Protein 8IJG (pdb70)

Secondary structure (DSSP, 8-state):
-TTTT-EEEETTTTSHHHHHHHHHHHHTT-EEEEEES-HHHHHHHHHHH-TT-EEEE--TT-HHHHHHHHHHHHHHTS--SEEEE---------TTS--HHHHHHHHIIIIIHHHHHHHHHGGGPPTT-EEEEE--GGGTS--TT-HHHHHHHHHHHHHHHHHHHHTTTTT-EEEEEEE-SB--HHHHHHH-SSHHHHHHHHHHHHHHSTTSSPBPHHHHHHHHHHHHSGGGTT--S-EEEESTTTTT-/-TTTT-EEEETTTTSHHHHHHHHHHHHTT-EEEEEES-HHHHHHHHHHH-TT-EEEE--TT-HHHHHHHHHHHHHTT---SEEEE---------TTS--HHHHHHHHIIIIIHHHHHHHHHGGGPPTT-EEEEE--GGGTS--TT-HHHHHHHHHHHHHHHHHHHHTTTTT-EEEEEEE-SB-SHHHHHHT-SSHHHHHHHHHHHHHHSTTSSPBPHHHHHHHHHHHHSGGGTT--S-EEEESTTTTT-/--SSTT-EEEETTTTSHHHHHHHHHHHHTT-EEEEEES-HHHHHHHHHHH-TT-EEEE--TT-HHHHHHHHHHHHHHTS--SEEEE---------TTS--HHHHHHHHIIIIIHHHHHHHHHTTTPPTT-EEEEE--GGGSS--TT-HHHHHHHHHHHHHHHHHHHHTTTTT-EEEEEEE-SB--HHHHHHT-SSHHHHHHHHHHHHHHSSS-SPBPHHHHHHHHHHHHSGGGTT--S-EEEESTTTTT-/-TTTT-EEEETTTTSHHHHHHHHHHHHTT-EEEEEES-HHHHHHHHHHH-TT-EEEE--TT-HHHHHHHHHHHHHTT---SEEEE---------TT---HHHHHHHHIIIIIHHHHHHHHHGGGPPTT-EEEEE--GGGSS--TT-HHHHHHHHHHHHHHHHHHHHTTTTT-EEEEEEE-SB-SHHHHHHH-SSHHHHHHHHHHHHHHSTTSSPBPHHHHHHHHHHHHSGGGTT--S-EEEESTTTTT-

Structure (mmCIF, N/CA/C/O backbone):
data_8IJG
#
_entry.id   8IJG
#
_cell.length_a   107.127
_cell.length_b   111.050
_cell.length_c   229.917
_cell.angle_alpha   90.00
_cell.angle_beta   90.00
_cell.angle_gamma   90.00
#
_symmetry.space_group_name_H-M   'C 2 2 21'
#
loop_
_entity.id
_entity.type
_entity.pdbx_description
1 polymer 'Putative short-chain dehydrogenases/reductase family protein'
2 non-polymer 'NADP NICOTINAMIDE-ADENINE-DINUCLEOTIDE PHOSPHATE'
3 water water
#
loop_
_atom_site.group_PDB
_atom_site.id
_atom_site.type_symbol
_atom_site.label_atom_id
_atom_site.label_alt_id
_atom_site.label_comp_id
_atom_site.label_asym_id
_atom_site.label_entity_id
_atom_site.label_seq_id
_atom_site.pdbx_PDB_ins_code
_atom_site.Cartn_x
_atom_site.Cartn_y
_atom_site.Cartn_z
_atom_site.occupancy
_atom_site.B_iso_or_equiv
_atom_site.auth_seq_id
_atom_site.auth_comp_id
_atom_site.auth_asym_id
_atom_site.auth_atom_id
_atom_site.pdbx_PDB_model_num
ATOM 1 N N . LYS A 1 3 ? 12.045 -43.934 -5.702 1.00 68.65 3 LYS A N 1
ATOM 2 C CA . LYS A 1 3 ? 11.682 -43.203 -4.458 1.00 65.54 3 LYS A CA 1
ATOM 3 C C . LYS A 1 3 ? 11.404 -41.736 -4.790 1.00 62.79 3 LYS A C 1
ATOM 4 O O . LYS A 1 3 ? 11.919 -40.862 -4.073 1.00 72.96 3 LYS A O 1
ATOM 10 N N . ARG A 1 4 ? 10.613 -41.492 -5.836 1.00 66.59 4 ARG A N 1
ATOM 11 C CA . ARG A 1 4 ? 10.295 -40.102 -6.248 1.00 60.63 4 ARG A CA 1
ATOM 12 C C . ARG A 1 4 ? 9.505 -39.406 -5.139 1.00 56.17 4 ARG A C 1
ATOM 13 O O . ARG A 1 4 ? 9.543 -38.167 -5.094 1.00 57.78 4 ARG A O 1
ATOM 21 N N . LE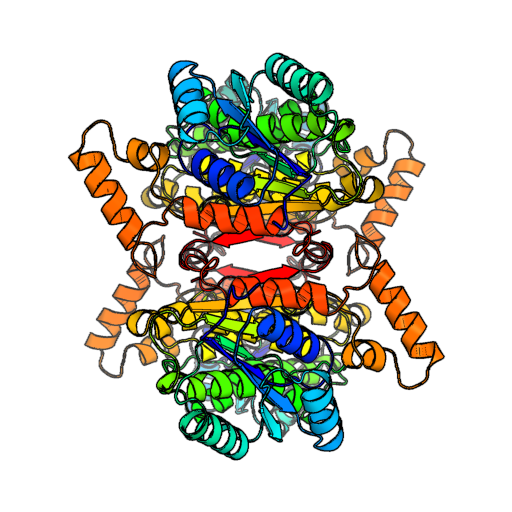U A 1 5 ? 8.807 -40.164 -4.291 1.00 52.54 5 LEU A N 1
ATOM 22 C CA . LEU A 1 5 ? 7.945 -39.493 -3.281 1.00 55.81 5 LEU A CA 1
ATOM 23 C C . LEU A 1 5 ? 8.572 -39.574 -1.885 1.00 53.89 5 LEU A C 1
ATOM 24 O O . LEU A 1 5 ? 7.880 -39.234 -0.916 1.00 54.92 5 LEU A O 1
ATOM 29 N N . GLU A 1 6 ? 9.801 -40.076 -1.783 1.00 53.29 6 GLU A N 1
ATOM 30 C CA . GLU A 1 6 ? 10.453 -40.261 -0.458 1.00 55.23 6 GLU A CA 1
ATOM 31 C C . GLU A 1 6 ? 10.176 -39.083 0.478 1.00 51.14 6 GLU A C 1
ATOM 32 O O . GLU A 1 6 ? 10.502 -37.944 0.105 1.00 53.82 6 GLU A O 1
ATOM 38 N N . GLY A 1 7 ? 9.611 -39.358 1.653 1.00 49.39 7 GLY A N 1
ATOM 39 C CA . GLY A 1 7 ? 9.358 -38.352 2.658 1.00 50.05 7 GLY A CA 1
ATOM 40 C C . GLY A 1 7 ? 8.118 -37.510 2.444 1.00 48.86 7 GLY A C 1
ATOM 41 O O . GLY A 1 7 ? 7.753 -36.747 3.346 1.00 46.21 7 GLY A O 1
ATOM 42 N N . LYS A 1 8 ? 7.392 -37.692 1.345 1.00 41.90 8 LYS A N 1
ATOM 43 C CA . LYS A 1 8 ? 6.222 -36.865 1.104 1.00 48.66 8 LYS A CA 1
ATOM 44 C C . LYS A 1 8 ? 5.005 -37.518 1.750 1.00 44.34 8 LYS A C 1
ATOM 45 O O . LYS A 1 8 ? 4.913 -38.745 1.865 1.00 38.64 8 LYS A O 1
ATOM 51 N N . VAL A 1 9 ? 4.105 -36.671 2.229 1.00 39.89 9 VAL A N 1
ATOM 52 C CA . VAL A 1 9 ? 2.886 -37.088 2.901 1.00 41.92 9 VAL A CA 1
ATOM 53 C C . VAL A 1 9 ? 1.740 -36.916 1.908 1.00 42.72 9 VAL A C 1
ATOM 54 O O . VAL A 1 9 ? 1.560 -35.834 1.329 1.00 39.93 9 VAL A O 1
ATOM 58 N N . ALA A 1 10 ? 1.020 -38.006 1.659 1.00 38.37 10 ALA A N 1
ATOM 59 C CA . ALA A 1 10 ? -0.091 -38.065 0.712 1.00 41.04 10 ALA A CA 1
ATOM 60 C C . ALA A 1 10 ? -1.372 -38.502 1.421 1.00 33.50 10 ALA A C 1
ATOM 61 O O . ALA A 1 10 ? -1.353 -39.406 2.263 1.00 34.20 10 ALA A O 1
ATOM 63 N N . LEU A 1 11 ? -2.485 -37.865 1.083 1.00 38.66 11 LEU A N 1
ATOM 64 C CA . LEU A 1 11 ? -3.800 -38.283 1.563 1.00 32.02 11 LEU A CA 1
ATOM 65 C C . LEU A 1 11 ? -4.606 -38.743 0.357 1.00 35.73 11 LEU A C 1
ATOM 66 O O . LEU A 1 11 ? -4.727 -38.007 -0.633 1.00 36.65 11 LEU A O 1
ATOM 71 N N . VAL A 1 12 ? -5.124 -39.969 0.428 1.00 33.41 12 VAL A N 1
ATOM 72 C CA . VAL A 1 12 ? -6.054 -40.501 -0.563 1.00 35.60 12 VAL A CA 1
ATOM 73 C C . VAL A 1 12 ? -7.399 -40.683 0.135 1.00 33.93 12 VAL A C 1
ATOM 74 O O . VAL A 1 12 ? -7.558 -41.629 0.920 1.00 32.01 12 VAL A O 1
ATOM 78 N N . THR A 1 13 ? -8.383 -39.820 -0.159 1.00 31.48 13 THR A N 1
ATOM 79 C CA . THR A 1 13 ? -9.728 -40.071 0.360 1.00 34.43 13 THR A CA 1
ATOM 80 C C . THR A 1 13 ? -10.375 -41.232 -0.386 1.00 31.32 13 THR A C 1
ATOM 81 O O . THR A 1 13 ? -10.263 -41.358 -1.610 1.00 29.21 13 THR A O 1
ATOM 85 N N . GLY A 1 14 ? -11.061 -42.085 0.355 1.00 32.48 14 GLY A N 1
ATOM 86 C CA . GLY A 1 14 ? -11.613 -43.240 -0.317 1.00 31.54 14 GLY A CA 1
ATOM 87 C C . GLY A 1 14 ? -10.569 -44.182 -0.857 1.00 32.63 14 GLY A C 1
ATOM 88 O O . GLY A 1 14 ? -10.680 -44.647 -2.001 1.00 31.45 14 GLY A O 1
ATOM 89 N N . GLY A 1 15 ? -9.522 -44.426 -0.071 1.00 32.78 15 GLY A N 1
ATOM 90 C CA . GLY A 1 15 ? -8.368 -45.265 -0.327 1.00 35.50 15 GLY A CA 1
ATOM 91 C C . GLY A 1 15 ? -8.557 -46.740 -0.068 1.00 34.29 15 GLY A C 1
ATOM 92 O O . GLY A 1 15 ? -7.560 -47.461 -0.054 1.00 29.42 15 GLY A O 1
ATOM 93 N N . THR A 1 16 ? -9.764 -47.178 0.311 1.00 32.61 16 THR A N 1
ATOM 94 C CA . THR A 1 16 ? -9.983 -48.551 0.757 1.00 32.79 16 THR A CA 1
ATOM 95 C C . THR A 1 16 ? -10.330 -49.516 -0.363 1.00 32.15 16 THR A C 1
ATOM 96 O O . THR A 1 16 ? -10.297 -50.730 -0.140 1.00 35.95 16 THR A O 1
ATOM 100 N N . SER A 1 17 ? -10.605 -49.022 -1.563 1.00 31.51 17 SER A N 1
ATOM 101 C CA . SER A 1 17 ? -10.987 -49.882 -2.667 1.00 35.72 17 SER A CA 1
ATOM 102 C C . SER A 1 17 ? -10.557 -49.247 -3.984 1.00 31.37 17 SER A C 1
ATOM 103 O O . SER A 1 17 ? -10.330 -48.041 -4.050 1.00 35.15 17 SER A O 1
ATOM 106 N N . GLY A 1 18 ? -10.450 -50.073 -5.035 1.00 29.79 18 GLY A N 1
ATOM 107 C CA . GLY A 1 18 ? -10.361 -49.565 -6.406 1.00 27.02 18 GLY A CA 1
ATOM 108 C C . GLY A 1 18 ? -9.180 -48.637 -6.681 1.00 37.48 18 GLY A C 1
ATOM 109 O O . GLY A 1 18 ? -8.032 -48.908 -6.296 1.00 34.19 18 GLY A O 1
ATOM 110 N N . ILE A 1 19 ? -9.460 -47.533 -7.386 1.00 35.11 19 ILE A N 1
ATOM 111 C CA . ILE A 1 19 ? -8.394 -46.628 -7.821 1.00 33.45 19 ILE A CA 1
ATOM 112 C C . ILE A 1 19 ? -7.677 -46.036 -6.620 1.00 31.60 19 ILE A C 1
ATOM 113 O O . ILE A 1 19 ? -6.440 -46.021 -6.566 1.00 36.12 19 ILE A O 1
ATOM 118 N N . GLY A 1 20 ? -8.438 -45.615 -5.609 1.00 28.79 20 GLY A N 1
ATOM 119 C CA . GLY A 1 20 ? -7.844 -45.044 -4.412 1.00 27.18 20 GLY A CA 1
ATOM 120 C C . GLY A 1 20 ? -6.942 -46.014 -3.679 1.00 34.88 20 GLY A C 1
ATOM 121 O O . GLY A 1 20 ? -5.903 -45.627 -3.142 1.00 28.01 20 GLY A O 1
ATOM 122 N N . LEU A 1 21 ? -7.319 -47.285 -3.652 1.00 36.81 21 LEU A N 1
ATOM 123 C CA . LEU A 1 21 ? -6.484 -48.292 -3.009 1.00 33.96 21 LEU A CA 1
ATOM 124 C C . LEU A 1 21 ? -5.162 -48.488 -3.753 1.00 34.55 21 LEU A C 1
ATOM 125 O O . LEU A 1 21 ? -4.096 -48.553 -3.132 1.00 35.63 21 LEU A O 1
ATOM 130 N N . ALA A 1 22 ? -5.225 -48.692 -5.074 1.00 36.07 22 ALA A N 1
ATOM 131 C CA . ALA A 1 22 ? -4.016 -48.896 -5.872 1.00 33.68 22 ALA A CA 1
ATOM 132 C C . ALA A 1 22 ? -3.131 -47.659 -5.868 1.00 34.77 22 ALA A C 1
ATOM 133 O O . ALA A 1 22 ? -1.901 -47.763 -5.964 1.00 35.69 22 ALA A O 1
ATOM 135 N N . THR A 1 23 ? -3.746 -46.480 -5.824 1.00 35.07 23 THR A N 1
ATOM 136 C CA . THR A 1 23 ? -2.979 -45.252 -5.758 1.00 32.95 23 THR A CA 1
ATOM 137 C C . THR A 1 23 ? -2.236 -45.170 -4.435 1.00 36.27 23 THR A C 1
ATOM 138 O O . THR A 1 23 ? -1.064 -44.784 -4.400 1.00 32.66 23 THR A O 1
ATOM 142 N N . ALA A 1 24 ? -2.900 -45.525 -3.331 1.00 28.86 24 ALA A N 1
ATOM 143 C CA . ALA A 1 24 ? -2.197 -45.571 -2.056 1.00 32.57 24 ALA A CA 1
ATOM 144 C C . ALA A 1 24 ? -1.074 -46.598 -2.088 1.00 36.43 24 ALA A C 1
ATOM 145 O O . ALA A 1 24 ? 0.020 -46.346 -1.575 1.00 37.19 24 ALA A O 1
ATOM 147 N N . LYS A 1 25 ? -1.314 -47.756 -2.697 1.00 31.40 25 LYS A N 1
ATOM 148 C CA . LYS A 1 25 ? -0.249 -48.743 -2.800 1.00 36.39 25 LYS A CA 1
ATOM 149 C C . LYS A 1 25 ? 0.923 -48.175 -3.595 1.00 40.11 25 LYS A C 1
ATOM 150 O O . LYS A 1 25 ? 2.077 -48.263 -3.167 1.00 40.64 25 LYS A O 1
ATOM 156 N N . ASP A 1 26 ? 0.630 -47.547 -4.739 1.00 37.71 26 ASP A N 1
ATOM 157 C CA . ASP A 1 26 ? 1.680 -47.024 -5.600 1.00 36.06 26 ASP A CA 1
ATOM 158 C C . ASP A 1 26 ? 2.422 -45.862 -4.948 1.00 42.89 26 ASP A C 1
ATOM 159 O O . ASP A 1 26 ? 3.656 -45.814 -5.006 1.00 40.77 26 ASP A O 1
ATOM 164 N N . LEU A 1 27 ? 1.701 -44.925 -4.317 1.00 34.36 27 LEU A N 1
ATOM 165 C CA . LEU A 1 27 ? 2.366 -43.794 -3.666 1.00 41.67 27 LEU A CA 1
ATOM 166 C C . LEU A 1 27 ? 3.323 -44.257 -2.570 1.00 49.66 27 LEU A C 1
ATOM 167 O O . LEU A 1 27 ? 4.454 -43.754 -2.459 1.00 41.44 27 LEU A O 1
ATOM 172 N N . ALA A 1 28 ? 2.890 -45.223 -1.757 1.00 44.02 28 ALA A N 1
ATOM 173 C CA . ALA A 1 28 ? 3.756 -45.730 -0.699 1.00 46.35 28 ALA A CA 1
ATOM 174 C C . ALA A 1 28 ? 4.959 -46.463 -1.286 1.00 47.54 28 ALA A C 1
ATOM 175 O O . ALA A 1 28 ? 6.081 -46.321 -0.789 1.00 48.47 28 ALA A O 1
ATOM 177 N N . ALA A 1 29 ? 4.752 -47.223 -2.369 1.00 48.83 29 ALA A N 1
ATOM 178 C CA . ALA A 1 29 ? 5.864 -47.911 -3.025 1.00 48.52 29 ALA A CA 1
ATOM 179 C C . ALA A 1 29 ? 6.911 -46.946 -3.562 1.00 44.08 29 ALA A C 1
ATOM 180 O O . ALA A 1 29 ? 8.053 -47.359 -3.779 1.00 49.54 29 ALA A O 1
ATOM 182 N N . GLN A 1 30 ? 6.546 -45.692 -3.818 1.00 44.11 30 GLN A N 1
ATOM 183 C CA . GLN A 1 30 ? 7.501 -44.644 -4.168 1.00 50.99 30 GLN A CA 1
ATOM 184 C C . GLN A 1 30 ? 8.071 -43.926 -2.941 1.00 50.65 30 GLN A C 1
ATOM 185 O O . GLN A 1 30 ? 8.768 -42.918 -3.104 1.00 46.91 30 GLN A O 1
ATOM 191 N N . GLY A 1 31 ? 7.754 -44.379 -1.724 1.00 45.26 31 GLY A N 1
ATOM 192 C CA . GLY A 1 31 ? 8.302 -43.784 -0.523 1.00 48.12 31 GLY A CA 1
ATOM 193 C C . GLY A 1 31 ? 7.417 -42.795 0.207 1.00 49.20 31 GLY A C 1
ATOM 194 O O . GLY A 1 31 ? 7.856 -42.240 1.227 1.00 43.75 31 GLY A O 1
ATOM 195 N N . ALA A 1 32 ? 6.199 -42.545 -0.275 1.00 48.24 32 ALA A N 1
ATOM 196 C CA . ALA A 1 32 ? 5.315 -41.598 0.396 1.00 46.35 32 ALA A CA 1
ATOM 197 C C . ALA A 1 32 ? 4.775 -42.176 1.704 1.00 38.50 32 ALA A C 1
ATOM 198 O O . ALA A 1 32 ? 4.660 -43.391 1.878 1.00 33.20 32 ALA A O 1
ATOM 200 N N . ARG A 1 33 ? 4.529 -41.290 2.660 1.00 40.82 33 ARG A N 1
ATOM 201 C CA . ARG A 1 33 ? 3.699 -41.623 3.808 1.00 42.73 33 ARG A CA 1
ATOM 202 C C . ARG A 1 33 ? 2.248 -41.397 3.418 1.00 39.49 33 ARG A C 1
ATOM 203 O O . ARG A 1 33 ? 1.858 -40.261 3.123 1.00 41.41 33 ARG A O 1
ATOM 211 N N . VAL A 1 34 ? 1.442 -42.454 3.433 1.00 41.33 34 VAL A N 1
ATOM 212 C CA . VAL A 1 34 ? 0.080 -42.394 2.907 1.00 41.29 34 VAL A CA 1
ATOM 213 C C . VAL A 1 34 ? -0.940 -42.527 4.027 1.00 40.63 34 VAL A C 1
ATOM 214 O O . VAL A 1 34 ? -0.854 -43.436 4.863 1.00 42.19 34 VAL A O 1
ATOM 218 N N . ILE A 1 35 ? -1.942 -41.654 3.991 1.00 38.10 35 ILE A N 1
ATOM 219 C CA . ILE A 1 35 ? -3.151 -41.775 4.791 1.00 37.08 35 ILE A CA 1
ATOM 220 C C . ILE A 1 35 ? -4.290 -42.079 3.830 1.00 36.28 35 ILE A C 1
ATOM 221 O O . ILE A 1 35 ? -4.404 -41.444 2.771 1.00 35.78 35 ILE A O 1
ATOM 226 N N . ILE A 1 36 ? -5.088 -43.089 4.165 1.00 36.88 36 ILE A N 1
ATOM 227 C CA . ILE A 1 36 ? -6.276 -43.453 3.399 1.00 35.57 36 ILE A CA 1
ATOM 228 C C . ILE A 1 36 ? -7.484 -43.334 4.307 1.00 31.65 36 ILE A C 1
ATOM 229 O O . ILE A 1 36 ? -7.388 -43.476 5.531 1.00 33.27 36 ILE A O 1
ATOM 234 N N . THR A 1 37 ? -8.615 -43.001 3.703 1.00 37.39 37 THR A N 1
ATOM 235 C CA . THR A 1 37 ? -9.882 -42.884 4.409 1.00 33.05 37 THR A CA 1
ATOM 236 C C . THR A 1 37 ? -10.948 -43.722 3.728 1.00 35.32 37 THR A C 1
ATOM 237 O O . THR A 1 37 ? -10.884 -43.992 2.529 1.00 34.11 37 THR A O 1
ATOM 241 N N . GLY A 1 38 ? -11.896 -44.176 4.536 1.00 37.54 38 GLY A N 1
ATOM 242 C CA . GLY A 1 38 ? -13.063 -44.891 4.059 1.00 34.18 38 GLY A CA 1
ATOM 243 C C . GLY A 1 38 ? -14.167 -44.747 5.080 1.00 37.09 38 GLY A C 1
ATOM 244 O O . GLY A 1 38 ? -13.919 -44.422 6.246 1.00 35.07 38 GLY A O 1
ATOM 245 N N . ARG A 1 39 ? -15.403 -44.969 4.624 1.00 36.54 39 ARG A N 1
ATOM 246 C CA . ARG A 1 39 ? -16.519 -44.927 5.557 1.00 34.77 39 ARG A CA 1
ATOM 247 C C . ARG A 1 39 ? -16.613 -46.202 6.383 1.00 32.93 39 ARG A C 1
ATOM 248 O O . ARG A 1 39 ? -17.034 -46.147 7.543 1.00 31.96 39 ARG A O 1
ATOM 256 N N . ARG A 1 40 ? -16.246 -47.350 5.813 1.00 32.83 40 ARG A N 1
ATOM 257 C CA . ARG A 1 40 ? -16.427 -48.626 6.496 1.00 36.18 40 ARG A CA 1
ATOM 258 C C . ARG A 1 40 ? -15.171 -49.047 7.238 1.00 34.10 40 ARG A C 1
ATOM 259 O O . ARG A 1 40 ? -14.138 -49.339 6.614 1.00 30.79 40 ARG A O 1
ATOM 267 N N . GLN A 1 41 ? -15.323 -49.220 8.552 1.00 33.52 41 GLN A N 1
ATOM 268 C CA . GLN A 1 41 ? -14.210 -49.563 9.419 1.00 35.57 41 GLN A CA 1
ATOM 269 C C . GLN A 1 41 ? -13.573 -50.898 9.038 1.00 42.47 41 GLN A C 1
ATOM 270 O O . GLN A 1 41 ? -12.336 -51.035 9.075 1.00 33.52 41 GLN A O 1
ATOM 276 N N . ALA A 1 42 ? -14.385 -51.889 8.646 1.00 34.91 42 ALA A N 1
ATOM 277 C CA . ALA A 1 42 ? -13.825 -53.214 8.379 1.00 34.72 42 ALA A CA 1
ATOM 278 C C . ALA A 1 42 ? -12.956 -53.194 7.130 1.00 39.08 42 ALA A C 1
ATOM 279 O O . ALA A 1 42 ? -11.800 -53.642 7.153 1.00 38.74 42 ALA A O 1
ATOM 281 N N . GLU A 1 43 ? -13.500 -52.664 6.029 1.00 35.61 43 GLU A N 1
ATOM 282 C CA . GLU A 1 43 ? -12.732 -52.561 4.793 1.00 37.15 43 GLU A CA 1
ATOM 283 C C . GLU A 1 43 ? -11.475 -51.702 4.961 1.00 33.75 43 GLU A C 1
ATOM 284 O O . GLU A 1 43 ? -10.461 -51.968 4.314 1.00 34.36 43 GLU A O 1
ATOM 290 N N . LEU A 1 44 ? -11.559 -50.626 5.749 1.00 27.58 44 LEU A N 1
ATOM 291 C CA . LEU A 1 44 ? -10.424 -49.753 5.990 1.00 33.13 44 LEU A CA 1
ATOM 292 C C . LEU A 1 44 ? -9.294 -50.481 6.711 1.00 38.74 44 LEU A C 1
ATOM 293 O O . LEU A 1 44 ? -8.129 -50.394 6.298 1.00 35.40 44 LEU A O 1
ATOM 298 N N . ASP A 1 45 ? -9.637 -51.255 7.751 1.00 38.46 45 ASP A N 1
ATOM 299 C CA . ASP A 1 45 ? -8.639 -52.030 8.479 1.00 36.84 45 ASP A CA 1
ATOM 300 C C . ASP A 1 45 ? -8.015 -53.070 7.570 1.00 36.47 45 ASP A C 1
ATOM 301 O O . ASP A 1 45 ? -6.804 -53.284 7.603 1.00 39.53 45 ASP A O 1
ATOM 306 N N . GLN A 1 46 ? -8.829 -53.754 6.768 1.00 37.09 46 GLN A N 1
ATOM 307 C CA . GLN A 1 46 ? -8.258 -54.701 5.824 1.00 35.52 46 GLN A CA 1
ATOM 308 C C . GLN A 1 46 ? -7.311 -54.004 4.838 1.00 37.88 46 GLN A C 1
ATOM 309 O O . GLN A 1 46 ? -6.242 -54.529 4.516 1.00 30.92 46 GLN A O 1
ATOM 315 N N . ALA A 1 47 ? -7.682 -52.811 4.364 1.00 36.17 47 ALA A N 1
ATOM 316 C CA . ALA A 1 47 ? -6.849 -52.103 3.399 1.00 38.11 47 ALA A CA 1
ATOM 317 C C . ALA A 1 47 ? -5.500 -51.728 4.010 1.00 36.53 47 ALA A C 1
ATOM 318 O O . ALA A 1 47 ? -4.448 -51.945 3.404 1.00 34.97 47 ALA A O 1
ATOM 320 N N . VAL A 1 48 ? -5.522 -51.190 5.231 1.00 38.06 48 VAL A N 1
ATOM 321 C CA . VAL A 1 48 ? -4.293 -50.803 5.912 1.00 38.57 48 VAL A CA 1
ATOM 322 C C . VAL A 1 48 ? -3.399 -52.014 6.115 1.00 43.38 48 VAL A C 1
ATOM 323 O O . VAL A 1 48 ? -2.176 -51.947 5.909 1.00 42.33 48 VAL A O 1
ATOM 327 N N . ALA A 1 49 ? -3.988 -53.151 6.487 1.00 36.63 49 ALA A N 1
ATOM 328 C CA . ALA A 1 49 ? -3.154 -54.319 6.724 1.00 37.14 49 ALA A CA 1
ATOM 329 C C . ALA A 1 49 ? -2.528 -54.813 5.427 1.00 44.09 49 ALA A C 1
ATOM 330 O O . ALA A 1 49 ? -1.336 -55.157 5.399 1.00 43.83 49 ALA A O 1
ATOM 332 N N . ALA A 1 50 ? -3.293 -54.799 4.329 1.00 38.42 50 ALA A N 1
ATOM 333 C CA . ALA A 1 50 ? -2.759 -55.277 3.054 1.00 40.21 50 ALA A CA 1
ATOM 334 C C . ALA A 1 50 ? -1.704 -54.333 2.492 1.00 40.69 50 ALA A C 1
ATOM 335 O O . ALA A 1 50 ? -0.698 -54.781 1.933 1.00 49.71 50 ALA A O 1
ATOM 337 N N . LEU A 1 51 ? -1.883 -53.026 2.680 1.00 40.08 51 LEU A N 1
ATOM 338 C CA . LEU A 1 51 ? -0.946 -52.065 2.112 1.00 43.74 51 LEU A CA 1
ATOM 339 C C . LEU A 1 51 ? 0.385 -52.080 2.863 1.00 48.57 51 LEU A C 1
ATOM 340 O O . LEU A 1 51 ? 1.454 -52.040 2.244 1.00 48.22 51 LEU A O 1
ATOM 342 N N . GLY A 1 52 ? 0.340 -52.175 4.187 1.00 45.95 52 GLY A N 1
ATOM 343 C CA . GLY A 1 52 ? 1.555 -52.099 4.978 1.00 47.36 52 GLY A CA 1
ATOM 344 C C . GLY A 1 52 ? 2.262 -50.783 4.730 1.00 54.58 52 GLY A C 1
ATOM 345 O O . GLY A 1 52 ? 1.627 -49.724 4.644 1.00 54.36 52 GLY A O 1
ATOM 346 N N . GLN A 1 53 ? 3.584 -50.863 4.542 1.00 54.36 53 GLN A N 1
ATOM 347 C CA . GLN A 1 53 ? 4.427 -49.742 4.122 1.00 51.15 53 GLN A CA 1
ATOM 348 C C . GLN A 1 53 ? 4.071 -48.430 4.808 1.00 46.33 53 GLN A C 1
ATOM 349 O O . GLN A 1 53 ? 4.069 -47.381 4.166 1.00 52.64 53 GLN A O 1
ATOM 355 N N . GLY A 1 54 ? 3.774 -48.469 6.101 1.00 46.79 54 GLY A N 1
ATOM 356 C CA . GLY A 1 54 ? 3.446 -47.243 6.822 1.00 58.08 54 GLY A CA 1
ATOM 357 C C . GLY A 1 54 ? 2.235 -46.489 6.309 1.00 50.57 54 GLY A C 1
ATOM 358 O O . GLY A 1 54 ? 2.213 -45.251 6.334 1.00 47.66 54 GLY A O 1
ATOM 359 N N . VAL A 1 55 ? 1.222 -47.202 5.852 1.00 52.07 55 VAL A N 1
ATOM 360 C CA . VAL A 1 55 ? -0.028 -46.578 5.450 1.00 47.19 55 VAL A CA 1
ATOM 361 C C . VAL A 1 55 ? -0.944 -46.524 6.662 1.00 45.92 55 VAL A C 1
ATOM 362 O O . VAL A 1 55 ? -1.146 -47.529 7.351 1.00 49.00 55 VAL A O 1
ATOM 366 N N . ARG A 1 56 ? -1.466 -45.342 6.941 1.00 46.01 56 ARG A N 1
ATOM 367 C CA . ARG A 1 56 ? -2.367 -45.091 8.053 1.00 42.82 56 ARG A CA 1
ATOM 368 C C . ARG A 1 56 ? -3.787 -44.930 7.510 1.00 40.76 56 ARG A C 1
ATOM 369 O O . ARG A 1 56 ? -3.985 -44.338 6.447 1.00 37.67 56 ARG A O 1
ATOM 377 N N . GLY A 1 57 ? -4.764 -45.508 8.200 1.00 41.32 57 GLY A N 1
ATOM 378 C CA . GLY A 1 57 ? -6.174 -45.403 7.815 1.00 42.78 57 GLY A CA 1
ATOM 379 C C . GLY A 1 57 ? -6.965 -44.580 8.813 1.00 34.80 57 GLY A C 1
ATOM 380 O O . GLY A 1 57 ? -6.800 -44.736 10.020 1.00 39.61 57 GLY A O 1
ATOM 381 N N . VAL A 1 58 ? -7.854 -43.731 8.312 1.00 35.11 58 VAL A N 1
ATOM 382 C CA . VAL A 1 58 ? -8.777 -42.989 9.164 1.00 39.84 58 VAL A CA 1
ATOM 383 C C . VAL A 1 58 ? -10.194 -43.233 8.663 1.00 34.95 58 VAL A C 1
ATOM 384 O O . VAL A 1 58 ? -10.475 -43.033 7.475 1.00 28.14 58 VAL A O 1
ATOM 388 N N . ARG A 1 59 ? -11.090 -43.650 9.564 1.00 38.28 59 ARG A N 1
ATOM 389 C CA . ARG A 1 59 ? -12.498 -43.799 9.203 1.00 39.52 59 ARG A CA 1
ATOM 390 C C . ARG A 1 59 ? -13.147 -42.428 9.212 1.00 38.91 59 ARG A C 1
ATOM 391 O O . ARG A 1 59 ? -13.283 -41.814 10.273 1.00 39.00 59 ARG A O 1
ATOM 399 N N . SER A 1 60 ? -13.480 -41.919 8.028 1.00 33.81 60 SER A N 1
ATOM 400 C CA . SER A 1 60 ? -14.116 -40.616 7.906 1.00 39.50 60 SER A CA 1
ATOM 401 C C . SER A 1 60 ? -14.878 -40.556 6.596 1.00 36.20 60 SER A C 1
ATOM 402 O O . SER A 1 60 ? -14.495 -41.178 5.600 1.00 38.57 60 SER A O 1
ATOM 405 N N . ASP A 1 61 ? -15.934 -39.763 6.612 1.00 35.82 61 ASP A N 1
ATOM 406 C CA . ASP A 1 61 ? -16.801 -39.521 5.471 1.00 39.32 61 ASP A CA 1
ATOM 407 C C . ASP A 1 61 ? -16.476 -38.145 4.910 1.00 33.35 61 ASP A C 1
ATOM 408 O O . ASP A 1 61 ? -16.529 -37.154 5.640 1.00 35.25 61 ASP A O 1
ATOM 413 N N . VAL A 1 62 ? -16.144 -38.090 3.617 1.00 30.96 62 VAL A N 1
ATOM 414 C CA . VAL A 1 62 ? -15.784 -36.813 3.003 1.00 34.26 62 VAL A CA 1
ATOM 415 C C . VAL A 1 62 ? -16.930 -35.824 3.050 1.00 37.96 62 VAL A C 1
ATOM 416 O O . VAL A 1 62 ? -16.693 -34.606 3.063 1.00 34.94 62 VAL A O 1
ATOM 420 N N . THR A 1 63 ? -18.188 -36.320 3.072 1.00 32.32 63 THR A N 1
ATOM 421 C CA . THR A 1 63 ? -19.372 -35.472 3.103 1.00 31.45 63 THR A CA 1
ATOM 422 C C . THR A 1 63 ? -19.689 -34.901 4.480 1.00 35.60 63 THR A C 1
ATOM 423 O O . THR A 1 63 ? -20.580 -34.054 4.579 1.00 41.46 63 THR A O 1
ATOM 427 N N . ARG A 1 64 ? -19.091 -35.407 5.550 1.00 34.77 64 ARG A N 1
ATOM 428 C CA . ARG A 1 64 ? -19.317 -34.859 6.885 1.00 35.64 64 ARG A CA 1
ATOM 429 C C . ARG A 1 64 ? -18.182 -33.900 7.259 1.00 40.73 64 ARG A C 1
ATOM 430 O O . ARG A 1 64 ? -17.016 -34.315 7.379 1.00 41.17 64 ARG A O 1
ATOM 438 N N . SER A 1 65 ? -18.525 -32.625 7.455 1.00 38.91 65 SER A N 1
ATOM 439 C CA . SER A 1 65 ? -17.511 -31.607 7.721 1.00 41.61 65 SER A CA 1
ATOM 440 C C . SER A 1 65 ? -16.711 -31.911 8.986 1.00 46.68 65 SER A C 1
ATOM 441 O O . SER A 1 65 ? -15.494 -31.669 9.033 1.00 44.88 65 SER A O 1
ATOM 444 N N . ALA A 1 66 ? -17.376 -32.433 10.027 1.00 44.01 66 ALA A N 1
ATOM 445 C CA . ALA A 1 66 ? -16.686 -32.765 11.273 1.00 43.10 66 ALA A CA 1
ATOM 446 C C . ALA A 1 66 ? -15.698 -33.908 11.069 1.00 42.27 66 ALA A C 1
ATOM 447 O O . ALA A 1 66 ? -14.653 -33.955 11.735 1.00 41.11 66 ALA A O 1
ATOM 449 N N . ASP A 1 67 ? -16.041 -34.876 10.209 1.00 37.70 67 ASP A N 1
ATOM 450 C CA . ASP A 1 67 ? -15.077 -35.915 9.860 1.00 37.28 67 ASP A CA 1
ATOM 451 C C . ASP A 1 67 ? -13.894 -35.291 9.134 1.00 40.59 67 ASP A C 1
ATOM 452 O O . ASP A 1 67 ? -12.741 -35.687 9.342 1.00 39.63 67 ASP A O 1
ATOM 457 N N . LEU A 1 68 ? -14.173 -34.336 8.242 1.00 40.13 68 LEU A N 1
ATOM 458 C CA . LEU A 1 68 ? -13.093 -33.655 7.541 1.00 42.14 68 LEU A CA 1
ATOM 459 C C . LEU A 1 68 ? -12.193 -32.909 8.523 1.00 43.18 68 LEU A C 1
ATOM 460 O O . LEU A 1 68 ? -10.987 -32.888 8.349 1.00 42.72 68 LEU A O 1
ATOM 465 N N . ASP A 1 69 ? -12.748 -32.237 9.521 1.00 43.32 69 ASP A N 1
ATOM 466 C CA . ASP A 1 69 ? -11.897 -31.608 10.527 1.00 40.23 69 ASP A CA 1
ATOM 467 C C . ASP A 1 69 ? -11.071 -32.632 11.315 1.00 43.26 69 ASP A C 1
ATOM 468 O O . ASP A 1 69 ? -9.868 -32.446 11.533 1.00 42.36 69 ASP A O 1
ATOM 473 N N . ALA A 1 70 ? -11.696 -33.725 11.758 1.00 44.65 70 ALA A N 1
ATOM 474 C CA . ALA A 1 70 ? -10.960 -34.680 12.585 1.00 46.98 70 ALA A CA 1
ATOM 475 C C . ALA A 1 70 ? -9.816 -35.321 11.812 1.00 40.93 70 ALA A C 1
ATOM 476 O O . ALA A 1 70 ? -8.738 -35.535 12.362 1.00 44.03 70 ALA A O 1
ATOM 478 N N . LEU A 1 71 ? -10.035 -35.647 10.541 1.00 40.51 71 LEU A N 1
ATOM 479 C CA . LEU A 1 71 ? -9.006 -36.338 9.758 1.00 42.82 71 LEU A CA 1
ATOM 480 C C . LEU A 1 71 ? -7.724 -35.488 9.619 1.00 43.66 71 LEU A C 1
ATOM 481 O O . LEU A 1 71 ? -6.597 -35.968 9.833 1.00 38.63 71 LEU A O 1
ATOM 486 N N . PHE A 1 72 ? -7.893 -34.207 9.278 1.00 41.33 72 PHE A N 1
ATOM 487 C CA . PHE A 1 72 ? -6.788 -33.273 9.073 1.00 43.30 72 PHE A CA 1
ATOM 488 C C . PHE A 1 72 ? -6.119 -32.911 10.383 1.00 46.19 72 PHE A C 1
ATOM 489 O O . PHE A 1 72 ? -4.918 -32.608 10.405 1.00 44.39 72 PHE A O 1
ATOM 497 N N . GLU A 1 73 ? -6.872 -32.930 11.483 1.00 42.42 73 GLU A N 1
ATOM 498 C CA . GLU A 1 73 ? -6.232 -32.765 12.777 1.00 42.51 73 GLU A CA 1
ATOM 499 C C . GLU A 1 73 ? -5.265 -33.915 13.051 1.00 45.34 73 GLU A C 1
ATOM 500 O O . GLU A 1 73 ? -4.184 -33.700 13.611 1.00 44.37 73 GLU A O 1
ATOM 506 N N . THR A 1 74 ? -5.621 -35.145 12.654 1.00 41.03 74 THR A N 1
ATOM 507 C CA . THR A 1 74 ? -4.688 -36.259 12.854 1.00 39.77 74 THR A CA 1
ATOM 508 C C . THR A 1 74 ? -3.420 -36.083 12.019 1.00 42.66 74 THR A C 1
ATOM 509 O O . THR A 1 74 ? -2.342 -36.524 12.430 1.00 39.39 74 THR A O 1
ATOM 513 N N . ILE A 1 75 ? -3.545 -35.538 10.803 1.00 41.50 75 ILE A N 1
ATOM 514 C CA . ILE A 1 75 ? -2.362 -35.319 9.971 1.00 44.92 75 ILE A CA 1
ATOM 515 C C . ILE A 1 75 ? -1.467 -34.242 10.579 1.00 38.98 75 ILE A C 1
ATOM 516 O O . ILE A 1 75 ? -0.248 -34.385 10.601 1.00 46.41 75 ILE A O 1
ATOM 521 N N . ARG A 1 76 ? -2.054 -33.153 11.082 1.00 44.01 76 ARG A N 1
ATOM 522 C CA . ARG A 1 76 ? -1.266 -32.121 11.753 1.00 42.76 76 ARG A CA 1
ATOM 523 C C . ARG A 1 76 ? -0.563 -32.677 12.983 1.00 46.13 76 ARG A C 1
ATOM 524 O O . ARG A 1 76 ? 0.594 -32.328 13.256 1.00 45.55 76 ARG A O 1
ATOM 532 N N . ALA A 1 77 ? -1.258 -33.517 13.752 1.00 39.29 77 ALA A N 1
ATOM 533 C CA . ALA A 1 77 ? -0.678 -34.093 14.964 1.00 42.28 77 ALA A CA 1
ATOM 534 C C . ALA A 1 77 ? 0.374 -35.159 14.649 1.00 40.40 77 ALA A C 1
ATOM 535 O O . ALA A 1 77 ? 1.347 -35.313 15.396 1.00 41.24 77 ALA A O 1
ATOM 537 N N . THR A 1 78 ? 0.175 -35.932 13.578 1.00 42.32 78 THR A N 1
ATOM 538 C CA . THR A 1 78 ? 1.030 -37.090 13.259 1.00 42.42 78 THR A CA 1
ATOM 539 C C . THR A 1 78 ? 2.185 -36.699 12.325 1.00 40.08 78 THR A C 1
ATOM 540 O O . THR A 1 78 ? 3.343 -36.731 12.722 1.00 50.16 78 THR A O 1
ATOM 544 N N . GLU A 1 79 ? 1.863 -36.438 11.054 1.00 41.48 79 GLU A N 1
ATOM 545 C CA . GLU A 1 79 ? 2.860 -36.130 10.028 1.00 45.23 79 GLU A CA 1
ATOM 546 C C . GLU A 1 79 ? 3.322 -34.675 10.075 1.00 47.39 79 GLU A C 1
ATOM 547 O O . GLU A 1 79 ? 4.496 -34.389 9.815 1.00 46.85 79 GLU A O 1
ATOM 553 N N . GLY A 1 80 ? 2.407 -33.750 10.362 1.00 41.18 80 GLY A N 1
ATOM 554 C CA . GLY A 1 80 ? 2.691 -32.332 10.474 1.00 45.63 80 GLY A CA 1
ATOM 555 C C . GLY A 1 80 ? 2.584 -31.514 9.198 1.00 52.13 80 GLY A C 1
ATOM 556 O O . GLY A 1 80 ? 2.694 -30.279 9.268 1.00 47.08 80 GLY A O 1
ATOM 557 N N . ARG A 1 81 ? 2.308 -32.142 8.054 1.00 48.48 81 ARG A N 1
ATOM 558 C CA . ARG A 1 81 ? 2.127 -31.445 6.785 1.00 47.67 81 ARG A CA 1
ATOM 559 C C . ARG A 1 81 ? 1.495 -32.409 5.787 1.00 43.66 81 ARG A C 1
ATOM 560 O O . ARG A 1 81 ? 1.442 -33.619 6.021 1.00 42.36 81 ARG A O 1
ATOM 568 N N . LEU A 1 82 ? 1.011 -31.854 4.674 1.00 41.10 82 LEU A N 1
ATOM 569 C CA . LEU A 1 82 ? 0.410 -32.629 3.587 1.00 40.64 82 LEU A CA 1
ATOM 570 C C . LEU A 1 82 ? 0.967 -32.154 2.251 1.00 36.81 82 LEU A C 1
ATOM 571 O O . LEU A 1 82 ? 0.708 -31.022 1.835 1.00 42.64 82 LEU A O 1
ATOM 576 N N . ASP A 1 83 ? 1.734 -33.011 1.589 1.00 36.10 83 ASP A N 1
ATOM 577 C CA . ASP A 1 83 ? 2.358 -32.684 0.307 1.00 41.33 83 ASP A CA 1
ATOM 578 C C . ASP A 1 83 ? 1.513 -33.058 -0.901 1.00 43.39 83 ASP A C 1
ATOM 579 O O . ASP A 1 83 ? 1.613 -32.397 -1.942 1.00 42.80 83 ASP A O 1
ATOM 584 N N . ILE A 1 84 ? 0.756 -34.151 -0.808 1.00 36.89 84 ILE A N 1
ATOM 585 C CA . ILE A 1 84 ? -0.040 -34.682 -1.902 1.00 35.91 84 ILE A CA 1
ATOM 586 C C . ILE A 1 84 ? -1.464 -34.901 -1.399 1.00 42.09 84 ILE A C 1
ATOM 587 O O . ILE A 1 84 ? -1.659 -35.480 -0.322 1.00 36.57 84 ILE A O 1
ATOM 592 N N . LEU A 1 85 ? -2.456 -34.434 -2.168 1.00 40.58 85 LEU A N 1
ATOM 593 C CA . LEU A 1 85 ? -3.864 -34.689 -1.873 1.00 36.60 85 LEU A CA 1
ATOM 594 C C . LEU A 1 85 ? -4.522 -35.270 -3.113 1.00 35.68 85 LEU A C 1
ATOM 595 O O . LEU A 1 85 ? -4.475 -34.663 -4.193 1.00 33.71 85 LEU A O 1
ATOM 600 N N . PHE A 1 86 ? -5.139 -36.440 -2.950 1.00 36.64 86 PHE A N 1
ATOM 601 C CA . PHE A 1 86 ? -5.907 -37.110 -4.001 1.00 35.99 86 PHE A CA 1
ATOM 602 C C . PHE A 1 86 ? -7.349 -37.233 -3.509 1.00 35.93 86 PHE A C 1
ATOM 603 O O . PHE A 1 86 ? -7.638 -38.024 -2.601 1.00 38.03 86 PHE A O 1
ATOM 611 N N . THR A 1 87 ? -8.244 -36.418 -4.075 1.00 35.32 87 THR A N 1
ATOM 612 C CA . THR A 1 87 ? -9.656 -36.397 -3.684 1.00 34.62 87 THR A CA 1
ATOM 613 C C . THR A 1 87 ? -10.388 -37.490 -4.462 1.00 33.02 87 THR A C 1
ATOM 614 O O . THR A 1 87 ? -11.159 -37.251 -5.389 1.00 37.25 87 THR A O 1
ATOM 618 N N . ASN A 1 88 ? -10.071 -38.716 -4.106 1.00 27.29 88 ASN A N 1
ATOM 619 C CA . ASN A 1 88 ? -10.547 -39.840 -4.885 1.00 30.60 88 ASN A CA 1
ATOM 620 C C . ASN A 1 88 ? -11.989 -40.237 -4.553 1.00 31.49 88 ASN A C 1
ATOM 621 O O . ASN A 1 88 ? -12.716 -40.653 -5.453 1.00 29.71 88 ASN A O 1
ATOM 626 N N . ALA A 1 89 ? -12.424 -40.092 -3.299 1.00 29.06 89 ALA A N 1
ATOM 627 C CA . ALA A 1 89 ? -13.703 -40.637 -2.862 1.00 34.31 89 ALA A CA 1
ATOM 628 C C . ALA A 1 89 ? -14.835 -40.115 -3.746 1.00 36.93 89 ALA A C 1
ATOM 629 O O . ALA A 1 89 ? -15.054 -38.905 -3.854 1.00 32.74 89 ALA A O 1
ATOM 631 N N . GLY A 1 90 ? -15.520 -41.038 -4.407 1.00 27.12 90 GLY A N 1
ATOM 632 C CA . GLY A 1 90 ? -16.495 -40.685 -5.412 1.00 35.44 90 GLY A CA 1
ATOM 633 C C . GLY A 1 90 ? -17.212 -41.932 -5.881 1.00 35.77 90 GLY A C 1
ATOM 634 O O . GLY A 1 90 ? -16.863 -43.056 -5.508 1.00 31.94 90 GLY A O 1
ATOM 635 N N . GLY A 1 91 ? -18.255 -41.707 -6.676 1.00 32.63 91 GLY A N 1
ATOM 636 C CA . GLY A 1 91 ? -19.030 -42.809 -7.217 1.00 38.70 91 GLY A CA 1
ATOM 637 C C . GLY A 1 91 ? -19.917 -42.368 -8.360 1.00 38.54 91 GLY A C 1
ATOM 638 O O . GLY A 1 91 ? -20.131 -41.179 -8.602 1.00 37.97 91 GLY A O 1
ATOM 639 N N . ALA A 1 92 ? -20.457 -43.365 -9.045 1.00 40.84 92 ALA A N 1
ATOM 640 C CA . ALA A 1 92 ? -21.387 -43.175 -10.147 1.00 41.91 92 ALA A CA 1
ATOM 641 C C . ALA A 1 92 ? -22.696 -43.872 -9.820 1.00 41.31 92 ALA A C 1
ATOM 642 O O . ALA A 1 92 ? -22.707 -44.916 -9.164 1.00 40.16 92 ALA A O 1
ATOM 644 N N . SER A 1 93 ? -23.794 -43.258 -10.232 1.00 44.36 93 SER A N 1
ATOM 645 C CA . SER A 1 93 ? -25.112 -43.867 -10.156 1.00 43.52 93 SER A CA 1
ATOM 646 C C . SER A 1 93 ? -25.863 -43.548 -11.437 1.00 39.89 93 SER A C 1
ATOM 647 O O . SER A 1 93 ? -25.578 -42.540 -12.084 1.00 36.20 93 SER A O 1
ATOM 650 N N . MET A 1 94 ? -26.826 -44.405 -11.793 1.00 42.05 94 MET A N 1
ATOM 651 C CA . MET A 1 94 ? -27.565 -44.307 -13.052 1.00 41.93 94 MET A CA 1
ATOM 652 C C . MET A 1 94 ? -28.998 -43.816 -12.847 1.00 42.83 94 MET A C 1
ATOM 653 O O . MET A 1 94 ? -29.733 -44.358 -12.015 1.00 40.40 94 MET A O 1
ATOM 658 N N . ALA A 1 95 ? -29.393 -42.799 -13.611 1.00 39.81 95 ALA A N 1
ATOM 659 C CA . ALA A 1 95 ? -30.795 -42.379 -13.687 1.00 38.18 95 ALA A CA 1
ATOM 660 C C . ALA A 1 95 ? -30.995 -41.604 -14.981 1.00 37.13 95 ALA A C 1
ATOM 661 O O . ALA A 1 95 ? -30.333 -40.585 -15.187 1.00 36.89 95 ALA A O 1
ATOM 663 N N . ALA A 1 96 ? -31.910 -42.056 -15.837 1.00 38.93 96 ALA A N 1
ATOM 664 C CA . ALA A 1 96 ? -32.209 -41.307 -17.056 1.00 40.81 96 ALA A CA 1
ATOM 665 C C . ALA A 1 96 ? -33.035 -40.071 -16.734 1.00 38.39 96 ALA A C 1
ATOM 666 O O . ALA A 1 96 ? -33.646 -39.964 -15.673 1.00 38.93 96 ALA A O 1
ATOM 668 N N . LEU A 1 97 ? -32.985 -39.100 -17.640 1.00 40.11 97 LEU A N 1
ATOM 669 C CA . LEU A 1 97 ? -33.875 -37.950 -17.544 1.00 37.73 97 LEU A CA 1
ATOM 670 C C . LEU A 1 97 ? -35.329 -38.417 -17.586 1.00 39.99 97 LEU A C 1
ATOM 671 O O . LEU A 1 97 ? -35.709 -39.250 -18.417 1.00 39.83 97 LEU A O 1
ATOM 676 N N . GLY A 1 98 ? -36.149 -37.870 -16.686 1.00 37.60 98 GLY A N 1
ATOM 677 C CA . GLY A 1 98 ? -37.476 -38.384 -16.432 1.00 36.93 98 GLY A CA 1
ATOM 678 C C . GLY A 1 98 ? -37.568 -39.312 -15.241 1.00 40.37 98 GLY A C 1
ATOM 679 O O . GLY A 1 98 ? -38.677 -39.568 -14.763 1.00 42.64 98 GLY A O 1
ATOM 680 N N . GLU A 1 99 ? -36.438 -39.810 -14.731 1.00 39.49 99 GLU A N 1
ATOM 681 C CA . GLU A 1 99 ? -36.456 -40.620 -13.520 1.00 41.30 99 GLU A CA 1
ATOM 682 C C . GLU A 1 99 ? -35.417 -40.154 -12.509 1.00 39.51 99 GLU A C 1
ATOM 683 O O . GLU A 1 99 ? -35.048 -40.919 -11.615 1.00 40.70 99 GLU A O 1
ATOM 689 N N . ILE A 1 100 ? -34.928 -38.926 -12.635 1.00 38.38 100 ILE A N 1
ATOM 690 C CA . ILE A 1 100 ? -33.923 -38.411 -11.719 1.00 34.38 100 ILE A CA 1
ATOM 691 C C . ILE A 1 100 ? -34.618 -37.891 -10.470 1.00 37.30 100 ILE A C 1
ATOM 692 O O . ILE A 1 100 ? -35.404 -36.944 -10.532 1.00 36.25 100 ILE A O 1
ATOM 697 N N . SER A 1 101 ? -34.321 -38.498 -9.334 1.00 40.03 101 SER A N 1
ATOM 698 C CA . SER A 1 101 ? -34.812 -38.040 -8.046 1.00 36.22 101 SER A CA 1
ATOM 699 C C . SER A 1 101 ? -33.883 -36.991 -7.440 1.00 41.35 101 SER A C 1
ATOM 700 O O . SER A 1 101 ? -32.701 -36.876 -7.789 1.00 38.91 101 SER A O 1
ATOM 703 N N . GLU A 1 102 ? -34.447 -36.209 -6.522 1.00 38.60 102 GLU A N 1
ATOM 704 C CA . GLU A 1 102 ? -33.655 -35.231 -5.795 1.00 42.17 102 GLU A CA 1
ATOM 705 C C . GLU A 1 102 ? -32.542 -35.905 -4.994 1.00 43.00 102 GLU A C 1
ATOM 706 O O . GLU A 1 102 ? -31.414 -35.393 -4.929 1.00 40.00 102 GLU A O 1
ATOM 712 N N . GLN A 1 103 ? -32.816 -37.082 -4.425 1.00 40.77 103 GLN A N 1
ATOM 713 C CA . GLN A 1 103 ? -31.766 -37.823 -3.717 1.00 40.73 103 GLN A CA 1
ATOM 714 C C . GLN A 1 103 ? -30.628 -38.233 -4.652 1.00 42.08 103 GLN A C 1
ATOM 715 O O . GLN A 1 103 ? -29.444 -38.175 -4.274 1.00 41.49 103 GLN A O 1
ATOM 721 N N . HIS A 1 104 ? -30.963 -38.695 -5.860 1.00 36.22 104 HIS A N 1
ATOM 722 C CA . HIS A 1 104 ? -29.918 -39.110 -6.789 1.00 37.82 104 HIS A CA 1
ATOM 723 C C . HIS A 1 104 ? -28.993 -37.941 -7.116 1.00 38.33 104 HIS A C 1
ATOM 724 O O . HIS A 1 104 ? -27.766 -38.070 -7.050 1.00 32.19 104 HIS A O 1
ATOM 731 N N . PHE A 1 105 ? -29.567 -36.762 -7.360 1.00 38.85 105 PHE A N 1
ATOM 732 C CA . PHE A 1 105 ? -28.754 -35.580 -7.608 1.00 33.15 105 PHE A CA 1
ATOM 733 C C . PHE A 1 105 ? -27.937 -35.196 -6.384 1.00 37.25 105 PHE A C 1
ATOM 734 O O . PHE A 1 105 ? -26.721 -34.954 -6.486 1.00 35.31 105 PHE A O 1
ATOM 742 N N . ASP A 1 106 ? -28.596 -35.074 -5.229 1.00 34.56 106 ASP A N 1
ATOM 743 C CA . ASP A 1 106 ? -27.916 -34.565 -4.041 1.00 35.68 106 ASP A CA 1
ATOM 744 C C . ASP A 1 106 ? -26.765 -35.480 -3.627 1.00 41.77 106 ASP A C 1
ATOM 745 O O . ASP A 1 106 ? -25.646 -35.019 -3.339 1.00 36.57 106 ASP A O 1
ATOM 750 N N . ASP A 1 107 ? -27.016 -36.792 -3.606 1.00 38.97 107 ASP A N 1
ATOM 751 C CA . ASP A 1 107 ? -25.966 -37.726 -3.202 1.00 38.12 107 ASP A CA 1
ATOM 752 C C . ASP A 1 107 ? -24.766 -37.647 -4.139 1.00 37.46 107 ASP A C 1
ATOM 753 O O . ASP A 1 107 ? -23.618 -37.716 -3.689 1.00 36.68 107 ASP A O 1
ATOM 758 N N . THR A 1 108 ? -25.019 -37.560 -5.448 1.00 32.93 108 THR A N 1
ATOM 759 C CA . THR A 1 108 ? -23.942 -37.529 -6.427 1.00 30.85 108 THR A CA 1
ATOM 760 C C . THR A 1 108 ? -23.111 -36.267 -6.260 1.00 34.35 108 THR A C 1
ATOM 761 O O . THR A 1 108 ? -21.880 -36.324 -6.190 1.00 30.05 108 THR A O 1
ATOM 765 N N . PHE A 1 109 ? -23.773 -35.117 -6.165 1.00 32.97 109 PHE A N 1
ATOM 766 C CA . PHE A 1 109 ? -23.050 -33.861 -6.097 1.00 32.90 109 PHE A CA 1
ATOM 767 C C . PHE A 1 109 ? -22.436 -33.621 -4.728 1.00 33.80 109 PHE A C 1
ATOM 768 O O . PHE A 1 109 ? -21.375 -32.991 -4.641 1.00 34.95 109 PHE A O 1
ATOM 776 N N . GLU A 1 110 ? -23.044 -34.139 -3.664 1.00 33.80 110 GLU A N 1
ATOM 777 C CA . GLU A 1 110 ? -22.461 -33.987 -2.333 1.00 36.07 110 GLU A CA 1
ATOM 778 C C . GLU A 1 110 ? -21.112 -34.687 -2.247 1.00 35.12 110 GLU A C 1
ATOM 779 O O . GLU A 1 110 ? -20.137 -34.135 -1.731 1.00 39.09 110 GLU A O 1
ATOM 785 N N . ARG A 1 111 ? -21.058 -35.931 -2.698 1.00 33.07 111 ARG A N 1
ATOM 786 C CA . ARG A 1 111 ? -19.819 -36.685 -2.648 1.00 30.41 111 ARG A CA 1
ATOM 787 C C . ARG A 1 111 ? -18.845 -36.240 -3.738 1.00 33.44 111 ARG A C 1
ATOM 788 O O . ARG A 1 111 ? -17.676 -35.965 -3.457 1.00 35.91 111 ARG A O 1
ATOM 796 N N . ASN A 1 112 ? -19.310 -36.185 -4.988 1.00 28.37 112 ASN A N 1
ATOM 797 C CA . ASN A 1 112 ? -18.430 -35.981 -6.126 1.00 30.92 112 ASN A CA 1
ATOM 798 C C . ASN A 1 112 ? -17.952 -34.544 -6.288 1.00 31.46 112 ASN A C 1
ATOM 799 O O . ASN A 1 112 ? -16.934 -34.329 -6.942 1.00 30.71 112 ASN A O 1
ATOM 804 N N . VAL A 1 113 ? -18.696 -33.546 -5.805 1.00 32.48 113 VAL A N 1
ATOM 805 C CA . VAL A 1 113 ? -18.316 -32.154 -6.049 1.00 32.99 113 VAL A CA 1
ATOM 806 C C . VAL A 1 113 ? -18.100 -31.406 -4.743 1.00 35.39 113 VAL A C 1
ATOM 807 O O . VAL A 1 113 ? -17.010 -30.867 -4.495 1.00 32.17 113 VAL A O 1
ATOM 811 N N . LYS A 1 114 ? -19.140 -31.374 -3.905 1.00 33.51 114 LYS A N 1
ATOM 812 C CA . LYS A 1 114 ? -19.080 -30.619 -2.659 1.00 34.25 114 LYS A CA 1
ATOM 813 C C . LYS A 1 114 ? -17.977 -31.149 -1.758 1.00 36.70 114 LYS A C 1
ATOM 814 O O . LYS A 1 114 ? -17.157 -30.382 -1.238 1.00 33.37 114 LYS A O 1
ATOM 820 N N . ALA A 1 115 ? -17.938 -32.471 -1.570 1.00 35.38 115 ALA A N 1
ATOM 821 C CA . ALA A 1 115 ? -16.900 -33.068 -0.731 1.00 36.69 115 ALA A CA 1
ATOM 822 C C . ALA A 1 115 ? -15.504 -32.828 -1.291 1.00 36.35 115 ALA A C 1
ATOM 823 O O . ALA A 1 115 ? -14.537 -32.758 -0.522 1.00 36.50 115 ALA A O 1
ATOM 825 N N . VAL A 1 116 ? -15.369 -32.753 -2.621 1.00 34.61 116 VAL A N 1
ATOM 826 C CA . VAL A 1 116 ? -14.070 -32.444 -3.212 1.00 32.39 116 VAL A CA 1
ATOM 827 C C . VAL A 1 116 ? -13.661 -31.032 -2.832 1.00 32.77 116 VAL A C 1
ATOM 828 O O . VAL A 1 116 ? -12.521 -30.776 -2.423 1.00 34.67 116 VAL A O 1
ATOM 832 N N . VAL A 1 117 ? -14.610 -30.105 -2.917 1.00 32.90 117 VAL A N 1
ATOM 833 C CA . VAL A 1 117 ? -14.336 -28.712 -2.603 1.00 35.57 117 VAL A CA 1
ATOM 834 C C . VAL A 1 117 ? -13.829 -28.575 -1.169 1.00 39.96 117 VAL A C 1
ATOM 835 O O . VAL A 1 117 ? -12.740 -28.028 -0.928 1.00 36.24 117 VAL A O 1
ATOM 839 N N . PHE A 1 118 ? -14.561 -29.149 -0.203 1.00 35.28 118 PHE A N 1
ATOM 840 C CA . PHE A 1 118 ? -14.212 -28.935 1.198 1.00 37.72 118 PHE A CA 1
ATOM 841 C C . PHE A 1 118 ? -13.071 -29.827 1.679 1.00 38.32 118 PHE A C 1
ATOM 842 O O . PHE A 1 118 ? -12.373 -29.437 2.622 1.00 38.79 118 PHE A O 1
ATOM 850 N N . THR A 1 119 ? -12.829 -30.980 1.039 1.00 36.28 119 THR A N 1
ATOM 851 C CA . THR A 1 119 ? -11.568 -31.683 1.293 1.00 37.12 119 THR A CA 1
ATOM 852 C C . THR A 1 119 ? -10.381 -30.789 0.961 1.00 38.25 119 THR A C 1
ATOM 853 O O . THR A 1 119 ? -9.439 -30.669 1.755 1.00 40.31 119 THR A O 1
ATOM 857 N N . VAL A 1 120 ? -10.431 -30.124 -0.198 1.00 38.29 120 VAL A N 1
ATOM 858 C CA . VAL A 1 120 ? -9.310 -29.298 -0.639 1.00 39.85 120 VAL A CA 1
ATOM 859 C C . VAL A 1 120 ? -9.138 -28.090 0.272 1.00 37.14 120 VAL A C 1
ATOM 860 O O . VAL A 1 120 ? -8.039 -27.836 0.779 1.00 41.54 120 VAL A O 1
ATOM 864 N N . GLN A 1 121 ? -10.228 -27.358 0.529 1.00 37.16 121 GLN A N 1
ATOM 865 C CA . GLN A 1 121 ? -10.142 -26.143 1.332 1.00 38.75 121 GLN A CA 1
ATOM 866 C C . GLN A 1 121 ? -9.661 -26.441 2.742 1.00 39.84 121 GLN A C 1
ATOM 867 O O . GLN A 1 121 ? -8.819 -25.717 3.287 1.00 44.22 121 GLN A O 1
ATOM 873 N N . LYS A 1 122 ? -10.159 -27.517 3.340 1.00 40.86 122 LYS A N 1
ATOM 874 C CA . LYS A 1 122 ? -9.694 -27.880 4.676 1.00 43.53 122 LYS A CA 1
ATOM 875 C C . LYS A 1 122 ? -8.245 -28.382 4.663 1.00 38.89 122 LYS A C 1
ATOM 876 O O . LYS A 1 122 ? -7.558 -28.298 5.684 1.00 39.66 122 LYS A O 1
ATOM 882 N N . ALA A 1 123 ? -7.793 -28.985 3.560 1.00 36.23 123 ALA A N 1
ATOM 883 C CA . ALA A 1 123 ? -6.416 -29.481 3.497 1.00 38.39 123 ALA A CA 1
ATOM 884 C C . ALA A 1 123 ? -5.382 -28.356 3.423 1.00 37.98 123 ALA A C 1
ATOM 885 O O . ALA A 1 123 ? -4.240 -28.546 3.851 1.00 41.73 123 ALA A O 1
ATOM 887 N N . LEU A 1 124 ? -5.750 -27.211 2.851 1.00 38.10 124 LEU A N 1
ATOM 888 C CA . LEU A 1 124 ? -4.775 -26.187 2.487 1.00 41.74 124 LEU A CA 1
ATOM 889 C C . LEU A 1 124 ? -3.844 -25.768 3.625 1.00 45.37 124 LEU A C 1
ATOM 890 O O . LEU A 1 124 ? -2.637 -25.673 3.374 1.00 40.02 124 LEU A O 1
ATOM 895 N N . PRO A 1 125 ? -4.301 -25.553 4.868 1.00 43.41 125 PRO A N 1
ATOM 896 C CA . PRO A 1 125 ? -3.370 -25.118 5.927 1.00 43.05 125 PRO A CA 1
ATOM 897 C C . PRO A 1 125 ? -2.191 -26.050 6.173 1.00 46.49 125 PRO A C 1
ATOM 898 O O . PRO A 1 125 ? -1.189 -25.614 6.752 1.00 45.31 125 PRO A O 1
ATOM 902 N N . LEU A 1 126 ? -2.305 -27.333 5.840 1.00 46.11 126 LEU A N 1
ATOM 903 C CA . LEU A 1 126 ? -1.181 -28.261 5.959 1.00 37.34 126 LEU A CA 1
ATOM 904 C C . LEU A 1 126 ? -0.270 -28.273 4.733 1.00 37.16 126 LEU A C 1
ATOM 905 O O . LEU A 1 126 ? 0.797 -28.885 4.789 1.00 44.62 126 LEU A O 1
ATOM 910 N N . MET A 1 127 ? -0.718 -27.753 3.592 1.00 40.30 127 MET A N 1
ATOM 911 C CA . MET A 1 127 ? 0.010 -27.936 2.344 1.00 39.50 127 MET A CA 1
ATOM 912 C C . MET A 1 127 ? 1.043 -26.829 2.144 1.00 44.11 127 MET A C 1
ATOM 913 O O . MET A 1 127 ? 0.658 -25.646 2.059 1.00 33.21 127 MET A O 1
ATOM 918 N N . PRO A 1 128 ? 2.325 -27.175 2.025 1.00 40.40 128 PRO A N 1
ATOM 919 C CA . PRO A 1 128 ? 3.362 -26.166 1.776 1.00 36.33 128 PRO A CA 1
ATOM 920 C C . PRO A 1 128 ? 3.426 -25.789 0.304 1.00 38.97 128 PRO A C 1
ATOM 921 O O . PRO A 1 128 ? 2.920 -26.491 -0.570 1.00 37.68 128 PRO A O 1
ATOM 925 N N . GLN A 1 129 ? 4.169 -24.717 0.040 1.00 40.88 129 GLN A N 1
ATOM 926 C CA . GLN A 1 129 ? 4.485 -24.333 -1.328 1.00 45.26 129 GLN A CA 1
ATOM 927 C C . GLN A 1 129 ? 5.107 -25.514 -2.065 1.00 40.84 129 GLN A C 1
ATOM 928 O O . GLN A 1 129 ? 5.888 -26.283 -1.496 1.00 40.89 129 GLN A O 1
ATOM 934 N N . GLY A 1 130 ? 4.700 -25.698 -3.318 1.00 39.44 130 GLY A N 1
ATOM 935 C CA . GLY A 1 130 ? 5.130 -26.840 -4.094 1.00 41.05 130 GLY A CA 1
ATOM 936 C C . GLY A 1 130 ? 4.323 -28.107 -3.875 1.00 45.58 130 GLY A C 1
ATOM 937 O O . GLY A 1 130 ? 4.635 -29.135 -4.490 1.00 48.82 130 GLY A O 1
ATOM 938 N N . ALA A 1 131 ? 3.269 -28.062 -3.067 1.00 44.03 131 ALA A N 1
ATOM 939 C CA . ALA A 1 131 ? 2.424 -29.235 -2.882 1.00 46.90 131 ALA A CA 1
ATOM 940 C C . ALA A 1 131 ? 1.620 -29.522 -4.148 1.00 42.60 131 ALA A C 1
ATOM 941 O O . ALA A 1 131 ? 1.447 -28.662 -5.017 1.00 38.73 131 ALA A O 1
ATOM 943 N N . SER A 1 132 ? 1.134 -30.758 -4.249 1.00 43.92 132 SER A N 1
ATOM 944 C CA . SER A 1 132 ? 0.413 -31.224 -5.427 1.00 42.71 132 SER A CA 1
ATOM 945 C C . SER A 1 132 ? -0.994 -31.686 -5.042 1.00 41.04 132 SER A C 1
ATOM 946 O O . SER A 1 132 ? -1.162 -32.507 -4.133 1.00 41.18 132 SER A O 1
ATOM 949 N N . ILE A 1 133 ? -2.003 -31.178 -5.739 1.00 40.75 133 ILE A N 1
ATOM 950 C CA . ILE A 1 133 ? -3.388 -31.588 -5.526 1.00 35.08 133 ILE A CA 1
ATOM 951 C C . ILE A 1 133 ? -3.859 -32.288 -6.785 1.00 38.08 133 ILE A C 1
ATOM 952 O O . ILE A 1 133 ? -3.730 -31.735 -7.884 1.00 38.58 133 ILE A O 1
ATOM 957 N N . ILE A 1 134 ? -4.403 -33.497 -6.628 1.00 35.14 134 ILE A N 1
ATOM 958 C CA . ILE A 1 134 ? -4.923 -34.278 -7.745 1.00 33.66 134 ILE A CA 1
ATOM 959 C C . ILE A 1 134 ? -6.412 -34.508 -7.523 1.00 34.27 134 ILE A C 1
ATOM 960 O O . ILE A 1 134 ? -6.813 -35.116 -6.525 1.00 32.90 134 ILE A O 1
ATOM 965 N N . LEU A 1 135 ? -7.220 -34.069 -8.475 1.00 32.43 135 LEU A N 1
ATOM 966 C CA . LEU A 1 135 ? -8.647 -34.305 -8.457 1.00 35.45 135 LEU A CA 1
ATOM 967 C C . LEU A 1 135 ? -8.941 -35.484 -9.365 1.00 34.40 135 LEU A C 1
ATOM 968 O O . LEU A 1 135 ? -8.263 -35.696 -10.376 1.00 35.83 135 LEU A O 1
ATOM 973 N N . ASN A 1 136 ? -9.946 -36.251 -8.986 1.00 26.23 136 ASN A N 1
ATOM 974 C CA . ASN A 1 136 ? -10.382 -37.416 -9.738 1.00 32.75 136 ASN A CA 1
ATOM 975 C C . ASN A 1 136 ? -11.551 -36.981 -10.611 1.00 35.47 136 ASN A C 1
ATOM 976 O O . ASN A 1 136 ? -12.639 -36.700 -10.101 1.00 34.97 136 ASN A O 1
ATOM 981 N N . GLY A 1 137 ? -11.322 -36.914 -11.912 1.00 33.32 137 GLY A N 1
ATOM 982 C CA . GLY A 1 137 ? -12.334 -36.601 -12.909 1.00 31.63 137 GLY A CA 1
ATOM 983 C C . GLY A 1 137 ? -12.961 -37.845 -13.506 1.00 32.73 137 GLY A C 1
ATOM 984 O O . GLY A 1 137 ? -13.131 -38.864 -12.830 1.00 37.58 137 GLY A O 1
ATOM 985 N N . ALA A 1 138 ? -13.388 -37.737 -14.761 1.00 27.83 138 ALA A N 1
ATOM 986 C CA . ALA A 1 138 ? -13.815 -38.872 -15.564 1.00 33.00 138 ALA A CA 1
ATOM 987 C C . ALA A 1 138 ? -13.920 -38.399 -17.006 1.00 32.78 138 ALA A C 1
ATOM 988 O O . ALA A 1 138 ? -14.128 -37.215 -17.262 1.00 33.23 138 ALA A O 1
ATOM 990 N N . ILE A 1 139 ? -13.778 -39.332 -17.952 1.00 33.20 139 ILE A N 1
ATOM 991 C CA . ILE A 1 139 ? -14.130 -39.005 -19.332 1.00 35.42 139 ILE A CA 1
ATOM 992 C C . ILE A 1 139 ? -15.637 -38.750 -19.446 1.00 41.70 139 ILE A C 1
ATOM 993 O O . ILE A 1 139 ? -16.099 -38.043 -20.357 1.00 40.92 139 ILE A O 1
ATOM 998 N N . LYS A 1 140 ? -16.433 -39.326 -18.543 1.00 34.57 140 LYS A N 1
ATOM 999 C CA . LYS A 1 140 ? -17.855 -39.039 -18.568 1.00 38.31 140 LYS A CA 1
ATOM 1000 C C . LYS A 1 140 ? -18.141 -37.564 -18.314 1.00 39.03 140 LYS A C 1
ATOM 1001 O O . LYS A 1 140 ? -19.235 -37.095 -18.634 1.00 39.18 140 LYS A O 1
ATOM 1007 N N . GLY A 1 141 ? -17.189 -36.822 -17.745 1.00 34.49 141 GLY A N 1
ATOM 1008 C CA . GLY A 1 141 ? -17.369 -35.388 -17.608 1.00 34.97 141 GLY A CA 1
ATOM 1009 C C . GLY A 1 141 ? -17.418 -34.644 -18.933 1.00 40.44 141 GLY A C 1
ATOM 1010 O O . GLY A 1 141 ? -17.906 -33.509 -18.994 1.00 36.91 141 GLY A O 1
ATOM 1011 N N . SER A 1 142 ? -16.842 -35.224 -19.989 1.00 37.34 142 SER A N 1
ATOM 1012 C CA . SER A 1 142 ? -16.810 -34.584 -21.303 1.00 40.95 142 SER A CA 1
ATOM 1013 C C . SER A 1 142 ? -17.546 -35.371 -22.388 1.00 37.62 142 SER A C 1
ATOM 1014 O O . SER A 1 142 ? -17.497 -34.989 -23.559 1.00 37.09 142 SER A O 1
ATOM 1017 N N . THR A 1 143 ? -18.237 -36.444 -22.040 1.00 37.15 143 THR A N 1
ATOM 1018 C CA . THR A 1 143 ? -18.893 -37.279 -23.031 1.00 40.44 143 THR A CA 1
ATOM 1019 C C . THR A 1 143 ? -20.353 -37.477 -22.644 1.00 41.89 143 THR A C 1
ATOM 1020 O O . THR A 1 143 ? -20.802 -37.066 -21.574 1.00 39.68 143 THR A O 1
ATOM 1024 N N . GLY A 1 144 ? -21.100 -38.118 -23.529 1.00 38.82 144 GLY A N 1
ATOM 1025 C CA . GLY A 1 144 ? -22.476 -38.388 -23.202 1.00 32.99 144 GLY A CA 1
ATOM 1026 C C . GLY A 1 144 ? -22.736 -39.871 -23.119 1.00 38.22 144 GLY A C 1
ATOM 1027 O O . GLY A 1 144 ? -22.380 -40.630 -24.023 1.00 41.67 144 GLY A O 1
ATOM 1028 N N . THR A 1 145 ? -23.332 -40.297 -22.014 1.00 39.53 145 THR A N 1
ATOM 1029 C CA . THR A 1 145 ? -23.788 -41.667 -21.858 1.00 41.74 145 THR A CA 1
ATOM 1030 C C . THR A 1 145 ? -25.196 -41.627 -21.306 1.00 42.32 145 THR A C 1
ATOM 1031 O O . THR A 1 145 ? -25.486 -40.871 -20.371 1.00 40.47 145 THR A O 1
ATOM 1035 N N . GLN A 1 146 ? -26.059 -42.464 -21.866 1.00 44.05 146 GLN A N 1
ATOM 1036 C CA . GLN A 1 146 ? -27.435 -42.518 -21.404 1.00 37.59 146 GLN A CA 1
ATOM 1037 C C . GLN A 1 146 ? -27.489 -42.919 -19.934 1.00 35.35 146 GLN A C 1
ATOM 1038 O O . GLN A 1 146 ? -26.761 -43.814 -19.488 1.00 36.87 146 GLN A O 1
ATOM 1044 N N . ALA A 1 147 ? -28.342 -42.222 -19.191 1.00 35.87 147 ALA A N 1
ATOM 1045 C CA . ALA A 1 147 ? -28.691 -42.439 -17.790 1.00 38.14 147 ALA A CA 1
ATOM 1046 C C . ALA A 1 147 ? -27.584 -42.012 -16.854 1.00 33.90 147 ALA A C 1
ATOM 1047 O O . ALA A 1 147 ? -27.660 -42.294 -15.662 1.00 33.04 147 ALA A O 1
ATOM 1049 N N . PHE A 1 148 ? -26.594 -41.274 -17.363 1.00 38.65 148 PHE A N 1
ATOM 1050 C CA . PHE A 1 148 ? -25.400 -40.875 -16.627 1.00 33.51 148 PHE A CA 1
ATOM 1051 C C . PHE A 1 148 ? -25.236 -39.362 -16.565 1.00 35.20 148 PHE A C 1
ATOM 1052 O O . PHE A 1 148 ? -24.124 -38.878 -16.337 1.00 32.32 148 PHE A O 1
ATOM 1060 N N . SER A 1 149 ? -26.304 -38.600 -16.832 1.00 32.33 149 SER A N 1
ATOM 1061 C CA . SER A 1 149 ? -26.164 -37.151 -16.912 1.00 30.44 149 SER A CA 1
ATOM 1062 C C . SER A 1 149 ? -25.713 -36.564 -15.583 1.00 30.73 149 SER A C 1
ATOM 1063 O O . SER A 1 149 ? -24.878 -35.650 -15.550 1.00 27.95 149 SER A O 1
ATOM 1066 N N . ILE A 1 150 ? -26.249 -37.067 -14.470 1.00 28.94 150 ILE A N 1
ATOM 1067 C CA . ILE A 1 150 ? -25.916 -36.464 -13.182 1.00 32.32 150 ILE A CA 1
ATOM 1068 C C . ILE A 1 150 ? -24.456 -36.726 -12.812 1.00 31.53 150 ILE A C 1
ATOM 1069 O O . ILE A 1 150 ? -23.747 -35.823 -12.355 1.00 30.93 150 ILE A O 1
ATOM 1074 N N . TYR A 1 151 ? -23.990 -37.961 -12.986 1.00 34.35 151 TYR A N 1
ATOM 1075 C CA . TYR A 1 151 ? -22.581 -38.270 -12.760 1.00 33.02 151 TYR A CA 1
ATOM 1076 C C . TYR A 1 151 ? -21.702 -37.471 -13.719 1.00 34.88 151 TYR A C 1
ATOM 1077 O O . TYR A 1 151 ? -20.706 -36.863 -13.315 1.00 33.12 151 TYR A O 1
ATOM 1086 N N . GLY A 1 152 ? -22.087 -37.428 -14.995 1.00 33.86 152 GLY A N 1
ATOM 1087 C CA . GLY A 1 152 ? -21.288 -36.693 -15.962 1.00 34.31 152 GLY A CA 1
ATOM 1088 C C . GLY A 1 152 ? -21.115 -35.230 -15.593 1.00 35.64 152 GLY A C 1
ATOM 1089 O O . GLY A 1 152 ? -20.007 -34.687 -15.681 1.00 34.11 152 GLY A O 1
ATOM 1090 N N . ALA A 1 153 ? -22.194 -34.584 -15.126 1.00 31.41 153 ALA A N 1
ATOM 1091 C CA . ALA A 1 153 ? -22.121 -33.179 -14.740 1.00 28.73 153 ALA A CA 1
ATOM 1092 C C . ALA A 1 153 ? -21.236 -32.977 -13.527 1.00 32.33 153 ALA A C 1
ATOM 1093 O O . ALA A 1 153 ? -20.471 -32.003 -13.469 1.00 33.79 153 ALA A O 1
ATOM 1095 N N . SER A 1 154 ? -21.326 -33.875 -12.542 1.00 31.01 154 SER A N 1
ATOM 1096 C CA . SER A 1 154 ? -20.467 -33.738 -11.370 1.00 29.22 154 SER A CA 1
ATOM 1097 C C . SER A 1 154 ? -18.990 -33.827 -11.755 1.00 32.88 154 SER A C 1
ATOM 1098 O O . SER A 1 154 ? -18.169 -33.051 -11.256 1.00 33.87 154 SER A O 1
ATOM 1101 N N . LYS A 1 155 ? -18.632 -34.755 -12.648 1.00 30.88 155 LYS A N 1
ATOM 1102 C CA . LYS A 1 155 ? -17.228 -34.901 -13.032 1.00 33.87 155 LYS A CA 1
ATOM 1103 C C . LYS A 1 155 ? -16.744 -33.705 -13.854 1.00 34.75 155 LYS A C 1
ATOM 1104 O O . LYS A 1 155 ? -15.614 -33.243 -13.667 1.00 32.88 155 LYS A O 1
ATOM 1110 N N . ALA A 1 156 ? -17.600 -33.157 -14.731 1.00 34.79 156 ALA A N 1
ATOM 1111 C CA . ALA A 1 156 ? -17.260 -31.913 -15.419 1.00 32.41 156 ALA A CA 1
ATOM 1112 C C . ALA A 1 156 ? -17.057 -30.780 -14.428 1.00 34.26 156 ALA A C 1
ATOM 1113 O O . ALA A 1 156 ? -16.175 -29.931 -14.618 1.00 35.37 156 ALA A O 1
ATOM 1115 N N . ALA A 1 157 ? -17.891 -30.726 -13.381 1.00 30.22 157 ALA A N 1
ATOM 1116 C CA . ALA A 1 157 ? -17.718 -29.701 -12.356 1.00 32.84 157 ALA A CA 1
ATOM 1117 C C . ALA A 1 157 ? -16.368 -29.848 -11.679 1.00 35.12 157 ALA A C 1
ATOM 1118 O O . ALA A 1 157 ? -15.679 -28.851 -11.409 1.00 35.48 157 ALA A O 1
ATOM 1120 N N . VAL A 1 158 ? -15.945 -31.087 -11.443 1.00 36.31 158 VAL A N 1
ATOM 1121 C CA . VAL A 1 158 ? -14.661 -31.289 -10.786 1.00 35.25 158 VAL A CA 1
ATOM 1122 C C . VAL A 1 158 ? -13.555 -30.673 -11.620 1.00 34.47 158 VAL A C 1
ATOM 1123 O O . VAL A 1 158 ? -12.764 -29.864 -11.125 1.00 38.64 158 VAL A O 1
ATOM 1127 N N . ARG A 1 159 ? -13.527 -31.004 -12.916 1.00 33.71 159 ARG A N 1
ATOM 1128 C CA . ARG A 1 159 ? -12.471 -30.514 -13.789 1.00 36.88 159 ARG A CA 1
ATOM 1129 C C . ARG A 1 159 ? -12.466 -28.996 -13.850 1.00 36.71 159 ARG A C 1
ATOM 1130 O O . ARG A 1 159 ? -11.399 -28.382 -13.909 1.00 39.93 159 ARG A O 1
ATOM 1138 N N . ALA A 1 160 ? -13.646 -28.372 -13.864 1.00 36.83 160 ALA A N 1
ATOM 1139 C CA . ALA A 1 160 ? -13.686 -26.916 -13.931 1.00 38.28 160 ALA A CA 1
ATOM 1140 C C . ALA A 1 160 ? -13.116 -26.287 -12.667 1.00 38.90 160 ALA A C 1
ATOM 1141 O O . ALA A 1 160 ? -12.465 -25.235 -12.731 1.00 34.87 160 ALA A O 1
ATOM 1143 N N . LEU A 1 161 ? -13.347 -26.920 -11.511 1.00 36.30 161 LEU A N 1
ATOM 1144 C CA . LEU A 1 161 ? -12.818 -26.370 -10.268 1.00 39.15 161 LEU A CA 1
ATOM 1145 C C . LEU A 1 161 ? -11.315 -26.153 -10.387 1.00 39.66 161 LEU A C 1
ATOM 1146 O O . LEU A 1 161 ? -10.793 -25.120 -9.953 1.00 38.54 161 LEU A O 1
ATOM 1151 N N . ALA A 1 162 ? -10.624 -27.089 -11.047 1.00 36.10 162 ALA A N 1
ATOM 1152 C CA . ALA A 1 162 ? -9.176 -27.022 -11.157 1.00 40.80 162 ALA A CA 1
ATOM 1153 C C . ALA A 1 162 ? -8.727 -25.771 -11.902 1.00 40.49 162 ALA A C 1
ATOM 1154 O O . ALA A 1 162 ? -7.693 -25.182 -11.559 1.00 37.98 162 ALA A O 1
ATOM 1156 N N . ARG A 1 163 ? -9.481 -25.344 -12.922 1.00 38.29 163 ARG A N 1
ATOM 1157 C CA . ARG A 1 163 ? -9.018 -24.208 -13.715 1.00 44.58 163 ARG A CA 1
ATOM 1158 C C . ARG A 1 163 ? -8.921 -22.949 -12.861 1.00 45.62 163 ARG A C 1
ATOM 1159 O O . ARG A 1 163 ? -7.890 -22.257 -12.865 1.00 42.44 163 ARG A O 1
ATOM 1167 N N . SER A 1 164 ? -9.966 -22.673 -12.073 1.00 37.85 164 SER A N 1
ATOM 1168 C CA . SER A 1 164 ? -9.959 -21.496 -11.208 1.00 41.58 164 SER A CA 1
ATOM 1169 C C . SER A 1 164 ? -9.011 -21.671 -10.024 1.00 41.10 164 SER A C 1
ATOM 1170 O O . SER A 1 164 ? -8.377 -20.706 -9.582 1.00 42.89 164 SER A O 1
ATOM 1173 N N . TRP A 1 165 ? -8.922 -22.885 -9.475 1.00 42.66 165 TRP A N 1
ATOM 1174 C CA . TRP A 1 165 ? -8.037 -23.120 -8.337 1.00 41.83 165 TRP A CA 1
ATOM 1175 C C . TRP A 1 165 ? -6.567 -22.872 -8.689 1.00 42.06 165 TRP A C 1
ATOM 1176 O O . TRP A 1 165 ? -5.750 -22.647 -7.788 1.00 39.69 165 TRP A O 1
ATOM 1187 N N . VAL A 1 166 ? -6.208 -22.910 -9.975 1.00 42.48 166 VAL A N 1
ATOM 1188 C CA . VAL A 1 166 ? -4.869 -22.489 -10.377 1.00 34.61 166 VAL A CA 1
ATOM 1189 C C . VAL A 1 166 ? -4.601 -21.077 -9.890 1.00 37.89 166 VAL A C 1
ATOM 1190 O O . VAL A 1 166 ? -3.569 -20.794 -9.269 1.00 42.02 166 VAL A O 1
ATOM 1194 N N . LEU A 1 167 ? -5.563 -20.183 -10.117 1.00 39.67 167 LEU A N 1
ATOM 1195 C CA . LEU A 1 167 ? -5.367 -18.755 -9.754 1.00 36.44 167 LEU A CA 1
ATOM 1196 C C . LEU A 1 167 ? -5.551 -18.545 -8.246 1.00 41.08 167 LEU A C 1
ATOM 1197 O O . LEU A 1 167 ? -4.831 -17.713 -7.678 1.00 45.86 167 LEU A O 1
ATOM 1202 N N . ASP A 1 168 ? -6.483 -19.267 -7.628 1.00 42.66 168 ASP A N 1
ATOM 1203 C CA . ASP A 1 168 ? -6.710 -19.146 -6.164 1.00 43.64 168 ASP A CA 1
ATOM 1204 C C . ASP A 1 168 ? -5.455 -19.589 -5.406 1.00 45.15 168 ASP A C 1
ATOM 1205 O O . ASP A 1 168 ? -5.135 -18.950 -4.392 1.00 46.72 168 ASP A O 1
ATOM 1210 N N . LEU A 1 169 ? -4.790 -20.652 -5.863 1.00 47.63 169 LEU A N 1
ATOM 1211 C CA . LEU A 1 169 ? -3.629 -21.229 -5.129 1.00 40.36 169 LEU A CA 1
ATOM 1212 C C . LEU A 1 169 ? -2.285 -20.674 -5.614 1.00 49.23 169 LEU A C 1
ATOM 1213 O O . LEU A 1 169 ? -1.256 -21.157 -5.114 1.00 47.93 169 LEU A O 1
ATOM 1218 N N . LYS A 1 170 ? -2.272 -19.734 -6.558 1.00 48.97 170 LYS A N 1
ATOM 1219 C CA . LYS A 1 170 ? -0.961 -19.306 -7.122 1.00 48.46 170 LYS A CA 1
ATOM 1220 C C . LYS A 1 170 ? -0.082 -18.695 -6.022 1.00 51.08 170 LYS A C 1
ATOM 1221 O O . LYS A 1 170 ? 1.119 -19.016 -6.004 1.00 48.35 170 LYS A O 1
ATOM 1227 N N . GLU A 1 171 ? -0.647 -17.877 -5.132 1.00 50.49 171 GLU A N 1
ATOM 1228 C CA . GLU A 1 171 ? 0.135 -17.335 -3.988 1.00 50.90 171 GLU A CA 1
ATOM 1229 C C . GLU A 1 171 ? 0.674 -18.422 -3.053 1.00 54.29 171 GLU A C 1
ATOM 1230 O O . GLU A 1 171 ? 1.850 -18.332 -2.660 1.00 53.52 171 GLU A O 1
ATOM 1236 N N . ARG A 1 172 ? -0.157 -19.408 -2.762 1.00 54.23 172 ARG A N 1
ATOM 1237 C CA . ARG A 1 172 ? 0.249 -20.522 -1.859 1.00 52.35 172 ARG A CA 1
ATOM 1238 C C . ARG A 1 172 ? 1.304 -21.439 -2.516 1.00 47.61 172 ARG A C 1
ATOM 1239 O O . ARG A 1 172 ? 2.002 -22.157 -1.795 1.00 48.06 172 ARG A O 1
ATOM 1247 N N . GLY A 1 173 ? 1.299 -21.510 -3.821 1.00 45.79 173 GLY A N 1
ATOM 1248 C CA . GLY A 1 173 ? 2.308 -22.294 -4.558 1.00 45.11 173 GLY A CA 1
ATOM 1249 C C . GLY A 1 173 ? 1.900 -23.726 -4.815 1.00 41.20 173 GLY A C 1
ATOM 1250 O O . GLY A 1 173 ? 2.772 -24.552 -5.128 1.00 38.38 173 GLY A O 1
ATOM 1251 N N . ILE A 1 174 ? 0.606 -23.997 -4.676 1.00 47.87 174 ILE A N 1
ATOM 1252 C CA . ILE A 1 174 ? 0.098 -25.348 -4.884 1.00 40.93 174 ILE A CA 1
ATOM 1253 C C . ILE A 1 174 ? -0.459 -25.456 -6.292 1.00 40.51 174 ILE A C 1
ATOM 1254 O O . ILE A 1 174 ? -1.148 -24.554 -6.765 1.00 44.13 174 ILE A O 1
ATOM 1259 N N . ARG A 1 175 ? -0.139 -26.546 -6.980 1.00 41.46 175 ARG A N 1
ATOM 1260 C CA . ARG A 1 175 ? -0.659 -26.813 -8.314 1.00 40.66 175 ARG A CA 1
ATOM 1261 C C . ARG A 1 175 ? -1.772 -27.857 -8.218 1.00 40.39 175 ARG A C 1
ATOM 1262 O O . ARG A 1 175 ? -1.695 -28.782 -7.404 1.00 42.41 175 ARG A O 1
ATOM 1270 N N . VAL A 1 176 ? -2.834 -27.668 -8.999 1.00 37.20 176 VAL A N 1
ATOM 1271 C CA . VAL A 1 176 ? -3.996 -28.556 -8.991 1.00 42.66 176 VAL A CA 1
ATOM 1272 C C . VAL A 1 176 ? -4.138 -29.185 -10.361 1.00 44.97 176 VAL A C 1
ATOM 1273 O O . VAL A 1 176 ? -4.339 -28.470 -11.346 1.00 42.72 176 VAL A O 1
ATOM 1277 N N . ASN A 1 177 ? -4.161 -30.509 -10.413 1.00 39.53 177 ASN A N 1
ATOM 1278 C CA . ASN A 1 177 ? -4.390 -31.182 -11.675 1.00 39.45 177 ASN A CA 1
ATOM 1279 C C . ASN A 1 177 ? -5.462 -32.259 -11.505 1.00 38.77 177 ASN A C 1
ATOM 1280 O O . ASN A 1 177 ? -5.876 -32.598 -10.391 1.00 35.75 177 ASN A O 1
ATOM 1285 N N . VAL A 1 178 ? -5.926 -32.773 -12.636 1.00 33.45 178 VAL A N 1
ATOM 1286 C CA . VAL A 1 178 ? -7.026 -33.727 -12.688 1.00 38.68 178 VAL A CA 1
ATOM 1287 C C . VAL A 1 178 ? -6.551 -34.957 -13.444 1.00 37.23 178 VAL A C 1
ATOM 1288 O O . VAL A 1 178 ? -5.930 -34.830 -14.504 1.00 37.62 178 VAL A O 1
ATOM 1292 N N . VAL A 1 179 ? -6.797 -36.140 -12.888 1.00 33.41 179 VAL A N 1
ATOM 1293 C CA . VAL A 1 179 ? -6.724 -37.370 -13.665 1.00 32.07 179 VAL A CA 1
ATOM 1294 C C . VAL A 1 179 ? -8.165 -37.793 -13.964 1.00 38.21 179 VAL A C 1
ATOM 1295 O O . VAL A 1 179 ? -8.983 -37.965 -13.050 1.00 35.57 179 VAL A O 1
ATOM 1299 N N . SER A 1 180 ? -8.485 -37.929 -15.246 1.00 36.14 180 SER A N 1
ATOM 1300 C CA . SER A 1 180 ? -9.795 -38.388 -15.680 1.00 36.05 180 SER A CA 1
ATOM 1301 C C . SER A 1 180 ? -9.661 -39.816 -16.167 1.00 35.79 180 SER A C 1
ATOM 1302 O O . SER A 1 180 ? -9.142 -40.046 -17.273 1.00 37.23 180 SER A O 1
ATOM 1305 N N . PRO A 1 181 ? -10.057 -40.808 -15.375 1.00 33.53 181 PRO A N 1
ATOM 1306 C CA . PRO A 1 181 ? -9.990 -42.186 -15.858 1.00 32.82 181 PRO A CA 1
ATOM 1307 C C . PRO A 1 181 ? -11.086 -42.456 -16.871 1.00 35.83 181 PRO A C 1
ATOM 1308 O O . PRO A 1 181 ? -12.157 -41.828 -16.850 1.00 36.78 181 PRO A O 1
ATOM 1312 N N . GLY A 1 182 ? -10.761 -43.347 -17.814 1.00 33.35 182 GLY A N 1
ATOM 1313 C CA . GLY A 1 182 ? -11.751 -44.108 -18.552 1.00 31.53 182 GLY A CA 1
ATOM 1314 C C . GLY A 1 182 ? -12.123 -45.320 -17.724 1.00 29.81 182 GLY A C 1
ATOM 1315 O O . GLY A 1 182 ? -11.821 -45.397 -16.531 1.00 33.03 182 GLY A O 1
ATOM 1316 N N . SER A 1 183 ? -12.735 -46.303 -18.371 1.00 34.17 183 SER A N 1
ATOM 1317 C CA . SER A 1 183 ? -13.281 -47.437 -17.629 1.00 34.78 183 SER A CA 1
ATOM 1318 C C . SER A 1 183 ? -12.171 -48.262 -16.981 1.00 38.20 183 SER A C 1
ATOM 1319 O O . SER A 1 183 ? -11.305 -48.815 -17.668 1.00 31.74 183 SER A O 1
ATOM 1322 N N . THR A 1 184 ? -12.229 -48.353 -15.653 1.00 41.27 184 THR A N 1
ATOM 1323 C CA . THR A 1 184 ? -11.210 -48.981 -14.831 1.00 33.41 184 THR A CA 1
ATOM 1324 C C . THR A 1 184 ? -11.853 -50.072 -13.986 1.00 36.88 184 THR A C 1
ATOM 1325 O O . THR A 1 184 ? -12.821 -49.812 -13.254 1.00 36.20 184 THR A O 1
ATOM 1329 N N . ARG A 1 185 ? -11.261 -51.268 -14.026 1.00 36.89 185 ARG A N 1
ATOM 1330 C CA . ARG A 1 185 ? -11.800 -52.430 -13.331 1.00 37.87 185 ARG A CA 1
ATOM 1331 C C . ARG A 1 185 ? -11.692 -52.224 -11.826 1.00 39.42 185 ARG A C 1
ATOM 1332 O O . ARG A 1 185 ? -10.614 -52.350 -11.245 1.00 35.93 185 ARG A O 1
ATOM 1340 N N . THR A 1 186 ? -12.820 -51.966 -11.178 1.00 40.88 186 THR A N 1
ATOM 1341 C CA . THR A 1 186 ? -12.842 -51.712 -9.748 1.00 39.42 186 THR A CA 1
ATOM 1342 C C . THR A 1 186 ? -14.087 -52.360 -9.173 1.00 38.64 186 THR A C 1
ATOM 1343 O O . THR A 1 186 ? -15.002 -52.763 -9.895 1.00 37.22 186 THR A O 1
ATOM 1347 N N . ILE A 1 187 ? -14.119 -52.438 -7.849 1.00 39.07 187 ILE A N 1
ATOM 1348 C CA . ILE A 1 187 ? -15.317 -52.927 -7.197 1.00 37.51 187 ILE A CA 1
ATOM 1349 C C . ILE A 1 187 ? -16.493 -52.028 -7.539 1.00 42.43 187 ILE A C 1
ATOM 1350 O O . ILE A 1 187 ? -17.536 -52.509 -7.986 1.00 42.76 187 ILE A O 1
ATOM 1355 N N . GLY A 1 188 ? -16.294 -50.708 -7.473 1.00 41.02 188 GLY A N 1
ATOM 1356 C CA . GLY A 1 188 ? -17.373 -49.792 -7.792 1.00 36.45 188 GLY A CA 1
ATOM 1357 C C . GLY A 1 188 ? -17.921 -49.974 -9.198 1.00 43.62 188 GLY A C 1
ATOM 1358 O O . GLY A 1 188 ? -19.145 -50.007 -9.395 1.00 41.13 188 GLY A O 1
ATOM 1359 N N . LEU A 1 189 ? -17.030 -50.128 -10.194 1.00 36.80 189 LEU A N 1
ATOM 1360 C CA . LEU A 1 189 ? -17.506 -50.300 -11.566 1.00 41.35 189 LEU A CA 1
ATOM 1361 C C . LEU A 1 189 ? -18.230 -51.630 -11.745 1.00 45.93 189 LEU A C 1
ATOM 1362 O O . LEU A 1 189 ? -19.307 -51.675 -12.349 1.00 45.77 189 LEU A O 1
ATOM 1367 N N . ALA A 1 190 ? -17.679 -52.716 -11.202 1.00 45.77 190 ALA A N 1
ATOM 1368 C CA . ALA A 1 190 ? -18.371 -53.995 -11.300 1.00 45.49 190 ALA A CA 1
ATOM 1369 C C . ALA A 1 190 ? -19.763 -53.895 -10.688 1.00 49.74 190 ALA A C 1
ATOM 1370 O O . ALA A 1 190 ? -20.720 -54.477 -11.209 1.00 51.26 190 ALA A O 1
ATOM 1372 N N . GLU A 1 191 ? -19.896 -53.158 -9.580 1.00 44.68 191 GLU A N 1
ATOM 1373 C CA . GLU A 1 191 ? -21.194 -53.041 -8.928 1.00 53.33 191 GLU A CA 1
ATOM 1374 C C . GLU A 1 191 ? -22.249 -52.395 -9.839 1.00 51.29 191 GLU A C 1
ATOM 1375 O O . GLU A 1 191 ? -23.442 -52.691 -9.702 1.00 59.99 191 GLU A O 1
ATOM 1381 N N . LEU A 1 192 ? -21.836 -51.530 -10.776 1.00 50.17 192 LEU A N 1
ATOM 1382 C CA . LEU A 1 192 ? -22.754 -51.017 -11.793 1.00 50.23 192 LEU A CA 1
ATOM 1383 C C . LEU A 1 192 ? -23.240 -52.130 -12.710 1.00 54.55 192 LEU A C 1
ATOM 1384 O O . LEU A 1 192 ? -24.310 -52.019 -13.312 1.00 61.27 192 LEU A O 1
ATOM 1389 N N . GLY A 1 193 ? -22.444 -53.187 -12.865 1.00 55.24 193 GLY A N 1
ATOM 1390 C CA . GLY A 1 193 ? -22.813 -54.327 -13.689 1.00 59.74 193 GLY A CA 1
ATOM 1391 C C . GLY A 1 193 ? -23.869 -55.223 -13.083 1.00 60.38 193 GLY A C 1
ATOM 1392 O O . GLY A 1 193 ? -24.434 -56.063 -13.792 1.00 67.47 193 GLY A O 1
ATOM 1393 N N . GLY A 1 194 ? -24.068 -55.142 -11.777 1.00 62.24 194 GLY A N 1
ATOM 1394 C CA . GLY A 1 194 ? -25.085 -55.909 -11.099 1.00 64.93 194 GLY A CA 1
ATOM 1395 C C . GLY A 1 194 ? -24.491 -56.606 -9.898 1.00 68.24 194 GLY A C 1
ATOM 1396 O O . GLY A 1 194 ? -23.313 -56.478 -9.590 1.00 66.29 194 GLY A O 1
ATOM 1397 N N . ASP A 1 195 ? -25.358 -57.347 -9.198 1.00 72.16 195 ASP A N 1
ATOM 1398 C CA . ASP A 1 195 ? -24.865 -58.154 -8.090 1.00 71.37 195 ASP A CA 1
ATOM 1399 C C . ASP A 1 195 ? -24.409 -59.537 -8.520 1.00 70.62 195 ASP A C 1
ATOM 1400 O O . ASP A 1 195 ? -23.546 -60.130 -7.855 1.00 66.35 195 ASP A O 1
ATOM 1405 N N . THR A 1 196 ? -24.991 -60.065 -9.595 1.00 64.58 196 THR A N 1
ATOM 1406 C CA . THR A 1 196 ? -24.597 -61.362 -10.128 1.00 61.69 196 THR A CA 1
ATOM 1407 C C . THR A 1 196 ? -23.265 -61.293 -10.864 1.00 58.42 196 THR A C 1
ATOM 1408 O O . THR A 1 196 ? -22.905 -60.271 -11.454 1.00 60.56 196 THR A O 1
ATOM 1412 N N . GLN A 1 197 ? -22.549 -62.419 -10.869 1.00 57.51 197 GLN A N 1
ATOM 1413 C CA . GLN A 1 197 ? -21.236 -62.464 -11.509 1.00 54.08 197 GLN A CA 1
ATOM 1414 C C . GLN A 1 197 ? -21.358 -62.492 -13.034 1.00 56.29 197 GLN A C 1
ATOM 1415 O O . GLN A 1 197 ? -20.563 -61.852 -13.734 1.00 52.38 197 GLN A O 1
ATOM 1421 N N . GLU A 1 198 ? -22.327 -63.249 -13.563 1.00 56.27 198 GLU A N 1
ATOM 1422 C CA . GLU A 1 198 ? -22.553 -63.282 -15.006 1.00 55.76 198 GLU A CA 1
ATOM 1423 C C . GLU A 1 198 ? -22.906 -61.908 -15.551 1.00 50.51 198 GLU A C 1
ATOM 1424 O O . GLU A 1 198 ? -22.461 -61.543 -16.644 1.00 52.18 198 GLU A O 1
ATOM 1430 N N . GLY A 1 199 ? -23.723 -61.142 -14.819 1.00 49.16 199 GLY A N 1
ATOM 1431 C CA . GLY A 1 199 ? -24.025 -59.785 -15.240 1.00 43.56 199 GLY A CA 1
ATOM 1432 C C . GLY A 1 199 ? -22.809 -58.874 -15.185 1.00 55.04 199 GLY A C 1
ATOM 1433 O O . GLY A 1 199 ? -22.639 -58.001 -16.044 1.00 50.57 199 GLY A O 1
ATOM 1434 N N . GLN A 1 200 ? -21.918 -59.095 -14.210 1.00 51.37 200 GLN A N 1
ATOM 1435 C CA . GLN A 1 200 ? -20.693 -58.307 -14.168 1.00 51.73 200 GLN A CA 1
ATOM 1436 C C . GLN A 1 200 ? -19.774 -58.699 -15.310 1.00 49.56 200 GLN A C 1
ATOM 1437 O O . GLN A 1 200 ? -19.145 -57.831 -15.924 1.00 48.30 200 GLN A O 1
ATOM 1443 N N . ASP A 1 201 ? -19.785 -59.977 -15.690 1.00 48.20 201 ASP A N 1
ATOM 1444 C CA . ASP A 1 201 ? -18.920 -60.414 -16.776 1.00 49.22 201 ASP A CA 1
ATOM 1445 C C . ASP A 1 201 ? -19.370 -59.803 -18.097 1.00 47.14 201 ASP A C 1
ATOM 1446 O O . ASP A 1 201 ? -18.542 -59.311 -18.869 1.00 46.28 201 ASP A O 1
ATOM 1451 N N . GLY A 1 202 ? -20.682 -59.771 -18.355 1.00 49.55 202 GLY A N 1
ATOM 1452 C CA . GLY A 1 202 ? -21.150 -59.205 -19.611 1.00 45.93 202 GLY A CA 1
ATOM 1453 C C . GLY A 1 202 ? -21.001 -57.696 -19.694 1.00 47.40 202 GLY A C 1
ATOM 1454 O O . GLY A 1 202 ? -20.565 -57.167 -20.721 1.00 50.67 202 GLY A O 1
ATOM 1455 N N . THR A 1 203 ? -21.234 -56.999 -18.579 1.00 48.17 203 THR A N 1
ATOM 1456 C CA . THR A 1 203 ? -21.123 -55.542 -18.571 1.00 46.68 203 THR A CA 1
ATOM 1457 C C . THR A 1 203 ? -19.679 -55.077 -18.710 1.00 46.75 203 THR A C 1
ATOM 1458 O O . THR A 1 203 ? -19.399 -54.132 -19.460 1.00 46.59 203 THR A O 1
ATOM 1462 N N . LEU A 1 204 ? -18.748 -55.722 -17.998 1.00 48.78 204 LEU A N 1
ATOM 1463 C CA . LEU A 1 204 ? -17.334 -55.353 -18.107 1.00 39.81 204 LEU A CA 1
ATOM 1464 C C . LEU A 1 204 ? -16.770 -55.691 -19.482 1.00 39.69 204 LEU A C 1
ATOM 1465 O O . LEU A 1 204 ? -15.969 -54.934 -20.042 1.00 41.88 204 LEU A O 1
ATOM 1470 N N . ALA A 1 205 ? -17.173 -56.821 -20.046 1.00 39.68 205 ALA A N 1
ATOM 1471 C CA . ALA A 1 205 ? -16.725 -57.139 -21.388 1.00 39.81 205 ALA A CA 1
ATOM 1472 C C . ALA A 1 205 ? -17.283 -56.132 -22.381 1.00 40.98 205 ALA A C 1
ATOM 1473 O O . ALA A 1 205 ? -16.581 -55.697 -23.296 1.00 44.61 205 ALA A O 1
ATOM 1475 N N . TYR A 1 206 ? -18.544 -55.742 -22.214 1.00 45.75 206 TYR A N 1
ATOM 1476 C CA . TYR A 1 206 ? -19.099 -54.725 -23.093 1.00 47.24 206 TYR A CA 1
ATOM 1477 C C . TYR A 1 206 ? -18.327 -53.422 -22.947 1.00 41.90 206 TYR A C 1
ATOM 1478 O O . TYR A 1 206 ? -17.921 -52.805 -23.940 1.00 40.90 206 TYR A O 1
ATOM 1487 N N . LEU A 1 207 ? -18.077 -53.007 -21.708 1.00 37.33 207 LEU A N 1
ATOM 1488 C CA . LEU A 1 207 ? -17.336 -51.775 -21.513 1.00 36.09 207 LEU A CA 1
ATOM 1489 C C . LEU A 1 207 ? -15.932 -51.885 -22.101 1.00 43.02 207 LEU A C 1
ATOM 1490 O O . LEU A 1 207 ? -15.411 -50.915 -22.666 1.00 39.73 207 LEU A O 1
ATOM 1495 N N . ALA A 1 208 ? -15.313 -53.069 -22.002 1.00 40.93 208 ALA A N 1
ATOM 1496 C CA . ALA A 1 208 ? -14.004 -53.263 -22.614 1.00 40.57 208 ALA A CA 1
ATOM 1497 C C . ALA A 1 208 ? -14.060 -53.071 -24.125 1.00 42.97 208 ALA A C 1
ATOM 1498 O O . ALA A 1 208 ? -13.128 -52.520 -24.723 1.00 42.94 208 ALA A O 1
ATOM 1500 N N . SER A 1 209 ? -15.150 -53.515 -24.759 1.00 39.19 209 SER A N 1
ATOM 1501 C CA . SER A 1 209 ? -15.296 -53.382 -26.207 1.00 40.56 209 SER A CA 1
ATOM 1502 C C . SER A 1 209 ? -15.314 -51.923 -26.657 1.00 42.53 209 SER A C 1
ATOM 1503 O O . SER A 1 209 ? -15.056 -51.637 -27.833 1.00 43.28 209 SER A O 1
ATOM 1506 N N . LEU A 1 210 ? -15.698 -51.002 -25.766 1.00 43.50 210 LEU A N 1
ATOM 1507 C CA . LEU A 1 210 ? -15.699 -49.570 -26.071 1.00 40.05 210 LEU A CA 1
ATOM 1508 C C . LEU A 1 210 ? -14.299 -48.960 -26.014 1.00 38.19 210 LEU A C 1
ATOM 1509 O O . LEU A 1 210 ? -14.074 -47.876 -26.560 1.00 38.39 210 LEU A O 1
ATOM 1514 N N . VAL A 1 211 ? -13.377 -49.559 -25.282 1.00 39.99 211 VAL A N 1
ATOM 1515 C CA . VAL A 1 211 ? -12.035 -48.964 -25.251 1.00 41.36 211 VAL A CA 1
ATOM 1516 C C . VAL A 1 211 ? -11.327 -49.266 -26.569 1.00 38.61 211 VAL A C 1
ATOM 1517 O O . VAL A 1 211 ? -11.253 -50.436 -26.972 1.00 43.07 211 VAL A O 1
ATOM 1521 N N . PRO A 1 212 ? -10.741 -48.282 -27.239 1.00 40.50 212 PRO A N 1
ATOM 1522 C CA . PRO A 1 212 ? -10.068 -48.591 -28.512 1.00 40.65 212 PRO A CA 1
ATOM 1523 C C . PRO A 1 212 ? -8.964 -49.631 -28.361 1.00 42.22 212 PRO A C 1
ATOM 1524 O O . PRO A 1 212 ? -8.773 -50.455 -29.264 1.00 43.11 212 PRO A O 1
ATOM 1528 N N . ILE A 1 213 ? -8.190 -49.594 -27.273 1.00 41.70 213 ILE A N 1
ATOM 1529 C CA . ILE A 1 213 ? -7.247 -50.680 -27.022 1.00 42.07 213 ILE A CA 1
ATOM 1530 C C . ILE A 1 213 ? -7.954 -51.956 -26.573 1.00 43.95 213 ILE A C 1
ATOM 1531 O O . ILE A 1 213 ? -7.301 -52.992 -26.428 1.00 43.75 213 ILE A O 1
ATOM 1536 N N . GLY A 1 214 ? -9.251 -51.891 -26.258 1.00 45.87 214 GLY A N 1
ATOM 1537 C CA . GLY A 1 214 ? -10.060 -53.088 -26.087 1.00 42.20 214 GLY A CA 1
ATOM 1538 C C . GLY A 1 214 ? -10.037 -53.740 -24.722 1.00 43.71 214 GLY A C 1
ATOM 1539 O O . GLY A 1 214 ? -10.463 -54.893 -24.599 1.00 49.20 214 GLY A O 1
ATOM 1540 N N . ARG A 1 215 ? -9.517 -53.075 -23.705 1.00 39.23 215 ARG A N 1
ATOM 1541 C CA . ARG A 1 215 ? -9.532 -53.621 -22.363 1.00 39.46 215 ARG A CA 1
ATOM 1542 C C . ARG A 1 215 ? -9.810 -52.505 -21.376 1.00 38.75 215 ARG A C 1
ATOM 1543 O O . ARG A 1 215 ? -9.541 -51.332 -21.651 1.00 38.62 215 ARG A O 1
ATOM 1551 N N . LEU A 1 216 ? -10.349 -52.889 -20.226 1.00 38.36 216 LEU A N 1
ATOM 1552 C CA . LEU A 1 216 ? -10.441 -51.987 -19.089 1.00 37.32 216 LEU A CA 1
ATOM 1553 C C . LEU A 1 216 ? -9.056 -51.747 -18.484 1.00 42.24 216 LEU A C 1
ATOM 1554 O O . LEU A 1 216 ? -8.150 -52.581 -18.585 1.00 36.26 216 LEU A O 1
ATOM 1559 N N . ALA A 1 217 ? -8.906 -50.595 -17.836 1.00 37.81 217 ALA A N 1
ATOM 1560 C CA . ALA A 1 217 ? -7.693 -50.301 -17.099 1.00 40.53 217 ALA A CA 1
ATOM 1561 C C . ALA A 1 217 ? -7.677 -51.080 -15.795 1.00 43.57 217 ALA A C 1
ATOM 1562 O O . ALA A 1 217 ? -8.715 -51.251 -15.143 1.00 37.58 217 ALA A O 1
ATOM 1564 N N . ASP A 1 218 ? -6.498 -51.569 -15.429 1.00 38.99 218 ASP A N 1
ATOM 1565 C CA . ASP A 1 218 ? -6.275 -51.943 -14.043 1.00 44.52 218 ASP A CA 1
ATOM 1566 C C . ASP A 1 218 ? -6.097 -50.670 -13.228 1.00 41.16 218 ASP A C 1
ATOM 1567 O O . ASP A 1 218 ? -5.555 -49.689 -13.739 1.00 44.55 218 ASP A O 1
ATOM 1572 N N . PRO A 1 219 ? -6.579 -50.635 -11.986 1.00 41.27 219 PRO A N 1
ATOM 1573 C CA . PRO A 1 219 ? -6.381 -49.425 -11.171 1.00 36.05 219 PRO A CA 1
ATOM 1574 C C . PRO A 1 219 ? -4.918 -49.007 -11.055 1.00 38.04 219 PRO A C 1
ATOM 1575 O O . PRO A 1 219 ? -4.635 -47.810 -10.897 1.00 35.56 219 PRO A O 1
ATOM 1579 N N . SER A 1 220 ? -3.970 -49.947 -11.149 1.00 36.70 220 SER A N 1
ATOM 1580 C CA . SER A 1 220 ? -2.571 -49.541 -11.083 1.00 38.09 220 SER A CA 1
ATOM 1581 C C . SER A 1 220 ? -2.226 -48.601 -12.228 1.00 35.91 220 SER A C 1
ATOM 1582 O O . SER A 1 220 ? -1.423 -47.678 -12.047 1.00 36.28 220 SER A O 1
ATOM 1585 N N . GLU A 1 221 ? -2.855 -48.784 -13.392 1.00 35.57 221 GLU A N 1
ATOM 1586 C CA . GLU A 1 221 ? -2.574 -47.909 -14.526 1.00 36.52 221 GLU A CA 1
ATOM 1587 C C . GLU A 1 221 ? -3.073 -46.487 -14.283 1.00 34.98 221 GLU A C 1
ATOM 1588 O O . GLU A 1 221 ? -2.503 -45.537 -14.824 1.00 33.53 221 GLU A O 1
ATOM 1594 N N . ILE A 1 222 ? -4.175 -46.326 -13.543 1.00 37.53 222 ILE A N 1
ATOM 1595 C CA . ILE A 1 222 ? -4.599 -44.992 -13.114 1.00 34.92 222 ILE A CA 1
ATOM 1596 C C . ILE A 1 222 ? -3.681 -44.454 -12.026 1.00 38.35 222 ILE A C 1
ATOM 1597 O O . ILE A 1 222 ? -3.426 -43.245 -11.947 1.00 39.98 222 ILE A O 1
ATOM 1602 N N . ALA A 1 223 ? -3.237 -45.328 -11.127 1.00 34.75 223 ALA A N 1
ATOM 1603 C CA . ALA A 1 223 ? -2.410 -44.890 -10.014 1.00 34.01 223 ALA A CA 1
ATOM 1604 C C . ALA A 1 223 ? -1.111 -44.260 -10.508 1.00 38.22 223 ALA A C 1
ATOM 1605 O O . ALA A 1 223 ? -0.630 -43.287 -9.919 1.00 36.71 223 ALA A O 1
ATOM 1607 N N . LYS A 1 224 ? -0.530 -44.801 -11.591 1.00 39.58 224 LYS A N 1
ATOM 1608 C CA . LYS A 1 224 ? 0.701 -44.220 -12.138 1.00 38.95 224 LYS A CA 1
ATOM 1609 C C . LYS A 1 224 ? 0.489 -42.763 -12.538 1.00 35.88 224 LYS A C 1
ATOM 1610 O O . LYS A 1 224 ? 1.327 -41.908 -12.258 1.00 38.93 224 LYS A O 1
ATOM 1616 N N . VAL A 1 225 ? -0.671 -42.444 -13.114 1.00 41.89 225 VAL A N 1
ATOM 1617 C CA . VAL A 1 225 ? -0.949 -41.058 -13.472 1.00 37.49 225 VAL A CA 1
ATOM 1618 C C . VAL A 1 225 ? -0.962 -40.181 -12.223 1.00 38.69 225 VAL A C 1
ATOM 1619 O O . VAL A 1 225 ? -0.393 -39.079 -12.211 1.00 35.47 225 VAL A O 1
ATOM 1623 N N . VAL A 1 226 ? -1.568 -40.672 -11.135 1.00 34.97 226 VAL A N 1
ATOM 1624 C CA . VAL A 1 226 ? -1.566 -39.894 -9.898 1.00 34.52 226 VAL A CA 1
ATOM 1625 C C . VAL A 1 226 ? -0.154 -39.745 -9.361 1.00 35.69 226 VAL A C 1
ATOM 1626 O O . VAL A 1 226 ? 0.229 -38.669 -8.884 1.00 36.66 226 VAL A O 1
ATOM 1630 N N . SER A 1 227 ? 0.637 -40.828 -9.396 1.00 36.34 227 SER A N 1
ATOM 1631 C CA . SER A 1 227 ? 1.993 -40.734 -8.873 1.00 39.24 227 SER A CA 1
ATOM 1632 C C . SER A 1 227 ? 2.792 -39.692 -9.648 1.00 41.51 227 SER A C 1
ATOM 1633 O O . SER A 1 227 ? 3.436 -38.825 -9.049 1.00 45.77 227 SER A O 1
ATOM 1636 N N . PHE A 1 228 ? 2.667 -39.699 -10.975 1.00 38.12 228 PHE A N 1
ATOM 1637 C CA . PHE A 1 228 ? 3.334 -38.698 -11.794 1.00 41.38 228 PHE A CA 1
ATOM 1638 C C . PHE A 1 228 ? 2.915 -37.286 -11.406 1.00 41.19 228 PHE A C 1
ATOM 1639 O O . PHE A 1 228 ? 3.762 -36.393 -11.294 1.00 45.94 228 PHE A O 1
ATOM 1647 N N . LEU A 1 229 ? 1.615 -37.056 -11.202 1.00 41.03 229 LEU A N 1
ATOM 1648 C CA . LEU A 1 229 ? 1.164 -35.718 -10.836 1.00 41.46 229 LEU A CA 1
ATOM 1649 C C . LEU A 1 229 ? 1.660 -35.309 -9.451 1.00 39.34 229 LEU A C 1
ATOM 1650 O O . LEU A 1 229 ? 1.901 -34.122 -9.212 1.00 42.18 229 LEU A O 1
ATOM 1655 N N . ALA A 1 230 ? 1.765 -36.261 -8.518 1.00 37.47 230 ALA A N 1
ATOM 1656 C CA . ALA A 1 230 ? 2.254 -35.974 -7.171 1.00 39.89 230 ALA A CA 1
ATOM 1657 C C . ALA A 1 230 ? 3.754 -35.644 -7.133 1.00 45.08 230 ALA A C 1
ATOM 1658 O O . ALA A 1 230 ? 4.205 -34.911 -6.244 1.00 40.52 230 ALA A O 1
ATOM 1660 N N . SER A 1 231 ? 4.546 -36.231 -8.027 1.00 45.40 231 SER A N 1
ATOM 1661 C CA . SER A 1 231 ? 5.993 -36.040 -8.034 1.00 48.55 231 SER A CA 1
ATOM 1662 C C . SER A 1 231 ? 6.369 -34.651 -8.558 1.00 45.89 231 SER A C 1
ATOM 1663 O O . SER A 1 231 ? 5.559 -33.916 -9.125 1.00 46.48 231 SER A O 1
ATOM 1666 N N . ASP A 1 232 ? 7.629 -34.288 -8.344 1.00 54.29 232 ASP A N 1
ATOM 1667 C CA . ASP A 1 232 ? 8.135 -33.013 -8.838 1.00 53.94 232 ASP A CA 1
ATOM 1668 C C . ASP A 1 232 ? 8.242 -32.954 -10.361 1.00 49.68 232 ASP A C 1
ATOM 1669 O O . ASP A 1 232 ? 8.405 -31.859 -10.906 1.00 48.90 232 ASP A O 1
ATOM 1674 N N . ASP A 1 233 ? 8.121 -34.087 -11.057 1.00 49.72 233 ASP A N 1
ATOM 1675 C CA . ASP A 1 233 ? 8.119 -34.092 -12.517 1.00 48.58 233 ASP A CA 1
ATOM 1676 C C . ASP A 1 233 ? 6.958 -33.309 -13.114 1.00 46.22 233 ASP A C 1
ATOM 1677 O O . ASP A 1 233 ? 7.007 -32.962 -14.300 1.00 47.66 233 ASP A O 1
ATOM 1682 N N . SER A 1 234 ? 5.890 -33.084 -12.349 1.00 46.62 234 SER A N 1
ATOM 1683 C CA . SER A 1 234 ? 4.726 -32.331 -12.804 1.00 43.82 234 SER A CA 1
ATOM 1684 C C . SER A 1 234 ? 4.824 -30.836 -12.498 1.00 42.11 234 SER A C 1
ATOM 1685 O O . SER A 1 234 ? 3.792 -30.151 -12.467 1.00 43.06 234 SER A O 1
ATOM 1688 N N . SER A 1 235 ? 6.039 -30.317 -12.278 1.00 44.87 235 SER A N 1
ATOM 1689 C CA . SER A 1 235 ? 6.196 -28.956 -11.766 1.00 43.78 235 SER A CA 1
ATOM 1690 C C . SER A 1 235 ? 5.600 -27.899 -12.699 1.00 41.07 235 SER A C 1
ATOM 1691 O O . SER A 1 235 ? 5.147 -26.851 -12.228 1.00 42.34 235 SER A O 1
ATOM 1694 N N . PHE A 1 236 ? 5.596 -28.133 -14.011 1.00 41.32 236 PHE A N 1
ATOM 1695 C CA . PHE A 1 236 ? 4.990 -27.185 -14.944 1.00 38.57 236 PHE A CA 1
ATOM 1696 C C . PHE A 1 236 ? 3.542 -27.525 -15.329 1.00 45.66 236 PHE A C 1
ATOM 1697 O O . PHE A 1 236 ? 2.963 -26.833 -16.184 1.00 42.84 236 PHE A O 1
ATOM 1705 N N . ILE A 1 237 ? 2.959 -28.590 -14.771 1.00 41.16 237 ILE A N 1
ATOM 1706 C CA . ILE A 1 237 ? 1.564 -28.938 -15.027 1.00 42.13 237 ILE A CA 1
ATOM 1707 C C . ILE A 1 237 ? 0.690 -28.291 -13.958 1.00 40.76 237 ILE A C 1
ATOM 1708 O O . ILE A 1 237 ? 0.895 -28.508 -12.762 1.00 45.12 237 ILE A O 1
ATOM 1713 N N . ASN A 1 238 ? -0.273 -27.479 -14.383 1.00 37.19 238 ASN A N 1
ATOM 1714 C CA . ASN A 1 238 ? -1.191 -26.853 -13.440 1.00 43.14 238 ASN A CA 1
ATOM 1715 C C . ASN A 1 238 ? -2.562 -26.675 -14.086 1.00 35.81 238 ASN A C 1
ATOM 1716 O O . ASN A 1 238 ? -2.657 -26.213 -15.225 1.00 34.91 238 ASN A O 1
ATOM 1721 N N . GLY A 1 239 ? -3.618 -27.066 -13.373 1.00 42.26 239 GLY A N 1
ATOM 1722 C CA . GLY A 1 239 ? -4.985 -26.901 -13.879 1.00 38.20 239 GLY A CA 1
ATOM 1723 C C . GLY A 1 239 ? -5.340 -27.797 -15.037 1.00 40.05 239 GLY A C 1
ATOM 1724 O O . GLY A 1 239 ? -6.394 -27.610 -15.660 1.00 33.74 239 GLY A O 1
ATOM 1725 N N . ALA A 1 240 ? -4.446 -28.708 -15.389 1.00 37.91 240 ALA A N 1
ATOM 1726 C CA . ALA A 1 240 ? -4.558 -29.547 -16.563 1.00 37.21 240 ALA A CA 1
ATOM 1727 C C . ALA A 1 240 ? -5.344 -30.808 -16.251 1.00 39.51 240 ALA A C 1
ATOM 1728 O O . ALA A 1 240 ? -5.456 -31.242 -15.100 1.00 42.57 240 ALA A O 1
ATOM 1730 N N . GLU A 1 241 ? -5.864 -31.414 -17.304 1.00 36.48 241 GLU A N 1
ATOM 1731 C CA . GLU A 1 241 ? -6.529 -32.700 -17.210 1.00 40.47 241 GLU A CA 1
ATOM 1732 C C . GLU A 1 241 ? -5.682 -33.738 -17.934 1.00 34.56 241 GLU A C 1
ATOM 1733 O O . GLU A 1 241 ? -5.362 -33.569 -19.118 1.00 37.96 241 GLU A O 1
ATOM 1739 N N . ILE A 1 242 ? -5.310 -34.796 -17.223 1.00 28.70 242 ILE A N 1
ATOM 1740 C CA . ILE A 1 242 ? -4.595 -35.929 -17.799 1.00 32.99 242 ILE A CA 1
ATOM 1741 C C . ILE A 1 242 ? -5.560 -37.098 -17.906 1.00 38.40 242 ILE A C 1
ATOM 1742 O O . ILE A 1 242 ? -6.001 -37.647 -16.886 1.00 36.86 242 ILE A O 1
ATOM 1747 N N . THR A 1 243 ? -5.839 -37.522 -19.130 1.00 38.39 243 THR A N 1
ATOM 1748 C CA . THR A 1 243 ? -6.853 -38.532 -19.376 1.00 35.05 243 THR A CA 1
ATOM 1749 C C . THR A 1 243 ? -6.171 -39.860 -19.694 1.00 37.47 243 THR A C 1
ATOM 1750 O O . THR A 1 243 ? -5.402 -39.968 -20.655 1.00 41.32 243 THR A O 1
ATOM 1754 N N . ALA A 1 244 ? -6.466 -40.863 -18.888 1.00 37.96 244 ALA A N 1
ATOM 1755 C CA . ALA A 1 244 ? -6.038 -42.235 -19.104 1.00 33.90 244 ALA A CA 1
ATOM 1756 C C . ALA A 1 244 ? -7.292 -43.041 -19.432 1.00 37.99 244 ALA A C 1
ATOM 1757 O O . ALA A 1 244 ? -7.973 -43.549 -18.540 1.00 39.08 244 ALA A O 1
ATOM 1759 N N . ASP A 1 245 ? -7.603 -43.167 -20.724 1.00 38.55 245 ASP A N 1
ATOM 1760 C CA . ASP A 1 245 ? -8.840 -43.840 -21.091 1.00 39.74 245 ASP A CA 1
ATOM 1761 C C . ASP A 1 245 ? -8.635 -44.901 -22.158 1.00 39.69 245 ASP A C 1
ATOM 1762 O O . ASP A 1 245 ? -9.619 -45.332 -22.770 1.00 31.29 245 ASP A O 1
ATOM 1767 N N . GLY A 1 246 ? -7.393 -45.307 -22.420 1.00 35.07 246 GLY A N 1
ATOM 1768 C CA . GLY A 1 246 ? -7.143 -46.214 -23.528 1.00 38.11 246 GLY A CA 1
ATOM 1769 C C . GLY A 1 246 ? -7.514 -45.643 -24.876 1.00 39.41 246 GLY A C 1
ATOM 1770 O O . GLY A 1 246 ? -7.638 -46.392 -25.850 1.00 39.39 246 GLY A O 1
ATOM 1771 N N . GLY A 1 247 ? -7.690 -44.326 -24.956 1.00 35.90 247 GLY A N 1
ATOM 1772 C CA . GLY A 1 247 ? -8.129 -43.645 -26.156 1.00 39.09 247 GLY A CA 1
ATOM 1773 C C . GLY A 1 247 ? -9.626 -43.468 -26.346 1.00 39.50 247 GLY A C 1
ATOM 1774 O O . GLY A 1 247 ? -10.023 -42.940 -27.388 1.00 39.62 247 GLY A O 1
ATOM 1775 N N . GLN A 1 248 ? -10.467 -43.809 -25.357 1.00 38.42 248 GLN A N 1
ATOM 1776 C CA . GLN A 1 248 ? -11.913 -43.867 -25.615 1.00 39.61 248 GLN A CA 1
ATOM 1777 C C . GLN A 1 248 ? -12.514 -42.496 -25.909 1.00 36.45 248 GLN A C 1
ATOM 1778 O O . GLN A 1 248 ? -13.273 -42.342 -26.873 1.00 40.76 248 GLN A O 1
ATOM 1784 N N . ALA A 1 249 ? -12.254 -41.509 -25.054 1.00 37.05 249 ALA A N 1
ATOM 1785 C CA . ALA A 1 249 ? -12.747 -40.162 -25.323 1.00 45.13 249 ALA A CA 1
ATOM 1786 C C . ALA A 1 249 ? -11.835 -39.379 -26.261 1.00 40.87 249 ALA A C 1
ATOM 1787 O O . ALA A 1 249 ? -12.211 -38.283 -26.693 1.00 35.82 249 ALA A O 1
ATOM 1789 N N . GLN A 1 250 ? -10.616 -39.869 -26.514 1.00 39.50 250 GLN A N 1
ATOM 1790 C CA . GLN A 1 250 ? -9.696 -39.157 -27.408 1.00 40.32 250 GLN A CA 1
ATOM 1791 C C . GLN A 1 250 ? -10.082 -39.326 -28.872 1.00 43.95 250 GLN A C 1
ATOM 1792 O O . GLN A 1 250 ? -9.788 -38.448 -29.692 1.00 41.42 250 GLN A O 1
ATOM 1798 N N . VAL A 1 251 ? -10.678 -40.460 -29.231 1.00 41.73 251 VAL A N 1
ATOM 1799 C CA . VAL A 1 251 ? -11.180 -40.647 -30.587 1.00 45.73 251 VAL A CA 1
ATOM 1800 C C . VAL A 1 251 ? -12.581 -40.030 -30.727 1.00 48.27 251 VAL A C 1
ATOM 1801 O O . VAL A 1 251 ? -13.104 -39.918 -31.835 1.00 45.67 251 VAL A O 1
ATOM 1805 N N . LYS B 1 3 ? 16.072 -46.555 -13.740 1.00 84.83 3 LYS B N 1
ATOM 1806 C CA . LYS B 1 3 ? 16.365 -47.160 -15.067 1.00 84.16 3 LYS B CA 1
ATOM 1807 C C . LYS B 1 3 ? 15.069 -47.727 -15.656 1.00 84.30 3 LYS B C 1
ATOM 1808 O O . LYS B 1 3 ? 15.097 -48.861 -16.167 1.00 85.76 3 LYS B O 1
ATOM 1814 N N . ARG B 1 4 ? 13.986 -46.951 -15.606 1.00 83.38 4 ARG B N 1
ATOM 1815 C CA . ARG B 1 4 ? 12.670 -47.407 -16.125 1.00 79.38 4 ARG B CA 1
ATOM 1816 C C . ARG B 1 4 ? 12.765 -47.662 -17.630 1.00 78.79 4 ARG B C 1
ATOM 1817 O O . ARG B 1 4 ? 12.159 -48.642 -18.099 1.00 78.13 4 ARG B O 1
ATOM 1819 N N . LEU B 1 5 ? 13.490 -46.812 -18.353 1.00 74.67 5 LEU B N 1
ATOM 1820 C CA . LEU B 1 5 ? 13.545 -46.909 -19.836 1.00 72.92 5 LEU B CA 1
ATOM 1821 C C . LEU B 1 5 ? 14.731 -47.772 -20.287 1.00 75.40 5 LEU B C 1
ATOM 1822 O O . LEU B 1 5 ? 14.991 -47.828 -21.497 1.00 72.46 5 LEU B O 1
ATOM 1827 N N . GLU B 1 6 ? 15.453 -48.376 -19.343 1.00 76.48 6 GLU B N 1
ATOM 1828 C CA . GLU B 1 6 ? 16.646 -49.171 -19.723 1.00 76.79 6 GLU B CA 1
ATOM 1829 C C . GLU B 1 6 ? 16.194 -50.332 -20.609 1.00 73.07 6 GLU B C 1
ATOM 1830 O O . GLU B 1 6 ? 15.146 -50.929 -20.310 1.00 74.01 6 GLU B O 1
ATOM 1836 N N . GLY B 1 7 ? 16.966 -50.632 -21.655 1.00 75.97 7 GLY B N 1
ATOM 1837 C CA . GLY B 1 7 ? 16.581 -51.690 -22.608 1.00 70.90 7 GLY B CA 1
ATOM 1838 C C . GLY B 1 7 ? 15.718 -51.141 -23.730 1.00 68.04 7 GLY B C 1
ATOM 1839 O O . GLY B 1 7 ? 15.332 -51.927 -24.615 1.00 66.29 7 GLY B O 1
ATOM 1840 N N . LYS B 1 8 ? 15.431 -49.837 -23.707 1.00 64.59 8 LYS B N 1
ATOM 1841 C CA . LYS B 1 8 ? 14.517 -49.248 -24.721 1.00 67.23 8 LYS B CA 1
ATOM 1842 C C . LYS B 1 8 ? 15.305 -48.324 -25.654 1.00 60.95 8 LYS B C 1
ATOM 1843 O O . LYS B 1 8 ? 16.284 -47.717 -25.192 1.00 60.27 8 LYS B O 1
ATOM 1849 N N . VAL B 1 9 ? 14.885 -48.230 -26.916 1.00 59.63 9 VAL B N 1
ATOM 1850 C CA . VAL B 1 9 ? 15.569 -47.402 -27.891 1.00 59.68 9 VAL B CA 1
ATOM 1851 C C . VAL B 1 9 ? 14.675 -46.215 -28.203 1.00 55.45 9 VAL B C 1
ATOM 1852 O O . VAL B 1 9 ? 13.542 -46.397 -28.661 1.00 55.48 9 VAL B O 1
ATOM 1856 N N . ALA B 1 10 ? 15.198 -45.009 -28.011 1.00 53.89 10 ALA B N 1
ATOM 1857 C CA . ALA B 1 10 ? 14.443 -43.777 -28.178 1.00 54.10 10 ALA B CA 1
ATOM 1858 C C . ALA B 1 10 ? 15.066 -42.942 -29.286 1.00 57.46 10 ALA B C 1
ATOM 1859 O O . ALA B 1 10 ? 16.288 -42.776 -29.323 1.00 60.97 10 ALA B O 1
ATOM 1861 N N . LEU B 1 11 ? 14.230 -42.407 -30.174 1.00 53.73 11 LEU B N 1
ATOM 1862 C CA . LEU B 1 11 ? 14.663 -41.463 -31.196 1.00 52.27 11 LEU B CA 1
ATOM 1863 C C . LEU B 1 11 ? 13.976 -40.124 -30.962 1.00 50.86 11 LEU B C 1
ATOM 1864 O O . LEU B 1 11 ? 12.740 -40.044 -30.951 1.00 53.57 11 LEU B O 1
ATOM 1869 N N . VAL B 1 12 ? 14.774 -39.078 -30.802 1.00 49.59 12 VAL B N 1
ATOM 1870 C CA . VAL B 1 12 ? 14.297 -37.711 -30.651 1.00 47.47 12 VAL B CA 1
ATOM 1871 C C . VAL B 1 12 ? 14.768 -36.917 -31.861 1.00 54.30 12 VAL B C 1
ATOM 1872 O O . VAL B 1 12 ? 15.971 -36.640 -31.995 1.00 58.38 12 VAL B O 1
ATOM 1876 N N . THR B 1 13 ? 13.842 -36.550 -32.744 1.00 45.03 13 THR B N 1
ATOM 1877 C CA . THR B 1 13 ? 14.189 -35.599 -33.789 1.00 48.59 13 THR B CA 1
ATOM 1878 C C . THR B 1 13 ? 14.351 -34.223 -33.159 1.00 51.11 13 THR B C 1
ATOM 1879 O O . THR B 1 13 ? 13.672 -33.882 -32.184 1.00 47.19 13 THR B O 1
ATOM 1883 N N . GLY B 1 14 ? 15.303 -33.455 -33.675 1.00 49.41 14 GLY B N 1
ATOM 1884 C CA . GLY B 1 14 ? 15.607 -32.181 -33.058 1.00 47.83 14 GLY B CA 1
ATOM 1885 C C . GLY B 1 14 ? 16.176 -32.312 -31.663 1.00 53.53 14 GLY B C 1
ATOM 1886 O O . GLY B 1 14 ? 15.822 -31.525 -30.778 1.00 52.42 14 GLY B O 1
ATOM 1887 N N . GLY B 1 15 ? 17.052 -33.292 -31.446 1.00 54.81 15 GLY B N 1
ATOM 1888 C CA . GLY B 1 15 ? 17.664 -33.554 -30.159 1.00 54.96 15 GLY B CA 1
ATOM 1889 C C . GLY B 1 15 ? 18.861 -32.700 -29.787 1.00 55.52 15 GLY B C 1
ATOM 1890 O O . GLY B 1 15 ? 19.396 -32.865 -28.689 1.00 57.66 15 GLY B O 1
ATOM 1891 N N . THR B 1 16 ? 19.315 -31.799 -30.660 1.00 57.38 16 THR B N 1
ATOM 1892 C CA . THR B 1 16 ? 20.570 -31.095 -30.414 1.00 57.22 16 THR B CA 1
ATOM 1893 C C . THR B 1 16 ? 20.403 -29.839 -29.562 1.00 60.22 16 THR B C 1
ATOM 1894 O O . THR B 1 16 ? 21.410 -29.308 -29.081 1.00 59.00 16 THR B O 1
ATOM 1898 N N . SER B 1 17 ? 19.179 -29.338 -29.378 1.00 56.45 17 SER B N 1
ATOM 1899 C CA . SER B 1 17 ? 18.981 -28.147 -28.558 1.00 56.21 17 SER B CA 1
ATOM 1900 C C . SER B 1 17 ? 17.576 -28.145 -27.950 1.00 54.67 17 SER B C 1
ATOM 1901 O O . SER B 1 17 ? 16.704 -28.926 -28.346 1.00 53.76 17 SER B O 1
ATOM 1904 N N . GLY B 1 18 ? 17.391 -27.284 -26.944 1.00 46.57 18 GLY B N 1
ATOM 1905 C CA . GLY B 1 18 ? 16.082 -26.970 -26.384 1.00 48.73 18 GLY B CA 1
ATOM 1906 C C . GLY B 1 18 ? 15.373 -28.179 -25.794 1.00 54.63 18 GLY B C 1
ATOM 1907 O O . GLY B 1 18 ? 15.972 -29.001 -25.088 1.00 59.60 18 GLY B O 1
ATOM 1908 N N . ILE B 1 19 ? 14.073 -28.290 -26.087 1.00 48.65 19 ILE B N 1
ATOM 1909 C CA . ILE B 1 19 ? 13.242 -29.340 -25.498 1.00 52.55 19 ILE B CA 1
ATOM 1910 C C . ILE B 1 19 ? 13.728 -30.718 -25.924 1.00 51.21 19 ILE B C 1
ATOM 1911 O O . ILE B 1 19 ? 13.806 -31.645 -25.108 1.00 50.08 19 ILE B O 1
ATOM 1916 N N . GLY B 1 20 ? 14.042 -30.880 -27.211 1.00 46.58 20 GLY B N 1
ATOM 1917 C CA . GLY B 1 20 ? 14.557 -32.156 -27.675 1.00 50.41 20 GLY B CA 1
ATOM 1918 C C . GLY B 1 20 ? 15.864 -32.536 -27.003 1.00 52.67 20 GLY B C 1
ATOM 1919 O O . GLY B 1 20 ? 16.099 -33.709 -26.694 1.00 49.55 20 GLY B O 1
ATOM 1920 N N . LEU B 1 21 ? 16.728 -31.551 -26.745 1.00 53.33 21 LEU B N 1
ATOM 1921 C CA . LEU B 1 21 ? 17.970 -31.854 -26.035 1.00 55.33 21 LEU B CA 1
ATOM 1922 C C . LEU B 1 21 ? 17.681 -32.305 -24.608 1.00 51.43 21 LEU B C 1
ATOM 1923 O O . LEU B 1 21 ? 18.206 -33.329 -24.153 1.00 50.24 21 LEU B O 1
ATOM 1928 N N . ALA B 1 22 ? 16.849 -31.550 -23.884 1.00 55.18 22 ALA B N 1
ATOM 1929 C CA . ALA B 1 22 ? 16.530 -31.921 -22.506 1.00 52.10 22 ALA B CA 1
ATOM 1930 C C . ALA B 1 22 ? 15.849 -33.279 -22.443 1.00 40.23 22 ALA B C 1
ATOM 1931 O O . ALA B 1 22 ? 16.069 -34.050 -21.504 1.00 44.42 22 ALA B O 1
ATOM 1933 N N . THR B 1 23 ? 15.026 -33.593 -23.437 1.00 44.34 23 THR B N 1
ATOM 1934 C CA . THR B 1 23 ? 14.370 -34.895 -23.457 1.00 48.11 23 THR B CA 1
ATOM 1935 C C . THR B 1 23 ? 15.381 -36.005 -23.704 1.00 49.80 23 THR B C 1
ATOM 1936 O O . THR B 1 23 ? 15.330 -37.061 -23.052 1.00 47.57 23 THR B O 1
ATOM 1940 N N . ALA B 1 24 ? 16.304 -35.781 -24.648 1.00 49.13 24 ALA B N 1
ATOM 1941 C CA . ALA B 1 24 ? 17.369 -36.748 -24.873 1.00 45.58 24 ALA B CA 1
ATOM 1942 C C . ALA B 1 24 ? 18.156 -36.962 -23.595 1.00 43.16 24 ALA B C 1
ATOM 1943 O O . ALA B 1 24 ? 18.454 -38.100 -23.224 1.00 48.10 24 ALA B O 1
ATOM 1945 N N . LYS B 1 25 ? 18.419 -35.887 -22.858 1.00 43.40 25 LYS B N 1
ATOM 1946 C CA . LYS B 1 25 ? 19.096 -36.029 -21.579 1.00 42.64 25 LYS B CA 1
ATOM 1947 C C . LYS B 1 25 ? 18.264 -36.864 -20.611 1.00 48.68 25 LYS B C 1
ATOM 1948 O O . LYS B 1 25 ? 18.759 -37.839 -20.035 1.00 51.15 25 LYS B O 1
ATOM 1954 N N . ASP B 1 26 ? 16.974 -36.528 -20.453 1.00 52.15 26 ASP B N 1
ATOM 1955 C CA . ASP B 1 26 ? 16.152 -37.250 -19.480 1.00 48.75 26 ASP B CA 1
ATOM 1956 C C . ASP B 1 26 ? 15.925 -38.700 -19.901 1.00 48.10 26 ASP B C 1
ATOM 1957 O O . ASP B 1 26 ? 16.017 -39.607 -19.069 1.00 49.73 26 ASP B O 1
ATOM 1962 N N . LEU B 1 27 ? 15.648 -38.940 -21.186 1.00 43.09 27 LEU B N 1
ATOM 1963 C CA . LEU B 1 27 ? 15.452 -40.306 -21.660 1.00 45.38 27 LEU B CA 1
ATOM 1964 C C . LEU B 1 27 ? 16.690 -41.165 -21.427 1.00 56.90 27 LEU B C 1
ATOM 1965 O O . LEU B 1 27 ? 16.582 -42.324 -21.003 1.00 57.11 27 LEU B O 1
ATOM 1970 N N . ALA B 1 28 ? 17.878 -40.614 -21.711 1.00 57.23 28 ALA B N 1
ATOM 1971 C CA . ALA B 1 28 ? 19.117 -41.350 -21.496 1.00 56.15 28 ALA B CA 1
ATOM 1972 C C . ALA B 1 28 ? 19.370 -41.582 -20.014 1.00 59.06 28 ALA B C 1
ATOM 1973 O O . ALA B 1 28 ? 19.858 -42.648 -19.626 1.00 65.04 28 ALA B O 1
ATOM 1975 N N . ALA B 1 29 ? 19.046 -40.598 -19.170 1.00 54.85 29 ALA B N 1
ATOM 1976 C CA . ALA B 1 29 ? 19.215 -40.766 -17.730 1.00 54.97 29 ALA B CA 1
ATOM 1977 C C . ALA B 1 29 ? 18.369 -41.906 -17.169 1.00 64.64 29 ALA B C 1
ATOM 1978 O O . ALA B 1 29 ? 18.689 -42.425 -16.095 1.00 69.58 29 ALA B O 1
ATOM 1980 N N . GLN B 1 30 ? 17.289 -42.292 -17.848 1.00 66.99 30 GLN B N 1
ATOM 1981 C CA . GLN B 1 30 ? 16.489 -43.451 -17.461 1.00 69.37 30 GLN B CA 1
ATOM 1982 C C . GLN B 1 30 ? 16.977 -44.752 -18.089 1.00 70.82 30 GLN B C 1
ATOM 1983 O O . GLN B 1 30 ? 16.301 -45.776 -17.962 1.00 70.74 30 GLN B O 1
ATOM 1989 N N . GLY B 1 31 ? 18.099 -44.738 -18.797 1.00 69.02 31 GLY B N 1
ATOM 1990 C CA . GLY B 1 31 ? 18.651 -45.960 -19.338 1.00 69.72 31 GLY B CA 1
ATOM 1991 C C . GLY B 1 31 ? 18.340 -46.238 -20.789 1.00 65.15 31 GLY B C 1
ATOM 1992 O O . GLY B 1 31 ? 18.786 -47.267 -21.314 1.00 65.84 31 GLY B O 1
ATOM 1993 N N . ALA B 1 32 ? 17.587 -45.375 -21.456 1.00 64.21 32 ALA B N 1
ATOM 1994 C CA . ALA B 1 32 ? 17.302 -45.612 -22.860 1.00 63.69 32 ALA B CA 1
ATOM 1995 C C . ALA B 1 32 ? 18.532 -45.327 -23.714 1.00 57.35 32 ALA B C 1
ATOM 1996 O O . ALA B 1 32 ? 19.337 -44.447 -23.406 1.00 54.37 32 ALA B O 1
ATOM 1998 N N . ARG B 1 33 ? 18.654 -46.072 -24.810 1.00 58.85 33 ARG B N 1
ATOM 1999 C CA . ARG B 1 33 ? 19.563 -45.712 -25.891 1.00 60.22 33 ARG B CA 1
ATOM 2000 C C . ARG B 1 33 ? 18.890 -44.647 -26.743 1.00 59.76 33 ARG B C 1
ATOM 2001 O O . ARG B 1 33 ? 17.827 -44.894 -27.322 1.00 63.34 33 ARG B O 1
ATOM 2009 N N . VAL B 1 34 ? 19.501 -43.473 -26.836 1.00 62.57 34 VAL B N 1
ATOM 2010 C CA . VAL B 1 34 ? 18.874 -42.330 -27.481 1.00 65.44 34 VAL B CA 1
ATOM 2011 C C . VAL B 1 34 ? 19.597 -42.016 -28.782 1.00 68.44 34 VAL B C 1
ATOM 2012 O O . VAL B 1 34 ? 20.835 -41.985 -28.834 1.00 63.72 34 VAL B O 1
ATOM 2016 N N . ILE B 1 35 ? 18.812 -41.764 -29.828 1.00 60.52 35 ILE B N 1
ATOM 2017 C CA . ILE B 1 35 ? 19.301 -41.232 -31.089 1.00 59.67 35 ILE B CA 1
ATOM 2018 C C . ILE B 1 35 ? 18.755 -39.821 -31.238 1.00 61.83 35 ILE B C 1
ATOM 2019 O O . ILE B 1 35 ? 17.544 -39.598 -31.104 1.00 64.13 35 ILE B O 1
ATOM 2024 N N . ILE B 1 36 ? 19.638 -38.873 -31.528 1.00 60.39 36 ILE B N 1
ATOM 2025 C CA . ILE B 1 36 ? 19.237 -37.488 -31.711 1.00 59.39 36 ILE B CA 1
ATOM 2026 C C . ILE B 1 36 ? 19.622 -37.067 -33.119 1.00 60.68 36 ILE B C 1
ATOM 2027 O O . ILE B 1 36 ? 20.575 -37.591 -33.708 1.00 61.93 36 ILE B O 1
ATOM 2032 N N . THR B 1 37 ? 18.825 -36.165 -33.686 1.00 59.17 37 THR B N 1
ATOM 2033 C CA . THR B 1 37 ? 19.070 -35.642 -35.018 1.00 57.58 37 THR B CA 1
ATOM 2034 C C . THR B 1 37 ? 19.082 -34.119 -35.003 1.00 60.14 37 THR B C 1
ATOM 2035 O O . THR B 1 37 ? 18.425 -33.478 -34.178 1.00 53.87 37 THR B O 1
ATOM 2039 N N . GLY B 1 38 ? 19.879 -33.556 -35.910 1.00 62.28 38 GLY B N 1
ATOM 2040 C CA . GLY B 1 38 ? 19.938 -32.126 -36.127 1.00 57.03 38 GLY B CA 1
ATOM 2041 C C . GLY B 1 38 ? 20.411 -31.855 -37.540 1.00 61.75 38 GLY B C 1
ATOM 2042 O O . GLY B 1 38 ? 20.984 -32.726 -38.207 1.00 56.75 38 GLY B O 1
ATOM 2043 N N . ARG B 1 39 ? 20.106 -30.650 -38.018 1.00 57.24 39 ARG B N 1
ATOM 2044 C CA . ARG B 1 39 ? 20.599 -30.258 -39.332 1.00 58.36 39 ARG B CA 1
ATOM 2045 C C . ARG B 1 39 ? 22.049 -29.787 -39.271 1.00 61.22 39 ARG B C 1
ATOM 2046 O O . ARG B 1 39 ? 22.819 -30.036 -40.204 1.00 64.10 39 ARG B O 1
ATOM 2054 N N . ARG B 1 40 ? 22.440 -29.120 -38.185 1.00 61.59 40 ARG B N 1
ATOM 2055 C CA . ARG B 1 40 ? 23.779 -28.557 -38.050 1.00 62.41 40 ARG B CA 1
ATOM 2056 C C . ARG B 1 40 ? 24.700 -29.550 -37.346 1.00 63.71 40 ARG B C 1
ATOM 2057 O O . ARG B 1 40 ? 24.465 -29.901 -36.184 1.00 59.97 40 ARG B O 1
ATOM 2065 N N . GLN B 1 41 ? 25.779 -29.954 -38.038 1.00 62.79 41 GLN B N 1
ATOM 2066 C CA . GLN B 1 41 ? 26.730 -30.916 -37.483 1.00 62.32 41 GLN B CA 1
ATOM 2067 C C . GLN B 1 41 ? 27.367 -30.407 -36.198 1.00 62.32 41 GLN B C 1
ATOM 2068 O O . GLN B 1 41 ? 27.677 -31.204 -35.304 1.00 61.45 41 GLN B O 1
ATOM 2074 N N . ALA B 1 42 ? 27.578 -29.093 -36.087 1.00 61.57 42 ALA B N 1
ATOM 2075 C CA . ALA B 1 42 ? 28.314 -28.570 -34.945 1.00 63.53 42 ALA B CA 1
ATOM 2076 C C . ALA B 1 42 ? 27.551 -28.792 -33.647 1.00 63.50 42 ALA B C 1
ATOM 2077 O O . ALA B 1 42 ? 28.039 -29.478 -32.746 1.00 63.18 42 ALA B O 1
ATOM 2079 N N . GLU B 1 43 ? 26.316 -28.290 -33.565 1.00 68.59 43 GLU B N 1
ATOM 2080 C CA . GLU B 1 43 ? 25.502 -28.523 -32.373 1.00 68.21 43 GLU B CA 1
ATOM 2081 C C . GLU B 1 43 ? 25.230 -30.005 -32.165 1.00 62.96 43 GLU B C 1
ATOM 2082 O O . GLU B 1 43 ? 25.227 -30.485 -31.025 1.00 61.05 43 GLU B O 1
ATOM 2088 N N . LEU B 1 44 ? 24.997 -30.747 -33.252 1.00 60.15 44 LEU B N 1
ATOM 2089 C CA . LEU B 1 44 ? 24.782 -32.182 -33.114 1.00 60.48 44 LEU B CA 1
ATOM 2090 C C . LEU B 1 44 ? 25.990 -32.844 -32.471 1.00 62.82 44 LEU B C 1
ATOM 2091 O O . LEU B 1 44 ? 25.835 -33.750 -31.643 1.00 61.95 44 LEU B O 1
ATOM 2096 N N . ASP B 1 45 ? 27.206 -32.412 -32.847 1.00 64.53 45 ASP B N 1
ATOM 2097 C CA . ASP B 1 45 ? 28.413 -32.935 -32.206 1.00 65.12 45 ASP B CA 1
ATOM 2098 C C . ASP B 1 45 ? 28.486 -32.488 -30.752 1.00 57.52 45 ASP B C 1
ATOM 2099 O O . ASP B 1 45 ? 28.722 -33.304 -29.856 1.00 58.21 45 ASP B O 1
ATOM 2104 N N . GLN B 1 46 ? 28.245 -31.198 -30.499 1.00 54.04 46 GLN B N 1
ATOM 2105 C CA . GLN B 1 46 ? 28.215 -30.700 -29.127 1.00 60.80 46 GLN B CA 1
ATOM 2106 C C . GLN B 1 46 ? 27.134 -31.401 -28.311 1.00 64.03 46 GLN B C 1
ATOM 2107 O O . GLN B 1 46 ? 27.318 -31.664 -27.115 1.00 56.12 46 GLN B O 1
ATOM 2113 N N . ALA B 1 47 ? 25.979 -31.671 -28.928 1.00 61.56 47 ALA B N 1
ATOM 2114 C CA . ALA B 1 47 ? 24.905 -32.347 -28.206 1.00 63.02 47 ALA B CA 1
ATOM 2115 C C . ALA B 1 47 ? 25.300 -33.774 -27.841 1.00 60.43 47 ALA B C 1
ATOM 2116 O O . ALA B 1 47 ? 25.130 -34.203 -26.695 1.00 55.62 47 ALA B O 1
ATOM 2118 N N . VAL B 1 48 ? 25.858 -34.515 -28.801 1.00 58.74 48 VAL B N 1
ATOM 2119 C CA . VAL B 1 48 ? 26.245 -35.900 -28.545 1.00 60.66 48 VAL B CA 1
ATOM 2120 C C . VAL B 1 48 ? 27.324 -35.979 -27.469 1.00 66.55 48 VAL B C 1
ATOM 2121 O O . VAL B 1 48 ? 27.264 -36.834 -26.576 1.00 71.14 48 VAL B O 1
ATOM 2125 N N . ALA B 1 49 ? 28.312 -35.079 -27.520 1.00 63.26 49 ALA B N 1
ATOM 2126 C CA . ALA B 1 49 ? 29.395 -35.109 -26.539 1.00 65.77 49 ALA B CA 1
ATOM 2127 C C . ALA B 1 49 ? 28.912 -34.684 -25.159 1.00 64.43 49 ALA B C 1
ATOM 2128 O O . ALA B 1 49 ? 29.318 -35.269 -24.147 1.00 63.40 49 ALA B O 1
ATOM 2130 N N . ALA B 1 50 ? 28.047 -33.668 -25.099 1.00 63.83 50 ALA B N 1
ATOM 2131 C CA . ALA B 1 50 ? 27.555 -33.185 -23.812 1.00 62.52 50 ALA B CA 1
ATOM 2132 C C . ALA B 1 50 ? 26.663 -34.218 -23.146 1.00 67.46 50 ALA B C 1
ATOM 2133 O O . ALA B 1 50 ? 26.677 -34.360 -21.919 1.00 68.64 50 ALA B O 1
ATOM 2135 N N . LEU B 1 51 ? 25.889 -34.956 -23.941 1.00 69.66 51 LEU B N 1
ATOM 2136 C CA . LEU B 1 51 ? 25.024 -35.983 -23.374 1.00 69.25 51 LEU B CA 1
ATOM 2137 C C . LEU B 1 51 ? 25.838 -37.190 -22.932 1.00 71.62 51 LEU B C 1
ATOM 2138 O O . LEU B 1 51 ? 25.565 -37.775 -21.880 1.00 74.69 51 LEU B O 1
ATOM 2143 N N . GLY B 1 52 ? 26.849 -37.566 -23.711 1.00 69.41 52 GLY B N 1
ATOM 2144 C CA . GLY B 1 52 ? 27.592 -38.771 -23.386 1.00 71.53 52 GLY B CA 1
ATOM 2145 C C . GLY B 1 52 ? 26.664 -39.966 -23.385 1.00 75.33 52 GLY B C 1
ATOM 2146 O O . GLY B 1 52 ? 25.878 -40.159 -24.318 1.00 77.82 52 GLY B O 1
ATOM 2147 N N . GLN B 1 53 ? 26.756 -40.774 -22.324 1.00 78.80 53 GLN B N 1
ATOM 2148 C CA . GLN B 1 53 ? 25.832 -41.874 -22.040 1.00 83.32 53 GLN B CA 1
ATOM 2149 C C . GLN B 1 53 ? 25.409 -42.648 -23.285 1.00 83.56 53 GLN B C 1
ATOM 2150 O O . GLN B 1 53 ? 24.243 -43.037 -23.409 1.00 78.36 53 GLN B O 1
ATOM 2156 N N . GLY B 1 54 ? 26.340 -42.876 -24.207 1.00 84.84 54 GLY B N 1
ATOM 2157 C CA . GLY B 1 54 ? 26.014 -43.636 -25.403 1.00 81.37 54 GLY B CA 1
ATOM 2158 C C . GLY B 1 54 ? 24.884 -43.044 -26.219 1.00 79.61 54 GLY B C 1
ATOM 2159 O O . GLY B 1 54 ? 24.098 -43.791 -26.820 1.00 76.48 54 GLY B O 1
ATOM 2160 N N . VAL B 1 55 ? 24.785 -41.718 -26.271 1.00 76.84 55 VAL B N 1
ATOM 2161 C CA . VAL B 1 55 ? 23.782 -41.076 -27.106 1.00 73.75 55 VAL B CA 1
ATOM 2162 C C . VAL B 1 55 ? 24.386 -40.875 -28.484 1.00 66.80 55 VAL B C 1
ATOM 2163 O O . VAL B 1 55 ? 25.404 -40.199 -28.637 1.00 66.77 55 VAL B O 1
ATOM 2167 N N . ARG B 1 56 ? 23.699 -41.387 -29.492 1.00 71.17 56 ARG B N 1
ATOM 2168 C CA . ARG B 1 56 ? 24.166 -41.400 -30.866 1.00 66.84 56 ARG B CA 1
ATOM 2169 C C . ARG B 1 56 ? 23.489 -40.277 -31.638 1.00 72.32 56 ARG B C 1
ATOM 2170 O O . ARG B 1 56 ? 22.275 -40.066 -31.502 1.00 65.71 56 ARG B O 1
ATOM 2178 N N . GLY B 1 57 ? 24.279 -39.558 -32.434 1.00 64.14 57 GLY B N 1
ATOM 2179 C CA . GLY B 1 57 ? 23.802 -38.433 -33.212 1.00 59.33 57 GLY B CA 1
ATOM 2180 C C . GLY B 1 57 ? 23.797 -38.781 -34.737 1.00 64.92 57 GLY B C 1
ATOM 2181 O O . GLY B 1 57 ? 24.670 -39.509 -35.187 1.00 65.52 57 GLY B O 1
ATOM 2182 N N . VAL B 1 58 ? 22.769 -38.295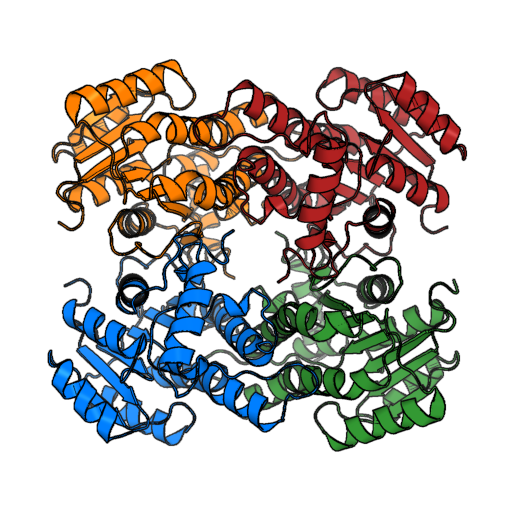 -35.411 1.00 62.71 58 VAL B N 1
ATOM 2183 C CA . VAL B 1 58 ? 22.683 -38.396 -36.871 1.00 62.77 58 VAL B CA 1
ATOM 2184 C C . VAL B 1 58 ? 22.327 -37.025 -37.434 1.00 63.47 58 VAL B C 1
ATOM 2185 O O . VAL B 1 58 ? 21.357 -36.400 -36.991 1.00 60.07 58 VAL B O 1
ATOM 2189 N N . ARG B 1 59 ? 23.109 -36.555 -38.405 1.00 60.70 59 ARG B N 1
ATOM 2190 C CA . ARG B 1 59 ? 22.791 -35.297 -39.071 1.00 60.56 59 ARG B CA 1
ATOM 2191 C C . ARG B 1 59 ? 21.710 -35.569 -40.111 1.00 59.86 59 ARG B C 1
ATOM 2192 O O . ARG B 1 59 ? 21.982 -36.149 -41.167 1.00 59.59 59 ARG B O 1
ATOM 2200 N N . SER B 1 60 ? 20.486 -35.124 -39.827 1.00 61.63 60 SER B N 1
ATOM 2201 C CA . SER B 1 60 ? 19.343 -35.402 -40.687 1.00 57.48 60 SER B CA 1
ATOM 2202 C C . SER B 1 60 ? 18.333 -34.273 -40.601 1.00 52.74 60 SER B C 1
ATOM 2203 O O . SER B 1 60 ? 18.189 -33.617 -39.564 1.00 53.95 60 SER B O 1
ATOM 2206 N N . ASP B 1 61 ? 17.643 -34.059 -41.714 1.00 54.38 61 ASP B N 1
ATOM 2207 C CA . ASP B 1 61 ? 16.563 -33.089 -41.824 1.00 56.61 61 ASP B CA 1
ATOM 2208 C C . ASP B 1 61 ? 15.244 -33.851 -41.920 1.00 54.57 61 ASP B C 1
ATOM 2209 O O . ASP B 1 61 ? 15.065 -34.677 -42.825 1.00 52.71 61 ASP B O 1
ATOM 2214 N N . VAL B 1 62 ? 14.328 -33.569 -40.986 1.00 47.93 62 VAL B N 1
ATOM 2215 C CA . VAL B 1 62 ? 13.038 -34.261 -40.959 1.00 53.79 62 VAL B CA 1
ATOM 2216 C C . VAL B 1 62 ? 12.240 -33.987 -42.227 1.00 49.69 62 VAL B C 1
ATOM 2217 O O . VAL B 1 62 ? 11.408 -34.802 -42.636 1.00 48.81 62 VAL B O 1
ATOM 2221 N N . THR B 1 63 ? 12.465 -32.839 -42.855 1.00 50.40 63 THR B N 1
ATOM 2222 C CA . THR B 1 63 ? 11.772 -32.489 -44.085 1.00 50.96 63 THR B CA 1
ATOM 2223 C C . THR B 1 63 ? 12.332 -33.193 -45.319 1.00 53.68 63 THR B C 1
ATOM 2224 O O . THR B 1 63 ? 11.665 -33.207 -46.358 1.00 54.56 63 THR B O 1
ATOM 2228 N N . ARG B 1 64 ? 13.525 -33.785 -45.233 1.00 58.70 64 ARG B N 1
ATOM 2229 C CA . ARG B 1 64 ? 14.124 -34.490 -46.363 1.00 58.63 64 ARG B CA 1
ATOM 2230 C C . ARG B 1 64 ? 13.775 -35.970 -46.281 1.00 56.65 64 ARG B C 1
ATOM 2231 O O . ARG B 1 64 ? 14.203 -36.656 -45.349 1.00 60.21 64 ARG B O 1
ATOM 2239 N N . SER B 1 65 ? 12.996 -36.460 -47.253 1.00 59.41 65 SER B N 1
ATOM 2240 C CA . SER B 1 65 ? 12.567 -37.856 -47.223 1.00 55.88 65 SER B CA 1
ATOM 2241 C C . SER B 1 65 ? 13.760 -38.798 -47.265 1.00 64.56 65 SER B C 1
ATOM 2242 O O . SER B 1 65 ? 13.758 -39.846 -46.604 1.00 62.74 65 SER B O 1
ATOM 2245 N N . ALA B 1 66 ? 14.784 -38.450 -48.053 1.00 63.51 66 ALA B N 1
ATOM 2246 C CA . ALA B 1 66 ? 15.966 -39.299 -48.138 1.00 60.74 66 ALA B CA 1
ATOM 2247 C C . ALA B 1 66 ? 16.736 -39.305 -46.827 1.00 62.88 66 ALA B C 1
ATOM 2248 O O . ALA B 1 66 ? 17.241 -40.353 -46.406 1.00 61.02 66 ALA B O 1
ATOM 2250 N N . ASP B 1 67 ? 16.815 -38.148 -46.155 1.00 65.58 67 ASP B N 1
ATOM 2251 C CA . ASP B 1 67 ? 17.485 -38.085 -44.859 1.00 63.88 67 ASP B CA 1
ATOM 2252 C C . ASP B 1 67 ? 16.770 -38.966 -43.841 1.00 62.73 67 ASP B C 1
ATOM 2253 O O . ASP B 1 67 ? 17.416 -39.674 -43.057 1.00 62.21 67 ASP B O 1
ATOM 2258 N N . LEU B 1 68 ? 15.431 -38.946 -43.853 1.00 60.71 68 LEU B N 1
ATOM 2259 C CA . LEU B 1 68 ? 14.655 -39.800 -42.955 1.00 62.21 68 LEU B CA 1
ATOM 2260 C C . LEU B 1 68 ? 14.947 -41.272 -43.220 1.00 60.68 68 LEU B C 1
ATOM 2261 O O . LEU B 1 68 ? 15.214 -42.039 -42.286 1.00 60.83 68 LEU B O 1
ATOM 2266 N N . ASP B 1 69 ? 14.955 -41.669 -44.499 1.00 57.61 69 ASP B N 1
ATOM 2267 C CA . ASP B 1 69 ? 15.230 -43.061 -44.850 1.00 63.16 69 ASP B CA 1
ATOM 2268 C C . ASP B 1 69 ? 16.571 -43.512 -44.310 1.00 62.59 69 ASP B C 1
ATOM 2269 O O . ASP B 1 69 ? 16.687 -44.601 -43.732 1.00 60.22 69 ASP B O 1
ATOM 2274 N N . ALA B 1 70 ? 17.598 -42.680 -44.485 1.00 62.19 70 ALA B N 1
ATOM 2275 C CA . ALA B 1 70 ? 18.919 -43.048 -44.006 1.00 63.27 70 ALA B CA 1
ATOM 2276 C C . ALA B 1 70 ? 18.926 -43.158 -42.492 1.00 65.21 70 ALA B C 1
ATOM 2277 O O . ALA B 1 70 ? 19.474 -44.119 -41.939 1.00 62.18 70 ALA B O 1
ATOM 2279 N N . LEU B 1 71 ? 18.251 -42.226 -41.811 1.00 65.53 71 LEU B N 1
ATOM 2280 C CA . LEU B 1 71 ? 18.264 -42.210 -40.350 1.00 66.00 71 LEU B CA 1
ATOM 2281 C C . LEU B 1 71 ? 17.698 -43.502 -39.786 1.00 61.15 71 LEU B C 1
ATOM 2282 O O . LEU B 1 71 ? 18.294 -44.125 -38.898 1.00 63.49 71 LEU B O 1
ATOM 2287 N N . PHE B 1 72 ? 16.560 -43.938 -40.311 1.00 62.46 72 PHE B N 1
ATOM 2288 C CA . PHE B 1 72 ? 15.971 -45.164 -39.796 1.00 64.14 72 PHE B CA 1
ATOM 2289 C C . PHE B 1 72 ? 16.783 -46.376 -40.220 1.00 61.77 72 PHE B C 1
ATOM 2290 O O . PHE B 1 72 ? 16.841 -47.370 -39.485 1.00 58.26 72 PHE B O 1
ATOM 2298 N N . GLU B 1 73 ? 17.468 -46.292 -41.360 1.00 66.69 73 GLU B N 1
ATOM 2299 C CA . GLU B 1 73 ? 18.353 -47.384 -41.740 1.00 67.98 73 GLU B CA 1
ATOM 2300 C C . GLU B 1 73 ? 19.478 -47.565 -40.729 1.00 62.54 73 GLU B C 1
ATOM 2301 O O . GLU B 1 73 ? 19.807 -48.699 -40.365 1.00 68.20 73 GLU B O 1
ATOM 2307 N N . THR B 1 74 ? 20.058 -46.466 -40.231 1.00 63.30 74 THR B N 1
ATOM 2308 C CA . THR B 1 74 ? 21.088 -46.602 -39.200 1.00 61.90 74 THR B CA 1
ATOM 2309 C C . THR B 1 74 ? 20.507 -47.185 -37.919 1.00 62.24 74 THR B C 1
ATOM 2310 O O . THR B 1 74 ? 21.180 -47.950 -37.219 1.00 60.13 74 THR B O 1
ATOM 2314 N N . ILE B 1 75 ? 19.272 -46.809 -37.570 1.00 60.72 75 ILE B N 1
ATOM 2315 C CA . ILE B 1 75 ? 18.670 -47.391 -36.376 1.00 59.93 75 ILE B CA 1
ATOM 2316 C C . ILE B 1 75 ? 18.430 -48.879 -36.582 1.00 56.63 75 ILE B C 1
ATOM 2317 O O . ILE B 1 75 ? 18.759 -49.700 -35.719 1.00 58.39 75 ILE B O 1
ATOM 2322 N N . ARG B 1 76 ? 17.903 -49.253 -37.746 1.00 56.54 76 ARG B N 1
ATOM 2323 C CA . ARG B 1 76 ? 17.708 -50.666 -38.043 1.00 62.45 76 ARG B CA 1
ATOM 2324 C C . ARG B 1 76 ? 19.035 -51.415 -38.060 1.00 68.30 76 ARG B C 1
ATOM 2325 O O . ARG B 1 76 ? 19.128 -52.538 -37.548 1.00 67.90 76 ARG B O 1
ATOM 2333 N N . ALA B 1 77 ? 20.072 -50.813 -38.653 1.00 67.30 77 ALA B N 1
ATOM 2334 C CA . ALA B 1 77 ? 21.385 -51.459 -38.711 1.00 67.96 77 ALA B CA 1
ATOM 2335 C C . ALA B 1 77 ? 22.053 -51.510 -37.339 1.00 65.07 77 ALA B C 1
ATOM 2336 O O . ALA B 1 77 ? 22.661 -52.525 -36.982 1.00 63.98 77 ALA B O 1
ATOM 2338 N N . THR B 1 78 ? 21.923 -50.449 -36.539 1.00 60.74 78 THR B N 1
ATOM 2339 C CA . THR B 1 78 ? 22.607 -50.392 -35.250 1.00 61.18 78 THR B CA 1
ATOM 2340 C C . THR B 1 78 ? 21.749 -50.980 -34.136 1.00 66.03 78 THR B C 1
ATOM 2341 O O . THR B 1 78 ? 22.015 -52.088 -33.655 1.00 61.54 78 THR B O 1
ATOM 2345 N N . GLU B 1 79 ? 20.731 -50.227 -33.704 1.00 63.12 79 GLU B N 1
ATOM 2346 C CA . GLU B 1 79 ? 19.926 -50.644 -32.562 1.00 60.60 79 GLU B CA 1
ATOM 2347 C C . GLU B 1 79 ? 18.965 -51.767 -32.932 1.00 57.76 79 GLU B C 1
ATOM 2348 O O . GLU B 1 79 ? 18.771 -52.706 -32.154 1.00 60.46 79 GLU B O 1
ATOM 2354 N N . GLY B 1 80 ? 18.368 -51.697 -34.111 1.00 59.20 80 GLY B N 1
ATOM 2355 C CA . GLY B 1 80 ? 17.478 -52.732 -34.596 1.00 59.71 80 GLY B CA 1
ATOM 2356 C C . GLY B 1 80 ? 16.015 -52.613 -34.209 1.00 66.31 80 GLY B C 1
ATOM 2357 O O . GLY B 1 80 ? 15.200 -53.407 -34.701 1.00 64.36 80 GLY B O 1
ATOM 2358 N N . ARG B 1 81 ? 15.635 -51.625 -33.404 1.00 63.00 81 ARG B N 1
ATOM 2359 C CA . ARG B 1 81 ? 14.227 -51.470 -33.057 1.00 61.10 81 ARG B CA 1
ATOM 2360 C C . ARG B 1 81 ? 14.055 -50.099 -32.421 1.00 60.51 81 ARG B C 1
ATOM 2361 O O . ARG B 1 81 ? 15.024 -49.482 -31.979 1.00 60.67 81 ARG B O 1
ATOM 2369 N N . LEU B 1 82 ? 12.815 -49.619 -32.387 1.00 59.24 82 LEU B N 1
ATOM 2370 C CA . LEU B 1 82 ? 12.517 -48.296 -31.841 1.00 59.40 82 LEU B CA 1
ATOM 2371 C C . LEU B 1 82 ? 11.333 -48.421 -30.899 1.00 58.24 82 LEU B C 1
ATOM 2372 O O . LEU B 1 82 ? 10.215 -48.703 -31.339 1.00 58.87 82 LEU B O 1
ATOM 2377 N N . ASP B 1 83 ? 11.592 -48.240 -29.602 1.00 56.65 83 ASP B N 1
ATOM 2378 C CA . ASP B 1 83 ? 10.554 -48.316 -28.585 1.00 56.43 83 ASP B CA 1
ATOM 2379 C C . ASP B 1 83 ? 9.878 -46.975 -28.348 1.00 55.11 83 ASP B C 1
ATOM 2380 O O . ASP B 1 83 ? 8.677 -46.942 -28.063 1.00 53.29 83 ASP B O 1
ATOM 2385 N N . ILE B 1 84 ? 10.620 -45.875 -28.464 1.00 53.52 84 ILE B N 1
ATOM 2386 C CA . ILE B 1 84 ? 10.114 -44.540 -28.174 1.00 48.29 84 ILE B CA 1
ATOM 2387 C C . ILE B 1 84 ? 10.382 -43.633 -29.371 1.00 51.26 84 ILE B C 1
ATOM 2388 O O . ILE B 1 84 ? 11.493 -43.628 -29.911 1.00 52.47 84 ILE B O 1
ATOM 2393 N N . LEU B 1 85 ? 9.362 -42.878 -29.791 1.00 50.23 85 LEU B N 1
ATOM 2394 C CA . LEU B 1 85 ? 9.499 -41.876 -30.845 1.00 48.03 85 LEU B CA 1
ATOM 2395 C C . LEU B 1 85 ? 8.988 -40.549 -30.310 1.00 42.20 85 LEU B C 1
ATOM 2396 O O . LEU B 1 85 ? 7.849 -40.471 -29.844 1.00 49.32 85 LEU B O 1
ATOM 2401 N N . PHE B 1 86 ? 9.841 -39.524 -30.346 1.00 43.44 86 PHE B N 1
ATOM 2402 C CA . PHE B 1 86 ? 9.492 -38.155 -29.972 1.00 42.97 86 PHE B CA 1
ATOM 2403 C C . PHE B 1 86 ? 9.737 -37.260 -31.188 1.00 46.37 86 PHE B C 1
ATOM 2404 O O . PHE B 1 86 ? 10.889 -36.990 -31.547 1.00 43.28 86 PHE B O 1
ATOM 2412 N N . THR B 1 87 ? 8.654 -36.828 -31.845 1.00 46.08 87 THR B N 1
ATOM 2413 C CA . THR B 1 87 ? 8.753 -36.028 -33.067 1.00 40.87 87 THR B CA 1
ATOM 2414 C C . THR B 1 87 ? 8.894 -34.543 -32.709 1.00 44.37 87 THR B C 1
ATOM 2415 O O . THR B 1 87 ? 8.076 -33.701 -33.054 1.00 48.66 87 THR B O 1
ATOM 2419 N N . ASN B 1 88 ? 10.013 -34.215 -32.062 1.00 46.55 88 ASN B N 1
ATOM 2420 C CA . ASN B 1 88 ? 10.159 -32.883 -31.481 1.00 46.91 88 ASN B CA 1
ATOM 2421 C C . ASN B 1 88 ? 10.549 -31.792 -32.485 1.00 48.49 88 ASN B C 1
ATOM 2422 O O . ASN B 1 88 ? 10.157 -30.638 -32.287 1.00 51.03 88 ASN B O 1
ATOM 2427 N N . ALA B 1 89 ? 11.330 -32.102 -33.531 1.00 46.18 89 ALA B N 1
ATOM 2428 C CA . ALA B 1 89 ? 11.861 -31.060 -34.419 1.00 52.05 89 ALA B CA 1
ATOM 2429 C C . ALA B 1 89 ? 10.739 -30.226 -35.044 1.00 50.14 89 ALA B C 1
ATOM 2430 O O . ALA B 1 89 ? 9.891 -30.751 -35.767 1.00 45.50 89 ALA B O 1
ATOM 2432 N N . GLY B 1 90 ? 10.742 -28.927 -34.767 1.00 52.40 90 GLY B N 1
ATOM 2433 C CA . GLY B 1 90 ? 9.661 -28.055 -35.209 1.00 46.19 90 GLY B CA 1
ATOM 2434 C C . GLY B 1 90 ? 9.964 -26.620 -34.827 1.00 50.00 90 GLY B C 1
ATOM 2435 O O . GLY B 1 90 ? 10.944 -26.325 -34.131 1.00 50.45 90 GLY B O 1
ATOM 2436 N N . GLY B 1 91 ? 9.114 -25.713 -35.306 1.00 50.04 91 GLY B N 1
ATOM 2437 C CA . GLY B 1 91 ? 9.361 -24.324 -34.970 1.00 51.36 91 GLY B CA 1
ATOM 2438 C C . GLY B 1 91 ? 8.164 -23.440 -35.213 1.00 50.13 91 GLY B C 1
ATOM 2439 O O . GLY B 1 91 ? 7.169 -23.855 -35.808 1.00 52.96 91 GLY B O 1
ATOM 2440 N N . ALA B 1 92 ? 8.290 -22.195 -34.739 1.00 50.58 92 ALA B N 1
ATOM 2441 C CA . ALA B 1 92 ? 7.304 -21.140 -34.946 1.00 56.53 92 ALA B CA 1
ATOM 2442 C C . ALA B 1 92 ? 7.939 -19.939 -35.638 1.00 58.69 92 ALA B C 1
ATOM 2443 O O . ALA B 1 92 ? 9.127 -19.656 -35.452 1.00 56.42 92 ALA B O 1
ATOM 2445 N N . SER B 1 93 ? 7.155 -19.290 -36.495 1.00 54.85 93 SER B N 1
ATOM 2446 C CA . SER B 1 93 ? 7.475 -17.979 -37.040 1.00 56.30 93 SER B CA 1
ATOM 2447 C C . SER B 1 93 ? 6.187 -17.174 -37.032 1.00 55.56 93 SER B C 1
ATOM 2448 O O . SER B 1 93 ? 5.092 -17.741 -37.083 1.00 55.40 93 SER B O 1
ATOM 2451 N N . MET B 1 94 ? 6.311 -15.856 -36.977 1.00 55.95 94 MET B N 1
ATOM 2452 C CA . MET B 1 94 ? 5.139 -15.001 -36.864 1.00 56.00 94 MET B CA 1
ATOM 2453 C C . MET B 1 94 ? 4.843 -14.328 -38.191 1.00 54.26 94 MET B C 1
ATOM 2454 O O . MET B 1 94 ? 5.748 -13.821 -38.862 1.00 56.38 94 MET B O 1
ATOM 2459 N N . ALA B 1 95 ? 3.573 -14.356 -38.570 1.00 53.29 95 ALA B N 1
ATOM 2460 C CA . ALA B 1 95 ? 3.077 -13.569 -39.687 1.00 52.72 95 ALA B CA 1
ATOM 2461 C C . ALA B 1 95 ? 1.608 -13.275 -39.414 1.00 52.03 95 ALA B C 1
ATOM 2462 O O . ALA B 1 95 ? 0.812 -14.199 -39.225 1.00 52.58 95 ALA B O 1
ATOM 2464 N N . ALA B 1 96 ? 1.262 -11.995 -39.350 1.00 51.91 96 ALA B N 1
ATOM 2465 C CA . ALA B 1 96 ? -0.123 -11.598 -39.187 1.00 50.61 96 ALA B CA 1
ATOM 2466 C C . ALA B 1 96 ? -0.864 -11.774 -40.504 1.00 54.86 96 ALA B C 1
ATOM 2467 O O . ALA B 1 96 ? -0.265 -11.746 -41.585 1.00 52.47 96 ALA B O 1
ATOM 2469 N N . LEU B 1 97 ? -2.182 -11.952 -40.406 1.00 51.96 97 LEU B N 1
ATOM 2470 C CA . LEU B 1 97 ? -3.019 -12.016 -41.595 1.00 51.90 97 LEU B CA 1
ATOM 2471 C C . LEU B 1 97 ? -2.887 -10.727 -42.400 1.00 53.88 97 LEU B C 1
ATOM 2472 O O . LEU B 1 97 ? -3.001 -9.626 -41.857 1.00 51.08 97 LEU B O 1
ATOM 2477 N N . GLY B 1 98 ? -2.681 -10.871 -43.711 1.00 55.31 98 GLY B N 1
ATOM 2478 C CA . GLY B 1 98 ? -2.259 -9.778 -44.559 1.00 53.41 98 GLY B CA 1
ATOM 2479 C C . GLY B 1 98 ? -0.764 -9.734 -44.816 1.00 60.88 98 GLY B C 1
ATOM 2480 O O . GLY B 1 98 ? -0.326 -8.984 -45.691 1.00 63.02 98 GLY B O 1
ATOM 2481 N N . GLU B 1 99 ? 0.027 -10.517 -44.078 1.00 55.70 99 GLU B N 1
ATOM 2482 C CA . GLU B 1 99 ? 1.465 -10.632 -44.293 1.00 59.22 99 GLU B CA 1
ATOM 2483 C C . GLU B 1 99 ? 1.898 -12.089 -44.368 1.00 52.72 99 GLU B C 1
ATOM 2484 O O . GLU B 1 99 ? 3.078 -12.394 -44.171 1.00 55.93 99 GLU B O 1
ATOM 2490 N N . ILE B 1 100 ? 0.968 -13.006 -44.599 1.00 50.41 100 ILE B N 1
ATOM 2491 C CA . ILE B 1 100 ? 1.325 -14.416 -44.653 1.00 50.64 100 ILE B CA 1
ATOM 2492 C C . ILE B 1 100 ? 1.819 -14.731 -46.055 1.00 52.78 100 ILE B C 1
ATOM 2493 O O . ILE B 1 100 ? 1.106 -14.519 -47.040 1.00 48.05 100 ILE B O 1
ATOM 2498 N N . SER B 1 101 ? 3.063 -15.176 -46.152 1.00 50.67 101 SER B N 1
ATOM 2499 C CA . SER B 1 101 ? 3.598 -15.600 -47.431 1.00 52.61 101 SER B CA 1
ATOM 2500 C C . SER B 1 101 ? 3.276 -17.069 -47.639 1.00 52.95 101 SER B C 1
ATOM 2501 O O . SER B 1 101 ? 3.141 -17.828 -46.675 1.00 54.07 101 SER B O 1
ATOM 2504 N N . GLU B 1 102 ? 3.167 -17.471 -48.909 1.00 52.48 102 GLU B N 1
ATOM 2505 C CA . GLU B 1 102 ? 2.949 -18.883 -49.208 1.00 50.27 102 GLU B CA 1
ATOM 2506 C C . GLU B 1 102 ? 4.118 -19.732 -48.733 1.00 55.03 102 GLU B C 1
ATOM 2507 O O . GLU B 1 102 ? 3.921 -20.860 -48.263 1.00 52.62 102 GLU B O 1
ATOM 2513 N N . GLN B 1 103 ? 5.343 -19.204 -48.836 1.00 50.91 103 GLN B N 1
ATOM 2514 C CA . GLN B 1 103 ? 6.486 -19.933 -48.308 1.00 53.47 103 GLN B CA 1
ATOM 2515 C C . GLN B 1 103 ? 6.370 -20.103 -46.797 1.00 52.99 103 GLN B C 1
ATOM 2516 O O . GLN B 1 103 ? 6.668 -21.181 -46.265 1.00 50.35 103 GLN B O 1
ATOM 2522 N N . HIS B 1 104 ? 5.933 -19.048 -46.092 1.00 51.63 104 HIS B N 1
ATOM 2523 C CA . HIS B 1 104 ? 5.819 -19.119 -44.634 1.00 52.74 104 HIS B CA 1
ATOM 2524 C C . HIS B 1 104 ? 4.853 -20.215 -44.226 1.00 49.82 104 HIS B C 1
ATOM 2525 O O . HIS B 1 104 ? 5.119 -20.966 -43.280 1.00 50.62 104 HIS B O 1
ATOM 2532 N N . PHE B 1 105 ? 3.746 -20.351 -44.951 1.00 47.39 105 PHE B N 1
ATOM 2533 C CA . PHE B 1 105 ? 2.841 -21.459 -44.685 1.00 48.03 105 PHE B CA 1
ATOM 2534 C C . PHE B 1 105 ? 3.529 -22.786 -44.963 1.00 52.94 105 PHE B C 1
ATOM 2535 O O . PHE B 1 105 ? 3.563 -23.672 -44.100 1.00 52.48 105 PHE B O 1
ATOM 2543 N N . ASP B 1 106 ? 4.108 -22.932 -46.157 1.00 52.80 106 ASP B N 1
ATOM 2544 C CA . ASP B 1 106 ? 4.717 -24.204 -46.529 1.00 53.50 106 ASP B CA 1
ATOM 2545 C C . ASP B 1 106 ? 5.835 -24.583 -45.565 1.00 50.22 106 ASP B C 1
ATOM 2546 O O . ASP B 1 106 ? 5.915 -25.734 -45.127 1.00 54.29 106 ASP B O 1
ATOM 2551 N N . ASP B 1 107 ? 6.683 -23.622 -45.190 1.00 47.88 107 ASP B N 1
ATOM 2552 C CA . ASP B 1 107 ? 7.771 -23.922 -44.261 1.00 50.16 107 ASP B CA 1
ATOM 2553 C C . ASP B 1 107 ? 7.234 -24.419 -42.929 1.00 51.51 107 ASP B C 1
ATOM 2554 O O . ASP B 1 107 ? 7.736 -25.398 -42.360 1.00 50.18 107 ASP B O 1
ATOM 2559 N N . THR B 1 108 ? 6.208 -23.752 -42.419 1.00 52.02 108 THR B N 1
ATOM 2560 C CA . THR B 1 108 ? 5.648 -24.113 -41.128 1.00 49.07 108 THR B CA 1
ATOM 2561 C C . THR B 1 108 ? 5.032 -25.507 -41.175 1.00 45.04 108 THR B C 1
ATOM 2562 O O . THR B 1 108 ? 5.261 -26.324 -40.282 1.00 48.72 108 THR B O 1
ATOM 2566 N N . PHE B 1 109 ? 4.253 -25.800 -42.215 1.00 49.12 109 PHE B N 1
ATOM 2567 C CA . PHE B 1 109 ? 3.544 -27.075 -42.283 1.00 47.02 109 PHE B CA 1
ATOM 2568 C C . PHE B 1 109 ? 4.448 -28.244 -42.689 1.00 48.89 109 PHE B C 1
ATOM 2569 O O . PHE B 1 109 ? 4.188 -29.377 -42.273 1.00 51.12 109 PHE B O 1
ATOM 2577 N N . GLU B 1 110 ? 5.512 -27.985 -43.472 1.00 55.04 110 GLU B N 1
ATOM 2578 C CA . GLU B 1 110 ? 6.544 -28.992 -43.772 1.00 54.48 110 GLU B CA 1
ATOM 2579 C C . GLU B 1 110 ? 7.099 -29.642 -42.519 1.00 50.72 110 GLU B C 1
ATOM 2580 O O . GLU B 1 110 ? 7.025 -30.866 -42.331 1.00 47.52 110 GLU B O 1
ATOM 2586 N N . ARG B 1 111 ? 7.682 -28.812 -41.663 1.00 44.74 111 ARG B N 1
ATOM 2587 C CA . ARG B 1 111 ? 8.387 -29.253 -40.479 1.00 46.95 111 ARG B CA 1
ATOM 2588 C C . ARG B 1 111 ? 7.419 -29.687 -39.392 1.00 50.05 111 ARG B C 1
ATOM 2589 O O . ARG B 1 111 ? 7.526 -30.802 -38.871 1.00 46.38 111 ARG B O 1
ATOM 2597 N N . ASN B 1 112 ? 6.445 -28.827 -39.068 1.00 49.27 112 ASN B N 1
ATOM 2598 C CA . ASN B 1 112 ? 5.597 -29.076 -37.906 1.00 46.12 112 ASN B CA 1
ATOM 2599 C C . ASN B 1 112 ? 4.566 -30.169 -38.167 1.00 42.60 112 ASN B C 1
ATOM 2600 O O . ASN B 1 112 ? 4.149 -30.847 -37.225 1.00 42.04 112 ASN B O 1
ATOM 2605 N N . VAL B 1 113 ? 4.155 -30.378 -39.418 1.00 38.41 113 VAL B N 1
ATOM 2606 C CA . VAL B 1 113 ? 3.105 -31.355 -39.670 1.00 43.45 113 VAL B CA 1
ATOM 2607 C C . VAL B 1 113 ? 3.599 -32.457 -40.600 1.00 44.89 113 VAL B C 1
ATOM 2608 O O . VAL B 1 113 ? 3.623 -33.635 -40.220 1.00 42.51 113 VAL B O 1
ATOM 2612 N N . LYS B 1 114 ? 4.024 -32.081 -41.811 1.00 40.51 114 LYS B N 1
ATOM 2613 C CA . LYS B 1 114 ? 4.368 -33.074 -42.828 1.00 43.14 114 LYS B CA 1
ATOM 2614 C C . LYS B 1 114 ? 5.524 -33.972 -42.371 1.00 44.66 114 LYS B C 1
ATOM 2615 O O . LYS B 1 114 ? 5.439 -35.206 -42.450 1.00 41.34 114 LYS B O 1
ATOM 2621 N N . ALA B 1 115 ? 6.608 -33.370 -41.868 1.00 42.14 115 ALA B N 1
ATOM 2622 C CA . ALA B 1 115 ? 7.727 -34.171 -41.380 1.00 43.82 115 ALA B CA 1
ATOM 2623 C C . ALA B 1 115 ? 7.315 -35.066 -40.215 1.00 47.94 115 ALA B C 1
ATOM 2624 O O . ALA B 1 115 ? 7.842 -36.178 -40.077 1.00 45.60 115 ALA B O 1
ATOM 2626 N N . VAL B 1 116 ? 6.362 -34.616 -39.385 1.00 44.71 116 VAL B N 1
ATOM 2627 C CA . VAL B 1 116 ? 5.856 -35.455 -38.297 1.00 41.81 116 VAL B CA 1
ATOM 2628 C C . VAL B 1 116 ? 5.154 -36.677 -38.862 1.00 42.64 116 VAL B C 1
ATOM 2629 O O . VAL B 1 116 ? 5.371 -37.807 -38.404 1.00 40.24 116 VAL B O 1
ATOM 2633 N N . VAL B 1 117 ? 4.317 -36.473 -39.880 1.00 43.99 117 VAL B N 1
ATOM 2634 C CA . VAL B 1 117 ? 3.588 -37.586 -40.473 1.00 47.87 117 VAL B CA 1
ATOM 2635 C C . VAL B 1 117 ? 4.570 -38.642 -40.968 1.00 49.12 117 VAL B C 1
ATOM 2636 O O . VAL B 1 117 ? 4.453 -39.830 -40.643 1.00 50.00 117 VAL B O 1
ATOM 2640 N N . PHE B 1 118 ? 5.573 -38.215 -41.735 1.00 45.60 118 PHE B N 1
ATOM 2641 C CA . PHE B 1 118 ? 6.492 -39.170 -42.354 1.00 51.01 118 PHE B CA 1
ATOM 2642 C C . PHE B 1 118 ? 7.596 -39.637 -41.409 1.00 48.44 118 PHE B C 1
ATOM 2643 O O . PHE B 1 118 ? 8.119 -40.744 -41.588 1.00 49.64 118 PHE B O 1
ATOM 2651 N N . THR B 1 119 ? 7.940 -38.850 -40.387 1.00 43.06 119 THR B N 1
ATOM 2652 C CA . THR B 1 119 ? 8.787 -39.388 -39.329 1.00 43.10 119 THR B CA 1
ATOM 2653 C C . THR B 1 119 ? 8.125 -40.599 -38.687 1.00 49.66 119 THR B C 1
ATOM 2654 O O . THR B 1 119 ? 8.753 -41.650 -38.510 1.00 45.24 119 THR B O 1
ATOM 2658 N N . VAL B 1 120 ? 6.832 -40.475 -38.367 1.00 48.25 120 VAL B N 1
ATOM 2659 C CA . VAL B 1 120 ? 6.106 -41.559 -37.714 1.00 43.40 120 VAL B CA 1
ATOM 2660 C C . VAL B 1 120 ? 5.955 -42.740 -38.661 1.00 48.82 120 VAL B C 1
ATOM 2661 O O . VAL B 1 120 ? 6.254 -43.883 -38.295 1.00 50.86 120 VAL B O 1
ATOM 2665 N N . GLN B 1 121 ? 5.516 -42.477 -39.901 1.00 47.22 121 GLN B N 1
ATOM 2666 C CA . GLN B 1 121 ? 5.276 -43.562 -40.856 1.00 49.48 121 GLN B CA 1
ATOM 2667 C C . GLN B 1 121 ? 6.553 -44.349 -41.155 1.00 51.52 121 GLN B C 1
ATOM 2668 O O . GLN B 1 121 ? 6.517 -45.578 -41.279 1.00 52.70 121 GLN B O 1
ATOM 2674 N N . LYS B 1 122 ? 7.690 -43.669 -41.296 1.00 48.62 122 LYS B N 1
ATOM 2675 C CA . LYS B 1 122 ? 8.912 -44.415 -41.582 1.00 54.03 122 LYS B CA 1
ATOM 2676 C C . LYS B 1 122 ? 9.367 -45.215 -40.364 1.00 54.26 122 LYS B C 1
ATOM 2677 O O . LYS B 1 122 ? 9.828 -46.352 -40.502 1.00 53.40 122 LYS B O 1
ATOM 2683 N N . ALA B 1 123 ? 9.159 -44.676 -39.161 1.00 52.51 123 ALA B N 1
ATOM 2684 C CA . ALA B 1 123 ? 9.586 -45.370 -37.952 1.00 48.86 123 ALA B CA 1
ATOM 2685 C C . ALA B 1 123 ? 8.807 -46.660 -37.711 1.00 52.51 123 ALA B C 1
ATOM 2686 O O . ALA B 1 123 ? 9.353 -47.594 -37.115 1.00 51.07 123 ALA B O 1
ATOM 2688 N N . LEU B 1 124 ? 7.551 -46.741 -38.162 1.00 53.12 124 LEU B N 1
ATOM 2689 C CA . LEU B 1 124 ? 6.670 -47.819 -37.712 1.00 51.24 124 LEU B CA 1
ATOM 2690 C C . LEU B 1 124 ? 7.244 -49.224 -37.868 1.00 51.74 124 LEU B C 1
ATOM 2691 O O . LEU B 1 124 ? 7.108 -50.014 -36.921 1.00 56.21 124 LEU B O 1
ATOM 2696 N N . PRO B 1 125 ? 7.872 -49.607 -38.990 1.00 54.98 125 PRO B N 1
ATOM 2697 C CA . PRO B 1 125 ? 8.378 -50.994 -39.099 1.00 56.30 125 PRO B CA 1
ATOM 2698 C C . PRO B 1 125 ? 9.378 -51.387 -38.027 1.00 50.95 125 PRO B C 1
ATOM 2699 O O . PRO B 1 125 ? 9.531 -52.584 -37.754 1.00 50.69 125 PRO B O 1
ATOM 2703 N N . LEU B 1 126 ? 10.077 -50.420 -37.431 1.00 51.61 126 LEU B N 1
ATOM 2704 C CA . LEU B 1 126 ? 11.031 -50.660 -36.352 1.00 50.90 126 LEU B CA 1
ATOM 2705 C C . LEU B 1 126 ? 10.379 -50.793 -34.981 1.00 59.36 126 LEU B C 1
ATOM 2706 O O . LEU B 1 126 ? 11.052 -51.222 -34.028 1.00 53.20 126 LEU B O 1
ATOM 2711 N N . MET B 1 127 ? 9.128 -50.337 -34.834 1.00 57.24 127 MET B N 1
ATOM 2712 C CA . MET B 1 127 ? 8.512 -50.200 -33.521 1.00 53.89 127 MET B CA 1
ATOM 2713 C C . MET B 1 127 ? 7.807 -51.495 -33.120 1.00 54.95 127 MET B C 1
ATOM 2714 O O . MET B 1 127 ? 6.891 -51.932 -33.834 1.00 55.66 127 MET B O 1
ATOM 2719 N N . PRO B 1 128 ? 8.165 -52.102 -31.998 1.00 53.41 128 PRO B N 1
ATOM 2720 C CA . PRO B 1 128 ? 7.480 -53.331 -31.580 1.00 58.22 128 PRO B CA 1
ATOM 2721 C C . PRO B 1 128 ? 6.147 -53.014 -30.911 1.00 55.40 128 PRO B C 1
ATOM 2722 O O . PRO B 1 128 ? 5.838 -51.866 -30.574 1.00 49.45 128 PRO B O 1
ATOM 2726 N N . GLN B 1 129 ? 5.358 -54.072 -30.719 1.00 50.63 129 GLN B N 1
ATOM 2727 C CA . GLN B 1 129 ? 4.128 -53.959 -29.951 1.00 50.37 129 GLN B CA 1
ATOM 2728 C C . GLN B 1 129 ? 4.431 -53.434 -28.551 1.00 51.80 129 GLN B C 1
ATOM 2729 O O . GLN B 1 129 ? 5.398 -53.853 -27.908 1.00 58.17 129 GLN B O 1
ATOM 2735 N N . GLY B 1 130 ? 3.604 -52.497 -28.084 1.00 45.74 130 GLY B N 1
ATOM 2736 C CA . GLY B 1 130 ? 3.826 -51.816 -26.824 1.00 41.60 130 GLY B CA 1
ATOM 2737 C C . GLY B 1 130 ? 4.721 -50.592 -26.893 1.00 40.86 130 GLY B C 1
ATOM 2738 O O . GLY B 1 130 ? 4.981 -49.974 -25.853 1.00 38.06 130 GLY B O 1
ATOM 2739 N N . ALA B 1 131 ? 5.148 -50.186 -28.084 1.00 43.63 131 ALA B N 1
ATOM 2740 C CA . ALA B 1 131 ? 5.928 -48.965 -28.239 1.00 49.51 131 ALA B CA 1
ATOM 2741 C C . ALA B 1 131 ? 5.065 -47.728 -27.991 1.00 48.73 131 ALA B C 1
ATOM 2742 O O . ALA B 1 131 ? 3.837 -47.763 -28.084 1.00 48.64 131 ALA B O 1
ATOM 2744 N N . SER B 1 132 ? 5.730 -46.621 -27.672 1.00 48.02 132 SER B N 1
ATOM 2745 C CA . SER B 1 132 ? 5.070 -45.359 -27.363 1.00 48.21 132 SER B CA 1
ATOM 2746 C C . SER B 1 132 ? 5.570 -44.282 -28.310 1.00 48.00 132 SER B C 1
ATOM 2747 O O . SER B 1 132 ? 6.785 -44.104 -28.465 1.00 48.13 132 SER B O 1
ATOM 2750 N N . ILE B 1 133 ? 4.640 -43.550 -28.916 1.00 41.60 133 ILE B N 1
ATOM 2751 C CA . ILE B 1 133 ? 4.960 -42.429 -29.790 1.00 41.25 133 ILE B CA 1
ATOM 2752 C C . ILE B 1 133 ? 4.469 -41.154 -29.129 1.00 42.58 133 ILE B C 1
ATOM 2753 O O . ILE B 1 133 ? 3.301 -41.065 -28.727 1.00 44.37 133 ILE B O 1
ATOM 2758 N N . ILE B 1 134 ? 5.348 -40.164 -29.034 1.00 37.05 134 ILE B N 1
ATOM 2759 C CA . ILE B 1 134 ? 5.014 -38.867 -28.471 1.00 37.97 134 ILE B CA 1
ATOM 2760 C C . ILE B 1 134 ? 5.206 -37.809 -29.549 1.00 42.42 134 ILE B C 1
ATOM 2761 O O . ILE B 1 134 ? 6.316 -37.646 -30.067 1.00 43.48 134 ILE B O 1
ATOM 2766 N N . LEU B 1 135 ? 4.151 -37.058 -29.847 1.00 38.98 135 LEU B N 1
ATOM 2767 C CA . LEU B 1 135 ? 4.226 -35.934 -30.774 1.00 40.68 135 LEU B CA 1
ATOM 2768 C C . LEU B 1 135 ? 4.324 -34.639 -29.975 1.00 41.11 135 LEU B C 1
ATOM 2769 O O . LEU B 1 135 ? 3.903 -34.583 -28.820 1.00 45.14 135 LEU B O 1
ATOM 2774 N N . ASN B 1 136 ? 4.969 -33.624 -30.554 1.00 44.70 136 ASN B N 1
ATOM 2775 C CA . ASN B 1 136 ? 5.143 -32.334 -29.886 1.00 43.48 136 ASN B CA 1
ATOM 2776 C C . ASN B 1 136 ? 4.094 -31.340 -30.379 1.00 44.24 136 ASN B C 1
ATOM 2777 O O . ASN B 1 136 ? 4.177 -30.843 -31.507 1.00 41.34 136 ASN B O 1
ATOM 2782 N N . GLY B 1 137 ? 3.149 -31.013 -29.517 1.00 43.78 137 GLY B N 1
ATOM 2783 C CA . GLY B 1 137 ? 2.131 -30.020 -29.802 1.00 41.20 137 GLY B CA 1
ATOM 2784 C C . GLY B 1 137 ? 2.541 -28.643 -29.327 1.00 44.35 137 GLY B C 1
ATOM 2785 O O . GLY B 1 137 ? 3.715 -28.254 -29.403 1.00 47.13 137 GLY B O 1
ATOM 2786 N N . ALA B 1 138 ? 1.539 -27.854 -28.944 1.00 48.38 138 ALA B N 1
ATOM 2787 C CA . ALA B 1 138 ? 1.726 -26.571 -28.279 1.00 45.13 138 ALA B CA 1
ATOM 2788 C C . ALA B 1 138 ? 0.377 -26.133 -27.738 1.00 41.62 138 ALA B C 1
ATOM 2789 O O . ALA B 1 138 ? -0.666 -26.487 -28.294 1.00 44.60 138 ALA B O 1
ATOM 2791 N N . ILE B 1 139 ? 0.403 -25.295 -26.697 1.00 39.09 139 ILE B N 1
ATOM 2792 C CA . ILE B 1 139 ? -0.851 -24.685 -26.255 1.00 41.94 139 ILE B CA 1
ATOM 2793 C C . ILE B 1 139 ? -1.419 -23.786 -27.344 1.00 43.61 139 ILE B C 1
ATOM 2794 O O . ILE B 1 139 ? -2.643 -23.642 -27.469 1.00 45.80 139 ILE B O 1
ATOM 2799 N N . LYS B 1 140 ? -0.553 -23.211 -28.181 1.00 45.90 140 LYS B N 1
ATOM 2800 C CA . LYS B 1 140 ? -1.016 -22.354 -29.270 1.00 46.29 140 LYS B CA 1
ATOM 2801 C C . LYS B 1 140 ? -1.876 -23.100 -30.279 1.00 40.93 140 LYS B C 1
ATOM 2802 O O . LYS B 1 140 ? -2.614 -22.462 -31.029 1.00 45.22 140 LYS B O 1
ATOM 2808 N N . GLY B 1 141 ? -1.792 -24.429 -30.321 1.00 38.83 141 GLY B N 1
ATOM 2809 C CA . GLY B 1 141 ? -2.694 -25.196 -31.156 1.00 41.76 141 GLY B CA 1
ATOM 2810 C C . GLY B 1 141 ? -4.137 -25.098 -30.708 1.00 39.85 141 GLY B C 1
ATOM 2811 O O . GLY B 1 141 ? -5.052 -25.331 -31.501 1.00 42.98 141 GLY B O 1
ATOM 2812 N N . SER B 1 142 ? -4.362 -24.775 -29.436 1.00 41.80 142 SER B N 1
ATOM 2813 C CA . SER B 1 142 ? -5.706 -24.617 -28.904 1.00 42.47 142 SER B CA 1
ATOM 2814 C C . SER B 1 142 ? -6.036 -23.180 -28.510 1.00 41.43 142 SER B C 1
ATOM 2815 O O . SER B 1 142 ? -7.125 -22.932 -27.988 1.00 45.52 142 SER B O 1
ATOM 2818 N N . THR B 1 143 ? -5.141 -22.222 -28.762 1.00 47.27 143 THR B N 1
ATOM 2819 C CA . THR B 1 143 ? -5.344 -20.829 -28.366 1.00 50.50 143 THR B CA 1
ATOM 2820 C C . THR B 1 143 ? -5.072 -19.900 -29.548 1.00 48.51 143 THR B C 1
ATOM 2821 O O . THR B 1 143 ? -4.651 -20.321 -30.624 1.00 49.61 143 THR B O 1
ATOM 2825 N N . GLY B 1 144 ? -5.355 -18.620 -29.345 1.00 50.40 144 GLY B N 1
ATOM 2826 C CA . GLY B 1 144 ? -5.137 -17.611 -30.362 1.00 47.82 144 GLY B CA 1
ATOM 2827 C C . GLY B 1 144 ? -4.204 -16.512 -29.913 1.00 50.73 144 GLY B C 1
ATOM 2828 O O . GLY B 1 144 ? -4.386 -15.928 -28.839 1.00 49.52 144 GLY B O 1
ATOM 2829 N N . THR B 1 145 ? -3.202 -16.223 -30.733 1.00 51.37 145 THR B N 1
ATOM 2830 C CA . THR B 1 145 ? -2.269 -15.134 -30.498 1.00 48.60 145 THR B CA 1
ATOM 2831 C C . THR B 1 145 ? -2.118 -14.361 -31.796 1.00 51.12 145 THR B C 1
ATOM 2832 O O . THR B 1 145 ? -2.152 -14.947 -32.882 1.00 53.17 145 THR B O 1
ATOM 2836 N N . GLN B 1 146 ? -2.019 -13.044 -31.689 1.00 47.68 146 GLN B N 1
ATOM 2837 C CA . GLN B 1 146 ? -1.866 -12.229 -32.883 1.00 54.69 146 GLN B CA 1
ATOM 2838 C C . GLN B 1 146 ? -0.604 -12.651 -33.627 1.00 56.54 146 GLN B C 1
ATOM 2839 O O . GLN B 1 146 ? 0.455 -12.837 -33.015 1.00 58.69 146 GLN B O 1
ATOM 2845 N N . ALA B 1 147 ? -0.730 -12.841 -34.943 1.00 54.22 147 ALA B N 1
ATOM 2846 C CA . ALA B 1 147 ? 0.382 -13.173 -35.839 1.00 54.22 147 ALA B CA 1
ATOM 2847 C C . ALA B 1 147 ? 0.893 -14.606 -35.685 1.00 56.23 147 ALA B C 1
ATOM 2848 O O . ALA B 1 147 ? 2.014 -14.904 -36.107 1.00 50.94 147 ALA B O 1
ATOM 2850 N N . PHE B 1 148 ? 0.131 -15.504 -35.050 1.00 56.72 148 PHE B N 1
ATOM 2851 C CA . PHE B 1 148 ? 0.590 -16.872 -34.816 1.00 53.17 148 PHE B CA 1
ATOM 2852 C C . PHE B 1 148 ? -0.329 -17.923 -35.437 1.00 48.87 148 PHE B C 1
ATOM 2853 O O . PHE B 1 148 ? -0.197 -19.108 -35.116 1.00 45.39 148 PHE B O 1
ATOM 2861 N N . SER B 1 149 ? -1.226 -17.522 -36.342 1.00 47.41 149 SER B N 1
ATOM 2862 C CA . SER B 1 149 ? -2.276 -18.422 -36.824 1.00 45.23 149 SER B CA 1
ATOM 2863 C C . SER B 1 149 ? -1.719 -19.658 -37.525 1.00 48.85 149 SER B C 1
ATOM 2864 O O . SER B 1 149 ? -2.251 -20.763 -37.355 1.00 44.44 149 SER B O 1
ATOM 2867 N N . ILE B 1 150 ? -0.692 -19.490 -38.360 1.00 43.11 150 ILE B N 1
ATOM 2868 C CA . ILE B 1 150 ? -0.172 -20.636 -39.097 1.00 47.48 150 ILE B CA 1
ATOM 2869 C C . ILE B 1 150 ? 0.523 -21.609 -38.147 1.00 39.88 150 ILE B C 1
ATOM 2870 O O . ILE B 1 150 ? 0.380 -22.830 -38.273 1.00 37.43 150 ILE B O 1
ATOM 2875 N N . TYR B 1 151 ? 1.307 -21.085 -37.205 1.00 41.66 151 TYR B N 1
ATOM 2876 C CA . TYR B 1 151 ? 1.965 -21.946 -36.226 1.00 45.88 151 TYR B CA 1
ATOM 2877 C C . TYR B 1 151 ? 0.932 -22.681 -35.373 1.00 46.70 151 TYR B C 1
ATOM 2878 O O . TYR B 1 151 ? 1.006 -23.903 -35.196 1.00 41.65 151 TYR B O 1
ATOM 2887 N N . GLY B 1 152 ? -0.058 -21.951 -34.857 1.00 44.47 152 GLY B N 1
ATOM 2888 C CA . GLY B 1 152 ? -1.098 -22.596 -34.075 1.00 45.72 152 GLY B CA 1
ATOM 2889 C C . GLY B 1 152 ? -1.850 -23.644 -34.871 1.00 45.11 152 GLY B C 1
ATOM 2890 O O . GLY B 1 152 ? -2.067 -24.760 -34.391 1.00 40.90 152 GLY B O 1
ATOM 2891 N N . ALA B 1 153 ? -2.177 -23.328 -36.131 1.00 45.24 153 ALA B N 1
ATOM 2892 C CA . ALA B 1 153 ? -2.890 -24.276 -36.986 1.00 41.55 153 ALA B CA 1
ATOM 2893 C C . ALA B 1 153 ? -2.066 -25.532 -37.222 1.00 40.86 153 ALA B C 1
ATOM 2894 O O . ALA B 1 153 ? -2.615 -26.631 -37.350 1.00 44.22 153 ALA B O 1
ATOM 2896 N N . SER B 1 154 ? -0.754 -25.380 -37.371 1.00 45.94 154 SER B N 1
ATOM 2897 C CA . SER B 1 154 ? 0.096 -26.554 -37.529 1.00 47.76 154 SER B CA 1
ATOM 2898 C C . SER B 1 154 ? 0.057 -27.416 -36.275 1.00 43.40 154 SER B C 1
ATOM 2899 O O . SER B 1 154 ? -0.033 -28.648 -36.356 1.00 44.19 154 SER B O 1
ATOM 2902 N N . LYS B 1 155 ? 0.112 -26.780 -35.105 1.00 38.63 155 LYS B N 1
ATOM 2903 C CA . LYS B 1 155 ? 0.128 -27.530 -33.858 1.00 37.91 155 LYS B CA 1
ATOM 2904 C C . LYS B 1 155 ? -1.218 -28.211 -33.604 1.00 42.19 155 LYS B C 1
ATOM 2905 O O . LYS B 1 155 ? -1.256 -29.364 -33.159 1.00 38.88 155 LYS B O 1
ATOM 2911 N N . ALA B 1 156 ? -2.329 -27.541 -33.935 1.00 39.16 156 ALA B N 1
ATOM 2912 C CA . ALA B 1 156 ? -3.635 -28.181 -33.802 1.00 42.81 156 ALA B CA 1
ATOM 2913 C C . ALA B 1 156 ? -3.723 -29.424 -34.674 1.00 44.10 156 ALA B C 1
ATOM 2914 O O . ALA B 1 156 ? -4.354 -30.413 -34.282 1.00 42.17 156 ALA B O 1
ATOM 2916 N N . ALA B 1 157 ? -3.127 -29.376 -35.881 1.00 43.25 157 ALA B N 1
ATOM 2917 C CA . ALA B 1 157 ? -3.100 -30.546 -36.760 1.00 38.37 157 ALA B CA 1
ATOM 2918 C C . ALA B 1 157 ? -2.338 -31.705 -36.132 1.00 38.25 157 ALA B C 1
ATOM 2919 O O . ALA B 1 157 ? -2.737 -32.867 -36.277 1.00 39.08 157 ALA B O 1
ATOM 2921 N N . VAL B 1 158 ? -1.238 -31.413 -35.425 1.00 42.33 158 VAL B N 1
ATOM 2922 C CA . VAL B 1 158 ? -0.481 -32.479 -34.767 1.00 38.42 158 VAL B CA 1
ATOM 2923 C C . VAL B 1 158 ? -1.376 -33.213 -33.776 1.00 44.52 158 VAL B C 1
ATOM 2924 O O . VAL B 1 158 ? -1.452 -34.449 -33.775 1.00 44.43 158 VAL B O 1
ATOM 2928 N N . ARG B 1 159 ? -2.089 -32.456 -32.932 1.00 45.52 159 ARG B N 1
ATOM 2929 C CA . ARG B 1 159 ? -2.960 -33.075 -31.941 1.00 44.81 159 ARG B CA 1
ATOM 2930 C C . ARG B 1 159 ? -4.022 -33.939 -32.605 1.00 38.00 159 ARG B C 1
ATOM 2931 O O . ARG B 1 159 ? -4.285 -35.056 -32.154 1.00 41.17 159 ARG B O 1
ATOM 2939 N N . ALA B 1 160 ? -4.600 -33.469 -33.715 1.00 40.30 160 ALA B N 1
ATOM 2940 C CA . ALA B 1 160 ? -5.616 -34.267 -34.396 1.00 39.48 160 ALA B CA 1
ATOM 2941 C C . ALA B 1 160 ? -5.044 -35.570 -34.947 1.00 43.01 160 ALA B C 1
ATOM 2942 O O . ALA B 1 160 ? -5.758 -36.585 -34.987 1.00 39.10 160 ALA B O 1
ATOM 2944 N N . LEU B 1 161 ? -3.772 -35.556 -35.395 1.00 41.48 161 LEU B N 1
ATOM 2945 C CA . LEU B 1 161 ? -3.161 -36.767 -35.948 1.00 40.15 161 LEU B CA 1
ATOM 2946 C C . LEU B 1 161 ? -3.174 -37.904 -34.940 1.00 41.56 161 LEU B C 1
ATOM 2947 O O . LEU B 1 161 ? -3.465 -39.054 -35.295 1.00 40.30 161 LEU B O 1
ATOM 2952 N N . ALA B 1 162 ? -2.891 -37.596 -33.672 1.00 37.63 162 ALA B N 1
ATOM 2953 C CA . ALA B 1 162 ? -2.855 -38.641 -32.654 1.00 44.42 162 ALA B CA 1
ATOM 2954 C C . ALA B 1 162 ? -4.226 -39.300 -32.468 1.00 41.14 162 ALA B C 1
ATOM 2955 O O . ALA B 1 162 ? -4.297 -40.513 -32.240 1.00 39.75 162 ALA B O 1
ATOM 2957 N N . ARG B 1 163 ? -5.328 -38.533 -32.584 1.00 43.92 163 ARG B N 1
ATOM 2958 C CA . ARG B 1 163 ? -6.655 -39.125 -32.355 1.00 44.94 163 ARG B CA 1
ATOM 2959 C C . ARG B 1 163 ? -6.951 -40.234 -33.361 1.00 43.88 163 ARG B C 1
ATOM 2960 O O . ARG B 1 163 ? -7.389 -41.328 -32.987 1.00 44.84 163 ARG B O 1
ATOM 2968 N N . SER B 1 164 ? -6.716 -39.971 -34.648 1.00 44.24 164 SER B N 1
ATOM 2969 C CA . SER B 1 164 ? -6.923 -41.004 -35.661 1.00 43.08 164 SER B CA 1
ATOM 2970 C C . SER B 1 164 ? -5.851 -42.093 -35.579 1.00 44.91 164 SER B C 1
ATOM 2971 O O . SER B 1 164 ? -6.133 -43.277 -35.816 1.00 43.40 164 SER B O 1
ATOM 2974 N N . TRP B 1 165 ? -4.610 -41.713 -35.266 1.00 42.08 165 TRP B N 1
ATOM 2975 C CA . TRP B 1 165 ? -3.529 -42.695 -35.223 1.00 45.39 165 TRP B CA 1
ATOM 2976 C C . TRP B 1 165 ? -3.734 -43.736 -34.127 1.00 47.32 165 TRP B C 1
ATOM 2977 O O . TRP B 1 165 ? -3.214 -44.855 -34.254 1.00 40.92 165 TRP B O 1
ATOM 2988 N N . VAL B 1 166 ? -4.506 -43.404 -33.081 1.00 44.34 166 VAL B N 1
ATOM 2989 C CA . VAL B 1 166 ? -4.900 -44.400 -32.082 1.00 42.67 166 VAL B CA 1
ATOM 2990 C C . VAL B 1 166 ? -5.550 -45.586 -32.773 1.00 45.11 166 VAL B C 1
ATOM 2991 O O . VAL B 1 166 ? -5.235 -46.750 -32.500 1.00 46.92 166 VAL B O 1
ATOM 2995 N N . LEU B 1 167 ? -6.438 -45.303 -33.718 1.00 42.20 167 LEU B N 1
ATOM 2996 C CA . LEU B 1 167 ? -7.178 -46.411 -34.369 1.00 46.99 167 LEU B CA 1
ATOM 2997 C C . LEU B 1 167 ? -6.284 -47.081 -35.418 1.00 47.13 167 LEU B C 1
ATOM 2998 O O . LEU B 1 167 ? -6.350 -48.316 -35.539 1.00 46.79 167 LEU B O 1
ATOM 3003 N N . ASP B 1 168 ? -5.458 -46.301 -36.114 1.00 47.12 168 ASP B N 1
ATOM 3004 C CA . ASP B 1 168 ? -4.568 -46.856 -37.167 1.00 50.85 168 ASP B CA 1
ATOM 3005 C C . ASP B 1 168 ? -3.524 -47.784 -36.538 1.00 49.58 168 ASP B C 1
ATOM 3006 O O . ASP B 1 168 ? -3.214 -48.815 -37.155 1.00 49.43 168 ASP B O 1
ATOM 3011 N N . LEU B 1 169 ? -3.002 -47.430 -35.363 1.00 49.32 169 LEU B N 1
ATOM 3012 C CA . LEU B 1 169 ? -1.903 -48.205 -34.724 1.00 48.09 169 LEU B CA 1
ATOM 3013 C C . LEU B 1 169 ? -2.417 -49.260 -33.736 1.00 53.94 169 LEU B C 1
ATOM 3014 O O . LEU B 1 169 ? -1.569 -49.894 -33.091 1.00 50.26 169 LEU B O 1
ATOM 3019 N N . LYS B 1 170 ? -3.732 -49.417 -33.575 1.00 47.56 170 LYS B N 1
ATOM 3020 C CA . LYS B 1 170 ? -4.241 -50.333 -32.516 1.00 50.53 170 LYS B CA 1
ATOM 3021 C C . LYS B 1 170 ? -3.797 -51.782 -32.762 1.00 56.41 170 LYS B C 1
ATOM 3022 O O . LYS B 1 170 ? -3.379 -52.432 -31.789 1.00 57.63 170 LYS B O 1
ATOM 3028 N N . GLU B 1 171 ? -3.843 -52.257 -34.007 1.00 57.23 171 GLU B N 1
ATOM 3029 C CA . GLU B 1 171 ? -3.366 -53.631 -34.329 1.00 63.16 171 GLU B CA 1
ATOM 3030 C C . GLU B 1 171 ? -1.881 -53.807 -34.007 1.00 62.04 171 GLU B C 1
ATOM 3031 O O . GLU B 1 171 ? -1.518 -54.860 -33.460 1.00 62.73 171 GLU B O 1
ATOM 3037 N N . ARG B 1 172 ? -1.071 -52.801 -34.330 1.00 59.78 172 ARG B N 1
ATOM 3038 C CA . ARG B 1 172 ? 0.383 -52.815 -34.012 1.00 55.25 172 ARG B CA 1
ATOM 3039 C C . ARG B 1 172 ? 0.591 -52.730 -32.490 1.00 56.85 172 ARG B C 1
ATOM 3040 O O . ARG B 1 172 ? 1.641 -53.173 -32.015 1.00 53.31 172 ARG B O 1
ATOM 3048 N N . GLY B 1 173 ? -0.359 -52.111 -31.781 1.00 55.87 173 GLY B N 1
ATOM 3049 C CA . GLY B 1 173 ? -0.225 -51.924 -30.324 1.00 50.67 173 GLY B CA 1
ATOM 3050 C C . GLY B 1 173 ? 0.634 -50.747 -29.919 1.00 46.31 173 GLY B C 1
ATOM 3051 O O . GLY B 1 173 ? 1.011 -50.669 -28.737 1.00 46.61 173 GLY B O 1
ATOM 3052 N N . ILE B 1 174 ? 0.962 -49.883 -30.878 1.00 46.15 174 ILE B N 1
ATOM 3053 C CA . ILE B 1 174 ? 1.739 -48.652 -30.562 1.00 47.91 174 ILE B CA 1
ATOM 3054 C C . ILE B 1 174 ? 0.771 -47.548 -30.127 1.00 45.92 174 ILE B C 1
ATOM 3055 O O . ILE B 1 174 ? -0.170 -47.263 -30.881 1.00 47.23 174 ILE B O 1
ATOM 3060 N N . ARG B 1 175 ? 0.991 -46.966 -28.950 1.00 43.24 175 ARG B N 1
ATOM 3061 C CA . ARG B 1 175 ? 0.159 -45.887 -28.436 1.00 46.75 175 ARG B CA 1
ATOM 3062 C C . ARG B 1 175 ? 0.780 -44.539 -28.799 1.00 48.00 175 ARG B C 1
ATOM 3063 O O . ARG B 1 175 ? 2.006 -44.411 -28.859 1.00 45.71 175 ARG B O 1
ATOM 3071 N N . VAL B 1 176 ? -0.077 -43.575 -29.152 1.00 41.19 176 VAL B N 1
ATOM 3072 C CA . VAL B 1 176 ? 0.323 -42.237 -29.581 1.00 40.39 176 VAL B CA 1
ATOM 3073 C C . VAL B 1 176 ? -0.274 -41.217 -28.634 1.00 39.99 176 VAL B C 1
ATOM 3074 O O . VAL B 1 176 ? -1.501 -41.159 -28.482 1.00 43.21 176 VAL B O 1
ATOM 3078 N N . ASN B 1 177 ? 0.569 -40.356 -28.081 1.00 36.39 177 ASN B N 1
ATOM 3079 C CA . ASN B 1 177 ? 0.135 -39.283 -27.205 1.00 35.10 177 ASN B CA 1
ATOM 3080 C C . ASN B 1 177 ? 0.841 -38.005 -27.610 1.00 39.66 177 ASN B C 1
ATOM 3081 O O . ASN B 1 177 ? 1.739 -38.014 -28.451 1.00 45.88 177 ASN B O 1
ATOM 3086 N N . VAL B 1 178 ? 0.399 -36.888 -27.049 1.00 38.27 178 VAL B N 1
ATOM 3087 C CA . VAL B 1 178 ? 0.909 -35.573 -27.424 1.00 39.25 178 VAL B CA 1
ATOM 3088 C C . VAL B 1 178 ? 1.325 -34.833 -26.161 1.00 36.79 178 VAL B C 1
ATOM 3089 O O . VAL B 1 178 ? 0.527 -34.714 -25.228 1.00 42.01 178 VAL B O 1
ATOM 3093 N N . VAL B 1 179 ? 2.526 -34.263 -26.156 1.00 38.36 179 VAL B N 1
ATOM 3094 C CA . VAL B 1 179 ? 2.918 -33.316 -25.113 1.00 36.90 179 VAL B CA 1
ATOM 3095 C C . VAL B 1 179 ? 2.739 -31.930 -25.706 1.00 38.85 179 VAL B C 1
ATOM 3096 O O . VAL B 1 179 ? 3.211 -31.652 -26.812 1.00 41.49 179 VAL B O 1
ATOM 3100 N N . SER B 1 180 ? 1.937 -31.106 -25.049 1.00 45.54 180 SER B N 1
ATOM 3101 C CA . SER B 1 180 ? 1.751 -29.732 -25.496 1.00 46.75 180 SER B CA 1
ATOM 3102 C C . SER B 1 180 ? 2.386 -28.769 -24.514 1.00 43.23 180 SER B C 1
ATOM 3103 O O . SER B 1 180 ? 1.785 -28.452 -23.472 1.00 43.00 180 SER B O 1
ATOM 3106 N N . PRO B 1 181 ? 3.581 -28.268 -24.800 1.00 46.06 181 PRO B N 1
ATOM 3107 C CA . PRO B 1 181 ? 4.215 -27.311 -23.896 1.00 43.02 181 PRO B CA 1
ATOM 3108 C C . PRO B 1 181 ? 3.592 -25.931 -24.013 1.00 40.54 181 PRO B C 1
ATOM 3109 O O . PRO B 1 181 ? 3.094 -25.532 -25.068 1.00 39.97 181 PRO B O 1
ATOM 3113 N N . GLY B 1 182 ? 3.599 -25.224 -22.886 1.00 43.23 182 GLY B N 1
ATOM 3114 C CA . GLY B 1 182 ? 3.497 -23.781 -22.862 1.00 39.88 182 GLY B CA 1
ATOM 3115 C C . GLY B 1 182 ? 4.878 -23.183 -23.086 1.00 51.61 182 GLY B C 1
ATOM 3116 O O . GLY B 1 182 ? 5.809 -23.848 -23.551 1.00 41.59 182 GLY B O 1
ATOM 3117 N N . SER B 1 183 ? 5.011 -21.912 -22.721 1.00 47.82 183 SER B N 1
ATOM 3118 C CA . SER B 1 183 ? 6.230 -21.164 -22.989 1.00 51.16 183 SER B CA 1
ATOM 3119 C C . SER B 1 183 ? 7.419 -21.724 -22.212 1.00 51.82 183 SER B C 1
ATOM 3120 O O . SER B 1 183 ? 7.444 -21.687 -20.977 1.00 49.92 183 SER B O 1
ATOM 3123 N N . THR B 1 184 ? 8.422 -22.200 -22.955 1.00 47.59 184 THR B N 1
ATOM 3124 C CA . THR B 1 184 ? 9.574 -22.916 -22.416 1.00 50.65 184 THR B CA 1
ATOM 3125 C C . THR B 1 184 ? 10.851 -22.191 -22.821 1.00 55.61 184 THR B C 1
ATOM 3126 O O . THR B 1 184 ? 11.039 -21.884 -24.003 1.00 51.79 184 THR B O 1
ATOM 3130 N N . ARG B 1 185 ? 11.745 -21.969 -21.856 1.00 52.05 185 ARG B N 1
ATOM 3131 C CA . ARG B 1 185 ? 12.979 -21.233 -22.124 1.00 57.94 185 ARG B CA 1
ATOM 3132 C C . ARG B 1 185 ? 13.891 -22.046 -23.036 1.00 56.70 185 ARG B C 1
ATOM 3133 O O . ARG B 1 185 ? 14.549 -22.991 -22.587 1.00 52.25 185 ARG B O 1
ATOM 3141 N N . THR B 1 186 ? 13.974 -21.639 -24.304 1.00 59.61 186 THR B N 1
ATOM 3142 C CA . THR B 1 186 ? 14.761 -22.335 -25.315 1.00 59.26 186 THR B CA 1
ATOM 3143 C C . THR B 1 186 ? 15.393 -21.304 -26.240 1.00 56.74 186 THR B C 1
ATOM 3144 O O . THR B 1 186 ? 15.080 -20.110 -26.191 1.00 53.25 186 THR B O 1
ATOM 3148 N N . ILE B 1 187 ? 16.301 -21.779 -27.088 1.00 53.50 187 ILE B N 1
ATOM 3149 C CA . ILE B 1 187 ? 16.831 -20.899 -28.123 1.00 59.83 187 ILE B CA 1
ATOM 3150 C C . ILE B 1 187 ? 15.716 -20.479 -29.074 1.00 58.79 187 ILE B C 1
ATOM 3151 O O . ILE B 1 187 ? 15.583 -19.300 -29.412 1.00 60.99 187 ILE B O 1
ATOM 3156 N N . GLY B 1 188 ? 14.866 -21.426 -29.476 1.00 59.45 188 GLY B N 1
ATOM 3157 C CA . GLY B 1 188 ? 13.784 -21.093 -30.389 1.00 54.86 188 GLY B CA 1
ATOM 3158 C C . GLY B 1 188 ? 12.865 -20.014 -29.842 1.00 62.51 188 GLY B C 1
ATOM 3159 O O . GLY B 1 188 ? 12.513 -19.068 -30.554 1.00 62.65 188 GLY B O 1
ATOM 3160 N N . LEU B 1 189 ? 12.502 -20.112 -28.557 1.00 59.79 189 LEU B N 1
ATOM 3161 C CA . LEU B 1 189 ? 11.646 -19.088 -27.966 1.00 62.14 189 LEU B CA 1
ATOM 3162 C C . LEU B 1 189 ? 12.353 -17.742 -27.911 1.00 56.14 189 LEU B C 1
ATOM 3163 O O . LEU B 1 189 ? 11.765 -16.713 -28.264 1.00 56.55 189 LEU B O 1
ATOM 3168 N N . ALA B 1 190 ? 13.619 -17.729 -27.498 1.00 60.05 190 ALA B N 1
ATOM 3169 C CA . ALA B 1 190 ? 14.369 -16.475 -27.474 1.00 62.26 190 ALA B CA 1
ATOM 3170 C C . ALA B 1 190 ? 14.434 -15.853 -28.863 1.00 64.33 190 ALA B C 1
ATOM 3171 O O . ALA B 1 190 ? 14.256 -14.638 -29.015 1.00 63.58 190 ALA B O 1
ATOM 3173 N N . GLU B 1 191 ? 14.642 -16.684 -29.893 1.00 68.16 191 GLU B N 1
ATOM 3174 C CA . GLU B 1 191 ? 14.801 -16.187 -31.259 1.00 69.67 191 GLU B CA 1
ATOM 3175 C C . GLU B 1 191 ? 13.559 -15.455 -31.753 1.00 68.63 191 GLU B C 1
ATOM 3176 O O . GLU B 1 191 ? 13.666 -14.578 -32.617 1.00 71.59 191 GLU B O 1
ATOM 3182 N N . LEU B 1 192 ? 12.381 -15.788 -31.216 1.00 65.11 192 LEU B N 1
ATOM 3183 C CA . LEU B 1 192 ? 11.174 -15.058 -31.587 1.00 63.73 192 LEU B CA 1
ATOM 3184 C C . LEU B 1 192 ? 11.256 -13.596 -31.178 1.00 65.12 192 LEU B C 1
ATOM 3185 O O . LEU B 1 192 ? 10.622 -12.741 -31.801 1.00 63.98 192 LEU B O 1
ATOM 3190 N N . GLY B 1 193 ? 12.075 -13.309 -30.163 1.00 68.11 193 GLY B N 1
ATOM 3191 C CA . GLY B 1 193 ? 12.287 -11.911 -29.739 1.00 70.99 193 GLY B CA 1
ATOM 3192 C C . GLY B 1 193 ? 13.269 -11.210 -30.660 1.00 77.54 193 GLY B C 1
ATOM 3193 O O . GLY B 1 193 ? 13.641 -10.063 -30.356 1.00 80.64 193 GLY B O 1
ATOM 3194 N N . GLY B 1 194 ? 13.679 -11.878 -31.740 1.00 76.98 194 GLY B N 1
ATOM 3195 C CA . GLY B 1 194 ? 14.571 -11.262 -32.742 1.00 80.84 194 GLY B CA 1
ATOM 3196 C C . GLY B 1 194 ? 16.050 -11.349 -32.417 1.00 80.36 194 GLY B C 1
ATOM 3197 O O . GLY B 1 194 ? 16.391 -11.935 -31.381 1.00 80.38 194 GLY B O 1
ATOM 3198 N N . ASP B 1 195 ? 16.897 -10.805 -33.294 1.00 86.93 195 ASP B N 1
ATOM 3199 C CA . ASP B 1 195 ? 18.376 -10.828 -33.119 1.00 87.53 195 ASP B CA 1
ATOM 3200 C C . ASP B 1 195 ? 18.816 -10.043 -31.882 1.00 85.21 195 ASP B C 1
ATOM 3201 O O . ASP B 1 195 ? 19.759 -10.500 -31.212 1.00 84.57 195 ASP B O 1
ATOM 3206 N N . THR B 1 196 ? 18.178 -8.905 -31.595 1.00 83.64 196 THR B N 1
ATOM 3207 C CA . THR B 1 196 ? 18.679 -8.038 -30.497 1.00 85.24 196 THR B CA 1
ATOM 3208 C C . THR B 1 196 ? 18.635 -8.785 -29.169 1.00 83.71 196 THR B C 1
ATOM 3209 O O . THR B 1 196 ? 17.649 -9.493 -28.906 1.00 80.75 196 THR B O 1
ATOM 3213 N N . GLN B 1 197 ? 19.677 -8.602 -28.361 1.00 85.25 197 GLN B N 1
ATOM 3214 C CA . GLN B 1 197 ? 19.749 -9.330 -27.073 1.00 84.62 197 GLN B CA 1
ATOM 3215 C C . GLN B 1 197 ? 18.645 -8.822 -26.153 1.00 84.17 197 GLN B C 1
ATOM 3216 O O . GLN B 1 197 ? 17.859 -9.651 -25.671 1.00 85.33 197 GLN B O 1
ATOM 3222 N N . GLU B 1 198 ? 18.560 -7.506 -25.944 1.00 82.74 198 GLU B N 1
ATOM 3223 C CA . GLU B 1 198 ? 17.545 -7.119 -24.963 1.00 85.69 198 GLU B CA 1
ATOM 3224 C C . GLU B 1 198 ? 16.148 -7.299 -25.532 1.00 82.65 198 GLU B C 1
ATOM 3225 O O . GLU B 1 198 ? 15.160 -7.383 -24.785 1.00 81.87 198 GLU B O 1
ATOM 3231 N N . GLY B 1 199 ? 16.062 -7.395 -26.852 1.00 81.07 199 GLY B N 1
ATOM 3232 C CA . GLY B 1 199 ? 14.808 -7.737 -27.479 1.00 75.34 199 GLY B CA 1
ATOM 3233 C C . GLY B 1 199 ? 14.375 -9.156 -27.172 1.00 77.39 199 GLY B C 1
ATOM 3234 O O . GLY B 1 199 ? 13.176 -9.429 -27.070 1.00 77.79 199 GLY B O 1
ATOM 3235 N N . GLN B 1 200 ? 15.339 -10.076 -27.039 1.00 78.28 200 GLN B N 1
ATOM 3236 C CA . GLN B 1 200 ? 15.031 -11.436 -26.617 1.00 73.88 200 GLN B CA 1
ATOM 3237 C C . GLN B 1 200 ? 14.723 -11.504 -25.132 1.00 74.83 200 GLN B C 1
ATOM 3238 O O . GLN B 1 200 ? 13.876 -12.301 -24.719 1.00 73.52 200 GLN B O 1
ATOM 3244 N N . ASP B 1 201 ? 15.398 -10.690 -24.316 1.00 76.76 201 ASP B N 1
ATOM 3245 C CA . ASP B 1 201 ? 15.127 -10.709 -22.883 1.00 73.56 201 ASP B CA 1
ATOM 3246 C C . ASP B 1 201 ? 13.765 -10.102 -22.602 1.00 73.67 201 ASP B C 1
ATOM 3247 O O . ASP B 1 201 ? 13.003 -10.616 -21.776 1.00 69.52 201 ASP B O 1
ATOM 3252 N N . GLY B 1 202 ? 13.435 -9.018 -23.305 1.00 76.06 202 GLY B N 1
ATOM 3253 C CA . GLY B 1 202 ? 12.167 -8.355 -23.075 1.00 71.93 202 GLY B CA 1
ATOM 3254 C C . GLY B 1 202 ? 10.975 -9.187 -23.491 1.00 69.26 202 GLY B C 1
ATOM 3255 O O . GLY B 1 202 ? 9.925 -9.135 -22.845 1.00 71.15 202 GLY B O 1
ATOM 3256 N N . THR B 1 203 ? 11.118 -9.984 -24.547 1.00 68.59 203 THR B N 1
ATOM 3257 C CA . THR B 1 203 ? 10.029 -10.872 -24.932 1.00 69.58 203 THR B CA 1
ATOM 3258 C C . THR B 1 203 ? 9.902 -12.044 -23.962 1.00 64.40 203 THR B C 1
ATOM 3259 O O . THR B 1 203 ? 8.788 -12.423 -23.594 1.00 61.85 203 THR B O 1
ATOM 3263 N N . LEU B 1 204 ? 11.028 -12.617 -23.517 1.00 65.01 204 LEU B N 1
ATOM 3264 C CA . LEU B 1 204 ? 10.959 -13.776 -22.625 1.00 63.46 204 LEU B CA 1
ATOM 3265 C C . LEU B 1 204 ? 10.349 -13.443 -21.267 1.00 60.71 204 LEU B C 1
ATOM 3266 O O . LEU B 1 204 ? 9.589 -14.247 -20.720 1.00 57.42 204 LEU B O 1
ATOM 3271 N N . ALA B 1 205 ? 10.676 -12.285 -20.692 1.00 60.53 205 ALA B N 1
ATOM 3272 C CA . ALA B 1 205 ? 10.038 -11.921 -19.426 1.00 61.76 205 ALA B CA 1
ATOM 3273 C C . ALA B 1 205 ? 8.562 -11.625 -19.631 1.00 59.44 205 ALA B C 1
ATOM 3274 O O . ALA B 1 205 ? 7.743 -11.889 -18.742 1.00 61.79 205 ALA B O 1
ATOM 3276 N N . TYR B 1 206 ? 8.213 -11.009 -20.765 1.00 57.59 206 TYR B N 1
ATOM 3277 C CA . TYR B 1 206 ? 6.801 -10.803 -21.071 1.00 57.72 206 TYR B CA 1
ATOM 3278 C C . TYR B 1 206 ? 6.081 -12.136 -21.173 1.00 55.17 206 TYR B C 1
ATOM 3279 O O . TYR B 1 206 ? 4.959 -12.278 -20.678 1.00 59.15 206 TYR B O 1
ATOM 3288 N N . LEU B 1 207 ? 6.688 -13.109 -21.851 1.00 53.38 207 LEU B N 1
ATOM 3289 C CA . LEU B 1 207 ? 6.083 -14.432 -21.931 1.00 56.56 207 LEU B CA 1
ATOM 3290 C C . LEU B 1 207 ? 5.956 -15.072 -20.553 1.00 55.23 207 LEU B C 1
ATOM 3291 O O . LEU B 1 207 ? 4.964 -15.751 -20.266 1.00 54.76 207 LEU B O 1
ATOM 3296 N N . ALA B 1 208 ? 6.950 -14.875 -19.687 1.00 54.99 208 ALA B N 1
ATOM 3297 C CA . ALA B 1 208 ? 6.849 -15.405 -18.332 1.00 55.52 208 ALA B CA 1
ATOM 3298 C C . ALA B 1 208 ? 5.690 -14.763 -17.585 1.00 52.94 208 ALA B C 1
ATOM 3299 O O . ALA B 1 208 ? 5.020 -15.421 -16.779 1.00 50.63 208 ALA B O 1
ATOM 3301 N N . SER B 1 209 ? 5.447 -13.473 -17.830 1.00 50.10 209 SER B N 1
ATOM 3302 C CA . SER B 1 209 ? 4.330 -12.789 -17.188 1.00 53.89 209 SER B CA 1
ATOM 3303 C C . SER B 1 209 ? 2.975 -13.369 -17.600 1.00 51.19 209 SER B C 1
ATOM 3304 O O . SER B 1 209 ? 2.010 -13.264 -16.840 1.00 50.58 209 SER B O 1
ATOM 3307 N N . LEU B 1 210 ? 2.881 -13.979 -18.788 1.00 52.43 210 LEU B N 1
ATOM 3308 C CA . LEU B 1 210 ? 1.618 -14.567 -19.244 1.00 50.77 210 LEU B CA 1
ATOM 3309 C C . LEU B 1 210 ? 1.301 -15.896 -18.561 1.00 47.30 210 LEU B C 1
ATOM 3310 O O . LEU B 1 210 ? 0.140 -16.322 -18.564 1.00 53.21 210 LEU B O 1
ATOM 3315 N N . VAL B 1 211 ? 2.306 -16.600 -18.057 1.00 47.79 211 VAL B N 1
ATOM 3316 C CA . VAL B 1 211 ? 2.085 -17.879 -17.366 1.00 45.90 211 VAL B CA 1
ATOM 3317 C C . VAL B 1 211 ? 1.479 -17.617 -15.987 1.00 49.62 211 VAL B C 1
ATOM 3318 O O . VAL B 1 211 ? 1.934 -16.701 -15.280 1.00 47.31 211 VAL B O 1
ATOM 3322 N N . PRO B 1 212 ? 0.457 -18.374 -15.573 1.00 53.77 212 PRO B N 1
ATOM 3323 C CA . PRO B 1 212 ? -0.098 -18.161 -14.226 1.00 46.66 212 PRO B CA 1
ATOM 3324 C C . PRO B 1 212 ? 0.905 -18.368 -13.106 1.00 49.16 212 PRO B C 1
ATOM 3325 O O . PRO B 1 212 ? 0.864 -17.610 -12.133 1.00 47.25 212 PRO B O 1
ATOM 3329 N N . ILE B 1 213 ? 1.781 -19.377 -13.171 1.00 45.73 213 ILE B N 1
ATOM 3330 C CA . ILE B 1 213 ? 2.799 -19.481 -12.128 1.00 49.87 213 ILE B CA 1
ATOM 3331 C C . ILE B 1 213 ? 3.879 -18.401 -12.258 1.00 51.67 213 ILE B C 1
ATOM 3332 O O . ILE B 1 213 ? 4.615 -18.165 -11.299 1.00 54.93 213 ILE B O 1
ATOM 3337 N N . GLY B 1 214 ? 3.964 -17.706 -13.394 1.00 51.43 214 GLY B N 1
ATOM 3338 C CA . GLY B 1 214 ? 4.786 -16.512 -13.533 1.00 50.22 214 GLY B CA 1
ATOM 3339 C C . GLY B 1 214 ? 6.217 -16.737 -13.952 1.00 55.68 214 GLY B C 1
ATOM 3340 O O . GLY B 1 214 ? 7.033 -15.811 -13.863 1.00 55.43 214 GLY B O 1
ATOM 3341 N N . ARG B 1 215 ? 6.546 -17.932 -14.407 1.00 55.17 215 ARG B N 1
ATOM 3342 C CA . ARG B 1 215 ? 7.868 -18.243 -14.888 1.00 47.98 215 ARG B CA 1
ATOM 3343 C C . ARG B 1 215 ? 7.724 -19.099 -16.134 1.00 53.47 215 ARG B C 1
ATOM 3344 O O . ARG B 1 215 ? 6.684 -19.729 -16.358 1.00 54.22 215 ARG B O 1
ATOM 3352 N N . LEU B 1 216 ? 8.748 -19.045 -16.977 1.00 51.04 216 LEU B N 1
ATOM 3353 C CA . LEU B 1 216 ? 8.883 -19.960 -18.093 1.00 50.08 216 LEU B CA 1
ATOM 3354 C C . LEU B 1 216 ? 9.263 -21.339 -17.576 1.00 51.38 216 LEU B C 1
ATOM 3355 O O . LEU B 1 216 ? 9.762 -21.489 -16.459 1.00 50.68 216 LEU B O 1
ATOM 3360 N N . ALA B 1 217 ? 8.975 -22.361 -18.376 1.00 49.83 217 ALA B N 1
ATOM 3361 C CA . ALA B 1 217 ? 9.466 -23.696 -18.070 1.00 45.33 217 ALA B CA 1
ATOM 3362 C C . ALA B 1 217 ? 10.932 -23.826 -18.448 1.00 54.01 217 ALA B C 1
ATOM 3363 O O . ALA B 1 217 ? 11.386 -23.262 -19.451 1.00 50.29 217 ALA B O 1
ATOM 3365 N N . ASP B 1 218 ? 11.673 -24.559 -17.625 1.00 52.80 218 ASP B N 1
ATOM 3366 C CA . ASP B 1 218 ? 12.920 -25.129 -18.079 1.00 52.98 218 ASP B CA 1
ATOM 3367 C C . ASP B 1 218 ? 12.609 -26.296 -19.017 1.00 57.14 218 ASP B C 1
ATOM 3368 O O . ASP B 1 218 ? 11.617 -27.009 -18.823 1.00 54.54 218 ASP B O 1
ATOM 3373 N N . PRO B 1 219 ? 13.423 -26.500 -20.059 1.00 57.52 219 PRO B N 1
ATOM 3374 C CA . PRO B 1 219 ? 13.165 -27.627 -20.978 1.00 55.80 219 PRO B CA 1
ATOM 3375 C C . PRO B 1 219 ? 13.067 -28.977 -20.288 1.00 49.23 219 PRO B C 1
ATOM 3376 O O . PRO B 1 219 ? 12.484 -29.902 -20.858 1.00 48.34 219 PRO B O 1
ATOM 3380 N N . SER B 1 220 ? 13.699 -29.145 -19.122 1.00 52.58 220 SER B N 1
ATOM 3381 C CA . SER B 1 220 ? 13.596 -30.406 -18.393 1.00 51.42 220 SER B CA 1
ATOM 3382 C C . SER B 1 220 ? 12.172 -30.673 -17.916 1.00 51.78 220 SER B C 1
ATOM 3383 O O . SER B 1 220 ? 11.772 -31.835 -17.805 1.00 52.97 220 SER B O 1
ATOM 3386 N N . GLU B 1 221 ? 11.401 -29.629 -17.604 1.00 50.46 221 GLU B N 1
ATOM 3387 C CA . GLU B 1 221 ? 10.035 -29.863 -17.124 1.00 51.75 221 GLU B CA 1
ATOM 3388 C C . GLU B 1 221 ? 9.136 -30.425 -18.220 1.00 48.82 221 GLU B C 1
ATOM 3389 O O . GLU B 1 221 ? 8.255 -31.241 -17.942 1.00 52.53 221 GLU B O 1
ATOM 3395 N N . ILE B 1 222 ? 9.334 -30.005 -19.467 1.00 48.07 222 ILE B N 1
ATOM 3396 C CA . ILE B 1 222 ? 8.649 -30.662 -20.577 1.00 45.41 222 ILE B CA 1
ATOM 3397 C C . ILE B 1 222 ? 9.203 -32.072 -20.770 1.00 46.10 222 ILE B C 1
ATOM 3398 O O . ILE B 1 222 ? 8.468 -33.003 -21.122 1.00 44.58 222 ILE B O 1
ATOM 3403 N N . ALA B 1 223 ? 10.517 -32.242 -20.573 1.00 46.25 223 ALA B N 1
ATOM 3404 C CA . ALA B 1 223 ? 11.158 -33.540 -20.802 1.00 44.55 223 ALA B CA 1
ATOM 3405 C C . ALA B 1 223 ? 10.624 -34.606 -19.851 1.00 46.82 223 ALA B C 1
ATOM 3406 O O . ALA B 1 223 ? 10.523 -35.780 -20.222 1.00 49.03 223 ALA B O 1
ATOM 3408 N N . LYS B 1 224 ? 10.309 -34.229 -18.608 1.00 49.62 224 LYS B N 1
ATOM 3409 C CA . LYS B 1 224 ? 9.731 -35.197 -17.676 1.00 52.59 224 LYS B CA 1
ATOM 3410 C C . LYS B 1 224 ? 8.413 -35.754 -18.207 1.00 49.39 224 LYS B C 1
ATOM 3411 O O . LYS B 1 224 ? 8.154 -36.959 -18.097 1.00 48.33 224 LYS B O 1
ATOM 3417 N N . VAL B 1 225 ? 7.598 -34.899 -18.837 1.00 43.03 225 VAL B N 1
ATOM 3418 C CA . VAL B 1 225 ? 6.321 -35.340 -19.387 1.00 44.97 225 VAL B CA 1
ATOM 3419 C C . VAL B 1 225 ? 6.542 -36.379 -20.470 1.00 46.72 225 VAL B C 1
ATOM 3420 O O . VAL B 1 225 ? 5.845 -37.403 -20.519 1.00 42.79 225 VAL B O 1
ATOM 3424 N N . VAL B 1 226 ? 7.532 -36.146 -21.341 1.00 46.61 226 VAL B N 1
ATOM 3425 C CA . VAL B 1 226 ? 7.810 -37.099 -22.409 1.00 41.59 226 VAL B CA 1
ATOM 3426 C C . VAL B 1 226 ? 8.281 -38.427 -21.830 1.00 41.60 226 VAL B C 1
ATOM 3427 O O . VAL B 1 226 ? 7.856 -39.501 -22.274 1.00 41.67 226 VAL B O 1
ATOM 3431 N N . SER B 1 227 ? 9.173 -38.378 -20.840 1.00 46.38 227 SER B N 1
ATOM 3432 C CA . SER B 1 227 ? 9.690 -39.616 -20.266 1.00 49.15 227 SER B CA 1
ATOM 3433 C C . SER B 1 227 ? 8.561 -40.428 -19.658 1.00 50.29 227 SER B C 1
ATOM 3434 O O . SER B 1 227 ? 8.522 -41.658 -19.791 1.00 49.86 227 SER B O 1
ATOM 3437 N N . PHE B 1 228 ? 7.626 -39.749 -18.996 1.00 47.71 228 PHE B N 1
ATOM 3438 C CA . PHE B 1 228 ? 6.460 -40.431 -18.449 1.00 48.03 228 PHE B CA 1
ATOM 3439 C C . PHE B 1 228 ? 5.664 -41.140 -19.545 1.00 45.88 228 PHE B C 1
ATOM 3440 O O . PHE B 1 228 ? 5.304 -42.314 -19.404 1.00 42.56 228 PHE B O 1
ATOM 3448 N N . LEU B 1 229 ? 5.392 -40.445 -20.657 1.00 43.58 229 LEU B N 1
ATOM 3449 C CA . LEU B 1 229 ? 4.642 -41.062 -21.751 1.00 42.41 229 LEU B CA 1
ATOM 3450 C C . LEU B 1 229 ? 5.432 -42.183 -22.407 1.00 45.77 229 LEU B C 1
ATOM 3451 O O . LEU B 1 229 ? 4.842 -43.162 -22.871 1.00 43.53 229 LEU B O 1
ATOM 3456 N N . ALA B 1 230 ? 6.764 -42.046 -22.473 1.00 47.38 230 ALA B N 1
ATOM 3457 C CA . ALA B 1 230 ? 7.598 -43.098 -23.037 1.00 50.38 230 ALA B CA 1
ATOM 3458 C C . ALA B 1 230 ? 7.612 -44.337 -22.155 1.00 54.51 230 ALA B C 1
ATOM 3459 O O . ALA B 1 230 ? 7.714 -45.457 -22.666 1.00 58.62 230 ALA B O 1
ATOM 3461 N N . SER B 1 231 ? 7.505 -44.164 -20.839 1.00 52.69 231 SER B N 1
ATOM 3462 C CA . SER B 1 231 ? 7.569 -45.286 -19.908 1.00 55.82 231 SER B CA 1
ATOM 3463 C C . SER B 1 231 ? 6.287 -46.122 -19.955 1.00 48.61 231 SER B C 1
ATOM 3464 O O . SER B 1 231 ? 5.294 -45.754 -20.571 1.00 52.22 231 SER B O 1
ATOM 3467 N N . ASP B 1 232 ? 6.354 -47.311 -19.361 1.00 49.50 232 ASP B N 1
ATOM 3468 C CA . ASP B 1 232 ? 5.197 -48.191 -19.257 1.00 49.14 232 ASP B CA 1
ATOM 3469 C C . ASP B 1 232 ? 4.131 -47.651 -18.311 1.00 46.61 232 ASP B C 1
ATOM 3470 O O . ASP B 1 232 ? 3.046 -48.232 -18.231 1.00 45.69 232 ASP B O 1
ATOM 3475 N N . ASP B 1 233 ? 4.441 -46.610 -17.541 1.00 49.47 233 ASP B N 1
ATOM 3476 C CA . ASP B 1 233 ? 3.456 -46.008 -16.654 1.00 46.83 233 ASP B CA 1
ATOM 3477 C C . ASP B 1 233 ? 2.280 -45.410 -17.415 1.00 47.21 233 ASP B C 1
ATOM 3478 O O . ASP B 1 233 ? 1.191 -45.303 -16.851 1.00 47.74 233 ASP B O 1
ATOM 3483 N N . SER B 1 234 ? 2.471 -45.041 -18.681 1.00 45.40 234 SER B N 1
ATOM 3484 C CA . SER B 1 234 ? 1.435 -44.462 -19.524 1.00 38.75 234 SER B CA 1
ATOM 3485 C C . SER B 1 234 ? 0.665 -45.509 -20.329 1.00 36.98 234 SER B C 1
ATOM 3486 O O . SER B 1 234 ? 0.114 -45.183 -21.390 1.00 41.11 234 SER B O 1
ATOM 3489 N N . SER B 1 235 ? 0.659 -46.765 -19.883 1.00 37.37 235 SER B N 1
ATOM 3490 C CA . SER B 1 235 ? 0.102 -47.848 -20.694 1.00 37.36 235 SER B CA 1
ATOM 3491 C C . SER B 1 235 ? -1.389 -47.661 -21.019 1.00 40.04 235 SER B C 1
ATOM 3492 O O . SER B 1 235 ? -1.867 -48.216 -22.014 1.00 41.20 235 SER B O 1
ATOM 3495 N N . PHE B 1 236 ? -2.166 -46.992 -20.158 1.00 36.30 236 PHE B N 1
ATOM 3496 C CA . PHE B 1 236 ? -3.579 -46.768 -20.471 1.00 42.34 236 PHE B CA 1
ATOM 3497 C C . PHE B 1 236 ? -3.860 -45.406 -21.098 1.00 43.27 236 PHE B C 1
ATOM 3498 O O . PHE B 1 236 ? -5.035 -45.039 -21.219 1.00 39.21 236 PHE B O 1
ATOM 3506 N N . ILE B 1 237 ? -2.827 -44.611 -21.376 1.00 40.11 237 ILE B N 1
ATOM 3507 C CA . ILE B 1 237 ? -2.964 -43.323 -22.051 1.00 37.74 237 ILE B CA 1
ATOM 3508 C C . ILE B 1 237 ? -2.803 -43.539 -23.556 1.00 41.06 237 ILE B C 1
ATOM 3509 O O . ILE B 1 237 ? -1.809 -44.125 -24.006 1.00 42.84 237 ILE B O 1
ATOM 3514 N N . ASN B 1 238 ? -3.795 -43.115 -24.336 1.00 31.54 238 ASN B N 1
ATOM 3515 C CA . ASN B 1 238 ? -3.708 -43.201 -25.792 1.00 34.10 238 ASN B CA 1
ATOM 3516 C C . ASN B 1 238 ? -4.524 -42.082 -26.429 1.00 39.43 238 ASN B C 1
ATOM 3517 O O . ASN B 1 238 ? -5.662 -41.831 -26.022 1.00 42.17 238 ASN B O 1
ATOM 3522 N N . GLY B 1 239 ? -3.938 -41.409 -27.419 1.00 41.21 239 GLY B N 1
ATOM 3523 C CA . GLY B 1 239 ? -4.606 -40.321 -28.108 1.00 36.82 239 GLY B CA 1
ATOM 3524 C C . GLY B 1 239 ? -4.767 -39.064 -27.302 1.00 36.13 239 GLY B C 1
ATOM 3525 O O . GLY B 1 239 ? -5.435 -38.132 -27.767 1.00 39.76 239 GLY B O 1
ATOM 3526 N N . ALA B 1 240 ? -4.199 -39.030 -26.104 1.00 32.12 240 ALA B N 1
ATOM 3527 C CA . ALA B 1 240 ? -4.373 -37.963 -25.138 1.00 37.74 240 ALA B CA 1
ATOM 3528 C C . ALA B 1 240 ? -3.383 -36.832 -25.371 1.00 38.93 240 ALA B C 1
ATOM 3529 O O . ALA B 1 240 ? -2.290 -37.025 -25.914 1.00 41.30 240 ALA B O 1
ATOM 3531 N N . GLU B 1 241 ? -3.758 -35.646 -24.905 1.00 33.40 241 GLU B N 1
ATOM 3532 C CA . GLU B 1 241 ? -2.872 -34.491 -24.914 1.00 37.10 241 GLU B CA 1
ATOM 3533 C C . GLU B 1 241 ? -2.546 -34.129 -23.470 1.00 38.19 241 GLU B C 1
ATOM 3534 O O . GLU B 1 241 ? -3.452 -33.909 -22.658 1.00 38.26 241 GLU B O 1
ATOM 3540 N N . ILE B 1 242 ? -1.260 -34.101 -23.135 1.00 43.24 242 ILE B N 1
ATOM 3541 C CA . ILE B 1 242 ? -0.827 -33.684 -21.809 1.00 41.21 242 ILE B CA 1
ATOM 3542 C C . ILE B 1 242 ? -0.211 -32.304 -21.935 1.00 41.88 242 ILE B C 1
ATOM 3543 O O . ILE B 1 242 ? 0.838 -32.135 -22.566 1.00 43.21 242 ILE B O 1
ATOM 3548 N N . THR B 1 243 ? -0.849 -31.325 -21.312 1.00 42.94 243 THR B N 1
ATOM 3549 C CA . THR B 1 243 ? -0.461 -29.933 -21.437 1.00 37.21 243 THR B CA 1
ATOM 3550 C C . THR B 1 243 ? 0.301 -29.546 -20.178 1.00 43.22 243 THR B C 1
ATOM 3551 O O . THR B 1 243 ? -0.236 -29.645 -19.068 1.00 41.98 243 THR B O 1
ATOM 3555 N N . ALA B 1 244 ? 1.557 -29.130 -20.361 1.00 41.16 244 ALA B N 1
ATOM 3556 C CA . ALA B 1 244 ? 2.412 -28.579 -19.323 1.00 39.79 244 ALA B CA 1
ATOM 3557 C C . ALA B 1 244 ? 2.674 -27.127 -19.699 1.00 42.39 244 ALA B C 1
ATOM 3558 O O . ALA B 1 244 ? 3.639 -26.819 -20.412 1.00 40.90 244 ALA B O 1
ATOM 3560 N N . ASP B 1 245 ? 1.834 -26.229 -19.180 1.00 36.09 245 ASP B N 1
ATOM 3561 C CA . ASP B 1 245 ? 1.889 -24.821 -19.548 1.00 35.64 245 ASP B CA 1
ATOM 3562 C C . ASP B 1 245 ? 1.850 -23.895 -18.345 1.00 35.35 245 ASP B C 1
ATOM 3563 O O . ASP B 1 245 ? 1.474 -22.730 -18.497 1.00 38.58 245 ASP B O 1
ATOM 3568 N N . GLY B 1 246 ? 2.112 -24.399 -17.145 1.00 37.33 246 GLY B N 1
ATOM 3569 C CA . GLY B 1 246 ? 1.925 -23.558 -15.974 1.00 36.18 246 GLY B CA 1
ATOM 3570 C C . GLY B 1 246 ? 0.499 -23.094 -15.759 1.00 43.42 246 GLY B C 1
ATOM 3571 O O . GLY B 1 246 ? 0.270 -22.139 -15.008 1.00 42.23 246 GLY B O 1
ATOM 3572 N N . GLY B 1 247 ? -0.477 -23.729 -16.414 1.00 40.65 247 GLY B N 1
ATOM 3573 C CA . GLY B 1 247 ? -1.853 -23.299 -16.293 1.00 39.39 247 GLY B CA 1
ATOM 3574 C C . GLY B 1 247 ? -2.293 -22.222 -17.261 1.00 44.15 247 GLY B C 1
ATOM 3575 O O . GLY B 1 247 ? -3.407 -21.703 -17.114 1.00 44.48 247 GLY B O 1
ATOM 3576 N N . GLN B 1 248 ? -1.467 -21.870 -18.249 1.00 41.49 248 GLN B N 1
ATOM 3577 C CA . GLN B 1 248 ? -1.777 -20.721 -19.097 1.00 42.56 248 GLN B CA 1
ATOM 3578 C C . GLN B 1 248 ? -2.991 -20.983 -19.974 1.00 43.80 248 GLN B C 1
ATOM 3579 O O . GLN B 1 248 ? -3.913 -20.166 -20.034 1.00 40.35 248 GLN B O 1
ATOM 3585 N N . ALA B 1 249 ? -2.994 -22.104 -20.692 1.00 46.61 249 ALA B N 1
ATOM 3586 C CA . ALA B 1 249 ? -4.153 -22.475 -21.491 1.00 37.47 249 ALA B CA 1
ATOM 3587 C C . ALA B 1 249 ? -5.231 -23.136 -20.650 1.00 44.24 249 ALA B C 1
ATOM 3588 O O . ALA B 1 249 ? -6.349 -23.329 -21.141 1.00 37.77 249 ALA B O 1
ATOM 3590 N N . GLN B 1 250 ? -4.899 -23.559 -19.427 1.00 43.55 250 GLN B N 1
ATOM 3591 C CA . GLN B 1 250 ? -5.901 -24.171 -18.564 1.00 40.91 250 GLN B CA 1
ATOM 3592 C C . GLN B 1 250 ? -6.811 -23.115 -17.956 1.00 43.42 250 GLN B C 1
ATOM 3593 O O . GLN B 1 250 ? -8.027 -23.333 -17.813 1.00 44.02 250 GLN B O 1
ATOM 3599 N N . VAL B 1 251 ? -6.242 -21.952 -17.652 1.00 44.51 251 VAL B N 1
ATOM 3600 C CA . VAL B 1 251 ? -6.971 -20.808 -17.133 1.00 44.86 251 VAL B CA 1
ATOM 3601 C C . VAL B 1 251 ? -7.663 -20.062 -18.270 1.00 49.77 251 VAL B C 1
ATOM 3602 O O . VAL B 1 251 ? -8.865 -19.848 -18.232 1.00 50.25 251 VAL B O 1
ATOM 3606 N N . SER C 1 2 ? -39.583 -12.397 -37.713 1.00 72.08 2 SER C N 1
ATOM 3607 C CA . SER C 1 2 ? -40.852 -12.173 -38.398 1.00 82.46 2 SER C CA 1
ATOM 3608 C C . SER C 1 2 ? -41.631 -13.483 -38.517 1.00 84.39 2 SER C C 1
ATOM 3609 O O . SER C 1 2 ? -41.528 -14.165 -39.535 1.00 88.37 2 SER C O 1
ATOM 3612 N N . LYS C 1 3 ? -42.342 -13.851 -37.439 1.00 77.36 3 LYS C N 1
ATOM 3613 C CA . LYS C 1 3 ? -43.187 -15.058 -37.350 1.00 78.88 3 LYS C CA 1
ATOM 3614 C C . LYS C 1 3 ? -42.392 -16.336 -37.641 1.00 76.11 3 LYS C C 1
ATOM 3615 O O . LYS C 1 3 ? -42.956 -17.351 -38.064 1.00 78.32 3 LYS C O 1
ATOM 3621 N N . ARG C 1 4 ? -41.073 -16.296 -37.417 1.00 77.25 4 ARG C N 1
ATOM 3622 C CA . ARG C 1 4 ? -40.253 -17.503 -37.541 1.00 77.04 4 ARG C CA 1
ATOM 3623 C C . ARG C 1 4 ? -40.644 -18.571 -36.515 1.00 73.14 4 ARG C C 1
ATOM 3624 O O . ARG C 1 4 ? -40.696 -19.763 -36.843 1.00 67.61 4 ARG C O 1
ATOM 3626 N N . LEU C 1 5 ? -40.906 -18.172 -35.264 1.00 68.29 5 LEU C N 1
ATOM 3627 C CA . LEU C 1 5 ? -41.342 -19.098 -34.218 1.00 68.86 5 LEU C CA 1
ATOM 3628 C C . LEU C 1 5 ? -42.837 -18.999 -33.908 1.00 70.86 5 LEU C C 1
ATOM 3629 O O . LEU C 1 5 ? -43.279 -19.487 -32.862 1.00 68.62 5 LEU C O 1
ATOM 3634 N N . GLU C 1 6 ? -43.615 -18.342 -34.770 1.00 72.84 6 GLU C N 1
ATOM 3635 C CA . GLU C 1 6 ? -45.056 -18.211 -34.557 1.00 76.15 6 GLU C CA 1
ATOM 3636 C C . GLU C 1 6 ? -45.724 -19.570 -34.359 1.00 75.23 6 GLU C C 1
ATOM 3637 O O . GLU C 1 6 ? -45.409 -20.548 -35.042 1.00 72.06 6 GLU C O 1
ATOM 3643 N N . GLY C 1 7 ? -46.635 -19.625 -33.389 1.00 71.27 7 GLY C N 1
ATOM 3644 C CA . GLY C 1 7 ? -47.333 -20.842 -33.048 1.00 68.10 7 GLY C CA 1
ATOM 3645 C C . GLY C 1 7 ? -46.592 -21.767 -32.107 1.00 68.55 7 GLY C C 1
ATOM 3646 O O . GLY C 1 7 ? -47.121 -22.841 -31.784 1.00 61.63 7 GLY C O 1
ATOM 3647 N N . LYS C 1 8 ? -45.387 -21.399 -31.674 1.00 62.70 8 LYS C N 1
ATOM 3648 C CA . LYS C 1 8 ? -44.599 -22.175 -30.728 1.00 59.81 8 LYS C CA 1
ATOM 3649 C C . LYS C 1 8 ? -44.691 -21.544 -29.341 1.00 54.96 8 LYS C C 1
ATOM 3650 O O . LYS C 1 8 ? -44.835 -20.326 -29.213 1.00 57.36 8 LYS C O 1
ATOM 3656 N N . VAL C 1 9 ? -44.651 -22.384 -28.303 1.00 52.71 9 VAL C N 1
ATOM 3657 C CA . VAL C 1 9 ? -44.696 -21.943 -26.905 1.00 48.36 9 VAL C CA 1
ATOM 3658 C C . VAL C 1 9 ? -43.304 -22.071 -26.298 1.00 47.66 9 VAL C C 1
ATOM 3659 O O . VAL C 1 9 ? -42.685 -23.142 -26.361 1.00 47.30 9 VAL C O 1
ATOM 3663 N N . ALA C 1 10 ? -42.818 -20.969 -25.719 1.00 46.24 10 ALA C N 1
ATOM 3664 C CA . ALA C 1 10 ? -41.502 -20.857 -25.105 1.00 46.23 10 ALA C CA 1
ATOM 3665 C C . ALA C 1 10 ? -41.653 -20.498 -23.629 1.00 48.20 10 ALA C C 1
ATOM 3666 O O . ALA C 1 10 ? -42.563 -19.743 -23.258 1.00 47.69 10 ALA C O 1
ATOM 3668 N N . LEU C 1 11 ? -40.813 -21.110 -22.788 1.00 40.51 11 LEU C N 1
ATOM 3669 C CA . LEU C 1 11 ? -40.658 -20.770 -21.372 1.00 40.68 11 LEU C CA 1
ATOM 3670 C C . LEU C 1 11 ? -39.235 -20.288 -21.105 1.00 42.13 11 LEU C C 1
ATOM 3671 O O . LEU C 1 11 ? -38.266 -21.005 -21.392 1.00 41.03 11 LEU C O 1
ATOM 3676 N N . VAL C 1 12 ? -39.110 -19.092 -20.541 1.00 41.51 12 VAL C N 1
ATOM 3677 C CA . VAL C 1 12 ? -37.826 -18.542 -20.115 1.00 39.78 12 VAL C CA 1
ATOM 3678 C C . VAL C 1 12 ? -37.862 -18.397 -18.597 1.00 44.94 12 VAL C C 1
ATOM 3679 O O . VAL C 1 12 ? -38.530 -17.497 -18.071 1.00 46.11 12 VAL C O 1
ATOM 3683 N N . THR C 1 13 ? -37.144 -19.262 -17.888 1.00 37.18 13 THR C N 1
ATOM 3684 C CA . THR C 1 13 ? -36.964 -19.052 -16.459 1.00 39.81 13 THR C CA 1
ATOM 3685 C C . THR C 1 13 ? -35.999 -17.897 -16.226 1.00 48.21 13 THR C C 1
ATOM 3686 O O . THR C 1 13 ? -34.989 -17.754 -16.924 1.00 45.88 13 THR C O 1
ATOM 3690 N N . GLY C 1 14 ? -36.294 -17.084 -15.218 1.00 46.87 14 GLY C N 1
ATOM 3691 C CA . GLY C 1 14 ? -35.498 -15.885 -15.031 1.00 44.69 14 GLY C CA 1
ATOM 3692 C C . GLY C 1 14 ? -35.650 -14.883 -16.156 1.00 48.13 14 GLY C C 1
ATOM 3693 O O . GLY C 1 14 ? -34.650 -14.304 -16.602 1.00 42.98 14 GLY C O 1
ATOM 3694 N N . GLY C 1 15 ? -36.880 -14.672 -16.636 1.00 43.59 15 GLY C N 1
ATOM 3695 C CA . GLY C 1 15 ? -37.209 -13.789 -17.740 1.00 46.66 15 GLY C CA 1
ATOM 3696 C C . GLY C 1 15 ? -37.366 -12.309 -17.452 1.00 51.34 15 GLY C C 1
ATOM 3697 O O . GLY C 1 15 ? -37.675 -11.550 -18.374 1.00 52.27 15 GLY C O 1
ATOM 3698 N N . THR C 1 16 ? -37.234 -11.868 -16.204 1.00 53.55 16 THR C N 1
ATOM 3699 C CA . THR C 1 16 ? -37.569 -10.489 -15.854 1.00 53.41 16 THR C CA 1
ATOM 3700 C C . THR C 1 16 ? -36.413 -9.505 -16.030 1.00 51.23 16 THR C C 1
ATOM 3701 O O . THR C 1 16 ? -36.629 -8.297 -15.893 1.00 53.06 16 THR C O 1
ATOM 3705 N N . SER C 1 17 ? -35.188 -9.970 -16.250 1.00 50.47 17 SER C N 1
ATOM 3706 C CA . SER C 1 17 ? -34.076 -9.042 -16.404 1.00 50.41 17 SER C CA 1
ATOM 3707 C C . SER C 1 17 ? -33.012 -9.671 -17.290 1.00 49.73 17 SER C C 1
ATOM 3708 O O . SER C 1 17 ? -33.007 -10.880 -17.517 1.00 49.84 17 SER C O 1
ATOM 3711 N N . GLY C 1 18 ? -32.139 -8.820 -17.824 1.00 49.29 18 GLY C N 1
ATOM 3712 C CA . GLY C 1 18 ? -30.915 -9.258 -18.489 1.00 54.31 18 GLY C CA 1
ATOM 3713 C C . GLY C 1 18 ? -31.135 -10.174 -19.679 1.00 52.23 18 GLY C C 1
ATOM 3714 O O . GLY C 1 18 ? -32.012 -9.950 -20.531 1.00 46.81 18 GLY C O 1
ATOM 3715 N N . ILE C 1 19 ? -30.318 -11.233 -19.735 1.00 47.51 19 ILE C N 1
ATOM 3716 C CA . ILE C 1 19 ? -30.328 -12.129 -20.888 1.00 46.79 19 ILE C CA 1
ATOM 3717 C C . ILE C 1 19 ? -31.688 -12.806 -21.033 1.00 44.40 19 ILE C C 1
ATOM 3718 O O . ILE C 1 19 ? -32.207 -12.958 -22.148 1.00 44.44 19 ILE C O 1
ATOM 3723 N N . GLY C 1 20 ? -32.278 -13.243 -19.918 1.00 44.83 20 GLY C N 1
ATOM 3724 C CA . GLY C 1 20 ? -33.607 -13.849 -19.989 1.00 47.06 20 GLY C CA 1
ATOM 3725 C C . GLY C 1 20 ? -34.679 -12.894 -20.488 1.00 47.59 20 GLY C C 1
ATOM 3726 O O . GLY C 1 20 ? -35.574 -13.285 -21.250 1.00 41.15 20 GLY C O 1
ATOM 3727 N N . LEU C 1 21 ? -34.591 -11.621 -20.087 1.00 46.17 21 LEU C N 1
ATOM 3728 C CA . LEU C 1 21 ? -35.558 -10.632 -20.556 1.00 48.08 21 LEU C CA 1
ATOM 3729 C C . LEU C 1 21 ? -35.437 -10.424 -22.059 1.00 45.37 21 LEU C C 1
ATOM 3730 O O . LEU C 1 21 ? -36.429 -10.527 -22.793 1.00 45.77 21 LEU C O 1
ATOM 3735 N N . ALA C 1 22 ? -34.211 -10.169 -22.539 1.00 48.86 22 ALA C N 1
ATOM 3736 C CA . ALA C 1 22 ? -33.995 -9.947 -23.968 1.00 45.03 22 ALA C CA 1
ATOM 3737 C C . ALA C 1 22 ? -34.390 -11.172 -24.781 1.00 45.16 22 ALA C C 1
ATOM 3738 O O . ALA C 1 22 ? -34.941 -11.052 -25.882 1.00 46.96 22 ALA C O 1
ATOM 3740 N N . THR C 1 23 ? -34.143 -12.362 -24.245 1.00 48.39 23 THR C N 1
ATOM 3741 C CA . THR C 1 23 ? -34.509 -13.572 -24.971 1.00 47.77 23 THR C CA 1
ATOM 3742 C C . THR C 1 23 ? -36.020 -13.706 -25.080 1.00 45.14 23 THR C C 1
ATOM 3743 O O . THR C 1 23 ? -36.546 -14.054 -26.146 1.00 46.19 23 THR C O 1
ATOM 3747 N N . ALA C 1 24 ? -36.737 -13.429 -23.989 1.00 49.27 24 ALA C N 1
ATOM 3748 C CA . ALA C 1 24 ? -38.196 -13.429 -24.054 1.00 50.05 24 ALA C CA 1
ATOM 3749 C C . ALA C 1 24 ? -38.698 -12.427 -25.090 1.00 48.35 24 ALA C C 1
ATOM 3750 O O . ALA C 1 24 ? -39.655 -12.706 -25.832 1.00 41.94 24 ALA C O 1
ATOM 3752 N N . LYS C 1 25 ? -38.053 -11.258 -25.152 1.00 44.26 25 LYS C N 1
ATOM 3753 C CA . LYS C 1 25 ? -38.403 -10.257 -26.152 1.00 47.95 25 LYS C CA 1
ATOM 3754 C C . LYS C 1 25 ? -38.174 -10.778 -27.566 1.00 49.76 25 LYS C C 1
ATOM 3755 O O . LYS C 1 25 ? -39.076 -10.722 -28.412 1.00 51.10 25 LYS C O 1
ATOM 3761 N N . ASP C 1 26 ? -36.986 -11.334 -27.831 1.00 50.86 26 ASP C N 1
ATOM 3762 C CA . ASP C 1 26 ? -36.669 -11.784 -29.185 1.00 46.54 26 ASP C CA 1
ATOM 3763 C C . ASP C 1 26 ? -37.560 -12.941 -29.600 1.00 48.99 26 ASP C C 1
ATOM 3764 O O . ASP C 1 26 ? -37.961 -13.030 -30.766 1.00 53.38 26 ASP C O 1
ATOM 3769 N N . LEU C 1 27 ? -37.819 -13.875 -28.680 1.00 45.64 27 LEU C N 1
ATOM 3770 C CA . LEU C 1 27 ? -38.746 -14.965 -28.974 1.00 52.52 27 LEU C CA 1
ATOM 3771 C C . LEU C 1 27 ? -40.139 -14.440 -29.298 1.00 54.09 27 LEU C C 1
ATOM 3772 O O . LEU C 1 27 ? -40.791 -14.924 -30.231 1.00 55.75 27 LEU C O 1
ATOM 3777 N N . ALA C 1 28 ? -40.616 -13.457 -28.529 1.00 53.76 28 ALA C N 1
ATOM 3778 C CA . ALA C 1 28 ? -41.938 -12.899 -28.797 1.00 61.90 28 ALA C CA 1
ATOM 3779 C C . ALA C 1 28 ? -41.957 -12.158 -30.127 1.00 59.72 28 ALA C C 1
ATOM 3780 O O . ALA C 1 28 ? -42.921 -12.270 -30.892 1.00 58.01 28 ALA C O 1
ATOM 3782 N N . ALA C 1 29 ? -40.879 -11.428 -30.434 1.00 60.13 29 ALA C N 1
ATOM 3783 C CA . ALA C 1 29 ? -40.773 -10.738 -31.715 1.00 58.97 29 ALA C CA 1
ATOM 3784 C C . ALA C 1 29 ? -40.790 -11.698 -32.898 1.00 62.14 29 ALA C C 1
ATOM 3785 O O . ALA C 1 29 ? -41.147 -11.288 -34.006 1.00 64.69 29 ALA C O 1
ATOM 3787 N N . GLN C 1 30 ? -40.417 -12.960 -32.689 1.00 61.73 30 GLN C N 1
ATOM 3788 C CA . GLN C 1 30 ? -40.512 -13.998 -33.707 1.00 61.71 30 GLN C CA 1
ATOM 3789 C C . GLN C 1 30 ? -41.864 -14.700 -33.713 1.00 62.76 30 GLN C C 1
ATOM 3790 O O . GLN C 1 30 ? -42.024 -15.696 -34.423 1.00 65.64 30 GLN C O 1
ATOM 3796 N N . GLY C 1 31 ? -42.819 -14.249 -32.905 1.00 59.54 31 GLY C N 1
ATOM 3797 C CA . GLY C 1 31 ? -44.152 -14.817 -32.946 1.00 64.18 31 GLY C CA 1
ATOM 3798 C C . GLY C 1 31 ? -44.443 -15.881 -31.914 1.00 62.44 31 GLY C C 1
ATOM 3799 O O . GLY C 1 31 ? -45.545 -16.450 -31.929 1.00 53.49 31 GLY C O 1
ATOM 3800 N N . ALA C 1 32 ? -43.481 -16.206 -31.057 1.00 57.16 32 ALA C N 1
ATOM 3801 C CA . ALA C 1 32 ? -43.714 -17.213 -30.036 1.00 61.09 32 ALA C CA 1
ATOM 3802 C C . ALA C 1 32 ? -44.617 -16.670 -28.930 1.00 56.30 32 ALA C C 1
ATOM 3803 O O . ALA C 1 32 ? -44.609 -15.475 -28.626 1.00 57.34 32 ALA C O 1
ATOM 3805 N N . ARG C 1 33 ? -45.411 -17.566 -28.336 1.00 49.71 33 ARG C N 1
ATOM 3806 C CA . ARG C 1 33 ? -46.035 -17.311 -27.038 1.00 55.58 33 ARG C CA 1
ATOM 3807 C C . ARG C 1 33 ? -45.007 -17.596 -25.947 1.00 52.62 33 ARG C C 1
ATOM 3808 O O . ARG C 1 33 ? -44.484 -18.709 -25.863 1.00 54.77 33 ARG C O 1
ATOM 3816 N N . VAL C 1 34 ? -44.700 -16.600 -25.130 1.00 49.98 34 VAL C N 1
ATOM 3817 C CA . VAL C 1 34 ? -43.625 -16.689 -24.148 1.00 46.93 34 VAL C CA 1
ATOM 3818 C C . VAL C 1 34 ? -44.200 -16.692 -22.738 1.00 50.97 34 VAL C C 1
ATOM 3819 O O . VAL C 1 34 ? -45.123 -15.925 -22.425 1.00 53.13 34 VAL C O 1
ATOM 3823 N N . ILE C 1 35 ? -43.663 -17.569 -21.894 1.00 44.10 35 ILE C N 1
ATOM 3824 C CA . ILE C 1 35 ? -43.885 -17.549 -20.455 1.00 43.88 35 ILE C CA 1
ATOM 3825 C C . ILE C 1 35 ? -42.557 -17.230 -19.788 1.00 44.68 35 ILE C C 1
ATOM 3826 O O . ILE C 1 35 ? -41.525 -17.816 -20.138 1.00 50.70 35 ILE C O 1
ATOM 3831 N N . ILE C 1 36 ? -42.573 -16.278 -18.862 1.00 43.85 36 ILE C N 1
ATOM 3832 C CA . ILE C 1 36 ? -41.383 -15.869 -18.127 1.00 41.92 36 ILE C CA 1
ATOM 3833 C C . ILE C 1 36 ? -41.635 -16.050 -16.637 1.00 49.16 36 ILE C C 1
ATOM 3834 O O . ILE C 1 36 ? -42.777 -15.956 -16.167 1.00 47.62 36 ILE C O 1
ATOM 3839 N N . THR C 1 37 ? -40.561 -16.334 -15.894 1.00 44.66 37 THR C N 1
ATOM 3840 C CA . THR C 1 37 ? -40.619 -16.471 -14.446 1.00 43.09 37 THR C CA 1
ATOM 3841 C C . THR C 1 37 ? -39.573 -15.584 -13.789 1.00 44.57 37 THR C C 1
ATOM 3842 O O . THR C 1 37 ? -38.545 -15.254 -14.381 1.00 48.70 37 THR C O 1
ATOM 3846 N N . GLY C 1 38 ? -39.884 -15.154 -12.571 1.00 49.12 38 GLY C N 1
ATOM 3847 C CA . GLY C 1 38 ? -38.957 -14.395 -11.754 1.00 47.94 38 GLY C CA 1
ATOM 3848 C C . GLY C 1 38 ? -39.359 -14.554 -10.305 1.00 52.26 38 GLY C C 1
ATOM 3849 O O . GLY C 1 38 ? -40.487 -14.948 -10.000 1.00 49.63 38 GLY C O 1
ATOM 3850 N N . ARG C 1 39 ? -38.416 -14.270 -9.406 1.00 55.58 39 ARG C N 1
ATOM 3851 C CA . ARG C 1 39 ? -38.769 -14.358 -7.994 1.00 55.93 39 ARG C CA 1
ATOM 3852 C C . ARG C 1 39 ? -39.547 -13.125 -7.514 1.00 61.60 39 ARG C C 1
ATOM 3853 O O . ARG C 1 39 ? -40.499 -13.259 -6.736 1.00 62.54 39 ARG C O 1
ATOM 3861 N N . ARG C 1 40 ? -39.209 -11.930 -8.001 1.00 56.72 40 ARG C N 1
ATOM 3862 C CA . ARG C 1 40 ? -39.839 -10.709 -7.514 1.00 57.61 40 ARG C CA 1
ATOM 3863 C C . ARG C 1 40 ? -41.061 -10.353 -8.361 1.00 58.80 40 ARG C C 1
ATOM 3864 O O . ARG C 1 40 ? -40.946 -10.127 -9.571 1.00 56.65 40 ARG C O 1
ATOM 3872 N N . GLN C 1 41 ? -42.229 -10.272 -7.712 1.00 57.93 41 GLN C N 1
ATOM 3873 C CA . GLN C 1 41 ? -43.467 -9.975 -8.434 1.00 60.53 41 GLN C CA 1
ATOM 3874 C C . GLN C 1 41 ? -43.423 -8.616 -9.124 1.00 58.49 41 GLN C C 1
ATOM 3875 O O . GLN C 1 41 ? -44.001 -8.454 -10.207 1.00 58.22 41 GLN C O 1
ATOM 3881 N N . ALA C 1 42 ? -42.760 -7.629 -8.520 1.00 56.40 42 ALA C N 1
ATOM 3882 C CA . ALA C 1 42 ? -42.785 -6.287 -9.090 1.00 58.81 42 ALA C CA 1
ATOM 3883 C C . ALA C 1 42 ? -42.071 -6.247 -10.438 1.00 62.01 42 ALA C C 1
ATOM 3884 O O . ALA C 1 42 ? -42.655 -5.819 -11.442 1.00 61.66 42 ALA C O 1
ATOM 3886 N N . GLU C 1 43 ? -40.819 -6.728 -10.490 1.00 61.73 43 GLU C N 1
ATOM 3887 C CA . GLU C 1 43 ? -40.098 -6.783 -11.761 1.00 55.92 43 GLU C CA 1
ATOM 3888 C C . GLU C 1 43 ? -40.829 -7.653 -12.766 1.00 54.61 43 GLU C C 1
ATOM 3889 O O . GLU C 1 43 ? -40.866 -7.337 -13.960 1.00 56.57 43 GLU C O 1
ATOM 3895 N N . LEU C 1 44 ? -41.410 -8.760 -12.300 1.00 50.99 44 LEU C N 1
ATOM 3896 C CA . LEU C 1 44 ? -42.153 -9.640 -13.192 1.00 54.07 44 LEU C CA 1
ATOM 3897 C C . LEU C 1 44 ? -43.329 -8.915 -13.835 1.00 58.79 44 LEU C C 1
ATOM 3898 O O . LEU C 1 44 ? -43.622 -9.115 -15.020 1.00 59.05 44 LEU C O 1
ATOM 3903 N N . ASP C 1 45 ? -44.028 -8.085 -13.065 1.00 59.44 45 ASP C N 1
ATOM 3904 C CA . ASP C 1 45 ? -45.137 -7.332 -13.641 1.00 63.02 45 ASP C CA 1
ATOM 3905 C C . ASP C 1 45 ? -44.635 -6.304 -14.649 1.00 58.12 45 ASP C C 1
ATOM 3906 O O . ASP C 1 45 ? -45.202 -6.166 -15.738 1.00 61.95 45 ASP C O 1
ATOM 3911 N N . GLN C 1 46 ? -43.566 -5.586 -14.313 1.00 56.65 46 GLN C N 1
ATOM 3912 C CA . GLN C 1 46 ? -42.992 -4.646 -15.266 1.00 59.31 46 GLN C CA 1
ATOM 3913 C C . GLN C 1 46 ? -42.519 -5.361 -16.529 1.00 63.36 46 GLN C C 1
ATOM 3914 O O . GLN C 1 46 ? -42.729 -4.865 -17.645 1.00 63.44 46 GLN C O 1
ATOM 3920 N N . ALA C 1 47 ? -41.898 -6.540 -16.370 1.00 60.59 47 ALA C N 1
ATOM 3921 C CA . ALA C 1 47 ? -41.394 -7.290 -17.517 1.00 54.13 47 ALA C CA 1
ATOM 3922 C C . ALA C 1 47 ? -42.531 -7.748 -18.415 1.00 52.53 47 ALA C C 1
ATOM 3923 O O . ALA C 1 47 ? -42.456 -7.611 -19.641 1.00 52.83 47 ALA C O 1
ATOM 3925 N N . VAL C 1 48 ? -43.592 -8.304 -17.821 1.00 54.38 48 VAL C N 1
ATOM 3926 C CA . VAL C 1 48 ? -44.738 -8.756 -18.610 1.00 55.84 48 VAL C CA 1
ATOM 3927 C C . VAL C 1 48 ? -45.381 -7.574 -19.327 1.00 55.00 48 VAL C C 1
ATOM 3928 O O . VAL C 1 48 ? -45.774 -7.670 -20.500 1.00 50.10 48 VAL C O 1
ATOM 3932 N N . ALA C 1 49 ? -45.472 -6.432 -18.643 1.00 57.74 49 ALA C N 1
ATOM 3933 C CA . ALA C 1 49 ? -46.070 -5.252 -19.259 1.00 61.22 49 ALA C CA 1
ATOM 3934 C C . ALA C 1 49 ? -45.184 -4.694 -20.366 1.00 56.05 49 ALA C C 1
ATOM 3935 O O . ALA C 1 49 ? -45.684 -4.297 -21.422 1.00 57.85 49 ALA C O 1
ATOM 3937 N N . ALA C 1 50 ? -43.867 -4.673 -20.159 1.00 59.63 50 ALA C N 1
ATOM 3938 C CA . ALA C 1 50 ? -42.989 -4.124 -21.190 1.00 60.50 50 ALA C CA 1
ATOM 3939 C C . ALA C 1 50 ? -42.978 -5.008 -22.436 1.00 61.56 50 ALA C C 1
ATOM 3940 O O . ALA C 1 50 ? -42.894 -4.501 -23.560 1.00 65.19 50 ALA C O 1
ATOM 3942 N N . LEU C 1 51 ? -43.073 -6.329 -22.255 1.00 60.24 51 LEU C N 1
ATOM 3943 C CA . LEU C 1 51 ? -43.091 -7.263 -23.377 1.00 58.96 51 LEU C CA 1
ATOM 3944 C C . LEU C 1 51 ? -44.436 -7.270 -24.102 1.00 61.28 51 LEU C C 1
ATOM 3945 O O . LEU C 1 51 ? -44.468 -7.372 -25.334 1.00 67.62 51 LEU C O 1
ATOM 3950 N N . GLY C 1 52 ? -45.552 -7.202 -23.367 1.00 58.27 52 GLY C N 1
ATOM 3951 C CA . GLY C 1 52 ? -46.866 -7.271 -24.006 1.00 63.57 52 GLY C CA 1
ATOM 3952 C C . GLY C 1 52 ? -47.041 -8.565 -24.773 1.00 68.45 52 GLY C C 1
ATOM 3953 O O . GLY C 1 52 ? -46.830 -9.656 -24.240 1.00 69.11 52 GLY C O 1
ATOM 3954 N N . GLN C 1 53 ? -47.478 -8.445 -26.028 1.00 70.14 53 GLN C N 1
ATOM 3955 C CA . GLN C 1 53 ? -47.429 -9.532 -27.004 1.00 70.75 53 GLN C CA 1
ATOM 3956 C C . GLN C 1 53 ? -47.801 -10.915 -26.485 1.00 72.17 53 GLN C C 1
ATOM 3957 O O . GLN C 1 53 ? -47.151 -11.894 -26.863 1.00 75.59 53 GLN C O 1
ATOM 3963 N N . GLY C 1 54 ? -48.828 -11.024 -25.647 1.00 69.88 54 GLY C N 1
ATOM 3964 C CA . GLY C 1 54 ? -49.227 -12.333 -25.133 1.00 70.60 54 GLY C CA 1
ATOM 3965 C C . GLY C 1 54 ? -48.167 -13.062 -24.327 1.00 70.49 54 GLY C C 1
ATOM 3966 O O . GLY C 1 54 ? -48.085 -14.297 -24.378 1.00 70.68 5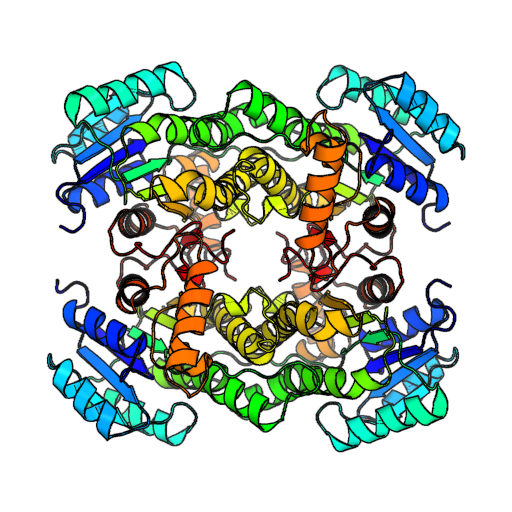4 GLY C O 1
ATOM 3967 N N . VAL C 1 55 ? -47.369 -12.325 -23.561 1.00 66.24 55 VAL C N 1
ATOM 3968 C CA . VAL C 1 55 ? -46.379 -12.905 -22.658 1.00 62.70 55 VAL C CA 1
ATOM 3969 C C . VAL C 1 55 ? -47.045 -13.134 -21.309 1.00 60.88 55 VAL C C 1
ATOM 3970 O O . VAL C 1 55 ? -47.646 -12.217 -20.739 1.00 61.04 55 VAL C O 1
ATOM 3974 N N . ARG C 1 56 ? -46.955 -14.357 -20.802 1.00 56.71 56 ARG C N 1
ATOM 3975 C CA . ARG C 1 56 ? -47.554 -14.723 -19.528 1.00 51.13 56 ARG C CA 1
ATOM 3976 C C . ARG C 1 56 ? -46.442 -14.814 -18.497 1.00 50.54 56 ARG C C 1
ATOM 3977 O O . ARG C 1 56 ? -45.361 -15.331 -18.795 1.00 50.90 56 ARG C O 1
ATOM 3985 N N . GLY C 1 57 ? -46.683 -14.257 -17.316 1.00 45.81 57 GLY C N 1
ATOM 3986 C CA . GLY C 1 57 ? -45.716 -14.259 -16.230 1.00 47.20 57 GLY C CA 1
ATOM 3987 C C . GLY C 1 57 ? -46.201 -15.130 -15.074 1.00 54.07 57 GLY C C 1
ATOM 3988 O O . GLY C 1 57 ? -47.403 -15.160 -14.778 1.00 49.22 57 GLY C O 1
ATOM 3989 N N . VAL C 1 58 ? -45.268 -15.868 -14.472 1.00 45.12 58 VAL C N 1
ATOM 3990 C CA . VAL C 1 58 ? -45.527 -16.615 -13.248 1.00 45.44 58 VAL C CA 1
ATOM 3991 C C . VAL C 1 58 ? -44.392 -16.323 -12.281 1.00 45.61 58 VAL C C 1
ATOM 3992 O O . VAL C 1 58 ? -43.224 -16.422 -12.658 1.00 50.08 58 VAL C O 1
ATOM 3996 N N . ARG C 1 59 ? -44.723 -15.942 -11.053 1.00 46.79 59 ARG C N 1
ATOM 3997 C CA . ARG C 1 59 ? -43.711 -15.768 -10.013 1.00 50.63 59 ARG C CA 1
ATOM 3998 C C . ARG C 1 59 ? -43.371 -17.139 -9.440 1.00 48.77 59 ARG C C 1
ATOM 3999 O O . ARG C 1 59 ? -44.249 -17.830 -8.911 1.00 43.13 59 ARG C O 1
ATOM 4007 N N . SER C 1 60 ? -42.140 -17.591 -9.668 1.00 45.46 60 SER C N 1
ATOM 4008 C CA . SER C 1 60 ? -41.690 -18.874 -9.145 1.00 43.18 60 SER C CA 1
ATOM 4009 C C . SER C 1 60 ? -40.175 -18.863 -8.991 1.00 47.26 60 SER C C 1
ATOM 4010 O O . SER C 1 60 ? -39.451 -18.163 -9.711 1.00 45.42 60 SER C O 1
ATOM 4013 N N . ASP C 1 61 ? -39.712 -19.652 -8.034 1.00 44.77 61 ASP C N 1
ATOM 4014 C CA . ASP C 1 61 ? -38.299 -19.852 -7.764 1.00 43.67 61 ASP C CA 1
ATOM 4015 C C . ASP C 1 61 ? -37.930 -21.227 -8.304 1.00 42.02 61 ASP C C 1
ATOM 4016 O O . ASP C 1 61 ? -38.477 -22.237 -7.848 1.00 36.39 61 ASP C O 1
ATOM 4021 N N . VAL C 1 62 ? -36.975 -21.266 -9.244 1.00 46.57 62 VAL C N 1
ATOM 4022 C CA . VAL C 1 62 ? -36.556 -22.542 -9.842 1.00 43.40 62 VAL C CA 1
ATOM 4023 C C . VAL C 1 62 ? -35.988 -23.488 -8.787 1.00 36.40 62 VAL C C 1
ATOM 4024 O O . VAL C 1 62 ? -35.974 -24.706 -8.984 1.00 34.63 62 VAL C O 1
ATOM 4028 N N . THR C 1 63 ? -35.478 -22.955 -7.677 1.00 34.44 63 THR C N 1
ATOM 4029 C CA . THR C 1 63 ? -34.964 -23.827 -6.630 1.00 38.69 63 THR C CA 1
ATOM 4030 C C . THR C 1 63 ? -36.052 -24.474 -5.788 1.00 38.59 63 THR C C 1
ATOM 4031 O O . THR C 1 63 ? -35.763 -25.420 -5.047 1.00 40.45 63 THR C O 1
ATOM 4035 N N . ARG C 1 64 ? -37.278 -23.985 -5.842 1.00 41.48 64 ARG C N 1
ATOM 4036 C CA . ARG C 1 64 ? -38.354 -24.583 -5.068 1.00 42.83 64 ARG C CA 1
ATOM 4037 C C . ARG C 1 64 ? -39.113 -25.551 -5.960 1.00 36.05 64 ARG C C 1
ATOM 4038 O O . ARG C 1 64 ? -39.670 -25.156 -6.989 1.00 39.12 64 ARG C O 1
ATOM 4046 N N . SER C 1 65 ? -39.093 -26.827 -5.577 1.00 34.06 65 SER C N 1
ATOM 4047 C CA . SER C 1 65 ? -39.726 -27.861 -6.378 1.00 39.08 65 SER C CA 1
ATOM 4048 C C . SER C 1 65 ? -41.219 -27.592 -6.549 1.00 41.66 65 SER C C 1
ATOM 4049 O O . SER C 1 65 ? -41.788 -27.879 -7.610 1.00 39.56 65 SER C O 1
ATOM 4052 N N . ALA C 1 66 ? -41.878 -27.076 -5.503 1.00 41.80 66 ALA C N 1
ATOM 4053 C CA . ALA C 1 66 ? -43.313 -26.814 -5.616 1.00 44.36 66 ALA C CA 1
ATOM 4054 C C . ALA C 1 66 ? -43.591 -25.700 -6.613 1.00 42.09 66 ALA C C 1
ATOM 4055 O O . ALA C 1 66 ? -44.574 -25.765 -7.356 1.00 44.13 66 ALA C O 1
ATOM 4057 N N . ASP C 1 67 ? -42.729 -24.680 -6.667 1.00 39.19 67 ASP C N 1
ATOM 4058 C CA . ASP C 1 67 ? -42.925 -23.626 -7.659 1.00 42.37 67 ASP C CA 1
ATOM 4059 C C . ASP C 1 67 ? -42.831 -24.180 -9.078 1.00 41.70 67 ASP C C 1
ATOM 4060 O O . ASP C 1 67 ? -43.598 -23.781 -9.965 1.00 41.84 67 ASP C O 1
ATOM 4065 N N . LEU C 1 68 ? -41.881 -25.085 -9.313 1.00 41.68 68 LEU C N 1
ATOM 4066 C CA . LEU C 1 68 ? -41.737 -25.707 -10.624 1.00 40.85 68 LEU C CA 1
ATOM 4067 C C . LEU C 1 68 ? -42.976 -26.490 -10.992 1.00 39.96 68 LEU C C 1
ATOM 4068 O O . LEU C 1 68 ? -43.389 -26.500 -12.155 1.00 40.13 68 LEU C O 1
ATOM 4073 N N . ASP C 1 69 ? -43.512 -27.244 -10.035 1.00 41.60 69 ASP C N 1
ATOM 4074 C CA . ASP C 1 69 ? -44.773 -27.937 -10.256 1.00 48.12 69 ASP C CA 1
ATOM 4075 C C . ASP C 1 69 ? -45.895 -26.946 -10.558 1.00 44.05 69 ASP C C 1
ATOM 4076 O O . ASP C 1 69 ? -46.732 -27.190 -11.436 1.00 43.22 69 ASP C O 1
ATOM 4081 N N . ALA C 1 70 ? -45.938 -25.832 -9.825 1.00 38.41 70 ALA C N 1
ATOM 4082 C CA . ALA C 1 70 ? -47.000 -24.854 -10.041 1.00 44.79 70 ALA C CA 1
ATOM 4083 C C . ALA C 1 70 ? -46.892 -24.225 -11.421 1.00 45.90 70 ALA C C 1
ATOM 4084 O O . ALA C 1 70 ? -47.892 -24.114 -12.142 1.00 47.09 70 ALA C O 1
ATOM 4086 N N . LEU C 1 71 ? -45.667 -23.870 -11.817 1.00 41.27 71 LEU C N 1
ATOM 4087 C CA . LEU C 1 71 ? -45.412 -23.191 -13.082 1.00 38.59 71 LEU C CA 1
ATOM 4088 C C . LEU C 1 71 ? -45.816 -24.056 -14.266 1.00 40.85 71 LEU C C 1
ATOM 4089 O O . LEU C 1 71 ? -46.456 -23.577 -15.206 1.00 41.37 71 LEU C O 1
ATOM 4094 N N . PHE C 1 72 ? -45.450 -25.337 -14.225 1.00 41.67 72 PHE C N 1
ATOM 4095 C CA . PHE C 1 72 ? -45.748 -26.231 -15.374 1.00 39.90 72 PHE C CA 1
ATOM 4096 C C . PHE C 1 72 ? -47.243 -26.565 -15.382 1.00 46.40 72 PHE C C 1
ATOM 4097 O O . PHE C 1 72 ? -47.798 -26.786 -16.472 1.00 46.66 72 PHE C O 1
ATOM 4105 N N . GLU C 1 73 ? -47.877 -26.578 -14.208 1.00 47.58 73 GLU C N 1
ATOM 4106 C CA . GLU C 1 73 ? -49.345 -26.795 -14.174 1.00 47.28 73 GLU C CA 1
ATOM 4107 C C . GLU C 1 73 ? -50.030 -25.638 -14.910 1.00 48.49 73 GLU C C 1
ATOM 4108 O O . GLU C 1 73 ? -50.964 -25.901 -15.690 1.00 48.80 73 GLU C O 1
ATOM 4114 N N . THR C 1 74 ? -49.547 -24.412 -14.697 1.00 40.24 74 THR C N 1
ATOM 4115 C CA . THR C 1 74 ? -50.142 -23.258 -15.409 1.00 44.55 74 THR C CA 1
ATOM 4116 C C . THR C 1 74 ? -49.933 -23.437 -16.910 1.00 48.23 74 THR C C 1
ATOM 4117 O O . THR C 1 74 ? -50.889 -23.205 -17.663 1.00 50.17 74 THR C O 1
ATOM 4121 N N . ILE C 1 75 ? -48.741 -23.875 -17.316 1.00 47.67 75 ILE C N 1
ATOM 4122 C CA . ILE C 1 75 ? -48.485 -23.969 -18.779 1.00 50.28 75 ILE C CA 1
ATOM 4123 C C . ILE C 1 75 ? -49.455 -25.035 -19.285 1.00 45.26 75 ILE C C 1
ATOM 4124 O O . ILE C 1 75 ? -50.064 -24.831 -20.351 1.00 49.41 75 ILE C O 1
ATOM 4129 N N . ARG C 1 76 ? -49.591 -26.131 -18.497 1.00 46.01 76 ARG C N 1
ATOM 4130 C CA . ARG C 1 76 ? -50.460 -27.209 -19.018 1.00 51.64 76 ARG C CA 1
ATOM 4131 C C . ARG C 1 76 ? -51.883 -26.679 -19.243 1.00 51.76 76 ARG C C 1
ATOM 4132 O O . ARG C 1 76 ? -52.420 -26.888 -20.344 1.00 48.40 76 ARG C O 1
ATOM 4140 N N . ALA C 1 77 ? -52.504 -25.995 -18.269 1.00 47.13 77 ALA C N 1
ATOM 4141 C CA . ALA C 1 77 ? -53.835 -25.413 -18.546 1.00 55.35 77 ALA C CA 1
ATOM 4142 C C . ALA C 1 77 ? -53.888 -24.265 -19.562 1.00 53.11 77 ALA C C 1
ATOM 4143 O O . ALA C 1 77 ? -54.790 -24.283 -20.413 1.00 54.11 77 ALA C O 1
ATOM 4145 N N . THR C 1 78 ? -52.969 -23.300 -19.459 1.00 46.96 78 THR C N 1
ATOM 4146 C CA . THR C 1 78 ? -53.008 -22.098 -20.344 1.00 46.45 78 THR C CA 1
ATOM 4147 C C . THR C 1 78 ? -52.694 -22.342 -21.823 1.00 47.13 78 THR C C 1
ATOM 4148 O O . THR C 1 78 ? -53.440 -21.823 -22.668 1.00 48.89 78 THR C O 1
ATOM 4152 N N . GLU C 1 79 ? -51.621 -23.089 -22.113 1.00 56.78 79 GLU C N 1
ATOM 4153 C CA . GLU C 1 79 ? -51.177 -23.319 -23.515 1.00 50.39 79 GLU C CA 1
ATOM 4154 C C . GLU C 1 79 ? -51.244 -24.813 -23.834 1.00 48.26 79 GLU C C 1
ATOM 4155 O O . GLU C 1 79 ? -51.569 -25.150 -24.984 1.00 47.85 79 GLU C O 1
ATOM 4161 N N . GLY C 1 80 ? -50.909 -25.667 -22.867 1.00 43.42 80 GLY C N 1
ATOM 4162 C CA . GLY C 1 80 ? -51.004 -27.130 -23.040 1.00 42.95 80 GLY C CA 1
ATOM 4163 C C . GLY C 1 80 ? -49.802 -27.769 -23.709 1.00 45.07 80 GLY C C 1
ATOM 4164 O O . GLY C 1 80 ? -49.832 -28.999 -23.884 1.00 47.42 80 GLY C O 1
ATOM 4165 N N . ARG C 1 81 ? -48.758 -26.997 -24.002 1.00 45.70 81 ARG C N 1
ATOM 4166 C CA . ARG C 1 81 ? -47.532 -27.620 -24.559 1.00 49.14 81 ARG C CA 1
ATOM 4167 C C . ARG C 1 81 ? -46.347 -26.664 -24.421 1.00 45.60 81 ARG C C 1
ATOM 4168 O O . ARG C 1 81 ? -46.580 -25.457 -24.257 1.00 44.49 81 ARG C O 1
ATOM 4176 N N . LEU C 1 82 ? -45.128 -27.204 -24.426 1.00 49.00 82 LEU C N 1
ATOM 4177 C CA . LEU C 1 82 ? -43.924 -26.333 -24.427 1.00 41.11 82 LEU C CA 1
ATOM 4178 C C . LEU C 1 82 ? -43.075 -26.745 -25.632 1.00 45.58 82 LEU C C 1
ATOM 4179 O O . LEU C 1 82 ? -42.762 -27.934 -25.730 1.00 43.89 82 LEU C O 1
ATOM 4184 N N . ASP C 1 83 ? -42.664 -25.799 -26.471 1.00 41.45 83 ASP C N 1
ATOM 4185 C CA . ASP C 1 83 ? -41.905 -26.158 -27.696 1.00 45.45 83 ASP C CA 1
ATOM 4186 C C . ASP C 1 83 ? -40.470 -25.676 -27.512 1.00 44.53 83 ASP C C 1
ATOM 4187 O O . ASP C 1 83 ? -39.563 -26.262 -28.121 1.00 42.58 83 ASP C O 1
ATOM 4192 N N . ILE C 1 84 ? -40.289 -24.647 -26.691 1.00 44.67 84 ILE C N 1
ATOM 4193 C CA . ILE C 1 84 ? -38.974 -24.071 -26.443 1.00 42.86 84 ILE C CA 1
ATOM 4194 C C . ILE C 1 84 ? -38.795 -23.899 -24.937 1.00 44.12 84 ILE C C 1
ATOM 4195 O O . ILE C 1 84 ? -39.693 -23.393 -24.257 1.00 45.85 84 ILE C O 1
ATOM 4200 N N . LEU C 1 85 ? -37.648 -24.337 -24.416 1.00 41.49 85 LEU C N 1
ATOM 4201 C CA . LEU C 1 85 ? -37.293 -24.127 -23.016 1.00 41.93 85 LEU C CA 1
ATOM 4202 C C . LEU C 1 85 ? -35.906 -23.502 -22.927 1.00 36.20 85 LEU C C 1
ATOM 4203 O O . LEU C 1 85 ? -34.955 -24.021 -23.515 1.00 39.00 85 LEU C O 1
ATOM 4208 N N . PHE C 1 86 ? -35.802 -22.381 -22.214 1.00 34.35 86 PHE C N 1
ATOM 4209 C CA . PHE C 1 86 ? -34.535 -21.700 -21.953 1.00 38.77 86 PHE C CA 1
ATOM 4210 C C . PHE C 1 86 ? -34.324 -21.590 -20.440 1.00 41.60 86 PHE C C 1
ATOM 4211 O O . PHE C 1 86 ? -34.897 -20.707 -19.784 1.00 40.47 86 PHE C O 1
ATOM 4219 N N . THR C 1 87 ? -33.441 -22.433 -19.896 1.00 42.37 87 THR C N 1
ATOM 4220 C CA . THR C 1 87 ? -33.196 -22.488 -18.450 1.00 39.55 87 THR C CA 1
ATOM 4221 C C . THR C 1 87 ? -32.215 -21.380 -18.064 1.00 39.41 87 THR C C 1
ATOM 4222 O O . THR C 1 87 ? -31.064 -21.612 -17.703 1.00 48.43 87 THR C O 1
ATOM 4226 N N . ASN C 1 88 ? -32.692 -20.139 -18.166 1.00 41.65 88 ASN C N 1
ATOM 4227 C CA . ASN C 1 88 ? -31.828 -18.978 -17.989 1.00 35.93 88 ASN C CA 1
ATOM 4228 C C . ASN C 1 88 ? -31.550 -18.655 -16.524 1.00 41.32 88 ASN C C 1
ATOM 4229 O O . ASN C 1 88 ? -30.483 -18.108 -16.213 1.00 42.20 88 ASN C O 1
ATOM 4234 N N . ALA C 1 89 ? -32.485 -18.946 -15.619 1.00 45.49 89 ALA C N 1
ATOM 4235 C CA . ALA C 1 89 ? -32.347 -18.527 -14.225 1.00 45.49 89 ALA C CA 1
ATOM 4236 C C . ALA C 1 89 ? -31.028 -19.016 -13.614 1.00 43.58 89 ALA C C 1
ATOM 4237 O O . ALA C 1 89 ? -30.744 -20.219 -13.576 1.00 44.50 89 ALA C O 1
ATOM 4239 N N . GLY C 1 90 ? -30.209 -18.074 -13.174 1.00 39.42 90 GLY C N 1
ATOM 4240 C CA . GLY C 1 90 ? -28.884 -18.397 -12.679 1.00 43.60 90 GLY C CA 1
ATOM 4241 C C . GLY C 1 90 ? -28.224 -17.128 -12.201 1.00 44.67 90 GLY C C 1
ATOM 4242 O O . GLY C 1 90 ? -28.773 -16.029 -12.332 1.00 47.59 90 GLY C O 1
ATOM 4243 N N . GLY C 1 91 ? -27.065 -17.298 -11.572 1.00 46.94 91 GLY C N 1
ATOM 4244 C CA . GLY C 1 91 ? -26.305 -16.152 -11.101 1.00 48.01 91 GLY C CA 1
ATOM 4245 C C . GLY C 1 91 ? -24.902 -16.563 -10.725 1.00 45.01 91 GLY C C 1
ATOM 4246 O O . GLY C 1 91 ? -24.601 -17.749 -10.577 1.00 46.80 91 GLY C O 1
ATOM 4247 N N . ALA C 1 92 ? -24.055 -15.565 -10.508 1.00 49.09 92 ALA C N 1
ATOM 4248 C CA . ALA C 1 92 ? -22.675 -15.794 -10.089 1.00 45.94 92 ALA C CA 1
ATOM 4249 C C . ALA C 1 92 ? -22.373 -15.085 -8.773 1.00 47.70 92 ALA C C 1
ATOM 4250 O O . ALA C 1 92 ? -22.826 -13.962 -8.541 1.00 54.43 92 ALA C O 1
ATOM 4252 N N . SER C 1 93 ? -21.583 -15.740 -7.927 1.00 49.88 93 SER C N 1
ATOM 4253 C CA . SER C 1 93 ? -21.048 -15.148 -6.710 1.00 47.65 93 SER C CA 1
ATOM 4254 C C . SER C 1 93 ? -19.568 -15.516 -6.610 1.00 44.57 93 SER C C 1
ATOM 4255 O O . SER C 1 93 ? -19.135 -16.511 -7.192 1.00 41.76 93 SER C O 1
ATOM 4258 N N . MET C 1 94 ? -18.790 -14.680 -5.916 1.00 45.45 94 MET C N 1
ATOM 4259 C CA . MET C 1 94 ? -17.335 -14.824 -5.816 1.00 45.25 94 MET C CA 1
ATOM 4260 C C . MET C 1 94 ? -16.905 -15.302 -4.439 1.00 48.38 94 MET C C 1
ATOM 4261 O O . MET C 1 94 ? -17.328 -14.746 -3.420 1.00 49.96 94 MET C O 1
ATOM 4266 N N . ALA C 1 95 ? -16.054 -16.323 -4.412 1.00 42.02 95 ALA C N 1
ATOM 4267 C CA . ALA C 1 95 ? -15.412 -16.746 -3.172 1.00 46.31 95 ALA C CA 1
ATOM 4268 C C . ALA C 1 95 ? -14.163 -17.510 -3.562 1.00 44.50 95 ALA C C 1
ATOM 4269 O O . ALA C 1 95 ? -14.261 -18.479 -4.325 1.00 41.84 95 ALA C O 1
ATOM 4271 N N . ALA C 1 96 ? -13.003 -17.069 -3.070 1.00 49.02 96 ALA C N 1
ATOM 4272 C CA . ALA C 1 96 ? -11.737 -17.741 -3.339 1.00 48.81 96 ALA C CA 1
ATOM 4273 C C . ALA C 1 96 ? -11.596 -19.017 -2.524 1.00 42.69 96 ALA C C 1
ATOM 4274 O O . ALA C 1 96 ? -12.067 -19.112 -1.390 1.00 41.67 96 ALA C O 1
ATOM 4276 N N . LEU C 1 97 ? -10.796 -19.951 -3.035 1.00 45.47 97 LEU C N 1
ATOM 4277 C CA . LEU C 1 97 ? -10.511 -21.168 -2.231 1.00 47.21 97 LEU C CA 1
ATOM 4278 C C . LEU C 1 97 ? -9.983 -20.734 -0.861 1.00 44.58 97 LEU C C 1
ATOM 4279 O O . LEU C 1 97 ? -9.092 -19.868 -0.824 1.00 47.09 97 LEU C O 1
ATOM 4284 N N . GLY C 1 98 ? -10.477 -21.347 0.212 1.00 46.82 98 GLY C N 1
ATOM 4285 C CA . GLY C 1 98 ? -10.121 -20.983 1.598 1.00 42.17 98 GLY C CA 1
ATOM 4286 C C . GLY C 1 98 ? -11.113 -19.985 2.164 1.00 45.04 98 GLY C C 1
ATOM 4287 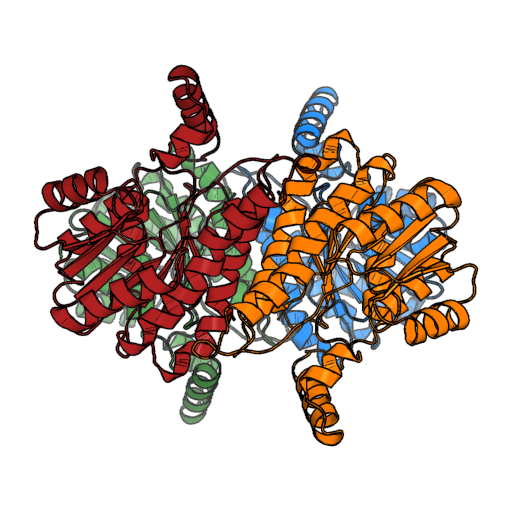O O . GLY C 1 98 ? -11.091 -19.783 3.387 1.00 45.59 98 GLY C O 1
ATOM 4288 N N . GLU C 1 99 ? -11.970 -19.397 1.325 1.00 47.07 99 GLU C N 1
ATOM 4289 C CA . GLU C 1 99 ? -13.074 -18.533 1.823 1.00 45.05 99 GLU C CA 1
ATOM 4290 C C . GLU C 1 99 ? -14.426 -19.150 1.449 1.00 45.15 99 GLU C C 1
ATOM 4291 O O . GLU C 1 99 ? -15.444 -18.461 1.632 1.00 46.87 99 GLU C O 1
ATOM 4297 N N . ILE C 1 100 ? -14.444 -20.372 0.917 1.00 38.56 100 ILE C N 1
ATOM 4298 C CA . ILE C 1 100 ? -15.728 -20.925 0.385 1.00 43.09 100 ILE C CA 1
ATOM 4299 C C . ILE C 1 100 ? -16.636 -21.436 1.507 1.00 43.01 100 ILE C C 1
ATOM 4300 O O . ILE C 1 100 ? -16.221 -22.348 2.240 1.00 43.14 100 ILE C O 1
ATOM 4305 N N . SER C 1 101 ? -17.826 -20.846 1.631 1.00 42.12 101 SER C N 1
ATOM 4306 C CA . SER C 1 101 ? -18.809 -21.279 2.599 1.00 44.51 101 SER C CA 1
ATOM 4307 C C . SER C 1 101 ? -19.741 -22.326 2.008 1.00 41.37 101 SER C C 1
ATOM 4308 O O . SER C 1 101 ? -19.980 -22.373 0.796 1.00 36.01 101 SER C O 1
ATOM 4311 N N . GLU C 1 102 ? -20.281 -23.160 2.894 1.00 44.00 102 GLU C N 1
ATOM 4312 C CA . GLU C 1 102 ? -21.270 -24.147 2.473 1.00 47.02 102 GLU C CA 1
ATOM 4313 C C . GLU C 1 102 ? -22.499 -23.466 1.860 1.00 41.66 102 GLU C C 1
ATOM 4314 O O . GLU C 1 102 ? -23.062 -23.964 0.881 1.00 44.01 102 GLU C O 1
ATOM 4320 N N . GLN C 1 103 ? -22.862 -22.286 2.380 1.00 44.77 103 GLN C N 1
ATOM 4321 C CA . GLN C 1 103 ? -23.930 -21.460 1.821 1.00 49.18 103 GLN C CA 1
ATOM 4322 C C . GLN C 1 103 ? -23.645 -21.151 0.363 1.00 48.10 103 GLN C C 1
ATOM 4323 O O . GLN C 1 103 ? -24.469 -21.397 -0.533 1.00 45.72 103 GLN C O 1
ATOM 4329 N N . HIS C 1 104 ? -22.439 -20.647 0.124 1.00 42.20 104 HIS C N 1
ATOM 4330 C CA . HIS C 1 104 ? -22.020 -20.205 -1.188 1.00 43.49 104 HIS C CA 1
ATOM 4331 C C . HIS C 1 104 ? -22.017 -21.365 -2.176 1.00 42.88 104 HIS C C 1
ATOM 4332 O O . HIS C 1 104 ? -22.437 -21.217 -3.328 1.00 40.50 104 HIS C O 1
ATOM 4339 N N . PHE C 1 105 ? -21.557 -22.538 -1.740 1.00 49.09 105 PHE C N 1
ATOM 4340 C CA . PHE C 1 105 ? -21.644 -23.704 -2.605 1.00 45.24 105 PHE C CA 1
ATOM 4341 C C . PHE C 1 105 ? -23.099 -24.087 -2.854 1.00 41.60 105 PHE C C 1
ATOM 4342 O O . PHE C 1 105 ? -23.524 -24.224 -4.005 1.00 42.21 105 PHE C O 1
ATOM 4350 N N . ASP C 1 106 ? -23.885 -24.249 -1.786 1.00 42.53 106 ASP C N 1
ATOM 4351 C CA . ASP C 1 106 ? -25.236 -24.775 -1.957 1.00 47.06 106 ASP C CA 1
ATOM 4352 C C . ASP C 1 106 ? -26.080 -23.871 -2.840 1.00 43.66 106 ASP C C 1
ATOM 4353 O O . ASP C 1 106 ? -26.757 -24.352 -3.755 1.00 45.15 106 ASP C O 1
ATOM 4358 N N . ASP C 1 107 ? -26.024 -22.558 -2.615 1.00 42.26 107 ASP C N 1
ATOM 4359 C CA . ASP C 1 107 ? -26.845 -21.654 -3.419 1.00 46.09 107 ASP C CA 1
ATOM 4360 C C . ASP C 1 107 ? -26.456 -21.709 -4.887 1.00 42.54 107 ASP C C 1
ATOM 4361 O O . ASP C 1 107 ? -27.325 -21.761 -5.764 1.00 45.19 107 ASP C O 1
ATOM 4366 N N . THR C 1 108 ? -25.157 -21.704 -5.179 1.00 40.61 108 THR C N 1
ATOM 4367 C CA . THR C 1 108 ? -24.733 -21.687 -6.570 1.00 37.93 108 THR C CA 1
ATOM 4368 C C . THR C 1 108 ? -25.167 -22.953 -7.281 1.00 34.94 108 THR C C 1
ATOM 4369 O O . THR C 1 108 ? -25.720 -22.902 -8.381 1.00 34.63 108 THR C O 1
ATOM 4373 N N . PHE C 1 109 ? -24.928 -24.105 -6.672 1.00 37.41 109 PHE C N 1
ATOM 4374 C CA . PHE C 1 109 ? -25.277 -25.328 -7.380 1.00 39.35 109 PHE C CA 1
ATOM 4375 C C . PHE C 1 109 ? -26.779 -25.599 -7.388 1.00 35.05 109 PHE C C 1
ATOM 4376 O O . PHE C 1 109 ? -27.286 -26.185 -8.354 1.00 35.00 109 PHE C O 1
ATOM 4384 N N . GLU C 1 110 ? -27.514 -25.162 -6.362 1.00 38.86 110 GLU C N 1
ATOM 4385 C CA . GLU C 1 110 ? -28.964 -25.386 -6.364 1.00 39.83 110 GLU C CA 1
ATOM 4386 C C . GLU C 1 110 ? -29.640 -24.639 -7.510 1.00 34.30 110 GLU C C 1
ATOM 4387 O O . GLU C 1 110 ? -30.428 -25.224 -8.259 1.00 36.37 110 GLU C O 1
ATOM 4393 N N . ARG C 1 111 ? -29.327 -23.354 -7.682 1.00 35.24 111 ARG C N 1
ATOM 4394 C CA . ARG C 1 111 ? -29.912 -22.597 -8.788 1.00 35.61 111 ARG C CA 1
ATOM 4395 C C . ARG C 1 111 ? -29.280 -22.966 -10.130 1.00 36.58 111 ARG C C 1
ATOM 4396 O O . ARG C 1 111 ? -29.995 -23.262 -11.091 1.00 34.17 111 ARG C O 1
ATOM 4404 N N . ASN C 1 112 ? -27.932 -22.954 -10.206 1.00 37.81 112 ASN C N 1
ATOM 4405 C CA . ASN C 1 112 ? -27.224 -23.077 -11.487 1.00 35.33 112 ASN C CA 1
ATOM 4406 C C . ASN C 1 112 ? -27.274 -24.485 -12.053 1.00 33.21 112 ASN C C 1
ATOM 4407 O O . ASN C 1 112 ? -27.151 -24.654 -13.269 1.00 30.01 112 ASN C O 1
ATOM 4412 N N . VAL C 1 113 ? -27.395 -25.507 -11.200 1.00 31.87 113 VAL C N 1
ATOM 4413 C CA . VAL C 1 113 ? -27.368 -26.880 -11.689 1.00 31.85 113 VAL C CA 1
ATOM 4414 C C . VAL C 1 113 ? -28.633 -27.650 -11.341 1.00 31.09 113 VAL C C 1
ATOM 4415 O O . VAL C 1 113 ? -29.311 -28.157 -12.235 1.00 33.25 113 VAL C O 1
ATOM 4419 N N . LYS C 1 114 ? -28.938 -27.768 -10.045 1.00 32.36 114 LYS C N 1
ATOM 4420 C CA . LYS C 1 114 ? -30.050 -28.608 -9.620 1.00 35.33 114 LYS C CA 1
ATOM 4421 C C . LYS C 1 114 ? -31.361 -28.115 -10.208 1.00 33.32 114 LYS C C 1
ATOM 4422 O O . LYS C 1 114 ? -32.145 -28.901 -10.741 1.00 34.04 114 LYS C O 1
ATOM 4428 N N . ALA C 1 115 ? -31.609 -26.807 -10.115 1.00 34.14 115 ALA C N 1
ATOM 4429 C CA . ALA C 1 115 ? -32.819 -26.232 -10.692 1.00 33.47 115 ALA C CA 1
ATOM 4430 C C . ALA C 1 115 ? -32.873 -26.456 -12.197 1.00 36.03 115 ALA C C 1
ATOM 4431 O O . ALA C 1 115 ? -33.958 -26.654 -12.755 1.00 34.94 115 ALA C O 1
ATOM 4433 N N . VAL C 1 116 ? -31.714 -26.480 -12.868 1.00 38.43 116 VAL C N 1
ATOM 4434 C CA . VAL C 1 116 ? -31.715 -26.745 -14.304 1.00 37.48 116 VAL C CA 1
ATOM 4435 C C . VAL C 1 116 ? -32.206 -28.164 -14.568 1.00 36.34 116 VAL C C 1
ATOM 4436 O O . VAL C 1 116 ? -33.093 -28.379 -15.408 1.00 36.35 116 VAL C O 1
ATOM 4440 N N . VAL C 1 117 ? -31.704 -29.141 -13.798 1.00 32.35 117 VAL C N 1
ATOM 4441 C CA . VAL C 1 117 ? -32.128 -30.530 -13.971 1.00 34.08 117 VAL C CA 1
ATOM 4442 C C . VAL C 1 117 ? -33.639 -30.660 -13.802 1.00 37.84 117 VAL C C 1
ATOM 4443 O O . VAL C 1 117 ? -34.329 -31.258 -14.636 1.00 39.42 117 VAL C O 1
ATOM 4447 N N . PHE C 1 118 ? -34.177 -30.130 -12.702 1.00 36.63 118 PHE C N 1
ATOM 4448 C CA . PHE C 1 118 ? -35.597 -30.371 -12.432 1.00 39.08 118 PHE C CA 1
ATOM 4449 C C . PHE C 1 118 ? -36.505 -29.425 -13.217 1.00 34.88 118 PHE C C 1
ATOM 4450 O O . PHE C 1 118 ? -37.655 -29.779 -13.492 1.00 36.79 118 PHE C O 1
ATOM 4458 N N . THR C 1 119 ? -36.017 -28.246 -13.625 1.00 37.64 119 THR C N 1
ATOM 4459 C CA . THR C 1 119 ? -36.778 -27.482 -14.614 1.00 37.96 119 THR C CA 1
ATOM 4460 C C . THR C 1 119 ? -36.938 -28.292 -15.889 1.00 36.90 119 THR C C 1
ATOM 4461 O O . THR C 1 119 ? -38.045 -28.401 -16.426 1.00 39.96 119 THR C O 1
ATOM 4465 N N . VAL C 1 120 ? -35.855 -28.922 -16.356 1.00 36.30 120 VAL C N 1
ATOM 4466 C CA . VAL C 1 120 ? -35.931 -29.705 -17.582 1.00 31.64 120 VAL C CA 1
ATOM 4467 C C . VAL C 1 120 ? -36.784 -30.941 -17.362 1.00 39.04 120 VAL C C 1
ATOM 4468 O O . VAL C 1 120 ? -37.675 -31.252 -18.169 1.00 39.94 120 VAL C O 1
ATOM 4472 N N . GLN C 1 121 ? -36.533 -31.663 -16.261 1.00 36.50 121 GLN C N 1
ATOM 4473 C CA . GLN C 1 121 ? -37.278 -32.896 -16.026 1.00 35.93 121 GLN C CA 1
ATOM 4474 C C . GLN C 1 121 ? -38.777 -32.619 -15.927 1.00 39.54 121 GLN C C 1
ATOM 4475 O O . GLN C 1 121 ? -39.595 -33.360 -16.492 1.00 35.47 121 GLN C O 1
ATOM 4481 N N . LYS C 1 122 ? -39.158 -31.537 -15.248 1.00 36.77 122 LYS C N 1
ATOM 4482 C CA . LYS C 1 122 ? -40.584 -31.244 -15.112 1.00 40.96 122 LYS C CA 1
ATOM 4483 C C . LYS C 1 122 ? -41.206 -30.805 -16.433 1.00 37.88 122 LYS C C 1
ATOM 4484 O O . LYS C 1 122 ? -42.391 -31.047 -16.656 1.00 45.33 122 LYS C O 1
ATOM 4490 N N . ALA C 1 123 ? -40.412 -30.246 -17.347 1.00 41.99 123 ALA C N 1
ATOM 4491 C CA . ALA C 1 123 ? -40.971 -29.712 -18.612 1.00 34.83 123 ALA C CA 1
ATOM 4492 C C . ALA C 1 123 ? -41.173 -30.805 -19.663 1.00 36.55 123 ALA C C 1
ATOM 4493 O O . ALA C 1 123 ? -41.926 -30.550 -20.611 1.00 43.83 123 ALA C O 1
ATOM 4495 N N . LEU C 1 124 ? -40.627 -32.001 -19.457 1.00 37.56 124 LEU C N 1
ATOM 4496 C CA . LEU C 1 124 ? -40.643 -33.036 -20.529 1.00 37.36 124 LEU C CA 1
ATOM 4497 C C . LEU C 1 124 ? -42.054 -33.473 -20.957 1.00 45.20 124 LEU C C 1
ATOM 4498 O O . LEU C 1 124 ? -42.243 -33.616 -22.178 1.00 46.37 124 LEU C O 1
ATOM 4503 N N . PRO C 1 125 ? -43.065 -33.676 -20.082 1.00 35.41 125 PRO C N 1
ATOM 4504 C CA . PRO C 1 125 ? -44.367 -34.169 -20.549 1.00 40.16 125 PRO C CA 1
ATOM 4505 C C . PRO C 1 125 ? -45.024 -33.188 -21.533 1.00 44.70 125 PRO C C 1
ATOM 4506 O O . PRO C 1 125 ? -45.623 -33.648 -22.479 1.00 44.55 125 PRO C O 1
ATOM 4510 N N . LEU C 1 126 ? -44.932 -31.886 -21.273 1.00 41.19 126 LEU C N 1
ATOM 4511 C CA . LEU C 1 126 ? -45.470 -30.852 -22.198 1.00 39.69 126 LEU C CA 1
ATOM 4512 C C . LEU C 1 126 ? -44.751 -30.856 -23.554 1.00 44.99 126 LEU C C 1
ATOM 4513 O O . LEU C 1 126 ? -45.436 -30.638 -24.566 1.00 47.60 126 LEU C O 1
ATOM 4518 N N . MET C 1 127 ? -43.430 -31.050 -23.581 1.00 46.46 127 MET C N 1
ATOM 4519 C CA . MET C 1 127 ? -42.636 -30.913 -24.837 1.00 46.03 127 MET C CA 1
ATOM 4520 C C . MET C 1 127 ? -42.923 -32.000 -25.883 1.00 46.91 127 MET C C 1
ATOM 4521 O O . MET C 1 127 ? -42.757 -33.190 -25.563 1.00 42.08 127 MET C O 1
ATOM 4526 N N . PRO C 1 128 ? -43.319 -31.632 -27.126 1.00 41.23 128 PRO C N 1
ATOM 4527 C CA . PRO C 1 128 ? -43.558 -32.585 -28.203 1.00 48.48 128 PRO C CA 1
ATOM 4528 C C . PRO C 1 128 ? -42.281 -32.931 -28.970 1.00 45.50 128 PRO C C 1
ATOM 4529 O O . PRO C 1 128 ? -41.248 -32.268 -28.857 1.00 43.34 128 PRO C O 1
ATOM 4533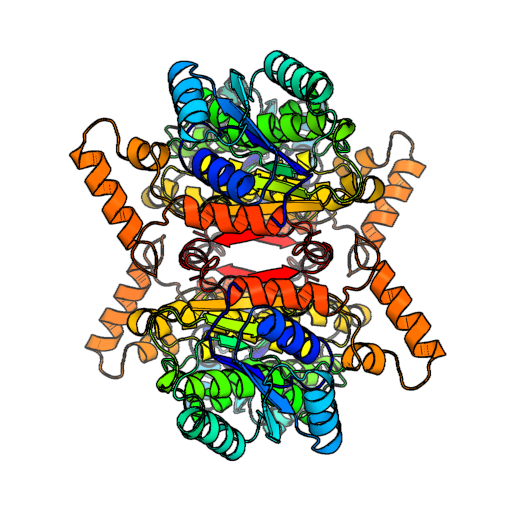 N N . GLN C 1 129 ? -42.400 -33.960 -29.812 1.00 47.62 129 GLN C N 1
ATOM 4534 C CA . GLN C 1 129 ? -41.312 -34.326 -30.706 1.00 47.95 129 GLN C CA 1
ATOM 4535 C C . GLN C 1 129 ? -40.918 -33.117 -31.542 1.00 46.83 129 GLN C C 1
ATOM 4536 O O . GLN C 1 129 ? -41.780 -32.384 -32.047 1.00 43.55 129 GLN C O 1
ATOM 4542 N N . GLY C 1 130 ? -39.611 -32.895 -31.664 1.00 43.87 130 GLY C N 1
ATOM 4543 C CA . GLY C 1 130 ? -39.095 -31.725 -32.343 1.00 37.84 130 GLY C CA 1
ATOM 4544 C C . GLY C 1 130 ? -38.936 -30.478 -31.496 1.00 43.96 130 GLY C C 1
ATOM 4545 O O . GLY C 1 130 ? -38.652 -29.412 -32.053 1.00 42.72 130 GLY C O 1
ATOM 4546 N N . ALA C 1 131 ? -39.140 -30.560 -30.181 1.00 42.98 131 ALA C N 1
ATOM 4547 C CA . ALA C 1 131 ? -38.899 -29.429 -29.293 1.00 33.22 131 ALA C CA 1
ATOM 4548 C C . ALA C 1 131 ? -37.402 -29.160 -29.108 1.00 42.82 131 ALA C C 1
ATOM 4549 O O . ALA C 1 131 ? -36.536 -30.014 -29.355 1.00 39.86 131 ALA C O 1
ATOM 4551 N N . SER C 1 132 ? -37.109 -27.935 -28.673 1.00 41.15 132 SER C N 1
ATOM 4552 C CA . SER C 1 132 ? -35.756 -27.448 -28.498 1.00 38.12 132 SER C CA 1
ATOM 4553 C C . SER C 1 132 ? -35.571 -26.955 -27.064 1.00 41.39 132 SER C C 1
ATOM 4554 O O . SER C 1 132 ? -36.380 -26.154 -26.566 1.00 37.85 132 SER C O 1
ATOM 4557 N N . ILE C 1 133 ? -34.506 -27.436 -26.412 1.00 34.09 133 ILE C N 1
ATOM 4558 C CA . ILE C 1 133 ? -34.124 -27.033 -25.059 1.00 32.41 133 ILE C CA 1
ATOM 4559 C C . ILE C 1 133 ? -32.806 -26.291 -25.144 1.00 35.55 133 ILE C C 1
ATOM 4560 O O . ILE C 1 133 ? -31.851 -26.787 -25.763 1.00 37.49 133 ILE C O 1
ATOM 4565 N N . ILE C 1 134 ? -32.745 -25.116 -24.520 1.00 33.78 134 ILE C N 1
ATOM 4566 C CA . ILE C 1 134 ? -31.527 -24.313 -24.456 1.00 32.99 134 ILE C CA 1
ATOM 4567 C C . ILE C 1 134 ? -31.138 -24.140 -22.994 1.00 36.49 134 ILE C C 1
ATOM 4568 O O . ILE C 1 134 ? -31.896 -23.555 -22.209 1.00 36.15 134 ILE C O 1
ATOM 4573 N N . LEU C 1 135 ? -29.938 -24.589 -22.635 1.00 34.12 135 LEU C N 1
ATOM 4574 C CA . LEU C 1 135 ? -29.432 -24.352 -21.290 1.00 29.25 135 LEU C CA 1
ATOM 4575 C C . LEU C 1 135 ? -28.475 -23.171 -21.327 1.00 36.49 135 LEU C C 1
ATOM 4576 O O . LEU C 1 135 ? -27.895 -22.847 -22.370 1.00 35.57 135 LEU C O 1
ATOM 4581 N N . ASN C 1 136 ? -28.391 -22.465 -20.206 1.00 39.03 136 ASN C N 1
ATOM 4582 C CA . ASN C 1 136 ? -27.526 -21.300 -20.102 1.00 41.07 136 ASN C CA 1
ATOM 4583 C C . ASN C 1 136 ? -26.205 -21.696 -19.436 1.00 41.85 136 ASN C C 1
ATOM 4584 O O . ASN C 1 136 ? -26.141 -21.883 -18.213 1.00 39.84 136 ASN C O 1
ATOM 4589 N N . GLY C 1 137 ? -25.144 -21.753 -20.229 1.00 39.77 137 GLY C N 1
ATOM 4590 C CA . GLY C 1 137 ? -23.809 -22.027 -19.732 1.00 41.70 137 GLY C CA 1
ATOM 4591 C C . GLY C 1 137 ? -23.053 -20.752 -19.423 1.00 42.59 137 GLY C C 1
ATOM 4592 O O . GLY C 1 137 ? -23.632 -19.738 -19.021 1.00 48.72 137 GLY C O 1
ATOM 4593 N N . ALA C 1 138 ? -21.735 -20.821 -19.556 1.00 44.88 138 ALA C N 1
ATOM 4594 C CA . ALA C 1 138 ? -20.870 -19.650 -19.486 1.00 42.57 138 ALA C CA 1
ATOM 4595 C C . ALA C 1 138 ? -19.505 -20.062 -20.003 1.00 42.07 138 ALA C C 1
ATOM 4596 O O . ALA C 1 138 ? -19.137 -21.237 -19.926 1.00 45.41 138 ALA C O 1
ATOM 4598 N N . ILE C 1 139 ? -18.740 -19.083 -20.505 1.00 42.01 139 ILE C N 1
ATOM 4599 C CA . ILE C 1 139 ? -17.342 -19.369 -20.816 1.00 40.45 139 ILE C CA 1
ATOM 4600 C C . ILE C 1 139 ? -16.575 -19.687 -19.535 1.00 41.37 139 ILE C C 1
ATOM 4601 O O . ILE C 1 139 ? -15.533 -20.364 -19.574 1.00 36.32 139 ILE C O 1
ATOM 4606 N N . LYS C 1 140 ? -17.043 -19.176 -18.390 1.00 37.80 140 LYS C N 1
ATOM 4607 C CA . LYS C 1 140 ? -16.394 -19.493 -17.121 1.00 42.99 140 LYS C CA 1
ATOM 4608 C C . LYS C 1 140 ? -16.468 -20.976 -16.779 1.00 42.82 140 LYS C C 1
ATOM 4609 O O . LYS C 1 140 ? -15.677 -21.443 -15.953 1.00 42.96 140 LYS C O 1
ATOM 4615 N N . GLY C 1 141 ? -17.395 -21.725 -17.383 1.00 37.72 141 GLY C N 1
ATOM 4616 C CA . GLY C 1 141 ? -17.373 -23.172 -17.241 1.00 40.47 141 GLY C CA 1
ATOM 4617 C C . GLY C 1 141 ? -16.154 -23.834 -17.868 1.00 39.89 141 GLY C C 1
ATOM 4618 O O . GLY C 1 141 ? -15.837 -24.981 -17.525 1.00 37.00 141 GLY C O 1
ATOM 4619 N N . SER C 1 142 ? -15.508 -23.162 -18.825 1.00 40.29 142 SER C N 1
ATOM 4620 C CA . SER C 1 142 ? -14.340 -23.683 -19.528 1.00 39.93 142 SER C CA 1
ATOM 4621 C C . SER C 1 142 ? -13.063 -22.906 -19.245 1.00 38.33 142 SER C C 1
ATOM 4622 O O . SER C 1 142 ? -12.037 -23.187 -19.859 1.00 39.45 142 SER C O 1
ATOM 4625 N N . THR C 1 143 ? -13.101 -21.927 -18.356 1.00 38.61 143 THR C N 1
ATOM 4626 C CA . THR C 1 143 ? -11.955 -21.089 -18.061 1.00 39.86 143 THR C CA 1
ATOM 4627 C C . THR C 1 143 ? -11.773 -21.010 -16.553 1.00 45.92 143 THR C C 1
ATOM 4628 O O . THR C 1 143 ? -12.572 -21.537 -15.767 1.00 42.60 143 THR C O 1
ATOM 4632 N N . GLY C 1 144 ? -10.675 -20.381 -16.158 1.00 42.42 144 GLY C N 1
ATOM 4633 C CA . GLY C 1 144 ? -10.393 -20.186 -14.758 1.00 41.99 144 GLY C CA 1
ATOM 4634 C C . GLY C 1 144 ? -10.271 -18.721 -14.422 1.00 43.23 144 GLY C C 1
ATOM 4635 O O . GLY C 1 144 ? -9.550 -17.982 -15.098 1.00 50.73 144 GLY C O 1
ATOM 4636 N N . THR C 1 145 ? -10.986 -18.278 -13.405 1.00 43.66 145 THR C N 1
ATOM 4637 C CA . THR C 1 145 ? -10.827 -16.932 -12.879 1.00 47.54 145 THR C CA 1
ATOM 4638 C C . THR C 1 145 ? -10.764 -17.003 -11.365 1.00 48.24 145 THR C C 1
ATOM 4639 O O . THR C 1 145 ? -11.521 -17.756 -10.742 1.00 47.54 145 THR C O 1
ATOM 4643 N N . GLN C 1 146 ? -9.877 -16.202 -10.777 1.00 45.25 146 GLN C N 1
ATOM 4644 C CA . GLN C 1 146 ? -9.743 -16.197 -9.329 1.00 45.69 146 GLN C CA 1
ATOM 4645 C C . GLN C 1 146 ? -11.083 -15.869 -8.675 1.00 49.19 146 GLN C C 1
ATOM 4646 O O . GLN C 1 146 ? -11.786 -14.948 -9.106 1.00 42.59 146 GLN C O 1
ATOM 4652 N N . ALA C 1 147 ? -11.430 -16.651 -7.642 1.00 47.88 147 ALA C N 1
ATOM 4653 C CA . ALA C 1 147 ? -12.634 -16.539 -6.815 1.00 44.85 147 ALA C CA 1
ATOM 4654 C C . ALA C 1 147 ? -13.895 -16.987 -7.543 1.00 44.08 147 ALA C C 1
ATOM 4655 O O . ALA C 1 147 ? -15.005 -16.676 -7.098 1.00 42.09 147 ALA C O 1
ATOM 4657 N N . PHE C 1 148 ? -13.759 -17.694 -8.661 1.00 43.23 148 PHE C N 1
ATOM 4658 C CA . PHE C 1 148 ? -14.903 -18.099 -9.464 1.00 41.01 148 PHE C CA 1
ATOM 4659 C C . PHE C 1 148 ? -15.004 -19.613 -9.608 1.00 39.61 148 PHE C C 1
ATOM 4660 O O . PHE C 1 148 ? -15.739 -20.089 -10.473 1.00 36.53 148 PHE C O 1
ATOM 4668 N N . SER C 1 149 ? -14.292 -20.382 -8.771 1.00 40.72 149 SER C N 1
ATOM 4669 C CA . SER C 1 149 ? -14.255 -21.831 -8.967 1.00 39.55 149 SER C CA 1
ATOM 4670 C C . SER C 1 149 ? -15.647 -22.456 -8.850 1.00 39.60 149 SER C C 1
ATOM 4671 O O . SER C 1 149 ? -15.999 -23.330 -9.652 1.00 36.91 149 SER C O 1
ATOM 4674 N N . ILE C 1 150 ? -16.462 -22.007 -7.886 1.00 36.91 150 ILE C N 1
ATOM 4675 C CA . ILE C 1 150 ? -17.779 -22.624 -7.690 1.00 38.33 150 ILE C CA 1
ATOM 4676 C C . ILE C 1 150 ? -18.715 -22.294 -8.849 1.00 34.45 150 ILE C C 1
ATOM 4677 O O . ILE C 1 150 ? -19.376 -23.181 -9.400 1.00 31.59 150 ILE C O 1
ATOM 4682 N N . TYR C 1 151 ? -18.756 -21.025 -9.259 1.00 36.09 151 TYR C N 1
ATOM 4683 C CA . TYR C 1 151 ? -19.570 -20.643 -10.405 1.00 36.63 151 TYR C CA 1
ATOM 4684 C C . TYR C 1 151 ? -19.130 -21.376 -11.668 1.00 36.46 151 TYR C C 1
ATOM 4685 O O . TYR C 1 151 ? -19.952 -21.966 -12.377 1.00 54.37 151 TYR C O 1
ATOM 4694 N N . GLY C 1 152 ? -17.822 -21.364 -11.947 1.00 39.55 152 GLY C N 1
ATOM 4695 C CA . GLY C 1 152 ? -17.313 -22.039 -13.130 1.00 36.72 152 GLY C CA 1
ATOM 4696 C C . GLY C 1 152 ? -17.626 -23.522 -13.129 1.00 33.53 152 GLY C C 1
ATOM 4697 O O . GLY C 1 152 ? -17.963 -24.091 -14.168 1.00 33.41 152 GLY C O 1
ATOM 4698 N N . ALA C 1 153 ? -17.516 -24.167 -11.961 1.00 32.53 153 ALA C N 1
ATOM 4699 C CA . ALA C 1 153 ? -17.826 -25.592 -11.866 1.00 34.04 153 ALA C CA 1
ATOM 4700 C C . ALA C 1 153 ? -19.305 -25.853 -12.124 1.00 32.84 153 ALA C C 1
ATOM 4701 O O . ALA C 1 153 ? -19.657 -26.809 -12.825 1.00 34.53 153 ALA C O 1
ATOM 4703 N N . SER C 1 154 ? -20.188 -25.008 -11.584 1.00 33.72 154 SER C N 1
ATOM 4704 C CA . SER C 1 154 ? -21.606 -25.196 -11.861 1.00 35.72 154 SER C CA 1
ATOM 4705 C C . SER C 1 154 ? -21.878 -25.071 -13.358 1.00 35.22 154 SER C C 1
ATOM 4706 O O . SER C 1 154 ? -22.647 -25.856 -13.924 1.00 34.29 154 SER C O 1
ATOM 4709 N N . LYS C 1 155 ? -21.221 -24.116 -14.023 1.00 35.83 155 LYS C N 1
ATOM 4710 C CA . LYS C 1 155 ? -21.431 -23.927 -15.457 1.00 34.29 155 LYS C CA 1
ATOM 4711 C C . LYS C 1 155 ? -20.869 -25.085 -16.272 1.00 32.61 155 LYS C C 1
ATOM 4712 O O . LYS C 1 155 ? -21.441 -25.455 -17.299 1.00 33.13 155 LYS C O 1
ATOM 4718 N N . ALA C 1 156 ? -19.742 -25.663 -15.858 1.00 33.68 156 ALA C N 1
ATOM 4719 C CA . ALA C 1 156 ? -19.281 -26.861 -16.553 1.00 36.78 156 ALA C CA 1
ATOM 4720 C C . ALA C 1 156 ? -20.296 -27.998 -16.420 1.00 31.44 156 ALA C C 1
ATOM 4721 O O . ALA C 1 156 ? -20.574 -28.719 -17.391 1.00 30.98 156 ALA C O 1
ATOM 4723 N N . ALA C 1 157 ? -20.885 -28.157 -15.231 1.00 30.61 157 ALA C N 1
ATOM 4724 C CA . ALA C 1 157 ? -21.877 -29.209 -15.033 1.00 34.34 157 ALA C CA 1
ATOM 4725 C C . ALA C 1 157 ? -23.071 -29.058 -15.974 1.00 32.41 157 ALA C C 1
ATOM 4726 O O . ALA C 1 157 ? -23.532 -30.049 -16.554 1.00 33.83 157 ALA C O 1
ATOM 4728 N N . VAL C 1 158 ? -23.533 -27.821 -16.198 1.00 32.76 158 VAL C N 1
ATOM 4729 C CA . VAL C 1 158 ? -24.679 -27.576 -17.082 1.00 34.62 158 VAL C CA 1
ATOM 4730 C C . VAL C 1 158 ? -24.392 -28.081 -18.491 1.00 35.39 158 VAL C C 1
ATOM 4731 O O . VAL C 1 158 ? -25.215 -28.766 -19.106 1.00 32.61 158 VAL C O 1
ATOM 4735 N N . ARG C 1 159 ? -23.224 -27.718 -19.030 1.00 35.70 159 ARG C N 1
ATOM 4736 C CA . ARG C 1 159 ? -22.819 -28.168 -20.362 1.00 34.46 159 ARG C CA 1
ATOM 4737 C C . ARG C 1 159 ? -22.739 -29.687 -20.429 1.00 31.71 159 ARG C C 1
ATOM 4738 O O . ARG C 1 159 ? -23.094 -30.290 -21.442 1.00 34.52 159 ARG C O 1
ATOM 4746 N N . ALA C 1 160 ? -22.244 -30.323 -19.366 1.00 34.01 160 ALA C N 1
ATOM 4747 C CA . ALA C 1 160 ? -22.122 -31.778 -19.385 1.00 35.60 160 ALA C CA 1
ATOM 4748 C C . ALA C 1 160 ? -23.484 -32.445 -19.412 1.00 37.07 160 ALA C C 1
ATOM 4749 O O . ALA C 1 160 ? -23.664 -33.481 -20.067 1.00 36.15 160 ALA C O 1
ATOM 4751 N N . LEU C 1 161 ? -24.461 -31.856 -18.709 1.00 39.61 161 LEU C N 1
ATOM 4752 C CA . LEU C 1 161 ? -25.803 -32.428 -18.686 1.00 31.71 161 LEU C CA 1
ATOM 4753 C C . LEU C 1 161 ? -26.349 -32.575 -20.102 1.00 34.04 161 LEU C C 1
ATOM 4754 O O . LEU C 1 161 ? -27.024 -33.564 -20.420 1.00 35.70 161 LEU C O 1
ATOM 4759 N N . ALA C 1 162 ? -26.068 -31.598 -20.968 1.00 31.65 162 ALA C N 1
ATOM 4760 C CA . ALA C 1 162 ? -26.600 -31.640 -22.328 1.00 33.00 162 ALA C CA 1
ATOM 4761 C C . ALA C 1 162 ? -26.059 -32.831 -23.117 1.00 34.68 162 ALA C C 1
ATOM 4762 O O . ALA C 1 162 ? -26.787 -33.410 -23.928 1.00 34.82 162 ALA C O 1
ATOM 4764 N N . ARG C 1 163 ? -24.787 -33.211 -22.902 1.00 37.16 163 ARG C N 1
ATOM 4765 C CA . ARG C 1 163 ? -24.204 -34.300 -23.692 1.00 40.03 163 ARG C CA 1
ATOM 4766 C C . ARG C 1 163 ? -24.919 -35.615 -23.427 1.00 35.49 163 ARG C C 1
ATOM 4767 O O . ARG C 1 163 ? -25.141 -36.401 -24.353 1.00 34.48 163 ARG C O 1
ATOM 4775 N N . SER C 1 164 ? -25.187 -35.919 -22.155 1.00 31.88 164 SER C N 1
ATOM 4776 C CA . SER C 1 164 ? -25.931 -37.137 -21.836 1.00 35.48 164 SER C CA 1
ATOM 4777 C C . SER C 1 164 ? -27.423 -36.990 -22.169 1.00 34.97 164 SER C C 1
ATOM 4778 O O . SER C 1 164 ? -28.078 -37.959 -22.576 1.00 35.44 164 SER C O 1
ATOM 4781 N N . TRP C 1 165 ? -27.991 -35.800 -21.959 1.00 34.80 165 TRP C N 1
ATOM 4782 C CA . TRP C 1 165 ? -29.410 -35.610 -22.249 1.00 35.92 165 TRP C CA 1
ATOM 4783 C C . TRP C 1 165 ? -29.727 -35.776 -23.738 1.00 37.68 165 TRP C C 1
ATOM 4784 O O . TRP C 1 165 ? -30.874 -36.088 -24.082 1.00 35.20 165 TRP C O 1
ATOM 4795 N N . VAL C 1 166 ? -28.740 -35.593 -24.632 1.00 34.40 166 VAL C N 1
ATOM 4796 C CA . VAL C 1 166 ? -28.966 -35.902 -26.047 1.00 33.47 166 VAL C CA 1
ATOM 4797 C C . VAL C 1 166 ? -29.457 -37.337 -26.206 1.00 40.43 166 VAL C C 1
ATOM 4798 O O . VAL C 1 166 ? -30.429 -37.610 -26.926 1.00 35.04 166 VAL C O 1
ATOM 4802 N N . LEU C 1 167 ? -28.798 -38.275 -25.515 1.00 35.87 167 LEU C N 1
ATOM 4803 C CA . LEU C 1 167 ? -29.170 -39.676 -25.646 1.00 39.31 167 LEU C CA 1
ATOM 4804 C C . LEU C 1 167 ? -30.458 -39.981 -24.884 1.00 42.31 167 LEU C C 1
ATOM 4805 O O . LEU C 1 167 ? -31.318 -40.711 -25.384 1.00 42.77 167 LEU C O 1
ATOM 4810 N N . ASP C 1 168 ? -30.615 -39.407 -23.687 1.00 41.33 168 ASP C N 1
ATOM 4811 C CA . ASP C 1 168 ? -31.830 -39.618 -22.909 1.00 40.97 168 ASP C CA 1
ATOM 4812 C C . ASP C 1 168 ? -33.056 -39.138 -23.666 1.00 43.88 168 ASP C C 1
ATOM 4813 O O . ASP C 1 168 ? -34.138 -39.721 -23.544 1.00 42.93 168 ASP C O 1
ATOM 4818 N N . LEU C 1 169 ? -32.910 -38.087 -24.473 1.00 43.26 169 LEU C N 1
ATOM 4819 C CA . LEU C 1 169 ? -34.114 -37.505 -25.128 1.00 43.38 169 LEU C CA 1
ATOM 4820 C C . LEU C 1 169 ? -34.249 -37.949 -26.590 1.00 46.23 169 LEU C C 1
ATOM 4821 O O . LEU C 1 169 ? -35.098 -37.369 -27.288 1.00 50.93 169 LEU C O 1
ATOM 4826 N N . LYS C 1 170 ? -33.457 -38.920 -27.046 1.00 46.48 170 LYS C N 1
ATOM 4827 C CA . LYS C 1 170 ? -33.504 -39.286 -28.489 1.00 48.09 170 LYS C CA 1
ATOM 4828 C C . LYS C 1 170 ? -34.889 -39.829 -28.867 1.00 53.81 170 LYS C C 1
ATOM 4829 O O . LYS C 1 170 ? -35.412 -39.415 -29.917 1.00 55.45 170 LYS C O 1
ATOM 4835 N N . GLU C 1 171 ? -35.462 -40.704 -28.042 1.00 55.43 171 GLU C N 1
ATOM 4836 C CA . GLU C 1 171 ? -36.806 -41.265 -28.334 1.00 55.84 171 GLU C CA 1
ATOM 4837 C C . GLU C 1 171 ? -37.913 -40.211 -28.437 1.00 53.84 171 GLU C C 1
ATOM 4838 O O . GLU C 1 171 ? -38.722 -40.296 -29.377 1.00 53.51 171 GLU C O 1
ATOM 4844 N N . ARG C 1 172 ? -37.922 -39.245 -27.520 1.00 48.53 172 ARG C N 1
ATOM 4845 C CA . ARG C 1 172 ? -38.924 -38.144 -27.557 1.00 54.30 172 ARG C CA 1
ATOM 4846 C C . ARG C 1 172 ? -38.681 -37.153 -28.723 1.00 49.74 172 ARG C C 1
ATOM 4847 O O . ARG C 1 172 ? -39.585 -36.402 -29.091 1.00 42.40 172 ARG C O 1
ATOM 4855 N N . GLY C 1 173 ? -37.430 -37.097 -29.181 1.00 48.82 173 GLY C N 1
ATOM 4856 C CA . GLY C 1 173 ? -37.068 -36.192 -30.286 1.00 37.98 173 GLY C CA 1
ATOM 4857 C C . GLY C 1 173 ? -36.773 -34.772 -29.856 1.00 38.78 173 GLY C C 1
ATOM 4858 O O . GLY C 1 173 ? -36.798 -33.876 -30.712 1.00 40.56 173 GLY C O 1
ATOM 4859 N N . ILE C 1 174 ? -36.525 -34.582 -28.560 1.00 36.88 174 ILE C N 1
ATOM 4860 C CA . ILE C 1 174 ? -36.169 -33.233 -28.039 1.00 39.02 174 ILE C CA 1
ATOM 4861 C C . ILE C 1 174 ? -34.648 -33.074 -28.074 1.00 41.63 174 ILE C C 1
ATOM 4862 O O . ILE C 1 174 ? -33.951 -33.944 -27.533 1.00 39.49 174 ILE C O 1
ATOM 4867 N N . ARG C 1 175 ? -34.164 -32.006 -28.698 1.00 40.70 175 ARG C N 1
ATOM 4868 C CA . ARG C 1 175 ? -32.740 -31.714 -28.779 1.00 34.84 175 ARG C CA 1
ATOM 4869 C C . ARG C 1 175 ? -32.358 -30.695 -27.713 1.00 36.64 175 ARG C C 1
ATOM 4870 O O . ARG C 1 175 ? -33.106 -29.747 -27.448 1.00 39.55 175 ARG C O 1
ATOM 4878 N N . VAL C 1 176 ? -31.193 -30.909 -27.091 1.00 38.32 176 VAL C N 1
ATOM 4879 C CA . VAL C 1 176 ? -30.675 -30.065 -26.019 1.00 34.31 176 VAL C CA 1
ATOM 4880 C C . VAL C 1 176 ? -29.374 -29.444 -26.471 1.00 35.23 176 VAL C C 1
ATOM 4881 O O . VAL C 1 176 ? -28.423 -30.160 -26.800 1.00 39.33 176 VAL C O 1
ATOM 4885 N N . ASN C 1 177 ? -29.297 -28.130 -26.375 1.00 36.43 177 ASN C N 1
ATOM 4886 C CA . ASN C 1 177 ? -28.112 -27.374 -26.706 1.00 34.53 177 ASN C CA 1
ATOM 4887 C C . ASN C 1 177 ? -27.859 -26.370 -25.592 1.00 33.48 177 ASN C C 1
ATOM 4888 O O . ASN C 1 177 ? -28.655 -26.242 -24.660 1.00 38.23 177 ASN C O 1
ATOM 4893 N N . VAL C 1 178 ? -26.695 -25.733 -25.648 1.00 33.13 178 VAL C N 1
ATOM 4894 C CA . VAL C 1 178 ? -26.213 -24.828 -24.608 1.00 38.24 178 VAL C CA 1
ATOM 4895 C C . VAL C 1 178 ? -25.726 -23.541 -25.267 1.00 39.81 178 VAL C C 1
ATOM 4896 O O . VAL C 1 178 ? -24.976 -23.594 -26.247 1.00 42.10 178 VAL C O 1
ATOM 4900 N N . VAL C 1 179 ? -26.130 -22.393 -24.733 1.00 34.85 179 VAL C N 1
ATOM 4901 C CA . VAL C 1 179 ? -25.521 -21.120 -25.092 1.00 38.13 179 VAL C CA 1
ATOM 4902 C C . VAL C 1 179 ? -24.601 -20.721 -23.943 1.00 38.35 179 VAL C C 1
ATOM 4903 O O . VAL C 1 179 ? -25.018 -20.705 -22.781 1.00 39.55 179 VAL C O 1
ATOM 4907 N N . SER C 1 180 ? -23.319 -20.501 -24.254 1.00 44.57 180 SER C N 1
ATOM 4908 C CA . SER C 1 180 ? -22.332 -20.047 -23.277 1.00 43.26 180 SER C CA 1
ATOM 4909 C C . SER C 1 180 ? -22.018 -18.587 -23.536 1.00 44.94 180 SER C C 1
ATOM 4910 O O . SER C 1 180 ? -21.210 -18.274 -24.426 1.00 48.60 180 SER C O 1
ATOM 4913 N N . PRO C 1 181 ? -22.599 -17.663 -22.785 1.00 44.74 181 PRO C N 1
ATOM 4914 C CA . PRO C 1 181 ? -22.271 -16.252 -22.981 1.00 43.48 181 PRO C CA 1
ATOM 4915 C C . PRO C 1 181 ? -20.888 -15.935 -22.445 1.00 41.95 181 PRO C C 1
ATOM 4916 O O . PRO C 1 181 ? -20.398 -16.571 -21.506 1.00 39.73 181 PRO C O 1
ATOM 4920 N N . GLY C 1 182 ? -20.259 -14.948 -23.079 1.00 42.48 182 GLY C N 1
ATOM 4921 C CA . GLY C 1 182 ? -19.179 -14.185 -22.481 1.00 48.09 182 GLY C CA 1
ATOM 4922 C C . GLY C 1 182 ? -19.784 -13.081 -21.638 1.00 46.18 182 GLY C C 1
ATOM 4923 O O . GLY C 1 182 ? -20.952 -13.148 -21.244 1.00 45.31 182 GLY C O 1
ATOM 4924 N N . SER C 1 183 ? -18.958 -12.079 -21.340 1.00 41.04 183 SER C N 1
ATOM 4925 C CA . SER C 1 183 ? -19.414 -10.953 -20.492 1.00 46.75 183 SER C CA 1
ATOM 4926 C C . SER C 1 183 ? -20.526 -10.191 -21.213 1.00 52.74 183 SER C C 1
ATOM 4927 O O . SER C 1 183 ? -20.237 -9.547 -22.238 1.00 55.13 183 SER C O 1
ATOM 4930 N N . THR C 1 184 ? -21.755 -10.305 -20.710 1.00 52.74 184 THR C N 1
ATOM 4931 C CA . THR C 1 184 ? -22.912 -9.598 -21.309 1.00 47.85 184 THR C CA 1
ATOM 4932 C C . THR C 1 184 ? -23.392 -8.513 -20.351 1.00 52.86 184 THR C C 1
ATOM 4933 O O . THR C 1 184 ? -23.552 -8.830 -19.159 1.00 46.87 184 THR C O 1
ATOM 4937 N N . ARG C 1 185 ? -23.616 -7.288 -20.833 1.00 55.41 185 ARG C N 1
ATOM 4938 C CA . ARG C 1 185 ? -23.998 -6.264 -19.832 1.00 56.40 185 ARG C CA 1
ATOM 4939 C C . ARG C 1 185 ? -25.339 -6.675 -19.231 1.00 54.39 185 ARG C C 1
ATOM 4940 O O . ARG C 1 185 ? -26.293 -6.844 -20.005 1.00 50.38 185 ARG C O 1
ATOM 4948 N N . THR C 1 186 ? -25.416 -6.733 -17.904 1.00 51.11 186 THR C N 1
ATOM 4949 C CA . THR C 1 186 ? -26.657 -7.133 -17.199 1.00 51.52 186 THR C CA 1
ATOM 4950 C C . THR C 1 186 ? -26.610 -6.567 -15.784 1.00 52.07 186 THR C C 1
ATOM 4951 O O . THR C 1 186 ? -25.495 -6.289 -15.312 1.00 52.49 186 THR C O 1
ATOM 4955 N N . ILE C 1 187 ? -27.757 -6.426 -15.125 1.00 52.54 187 ILE C N 1
ATOM 4956 C CA . ILE C 1 187 ? -27.696 -6.008 -13.697 1.00 52.44 187 ILE C CA 1
ATOM 4957 C C . ILE C 1 187 ? -26.826 -7.047 -12.990 1.00 55.63 187 ILE C C 1
ATOM 4958 O O . ILE C 1 187 ? -25.913 -6.649 -12.255 1.00 57.51 187 ILE C O 1
ATOM 4963 N N . GLY C 1 188 ? -27.073 -8.330 -13.264 1.00 55.16 188 GLY C N 1
ATOM 4964 C CA . GLY C 1 188 ? -26.278 -9.408 -12.650 1.00 54.22 188 GLY C CA 1
ATOM 4965 C C . GLY C 1 188 ? -24.790 -9.152 -12.798 1.00 57.01 188 GLY C C 1
ATOM 4966 O O . GLY C 1 188 ? -24.077 -9.207 -11.780 1.00 58.41 188 GLY C O 1
ATOM 4967 N N . LEU C 1 189 ? -24.338 -8.883 -14.025 1.00 53.67 189 LEU C N 1
ATOM 4968 C CA . LEU C 1 189 ? -22.910 -8.645 -14.246 1.00 55.61 189 LEU C CA 1
ATOM 4969 C C . LEU C 1 189 ? -22.432 -7.372 -13.553 1.00 57.41 189 LEU C C 1
ATOM 4970 O O . LEU C 1 189 ? -21.350 -7.359 -12.950 1.00 58.11 189 LEU C O 1
ATOM 4975 N N . ALA C 1 190 ? -23.207 -6.284 -13.646 1.00 58.99 190 ALA C N 1
ATOM 4976 C CA . ALA C 1 190 ? -22.798 -5.044 -12.984 1.00 65.35 190 ALA C CA 1
ATOM 4977 C C . ALA C 1 190 ? -22.674 -5.237 -11.479 1.00 65.61 190 ALA C C 1
ATOM 4978 O O . ALA C 1 190 ? -21.703 -4.779 -10.859 1.00 72.64 190 ALA C O 1
ATOM 4980 N N . GLU C 1 191 ? -23.632 -5.945 -10.882 1.00 64.85 191 GLU C N 1
ATOM 4981 C CA . GLU C 1 191 ? -23.646 -6.152 -9.439 1.00 68.58 191 GLU C CA 1
ATOM 4982 C C . GLU C 1 191 ? -22.422 -6.924 -8.962 1.00 64.14 191 GLU C C 1
ATOM 4983 O O . GLU C 1 191 ? -22.044 -6.803 -7.793 1.00 68.65 191 GLU C O 1
ATOM 4989 N N . LEU C 1 192 ? -21.794 -7.712 -9.841 1.00 64.31 192 LEU C N 1
ATOM 4990 C CA . LEU C 1 192 ? -20.559 -8.403 -9.481 1.00 65.53 192 LEU C CA 1
ATOM 4991 C C . LEU C 1 192 ? -19.425 -7.456 -9.146 1.00 65.47 192 LEU C C 1
ATOM 4992 O O . LEU C 1 192 ? -18.530 -7.829 -8.382 1.00 67.84 192 LEU C O 1
ATOM 4997 N N . GLY C 1 193 ? -19.432 -6.252 -9.717 1.00 69.15 193 GLY C N 1
ATOM 4998 C CA . GLY C 1 193 ? -18.367 -5.299 -9.482 1.00 71.26 193 GLY C CA 1
ATOM 4999 C C . GLY C 1 193 ? -18.398 -4.689 -8.105 1.00 73.81 193 GLY C C 1
ATOM 5000 O O . GLY C 1 193 ? -17.398 -4.123 -7.651 1.00 76.47 193 GLY C O 1
ATOM 5001 N N . GLY C 1 194 ? -19.515 -4.776 -7.424 1.00 74.85 194 GLY C N 1
ATOM 5002 C CA . GLY C 1 194 ? -19.497 -4.161 -6.128 1.00 80.63 194 GLY C CA 1
ATOM 5003 C C . GLY C 1 194 ? -20.778 -3.432 -5.992 1.00 82.74 194 GLY C C 1
ATOM 5004 O O . GLY C 1 194 ? -21.619 -3.493 -6.880 1.00 81.60 194 GLY C O 1
ATOM 5005 N N . ASP C 1 195 ? -20.971 -2.778 -4.890 1.00 83.33 195 ASP C N 1
ATOM 5006 C CA . ASP C 1 195 ? -22.365 -2.477 -4.668 1.00 85.35 195 ASP C CA 1
ATOM 5007 C C . ASP C 1 195 ? -22.543 -0.959 -4.830 1.00 84.21 195 ASP C C 1
ATOM 5008 O O . ASP C 1 195 ? -23.671 -0.462 -5.042 1.00 82.63 195 ASP C O 1
ATOM 5013 N N . THR C 1 196 ? -21.400 -0.249 -4.754 1.00 83.06 196 THR C N 1
ATOM 5014 C CA . THR C 1 196 ? -21.209 1.156 -5.110 1.00 80.68 196 THR C CA 1
ATOM 5015 C C . THR C 1 196 ? -21.304 1.371 -6.621 1.00 83.92 196 THR C C 1
ATOM 5016 O O . THR C 1 196 ? -20.951 0.496 -7.409 1.00 85.09 196 THR C O 1
ATOM 5020 N N . GLN C 1 197 ? -21.689 2.584 -7.034 1.00 83.92 197 GLN C N 1
ATOM 5021 C CA . GLN C 1 197 ? -21.902 2.836 -8.462 1.00 79.20 197 GLN C CA 1
ATOM 5022 C C . GLN C 1 197 ? -20.595 2.984 -9.249 1.00 78.13 197 GLN C C 1
ATOM 5023 O O . GLN C 1 197 ? -20.462 2.410 -10.335 1.00 79.71 197 GLN C O 1
ATOM 5029 N N . GLU C 1 198 ? -19.616 3.729 -8.733 1.00 78.95 198 GLU C N 1
ATOM 5030 C CA . GLU C 1 198 ? -18.324 3.811 -9.418 1.00 78.06 198 GLU C CA 1
ATOM 5031 C C . GLU C 1 198 ? -17.674 2.438 -9.540 1.00 78.52 198 GLU C C 1
ATOM 5032 O O . GLU C 1 198 ? -17.053 2.123 -10.563 1.00 80.51 198 GLU C O 1
ATOM 5038 N N . GLY C 1 199 ? -17.819 1.602 -8.512 1.00 77.77 199 GLY C N 1
ATOM 5039 C CA . GLY C 1 199 ? -17.203 0.286 -8.537 1.00 79.72 199 GLY C CA 1
ATOM 5040 C C . GLY C 1 199 ? -17.740 -0.642 -9.611 1.00 75.17 199 GLY C C 1
ATOM 5041 O O . GLY C 1 199 ? -16.994 -1.471 -10.143 1.00 70.04 199 GLY C O 1
ATOM 5042 N N . GLN C 1 200 ? -19.026 -0.518 -9.954 1.00 74.80 200 GLN C N 1
ATOM 5043 C CA . GLN C 1 200 ? -19.576 -1.356 -11.016 1.00 72.99 200 GLN C CA 1
ATOM 5044 C C . GLN C 1 200 ? -19.052 -0.946 -12.383 1.00 73.98 200 GLN C C 1
ATOM 5045 O O . GLN C 1 200 ? -18.830 -1.807 -13.241 1.00 73.85 200 GLN C O 1
ATOM 5051 N N . ASP C 1 201 ? -18.814 0.351 -12.595 1.00 73.59 201 ASP C N 1
ATOM 5052 C CA . ASP C 1 201 ? -18.374 0.803 -13.910 1.00 73.35 201 ASP C CA 1
ATOM 5053 C C . ASP C 1 201 ? -16.951 0.362 -14.203 1.00 70.38 201 ASP C C 1
ATOM 5054 O O . ASP C 1 201 ? -16.645 -0.047 -15.330 1.00 64.97 201 ASP C O 1
ATOM 5059 N N . GLY C 1 202 ? -16.068 0.423 -13.205 1.00 71.03 202 GLY C N 1
ATOM 5060 C CA . GLY C 1 202 ? -14.708 -0.024 -13.429 1.00 69.78 202 GLY C CA 1
ATOM 5061 C C . GLY C 1 202 ? -14.658 -1.513 -13.684 1.00 69.48 202 GLY C C 1
ATOM 5062 O O . GLY C 1 202 ? -13.797 -1.993 -14.426 1.00 64.18 202 GLY C O 1
ATOM 5063 N N . THR C 1 203 ? -15.587 -2.259 -13.083 1.00 70.95 203 THR C N 1
ATOM 5064 C CA . THR C 1 203 ? -15.693 -3.686 -13.354 1.00 67.39 203 THR C CA 1
ATOM 5065 C C . THR C 1 203 ? -16.230 -3.934 -14.760 1.00 64.74 203 THR C C 1
ATOM 5066 O O . THR C 1 203 ? -15.706 -4.787 -15.486 1.00 63.79 203 THR C O 1
ATOM 5070 N N . LEU C 1 204 ? -17.246 -3.170 -15.175 1.00 65.10 204 LEU C N 1
ATOM 5071 C CA . LEU C 1 204 ? -17.781 -3.317 -16.524 1.00 63.54 204 LEU C CA 1
ATOM 5072 C C . LEU C 1 204 ? -16.764 -2.905 -17.581 1.00 62.54 204 LEU C C 1
ATOM 5073 O O . LEU C 1 204 ? -16.673 -3.542 -18.636 1.00 60.66 204 LEU C O 1
ATOM 5078 N N . ALA C 1 205 ? -16.007 -1.828 -17.327 1.00 65.40 205 ALA C N 1
ATOM 5079 C CA . ALA C 1 205 ? -14.964 -1.414 -18.265 1.00 61.23 205 ALA C CA 1
ATOM 5080 C C . ALA C 1 205 ? -13.820 -2.411 -18.286 1.00 59.30 205 ALA C C 1
ATOM 5081 O O . ALA C 1 205 ? -13.297 -2.741 -19.357 1.00 58.87 205 ALA C O 1
ATOM 5083 N N . TYR C 1 206 ? -13.421 -2.901 -17.110 1.00 57.05 206 TYR C N 1
ATOM 5084 C CA . TYR C 1 206 ? -12.356 -3.896 -17.037 1.00 54.24 206 TYR C CA 1
ATOM 5085 C C . TYR C 1 206 ? -12.747 -5.165 -17.777 1.00 57.39 206 TYR C C 1
ATOM 5086 O O . TYR C 1 206 ? -11.956 -5.714 -18.554 1.00 50.98 206 TYR C O 1
ATOM 5095 N N . LEU C 1 207 ? -13.976 -5.644 -17.549 1.00 57.75 207 LEU C N 1
ATOM 5096 C CA . LEU C 1 207 ? -14.443 -6.830 -18.254 1.00 54.04 207 LEU C CA 1
ATOM 5097 C C . LEU C 1 207 ? -14.480 -6.604 -19.758 1.00 54.92 207 LEU C C 1
ATOM 5098 O O . LEU C 1 207 ? -14.273 -7.547 -20.527 1.00 59.43 207 LEU C O 1
ATOM 5103 N N . ALA C 1 208 ? -14.804 -5.386 -20.195 1.00 57.93 208 ALA C N 1
ATOM 5104 C CA . ALA C 1 208 ? -14.747 -5.069 -21.620 1.00 56.53 208 ALA C CA 1
ATOM 5105 C C . ALA C 1 208 ? -13.321 -5.137 -22.150 1.00 50.36 208 ALA C C 1
ATOM 5106 O O . ALA C 1 208 ? -13.090 -5.595 -23.275 1.00 54.61 208 ALA C O 1
ATOM 5108 N N . SER C 1 209 ? -12.355 -4.679 -21.359 1.00 53.87 209 SER C N 1
ATOM 5109 C CA . SER C 1 209 ? -10.960 -4.696 -21.800 1.00 55.03 209 SER C CA 1
ATOM 5110 C C . SER C 1 209 ? -10.442 -6.116 -22.004 1.00 55.01 209 SER C C 1
ATOM 5111 O O . SER C 1 209 ? -9.487 -6.326 -22.759 1.00 51.94 209 SER C O 1
ATOM 5114 N N . LEU C 1 210 ? -11.034 -7.094 -21.309 1.00 56.79 210 LEU C N 1
ATOM 5115 C CA . LEU C 1 210 ? -10.664 -8.495 -21.488 1.00 47.44 210 LEU C CA 1
ATOM 5116 C C . LEU C 1 210 ? -11.259 -9.082 -22.769 1.00 47.59 210 LEU C C 1
ATOM 5117 O O . LEU C 1 210 ? -10.792 -10.123 -23.242 1.00 45.53 210 LEU C O 1
ATOM 5122 N N . VAL C 1 211 ? -12.339 -8.502 -23.284 1.00 50.20 211 VAL C N 1
ATOM 5123 C CA . VAL C 1 211 ? -12.942 -9.030 -24.518 1.00 53.46 211 VAL C CA 1
ATOM 5124 C C . VAL C 1 211 ? -12.085 -8.623 -25.716 1.00 55.69 211 VAL C C 1
ATOM 5125 O O . VAL C 1 211 ? -11.703 -7.439 -25.828 1.00 54.07 211 VAL C O 1
ATOM 5129 N N . PRO C 1 212 ? -11.772 -9.543 -26.641 1.00 55.00 212 PRO C N 1
ATOM 5130 C CA . PRO C 1 212 ? -10.968 -9.143 -27.811 1.00 55.68 212 PRO C CA 1
ATOM 5131 C C . PRO C 1 212 ? -11.647 -8.104 -28.692 1.00 54.63 212 PRO C C 1
ATOM 5132 O O . PRO C 1 212 ? -10.983 -7.153 -29.123 1.00 54.96 212 PRO C O 1
ATOM 5136 N N . ILE C 1 213 ? -12.948 -8.224 -28.966 1.00 50.81 213 ILE C N 1
ATOM 5137 C CA . ILE C 1 213 ? -13.560 -7.144 -29.733 1.00 48.55 213 ILE C CA 1
ATOM 5138 C C . ILE C 1 213 ? -13.665 -5.871 -28.904 1.00 49.63 213 ILE C C 1
ATOM 5139 O O . ILE C 1 213 ? -13.855 -4.789 -29.468 1.00 50.68 213 ILE C O 1
ATOM 5144 N N . GLY C 1 214 ? -13.498 -5.959 -27.586 1.00 50.39 214 GLY C N 1
ATOM 5145 C CA . GLY C 1 214 ? -13.359 -4.790 -26.742 1.00 51.02 214 GLY C CA 1
ATOM 5146 C C . GLY C 1 214 ? -14.636 -4.174 -26.218 1.00 53.12 214 GLY C C 1
ATOM 5147 O O . GLY C 1 214 ? -14.586 -3.060 -25.686 1.00 58.74 214 GLY C O 1
ATOM 5148 N N . ARG C 1 215 ? -15.772 -4.858 -26.328 1.00 48.13 215 ARG C N 1
ATOM 5149 C CA . ARG C 1 215 ? -17.022 -4.361 -25.777 1.00 54.86 215 ARG C CA 1
ATOM 5150 C C . ARG C 1 215 ? -17.760 -5.495 -25.082 1.00 56.02 215 ARG C C 1
ATOM 5151 O O . ARG C 1 215 ? -17.559 -6.675 -25.390 1.00 53.36 215 ARG C O 1
ATOM 5159 N N . LEU C 1 216 ? -18.579 -5.122 -24.107 1.00 53.54 216 LEU C N 1
ATOM 5160 C CA . LEU C 1 216 ? -19.500 -6.064 -23.499 1.00 55.78 216 LEU C CA 1
ATOM 5161 C C . LEU C 1 216 ? -20.630 -6.383 -24.473 1.00 55.34 216 LEU C C 1
ATOM 5162 O O . LEU C 1 216 ? -20.975 -5.585 -25.352 1.00 53.22 216 LEU C O 1
ATOM 5167 N N . ALA C 1 217 ? -21.223 -7.555 -24.303 1.00 53.01 217 ALA C N 1
ATOM 5168 C CA . ALA C 1 217 ? -22.352 -7.915 -25.141 1.00 49.00 217 ALA C CA 1
ATOM 5169 C C . ALA C 1 217 ? -23.590 -7.147 -24.721 1.00 53.96 217 ALA C C 1
ATOM 5170 O O . ALA C 1 217 ? -23.813 -6.892 -23.535 1.00 53.08 217 ALA C O 1
ATOM 5172 N N . ASP C 1 218 ? -24.379 -6.749 -25.702 1.00 53.47 218 ASP C N 1
ATOM 5173 C CA . ASP C 1 218 ? -25.749 -6.394 -25.403 1.00 57.54 218 ASP C CA 1
ATOM 5174 C C . ASP C 1 218 ? -26.550 -7.671 -25.146 1.00 56.18 218 ASP C C 1
ATOM 5175 O O . ASP C 1 218 ? -26.346 -8.679 -25.831 1.00 52.69 218 ASP C O 1
ATOM 5180 N N . PRO C 1 219 ? -27.487 -7.655 -24.193 1.00 54.60 219 PRO C N 1
ATOM 5181 C CA . PRO C 1 219 ? -28.271 -8.874 -23.938 1.00 51.11 219 PRO C CA 1
ATOM 5182 C C . PRO C 1 219 ? -28.948 -9.423 -25.170 1.00 47.30 219 PRO C C 1
ATOM 5183 O O . PRO C 1 219 ? -29.032 -10.648 -25.313 1.00 44.28 219 PRO C O 1
ATOM 5187 N N . SER C 1 220 ? -29.342 -8.560 -26.110 1.00 47.86 220 SER C N 1
ATOM 5188 C CA . SER C 1 220 ? -29.987 -9.029 -27.332 1.00 49.11 220 SER C CA 1
ATOM 5189 C C . SER C 1 220 ? -29.072 -9.921 -28.171 1.00 46.17 220 SER C C 1
ATOM 5190 O O . SER C 1 220 ? -29.555 -10.836 -28.850 1.00 43.62 220 SER C O 1
ATOM 5193 N N . GLU C 1 221 ? -27.760 -9.672 -28.153 1.00 46.38 221 GLU C N 1
ATOM 5194 C CA . GLU C 1 221 ? -26.868 -10.493 -28.967 1.00 47.34 221 GLU C CA 1
ATOM 5195 C C . GLU C 1 221 ? -26.795 -11.923 -28.452 1.00 47.34 221 GLU C C 1
ATOM 5196 O O . GLU C 1 221 ? -26.620 -12.852 -29.245 1.00 46.60 221 GLU C O 1
ATOM 5202 N N . ILE C 1 222 ? -26.908 -12.115 -27.134 1.00 45.98 222 ILE C N 1
ATOM 5203 C CA . ILE C 1 222 ? -27.009 -13.465 -26.593 1.00 42.68 222 ILE C CA 1
ATOM 5204 C C . ILE C 1 222 ? -28.329 -14.098 -26.996 1.00 40.63 222 ILE C C 1
ATOM 5205 O O . ILE C 1 222 ? -28.379 -15.275 -27.379 1.00 36.35 222 ILE C O 1
ATOM 5210 N N . ALA C 1 223 ? -29.409 -13.305 -26.958 1.00 45.01 223 ALA C N 1
ATOM 5211 C CA . ALA C 1 223 ? -30.760 -13.797 -27.232 1.00 40.08 223 ALA C CA 1
ATOM 5212 C C . ALA C 1 223 ? -30.903 -14.330 -28.656 1.00 43.64 223 ALA C C 1
ATOM 5213 O O . ALA C 1 223 ? -31.639 -15.296 -28.894 1.00 43.23 223 ALA C O 1
ATOM 5215 N N . LYS C 1 224 ? -30.233 -13.695 -29.623 1.00 45.53 224 LYS C N 1
ATOM 5216 C CA . LYS C 1 224 ? -30.300 -14.166 -31.007 1.00 43.18 224 LYS C CA 1
ATOM 5217 C C . LYS C 1 224 ? -29.802 -15.605 -31.124 1.00 45.63 224 LYS C C 1
ATOM 5218 O O . LYS C 1 224 ? -30.357 -16.399 -31.895 1.00 45.44 224 LYS C O 1
ATOM 5224 N N . VAL C 1 225 ? -28.758 -15.963 -30.356 1.00 43.03 225 VAL C N 1
ATOM 5225 C CA . VAL C 1 225 ? -28.276 -17.343 -30.348 1.00 42.03 225 VAL C CA 1
ATOM 5226 C C . VAL C 1 225 ? -29.349 -18.288 -29.819 1.00 38.45 225 VAL C C 1
ATOM 5227 O O . VAL C 1 225 ? -29.553 -19.377 -30.364 1.00 40.55 225 VAL C O 1
ATOM 5231 N N . VAL C 1 226 ? -30.059 -17.888 -28.759 1.00 39.65 226 VAL C N 1
ATOM 5232 C CA . VAL C 1 226 ? -31.138 -18.725 -28.232 1.00 38.08 226 VAL C CA 1
ATOM 5233 C C . VAL C 1 226 ? -32.263 -18.888 -29.256 1.00 39.96 226 VAL C C 1
ATOM 5234 O O . VAL C 1 226 ? -32.779 -19.996 -29.465 1.00 37.49 226 VAL C O 1
ATOM 5238 N N . SER C 1 227 ? -32.671 -17.793 -29.909 1.00 44.48 227 SER C N 1
ATOM 5239 C CA . SER C 1 227 ? -33.737 -17.905 -30.907 1.00 47.07 227 SER C CA 1
ATOM 5240 C C . SER C 1 227 ? -33.335 -18.836 -32.041 1.00 46.00 227 SER C C 1
ATOM 5241 O O . SER C 1 227 ? -34.146 -19.643 -32.513 1.00 54.65 227 SER C O 1
ATOM 5244 N N . PHE C 1 228 ? -32.092 -18.729 -32.499 1.00 41.89 228 PHE C N 1
ATOM 5245 C CA . PHE C 1 228 ? -31.611 -19.659 -33.503 1.00 43.53 228 PHE C CA 1
ATOM 5246 C C . PHE C 1 228 ? -31.743 -21.085 -32.990 1.00 43.13 228 PHE C C 1
ATOM 5247 O O . PHE C 1 228 ? -32.261 -21.967 -33.681 1.00 43.84 228 PHE C O 1
ATOM 5255 N N . LEU C 1 229 ? -31.316 -21.316 -31.747 1.00 45.24 229 LEU C N 1
ATOM 5256 C CA . LEU C 1 229 ? -31.422 -22.646 -31.163 1.00 42.13 229 LEU C CA 1
ATOM 5257 C C . LEU C 1 229 ? -32.877 -23.052 -30.980 1.00 39.80 229 LEU C C 1
ATOM 5258 O O . LEU C 1 229 ? -33.226 -24.225 -31.173 1.00 40.39 229 LEU C O 1
ATOM 5263 N N . ALA C 1 230 ? -33.746 -22.090 -30.637 1.00 40.62 230 ALA C N 1
ATOM 5264 C CA . ALA C 1 230 ? -35.180 -22.384 -30.522 1.00 45.08 230 ALA C CA 1
ATOM 5265 C C . ALA C 1 230 ? -35.816 -22.704 -31.869 1.00 45.32 230 ALA C C 1
ATOM 5266 O O . ALA C 1 230 ? -36.760 -23.501 -31.931 1.00 49.75 230 ALA C O 1
ATOM 5268 N N . SER C 1 231 ? -35.346 -22.075 -32.944 1.00 44.95 231 SER C N 1
ATOM 5269 C CA . SER C 1 231 ? -35.949 -22.269 -34.256 1.00 49.49 231 SER C CA 1
ATOM 5270 C C . SER C 1 231 ? -35.573 -23.623 -34.853 1.00 45.43 231 SER C C 1
ATOM 5271 O O . SER C 1 231 ? -34.669 -24.318 -34.385 1.00 48.88 231 SER C O 1
ATOM 5274 N N . ASP C 1 232 ? -36.303 -23.999 -35.901 1.00 47.87 232 ASP C N 1
ATOM 5275 C CA . ASP C 1 232 ? -36.062 -25.239 -36.625 1.00 50.61 232 ASP C CA 1
ATOM 5276 C C . ASP C 1 232 ? -34.769 -25.222 -37.426 1.00 46.00 232 ASP C C 1
ATOM 5277 O O . ASP C 1 232 ? -34.373 -26.269 -37.946 1.00 45.75 232 ASP C O 1
ATOM 5282 N N . ASP C 1 233 ? -34.137 -24.060 -37.588 1.00 49.07 233 ASP C N 1
ATOM 5283 C CA . ASP C 1 233 ? -32.845 -24.004 -38.259 1.00 49.66 233 ASP C CA 1
ATOM 5284 C C . ASP C 1 233 ? -31.763 -24.765 -37.505 1.00 49.59 233 ASP C C 1
ATOM 5285 O O . ASP C 1 233 ? -30.755 -25.142 -38.111 1.00 51.83 233 ASP C O 1
ATOM 5290 N N . SER C 1 234 ? -31.937 -24.988 -36.203 1.00 42.57 234 SER C N 1
ATOM 5291 C CA . SER C 1 234 ? -30.975 -25.731 -35.408 1.00 44.19 234 SER C CA 1
ATOM 5292 C C . SER C 1 234 ? -31.261 -27.232 -35.399 1.00 45.29 234 SER C C 1
ATOM 5293 O O . SER C 1 234 ? -30.751 -27.949 -34.531 1.00 46.90 234 SER C O 1
ATOM 5296 N N . SER C 1 235 ? -32.014 -27.723 -36.387 1.00 44.29 235 SER C N 1
ATOM 5297 C CA . SER C 1 235 ? -32.513 -29.097 -36.370 1.00 45.48 235 SER C CA 1
ATOM 5298 C C . SER C 1 235 ? -31.398 -30.138 -36.305 1.00 37.33 235 SER C C 1
ATOM 5299 O O . SER C 1 235 ? -31.623 -31.248 -35.817 1.00 41.76 235 SER C O 1
ATOM 5302 N N . PHE C 1 236 ? -30.229 -29.847 -36.860 1.00 47.83 236 PHE C N 1
ATOM 5303 C CA . PHE C 1 236 ? -29.106 -30.778 -36.776 1.00 41.91 236 PHE C CA 1
ATOM 5304 C C . PHE C 1 236 ? -28.156 -30.478 -35.619 1.00 42.65 236 PHE C C 1
ATOM 5305 O O . PHE C 1 236 ? -27.102 -31.125 -35.520 1.00 44.99 236 PHE C O 1
ATOM 5313 N N . ILE C 1 237 ? -28.450 -29.481 -34.791 1.00 36.22 237 ILE C N 1
ATOM 5314 C CA . ILE C 1 237 ? -27.629 -29.183 -33.620 1.00 42.14 237 ILE C CA 1
ATOM 5315 C C . ILE C 1 237 ? -28.189 -29.930 -32.415 1.00 40.74 237 ILE C C 1
ATOM 5316 O O . ILE C 1 237 ? -29.355 -29.743 -32.052 1.00 41.26 237 ILE C O 1
ATOM 5321 N N . ASN C 1 238 ? -27.358 -30.759 -31.784 1.00 37.87 238 ASN C N 1
ATOM 5322 C CA . ASN C 1 238 ? -27.742 -31.482 -30.577 1.00 39.99 238 ASN C CA 1
ATOM 5323 C C . ASN C 1 238 ? -26.530 -31.671 -29.676 1.00 38.92 238 ASN C C 1
ATOM 5324 O O . ASN C 1 238 ? -25.474 -32.116 -30.133 1.00 33.76 238 ASN C O 1
ATOM 5329 N N . GLY C 1 239 ? -26.707 -31.379 -28.388 1.00 39.83 239 GLY C N 1
ATOM 5330 C CA . GLY C 1 239 ? -25.656 -31.498 -27.398 1.00 35.53 239 GLY C CA 1
ATOM 5331 C C . GLY C 1 239 ? -24.565 -30.471 -27.495 1.00 31.64 239 GLY C C 1
ATOM 5332 O O . GLY C 1 239 ? -23.622 -30.520 -26.700 1.00 39.20 239 GLY C O 1
ATOM 5333 N N . ALA C 1 240 ? -24.681 -29.524 -28.409 1.00 33.87 240 ALA C N 1
ATOM 5334 C CA . ALA C 1 240 ? -23.620 -28.581 -28.717 1.00 36.80 240 ALA C CA 1
ATOM 5335 C C . ALA C 1 240 ? -23.658 -27.373 -27.788 1.00 37.07 240 ALA C C 1
ATOM 5336 O O . ALA C 1 240 ? -24.675 -27.052 -27.168 1.00 40.43 240 ALA C O 1
ATOM 5338 N N . GLU C 1 241 ? -22.515 -26.719 -27.684 1.00 35.03 241 GLU C N 1
ATOM 5339 C CA . GLU C 1 241 ? -22.351 -25.473 -26.956 1.00 37.11 241 GLU C CA 1
ATOM 5340 C C . GLU C 1 241 ? -22.022 -24.394 -27.979 1.00 38.71 241 GLU C C 1
ATOM 5341 O O . GLU C 1 241 ? -21.100 -24.565 -28.785 1.00 39.17 241 GLU C O 1
ATOM 5347 N N . ILE C 1 242 ? -22.804 -23.319 -27.993 1.00 41.11 242 ILE C N 1
ATOM 5348 C CA . ILE C 1 242 ? -22.546 -22.178 -28.866 1.00 39.37 242 ILE C CA 1
ATOM 5349 C C . ILE C 1 242 ? -22.039 -21.044 -27.999 1.00 40.88 242 ILE C C 1
ATOM 5350 O O . ILE C 1 242 ? -22.762 -20.552 -27.125 1.00 40.08 242 ILE C O 1
ATOM 5355 N N . THR C 1 243 ? -20.801 -20.625 -28.234 1.00 44.96 243 THR C N 1
ATOM 5356 C CA . THR C 1 243 ? -20.147 -19.646 -27.383 1.00 41.17 243 THR C CA 1
ATOM 5357 C C . THR C 1 243 ? -20.171 -18.295 -28.084 1.00 42.33 243 THR C C 1
ATOM 5358 O O . THR C 1 243 ? -19.674 -18.158 -29.205 1.00 44.76 243 THR C O 1
ATOM 5362 N N . ALA C 1 244 ? -20.792 -17.315 -27.440 1.00 47.22 244 ALA C N 1
ATOM 5363 C CA . ALA C 1 244 ? -20.800 -15.929 -27.896 1.00 45.12 244 ALA C CA 1
ATOM 5364 C C . ALA C 1 244 ? -20.074 -15.109 -26.840 1.00 45.28 244 ALA C C 1
ATOM 5365 O O . ALA C 1 244 ? -20.693 -14.688 -25.856 1.00 45.14 244 ALA C O 1
ATOM 5367 N N . ASP C 1 245 ? -18.763 -14.894 -27.037 1.00 43.13 245 ASP C N 1
ATOM 5368 C CA . ASP C 1 245 ? -17.943 -14.190 -26.058 1.00 43.33 245 ASP C CA 1
ATOM 5369 C C . ASP C 1 245 ? -17.066 -13.096 -26.664 1.00 46.24 245 ASP C C 1
ATOM 5370 O O . ASP C 1 245 ? -16.117 -12.652 -26.003 1.00 43.98 245 ASP C O 1
ATOM 5375 N N . GLY C 1 246 ? -17.318 -12.676 -27.901 1.00 45.79 246 GLY C N 1
ATOM 5376 C CA . GLY C 1 246 ? -16.392 -11.771 -28.551 1.00 47.35 246 GLY C CA 1
ATOM 5377 C C . GLY C 1 246 ? -15.024 -12.368 -28.783 1.00 51.35 246 GLY C C 1
ATOM 5378 O O . GLY C 1 246 ? -14.063 -11.633 -29.034 1.00 53.17 246 GLY C O 1
ATOM 5379 N N . GLY C 1 247 ? -14.910 -13.692 -28.693 1.00 49.79 247 GLY C N 1
ATOM 5380 C CA . GLY C 1 247 ? -13.658 -14.394 -28.857 1.00 45.85 247 GLY C CA 1
ATOM 5381 C C . GLY C 1 247 ? -12.822 -14.569 -27.612 1.00 47.29 247 GLY C C 1
ATOM 5382 O O . GLY C 1 247 ? -11.702 -15.079 -27.725 1.00 44.68 247 GLY C O 1
ATOM 5383 N N . GLN C 1 248 ? -13.342 -14.209 -26.428 1.00 44.26 248 GLN C N 1
ATOM 5384 C CA . GLN C 1 248 ? -12.516 -14.166 -25.221 1.00 42.93 248 GLN C CA 1
ATOM 5385 C C . GLN C 1 248 ? -12.024 -15.548 -24.825 1.00 43.59 248 GLN C C 1
ATOM 5386 O O . GLN C 1 248 ? -10.860 -15.712 -24.445 1.00 45.99 248 GLN C O 1
ATOM 5392 N N . ALA C 1 249 ? -12.928 -16.523 -24.782 1.00 41.68 249 ALA C N 1
ATOM 5393 C CA . ALA C 1 249 ? -12.549 -17.900 -24.505 1.00 42.27 249 ALA C CA 1
ATOM 5394 C C . ALA C 1 249 ? -12.089 -18.635 -25.754 1.00 45.42 249 ALA C C 1
ATOM 5395 O O . ALA C 1 249 ? -11.549 -19.736 -25.635 1.00 45.82 249 ALA C O 1
ATOM 5397 N N . GLN C 1 250 ? -12.350 -18.090 -26.947 1.00 43.14 250 GLN C N 1
ATOM 5398 C CA . GLN C 1 250 ? -11.874 -18.734 -28.168 1.00 43.66 250 GLN C CA 1
ATOM 5399 C C . GLN C 1 250 ? -10.375 -18.522 -28.389 1.00 47.85 250 GLN C C 1
ATOM 5400 O O . GLN C 1 250 ? -9.705 -19.401 -28.951 1.00 48.39 250 GLN C O 1
ATOM 5406 N N . VAL C 1 251 ? -9.826 -17.382 -27.966 1.00 46.85 251 VAL C N 1
ATOM 5407 C CA . VAL C 1 251 ? -8.375 -17.178 -28.047 1.00 48.20 251 VAL C CA 1
ATOM 5408 C C . VAL C 1 251 ? -7.719 -17.856 -26.847 1.00 50.48 251 VAL C C 1
ATOM 5409 O O . VAL C 1 251 ? -6.490 -17.944 -26.760 1.00 51.66 251 VAL C O 1
ATOM 5413 N N . LYS D 1 3 ? -33.916 -10.400 -46.845 1.00 83.55 3 LYS D N 1
ATOM 5414 C CA . LYS D 1 3 ? -34.262 -10.319 -45.403 1.00 80.70 3 LYS D CA 1
ATOM 5415 C C . LYS D 1 3 ? -33.070 -9.759 -44.622 1.00 79.28 3 LYS D C 1
ATOM 5416 O O . LYS D 1 3 ? -32.643 -8.633 -44.927 1.00 78.04 3 LYS D O 1
ATOM 5422 N N . ARG D 1 4 ? -32.559 -10.521 -43.655 1.00 75.79 4 ARG D N 1
ATOM 5423 C CA . ARG D 1 4 ? -31.429 -10.058 -42.806 1.00 79.29 4 ARG D CA 1
ATOM 5424 C C . ARG D 1 4 ? -30.186 -9.834 -43.668 1.00 76.13 4 ARG D C 1
ATOM 5425 O O . ARG D 1 4 ? -29.465 -8.852 -43.417 1.00 75.74 4 ARG D O 1
ATOM 5427 N N . LEU D 1 5 ? -29.947 -10.711 -44.642 1.00 75.14 5 LEU D N 1
ATOM 5428 C CA . LEU D 1 5 ? -28.706 -10.639 -45.460 1.00 73.39 5 LEU D CA 1
ATOM 5429 C C . LEU D 1 5 ? -28.925 -9.748 -46.687 1.00 73.53 5 LEU D C 1
ATOM 5430 O O . LEU D 1 5 ? -28.004 -9.635 -47.506 1.00 71.83 5 LEU D O 1
ATOM 5435 N N . GLU D 1 6 ? -30.119 -9.174 -46.825 1.00 73.65 6 GLU D N 1
ATOM 5436 C CA . GLU D 1 6 ? -30.407 -8.332 -48.010 1.00 76.44 6 GLU D CA 1
ATOM 5437 C C . GLU D 1 6 ? -29.448 -7.141 -47.991 1.00 77.04 6 GLU D C 1
ATOM 5438 O O . GLU D 1 6 ? -29.210 -6.594 -46.900 1.00 78.32 6 GLU D O 1
ATOM 5444 N N . GLY D 1 7 ? -28.931 -6.750 -49.159 1.00 74.70 7 GLY D N 1
ATOM 5445 C CA . GLY D 1 7 ? -27.933 -5.666 -49.224 1.00 72.12 7 GLY D CA 1
ATOM 5446 C C . GLY D 1 7 ? -26.524 -6.157 -48.937 1.00 74.49 7 GLY D C 1
ATOM 5447 O O . GLY D 1 7 ? -25.618 -5.308 -48.846 1.00 75.03 7 GLY D O 1
ATOM 5448 N N . LYS D 1 8 ? -26.335 -7.474 -48.798 1.00 69.11 8 LYS D N 1
ATOM 5449 C CA . LYS D 1 8 ? -24.992 -8.010 -48.446 1.00 68.06 8 LYS D CA 1
ATOM 5450 C C . LYS D 1 8 ? -24.395 -8.803 -49.614 1.00 63.85 8 LYS D C 1
ATOM 5451 O O . LYS D 1 8 ? -25.170 -9.379 -50.394 1.00 59.16 8 LYS D O 1
ATOM 5457 N N . VAL D 1 9 ? -23.066 -8.821 -49.723 1.00 60.32 9 VAL D N 1
ATOM 5458 C CA . VAL D 1 9 ? -22.351 -9.534 -50.786 1.00 60.73 9 VAL D CA 1
ATOM 5459 C C . VAL D 1 9 ? -21.629 -10.736 -50.174 1.00 57.41 9 VAL D C 1
ATOM 5460 O O . VAL D 1 9 ? -20.772 -10.571 -49.295 1.00 55.04 9 VAL D O 1
ATOM 5464 N N . ALA D 1 10 ? -21.935 -11.936 -50.677 1.00 55.38 10 ALA D N 1
ATOM 5465 C CA . ALA D 1 10 ? -21.408 -13.190 -50.150 1.00 54.99 10 ALA D CA 1
ATOM 5466 C C . ALA D 1 10 ? -20.621 -13.952 -51.211 1.00 57.18 10 ALA D C 1
ATOM 5467 O O . ALA D 1 10 ? -21.077 -14.092 -52.352 1.00 57.75 10 ALA D O 1
ATOM 5469 N N . LEU D 1 11 ? -19.462 -14.485 -50.821 1.00 53.82 11 LEU D N 1
ATOM 5470 C CA . LEU D 1 11 ? -18.678 -15.376 -51.674 1.00 51.42 11 LEU D CA 1
ATOM 5471 C C . LEU D 1 11 ? -18.592 -16.758 -51.038 1.00 47.21 11 LEU D C 1
ATOM 5472 O O . LEU D 1 11 ? -18.061 -16.907 -49.929 1.00 44.65 11 LEU D O 1
ATOM 5477 N N . VAL D 1 12 ? -19.064 -17.767 -51.768 1.00 45.56 12 VAL D N 1
ATOM 5478 C CA . VAL D 1 12 ? -19.029 -19.165 -51.352 1.00 43.58 12 VAL D CA 1
ATOM 5479 C C . VAL D 1 12 ? -18.078 -19.881 -52.298 1.00 49.04 12 VAL D C 1
ATOM 5480 O O . VAL D 1 12 ? -18.431 -20.130 -53.457 1.00 44.10 12 VAL D O 1
ATOM 5484 N N . THR D 1 13 ? -16.877 -20.228 -51.824 1.00 43.41 13 THR D N 1
ATOM 5485 C CA . THR D 1 13 ? -16.028 -21.096 -52.629 1.00 47.19 13 THR D CA 1
ATOM 5486 C C . THR D 1 13 ? -16.564 -22.524 -52.575 1.00 50.26 13 THR D C 1
ATOM 5487 O O . THR D 1 13 ? -17.105 -22.972 -51.558 1.00 43.67 13 THR D O 1
ATOM 5491 N N . GLY D 1 14 ? -16.459 -23.221 -53.701 1.00 51.62 14 GLY D N 1
ATOM 5492 C CA . GLY D 1 14 ? -16.996 -24.562 -53.786 1.00 46.91 14 GLY D CA 1
ATOM 5493 C C . GLY D 1 14 ? -18.495 -24.584 -53.644 1.00 50.98 14 GLY D C 1
ATOM 5494 O O . GLY D 1 14 ? -19.041 -25.472 -52.977 1.00 50.39 14 GLY D O 1
ATOM 5495 N N . GLY D 1 15 ? -19.175 -23.613 -54.256 1.00 51.26 15 GLY D N 1
ATOM 5496 C CA . GLY D 1 15 ? -20.610 -23.427 -54.220 1.00 52.69 15 GLY D CA 1
ATOM 5497 C C . GLY D 1 15 ? -21.419 -24.254 -55.190 1.00 55.57 15 GLY D C 1
ATOM 5498 O O . GLY D 1 15 ? -22.643 -24.106 -55.223 1.00 50.08 15 GLY D O 1
ATOM 5499 N N . THR D 1 16 ? -20.788 -25.080 -56.025 1.00 55.01 16 THR D N 1
ATOM 5500 C CA . THR D 1 16 ? -21.525 -25.725 -57.111 1.00 52.59 16 THR D CA 1
ATOM 5501 C C . THR D 1 16 ? -22.205 -27.025 -56.698 1.00 47.46 16 THR D C 1
ATOM 5502 O O . THR D 1 16 ? -22.979 -27.567 -57.488 1.00 49.31 16 THR D O 1
ATOM 5506 N N . SER D 1 17 ? -21.899 -27.574 -55.525 1.00 51.95 17 SER D N 1
ATOM 5507 C CA . SER D 1 17 ? -22.543 -28.811 -55.112 1.00 52.74 17 SER D CA 1
ATOM 5508 C C . SER D 1 17 ? -22.583 -28.870 -53.587 1.00 53.80 17 SER D C 1
ATOM 5509 O O . SER D 1 17 ? -21.829 -28.173 -52.900 1.00 52.05 17 SER D O 1
ATOM 5512 N N . GLY D 1 18 ? -23.475 -29.723 -53.068 1.00 51.13 18 GLY D N 1
ATOM 5513 C CA . GLY D 1 18 ? -23.476 -30.069 -51.647 1.00 50.76 18 GLY D CA 1
ATOM 5514 C C . GLY D 1 18 ? -23.691 -28.897 -50.696 1.00 49.40 18 GLY D C 1
ATOM 5515 O O . GLY D 1 18 ? -24.591 -28.069 -50.876 1.00 51.71 18 GLY D O 1
ATOM 5516 N N . ILE D 1 19 ? -22.870 -28.852 -49.642 1.00 48.85 19 ILE D N 1
ATOM 5517 C CA . ILE D 1 19 ? -23.028 -27.850 -48.590 1.00 46.96 19 ILE D CA 1
ATOM 5518 C C . ILE D 1 19 ? -22.837 -26.446 -49.151 1.00 48.94 19 ILE D C 1
ATOM 5519 O O . ILE D 1 19 ? -23.598 -25.523 -48.827 1.00 45.08 19 ILE D O 1
ATOM 5524 N N . GLY D 1 20 ? -21.817 -26.260 -49.994 1.00 47.79 20 GLY D N 1
ATOM 5525 C CA . GLY D 1 20 ? -21.615 -24.963 -50.624 1.00 45.37 20 GLY D CA 1
ATOM 5526 C C . GLY D 1 20 ? -22.788 -24.563 -51.499 1.00 50.41 20 GLY D C 1
ATOM 5527 O O . GLY D 1 20 ? -23.147 -23.381 -51.580 1.00 50.20 20 GLY D O 1
ATOM 5528 N N . LEU D 1 21 ? -23.400 -25.540 -52.171 1.00 46.67 21 LEU D N 1
ATOM 5529 C CA . LEU D 1 21 ? -24.588 -25.241 -52.963 1.00 55.34 21 LEU D CA 1
ATOM 5530 C C . LEU D 1 21 ? -25.756 -24.822 -52.077 1.00 51.35 21 LEU D C 1
ATOM 5531 O O . LEU D 1 21 ? -26.361 -23.763 -52.294 1.00 48.42 21 LEU D O 1
ATOM 5536 N N . ALA D 1 22 ? -26.069 -25.634 -51.059 1.00 48.58 22 ALA D N 1
ATOM 5537 C CA . ALA D 1 22 ? -27.207 -25.335 -50.192 1.00 50.83 22 ALA D CA 1
ATOM 5538 C C . ALA D 1 22 ? -27.017 -24.008 -49.475 1.00 48.13 22 ALA D C 1
ATOM 5539 O O . ALA D 1 22 ? -27.981 -23.267 -49.255 1.00 47.72 22 ALA D O 1
ATOM 5541 N N . THR D 1 23 ? -25.778 -23.688 -49.118 1.00 44.79 23 THR D N 1
ATOM 5542 C CA . THR D 1 23 ? -25.485 -22.424 -48.454 1.00 48.33 23 THR D CA 1
ATOM 5543 C C . THR D 1 23 ? -25.723 -21.242 -49.382 1.00 52.80 23 THR D C 1
ATOM 5544 O O . THR D 1 23 ? -26.307 -20.227 -48.977 1.00 49.65 23 THR D O 1
ATOM 5548 N N . ALA D 1 24 ? -25.256 -21.350 -50.632 1.00 53.33 24 ALA D N 1
ATOM 5549 C CA . ALA D 1 24 ? -25.496 -20.292 -51.607 1.00 54.02 24 ALA D CA 1
ATOM 5550 C C . ALA D 1 24 ? -26.986 -20.074 -51.805 1.00 48.41 24 ALA D C 1
ATOM 5551 O O . ALA D 1 24 ? -27.444 -18.932 -51.902 1.00 50.69 24 ALA D O 1
ATOM 5553 N N . LYS D 1 25 ? -27.756 -21.163 -51.838 1.00 50.45 25 LYS D N 1
ATOM 5554 C CA . LYS D 1 25 ? -29.208 -21.060 -51.925 1.00 50.28 25 LYS D CA 1
ATOM 5555 C C . LYS D 1 25 ? -29.786 -20.328 -50.721 1.00 52.84 25 LYS D C 1
ATOM 5556 O O . LYS D 1 25 ? -30.589 -19.398 -50.872 1.00 53.54 25 LYS D O 1
ATOM 5562 N N . ASP D 1 26 ? -29.366 -20.715 -49.513 1.00 50.80 26 ASP D N 1
ATOM 5563 C CA . ASP D 1 26 ? -29.948 -20.125 -48.314 1.00 48.96 26 ASP D CA 1
ATOM 5564 C C . ASP D 1 26 ? -29.601 -18.651 -48.208 1.00 53.37 26 ASP D C 1
ATOM 5565 O O . ASP D 1 26 ? -30.486 -17.814 -47.999 1.00 54.13 26 ASP D O 1
ATOM 5570 N N . LEU D 1 27 ? -28.325 -18.311 -48.417 1.00 52.16 27 LEU D N 1
ATOM 5571 C CA . LEU D 1 27 ? -27.892 -16.921 -48.342 1.00 52.02 27 LEU D CA 1
ATOM 5572 C C . LEU D 1 27 ? -28.620 -16.053 -49.354 1.00 54.27 27 LEU D C 1
ATOM 5573 O O . LEU D 1 27 ? -28.965 -14.903 -49.061 1.00 58.41 27 LEU D O 1
ATOM 5578 N N . ALA D 1 28 ? -28.807 -16.567 -50.570 1.00 54.47 28 ALA D N 1
ATOM 5579 C CA . ALA D 1 28 ? -29.518 -15.813 -51.595 1.00 58.59 28 ALA D CA 1
ATOM 5580 C C . ALA D 1 28 ? -30.995 -15.636 -51.236 1.00 58.82 28 ALA D C 1
ATOM 5581 O O . ALA D 1 28 ? -31.570 -14.569 -51.480 1.00 49.34 28 ALA D O 1
ATOM 5583 N N . ALA D 1 29 ? -31.620 -16.673 -50.657 1.00 56.68 29 ALA D N 1
ATOM 5584 C CA . ALA D 1 29 ? -32.997 -16.582 -50.179 1.00 56.32 29 ALA D CA 1
ATOM 5585 C C . ALA D 1 29 ? -33.161 -15.531 -49.088 1.00 63.33 29 ALA D C 1
ATOM 5586 O O . ALA D 1 29 ? -34.290 -15.086 -48.838 1.00 59.73 29 ALA D O 1
ATOM 5588 N N . GLN D 1 30 ? -32.072 -15.159 -48.411 1.00 57.77 30 GLN D N 1
ATOM 5589 C CA . GLN D 1 30 ? -32.063 -14.062 -47.453 1.00 64.75 30 GLN D CA 1
ATOM 5590 C C . GLN D 1 30 ? -31.795 -12.713 -48.106 1.00 65.66 30 GLN D C 1
ATOM 5591 O O . GLN D 1 30 ? -31.662 -11.712 -47.394 1.00 68.21 30 GLN D O 1
ATOM 5597 N N . GLY D 1 31 ? -31.660 -12.663 -49.429 1.00 64.20 31 GLY D N 1
ATOM 5598 C CA . GLY D 1 31 ? -31.471 -11.404 -50.112 1.00 66.82 31 GLY D CA 1
ATOM 5599 C C . GLY D 1 31 ? -30.034 -11.025 -50.410 1.00 66.53 31 GLY D C 1
ATOM 5600 O O . GLY D 1 31 ? -29.805 -9.944 -50.964 1.00 66.60 31 GLY D O 1
ATOM 5601 N N . ALA D 1 32 ? -29.061 -11.846 -50.026 1.00 61.77 32 ALA D N 1
ATOM 5602 C CA . ALA D 1 32 ? -27.671 -11.513 -50.308 1.00 66.66 32 ALA D CA 1
ATOM 5603 C C . ALA D 1 32 ? -27.342 -11.716 -51.786 1.00 61.10 32 ALA D C 1
ATOM 5604 O O . ALA D 1 32 ? -27.922 -12.571 -52.466 1.00 61.88 32 ALA D O 1
ATOM 5606 N N . ARG D 1 33 ? -26.403 -10.907 -52.277 1.00 61.32 33 ARG D N 1
ATOM 5607 C CA . ARG D 1 33 ? -25.746 -11.162 -53.555 1.00 66.57 33 ARG D CA 1
ATOM 5608 C C . ARG D 1 33 ? -24.655 -12.203 -53.341 1.00 61.99 33 ARG D C 1
ATOM 5609 O O . ARG D 1 33 ? -23.706 -11.954 -52.591 1.00 58.46 33 ARG D O 1
ATOM 5617 N N . VAL D 1 34 ? -24.775 -13.353 -54.002 1.00 60.84 34 VAL D N 1
ATOM 5618 C CA . VAL D 1 34 ? -23.886 -14.487 -53.781 1.00 56.40 34 VAL D CA 1
ATOM 5619 C C . VAL D 1 34 ? -23.041 -14.720 -55.023 1.00 57.22 34 VAL D C 1
ATOM 5620 O O . VAL D 1 34 ? -23.565 -14.778 -56.142 1.00 56.29 34 VAL D O 1
ATOM 5624 N N . ILE D 1 35 ? -21.744 -14.923 -54.809 1.00 53.25 35 ILE D N 1
ATOM 5625 C CA . ILE D 1 35 ? -20.826 -15.399 -55.829 1.00 52.37 35 ILE D CA 1
ATOM 5626 C C . ILE D 1 35 ? -20.373 -16.796 -55.426 1.00 49.28 35 ILE D C 1
ATOM 5627 O O . ILE D 1 35 ? -19.943 -17.012 -54.288 1.00 51.01 35 ILE D O 1
ATOM 5632 N N . ILE D 1 36 ? -20.460 -17.741 -56.355 1.00 52.68 36 ILE D N 1
ATOM 5633 C CA . ILE D 1 36 ? -20.054 -19.119 -56.110 1.00 50.79 36 ILE D CA 1
ATOM 5634 C C . ILE D 1 36 ? -18.918 -19.477 -57.062 1.00 51.38 36 ILE D C 1
ATOM 5635 O O . ILE D 1 36 ? -18.803 -18.922 -58.158 1.00 50.81 36 ILE D O 1
ATOM 5640 N N . THR D 1 37 ? -18.047 -20.382 -56.617 1.00 48.18 37 THR D N 1
ATOM 5641 C CA . THR D 1 37 ? -16.927 -20.844 -57.424 1.00 52.04 37 THR D CA 1
ATOM 5642 C C . THR D 1 37 ? -16.935 -22.360 -57.533 1.00 52.64 37 THR D C 1
ATOM 5643 O O . THR D 1 37 ? -17.370 -23.069 -56.625 1.00 48.84 37 THR D O 1
ATOM 5647 N N . GLY D 1 38 ? -16.459 -22.833 -58.675 1.00 53.58 38 GLY D N 1
ATOM 5648 C CA . GLY D 1 38 ? -16.269 -24.253 -58.913 1.00 53.50 38 GLY D CA 1
ATOM 5649 C C . GLY D 1 38 ? -15.213 -24.409 -59.983 1.00 56.60 38 GLY D C 1
ATOM 5650 O O . GLY D 1 38 ? -14.963 -23.487 -60.768 1.00 55.58 38 GLY D O 1
ATOM 5651 N N . ARG D 1 39 ? -14.569 -25.578 -59.999 1.00 58.68 39 ARG D N 1
ATOM 5652 C CA . ARG D 1 39 ? -13.557 -25.865 -61.014 1.00 55.76 39 ARG D CA 1
ATOM 5653 C C . ARG D 1 39 ? -14.159 -26.313 -62.347 1.00 58.79 39 ARG D C 1
ATOM 5654 O O . ARG D 1 39 ? -13.610 -25.989 -63.407 1.00 57.19 39 ARG D O 1
ATOM 5662 N N . ARG D 1 40 ? -15.273 -27.045 -62.321 1.00 55.79 40 ARG D N 1
ATOM 5663 C CA . ARG D 1 40 ? -15.886 -27.586 -63.526 1.00 52.20 40 ARG D CA 1
ATOM 5664 C C . ARG D 1 40 ? -16.918 -26.593 -64.049 1.00 56.91 40 ARG D C 1
ATOM 5665 O O . ARG D 1 40 ? -17.826 -26.196 -63.310 1.00 58.59 40 ARG D O 1
ATOM 5673 N N . GLN D 1 41 ? -16.773 -26.180 -65.313 1.00 55.25 41 GLN D N 1
ATOM 5674 C CA . GLN D 1 41 ? -17.698 -25.204 -65.897 1.00 54.01 41 GLN D CA 1
ATOM 5675 C C . GLN D 1 41 ? -19.141 -25.717 -65.933 1.00 53.83 41 GLN D C 1
ATOM 5676 O O . GLN D 1 41 ? -20.082 -24.943 -65.729 1.00 52.38 41 GLN D O 1
ATOM 5682 N N . ALA D 1 42 ? -19.338 -27.012 -66.190 1.00 50.70 42 ALA D N 1
ATOM 5683 C CA . ALA D 1 42 ? -20.693 -27.535 -66.369 1.00 57.42 42 ALA D CA 1
ATOM 5684 C C . ALA D 1 42 ? -21.496 -27.454 -65.077 1.00 61.58 42 ALA D C 1
ATOM 5685 O O . ALA D 1 42 ? -22.659 -27.028 -65.083 1.00 57.77 42 ALA D O 1
ATOM 5687 N N . GLU D 1 43 ? -20.910 -27.925 -63.970 1.00 60.22 43 GLU D N 1
ATOM 5688 C CA . GLU D 1 43 ? -21.571 -27.815 -62.674 1.00 57.23 43 GLU D CA 1
ATOM 5689 C C . GLU D 1 43 ? -21.812 -26.365 -62.288 1.00 55.92 43 GLU D C 1
ATOM 5690 O O . GLU D 1 43 ? -22.866 -26.035 -61.733 1.00 59.42 43 GLU D O 1
ATOM 5696 N N . LEU D 1 44 ? -20.845 -25.485 -62.551 1.00 53.18 44 LEU D N 1
ATOM 5697 C CA . LEU D 1 44 ? -21.043 -24.082 -62.207 1.00 53.96 44 LEU D CA 1
ATOM 5698 C C . LEU D 1 44 ? -22.219 -23.481 -62.975 1.00 62.39 44 LEU D C 1
ATOM 5699 O O . LEU D 1 44 ? -23.067 -22.789 -62.391 1.00 56.29 44 LEU D O 1
ATOM 5704 N N . ASP D 1 45 ? -22.330 -23.796 -64.270 1.00 61.15 45 ASP D N 1
ATOM 5705 C CA . ASP D 1 45 ? -23.441 -23.265 -65.053 1.00 62.52 45 ASP D CA 1
ATOM 5706 C C . ASP D 1 45 ? -24.775 -23.808 -64.545 1.00 60.03 45 ASP D C 1
ATOM 5707 O O . ASP D 1 45 ? -25.728 -23.046 -64.372 1.00 59.54 45 ASP D O 1
ATOM 5712 N N . GLN D 1 46 ? -24.851 -25.113 -64.267 1.00 58.23 46 GLN D N 1
ATOM 5713 C CA . GLN D 1 46 ? -26.073 -25.675 -63.697 1.00 62.58 46 GLN D CA 1
ATOM 5714 C C . GLN D 1 46 ? -26.401 -25.040 -62.348 1.00 62.14 46 GLN D C 1
ATOM 5715 O O . GLN D 1 46 ? -27.572 -24.774 -62.051 1.00 63.85 46 GLN D O 1
ATOM 5721 N N . ALA D 1 47 ? -25.383 -24.798 -61.515 1.00 61.09 47 ALA D N 1
ATOM 5722 C CA . ALA D 1 47 ? -25.626 -24.219 -60.196 1.00 61.65 47 ALA D CA 1
ATOM 5723 C C . ALA D 1 47 ? -26.181 -22.804 -60.311 1.00 62.69 47 ALA D C 1
ATOM 5724 O O . ALA D 1 47 ? -27.142 -22.443 -59.620 1.00 53.65 47 ALA D O 1
ATOM 5726 N N . VAL D 1 48 ? -25.576 -21.982 -61.174 1.00 60.96 48 VAL D N 1
ATOM 5727 C CA . VAL D 1 48 ? -26.054 -20.616 -61.361 1.00 61.15 48 VAL D CA 1
ATOM 5728 C C . VAL D 1 48 ? -27.478 -20.614 -61.908 1.00 63.61 48 VAL D C 1
ATOM 5729 O O . VAL D 1 48 ? -28.314 -19.798 -61.503 1.00 63.15 48 VAL D O 1
ATOM 5733 N N . ALA D 1 49 ? -27.773 -21.524 -62.840 1.00 63.54 49 ALA D N 1
ATOM 5734 C CA . ALA D 1 49 ? -29.106 -21.586 -63.430 1.00 65.42 49 ALA D CA 1
ATOM 5735 C C . ALA D 1 49 ? -30.134 -22.082 -62.420 1.00 62.62 49 ALA D C 1
ATOM 5736 O O . ALA D 1 49 ? -31.282 -21.628 -62.422 1.00 60.02 49 ALA D O 1
ATOM 5738 N N . ALA D 1 50 ? -29.747 -23.044 -61.582 1.00 59.73 50 ALA D N 1
ATOM 5739 C CA . ALA D 1 50 ? -30.661 -23.597 -60.591 1.00 59.71 50 ALA D CA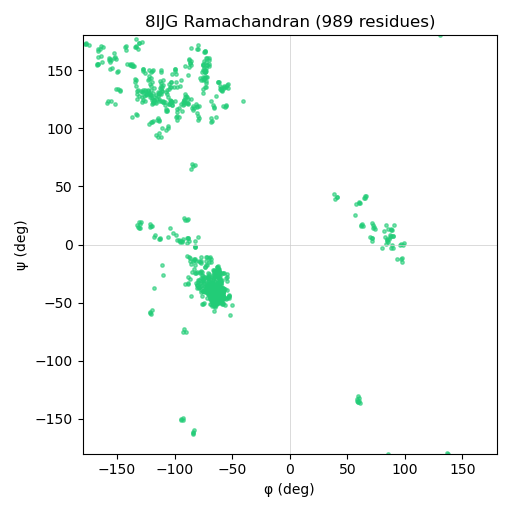 1
ATOM 5740 C C . ALA D 1 50 ? -30.982 -22.583 -59.498 1.00 59.15 50 ALA D C 1
ATOM 5741 O O . ALA D 1 50 ? -32.089 -22.588 -58.944 1.00 55.77 50 ALA D O 1
ATOM 5743 N N . LEU D 1 51 ? -29.999 -21.753 -59.135 1.00 58.69 51 LEU D N 1
ATOM 5744 C CA . LEU D 1 51 ? -30.153 -20.736 -58.099 1.00 58.12 51 LEU D CA 1
ATOM 5745 C C . LEU D 1 51 ? -30.924 -19.521 -58.602 1.00 68.34 51 LEU D C 1
ATOM 5746 O O . LEU D 1 51 ? -31.762 -18.971 -57.875 1.00 67.10 51 LEU D O 1
ATOM 5751 N N . GLY D 1 52 ? -30.645 -19.088 -59.834 1.00 69.30 52 GLY D N 1
ATOM 5752 C CA . GLY D 1 52 ? -31.254 -17.872 -60.349 1.00 66.66 52 GLY D CA 1
ATOM 5753 C C . GLY D 1 52 ? -30.901 -16.721 -59.437 1.00 73.52 52 GLY D C 1
ATOM 5754 O O . GLY D 1 52 ? -29.739 -16.531 -59.067 1.00 74.26 52 GLY D O 1
ATOM 5755 N N . GLN D 1 53 ? -31.920 -15.937 -59.085 1.00 78.57 53 GLN D N 1
ATOM 5756 C CA . GLN D 1 53 ? -31.868 -14.931 -58.026 1.00 80.51 53 GLN D CA 1
ATOM 5757 C C . GLN D 1 53 ? -30.561 -14.157 -57.931 1.00 75.91 53 GLN D C 1
ATOM 5758 O O . GLN D 1 53 ? -30.044 -13.954 -56.829 1.00 75.04 53 GLN D O 1
ATOM 5764 N N . GLY D 1 54 ? -30.011 -13.741 -59.067 1.00 76.10 54 GLY D N 1
ATOM 5765 C CA . GLY D 1 54 ? -28.804 -12.931 -59.038 1.00 76.16 54 GLY D CA 1
ATOM 5766 C C . GLY D 1 54 ? -27.605 -13.585 -58.386 1.00 76.03 54 GLY D C 1
ATOM 5767 O O . GLY D 1 54 ? -26.837 -12.912 -57.686 1.00 74.23 54 GLY D O 1
ATOM 5768 N N . VAL D 1 55 ? -27.444 -14.890 -58.568 1.00 73.70 55 VAL D N 1
ATOM 5769 C CA . VAL D 1 55 ? -26.245 -15.586 -58.122 1.00 70.78 55 VAL D CA 1
ATOM 5770 C C . VAL D 1 55 ? -25.243 -15.573 -59.268 1.00 67.23 55 VAL D C 1
ATOM 5771 O O . VAL D 1 55 ? -25.579 -15.917 -60.406 1.00 70.24 55 VAL D O 1
ATOM 5775 N N . ARG D 1 56 ? -24.023 -15.155 -58.969 1.00 58.90 56 ARG D N 1
ATOM 5776 C CA . ARG D 1 56 ? -22.959 -15.006 -59.950 1.00 61.34 56 ARG D CA 1
ATOM 5777 C C . ARG D 1 56 ? -21.991 -16.173 -59.822 1.00 59.86 56 ARG D C 1
ATOM 5778 O O . ARG D 1 56 ? -21.605 -16.533 -58.705 1.00 58.07 56 ARG D O 1
ATOM 5786 N N . GLY D 1 57 ? -21.590 -16.750 -60.957 1.00 57.60 57 GLY D N 1
ATOM 5787 C CA . GLY D 1 57 ? -20.667 -17.873 -60.975 1.00 56.91 57 GLY D CA 1
ATOM 5788 C C . GLY D 1 57 ? -19.259 -17.468 -61.556 1.00 59.74 57 GLY D C 1
ATOM 5789 O O . GLY D 1 57 ? -19.208 -16.756 -62.547 1.00 56.84 57 GLY D O 1
ATOM 5790 N N . VAL D 1 58 ? -18.222 -17.961 -60.893 1.00 58.41 58 VAL D N 1
ATOM 5791 C CA . VAL D 1 58 ? -16.839 -17.780 -61.357 1.00 54.25 58 VAL D CA 1
ATOM 5792 C C . VAL D 1 58 ? -16.111 -19.122 -61.313 1.00 55.20 58 VAL D C 1
ATOM 5793 O O . VAL D 1 58 ? -16.002 -19.740 -60.247 1.00 53.20 58 VAL D O 1
ATOM 5797 N N . ARG D 1 59 ? -15.536 -19.529 -62.442 1.00 53.89 59 ARG D N 1
ATOM 5798 C CA . ARG D 1 59 ? -14.741 -20.755 -62.487 1.00 54.86 59 ARG D CA 1
ATOM 5799 C C . ARG D 1 59 ? -13.357 -20.446 -61.914 1.00 57.65 59 ARG D C 1
ATOM 5800 O O . ARG D 1 59 ? -12.574 -19.698 -62.515 1.00 51.49 59 ARG D O 1
ATOM 5808 N N . SER D 1 60 ? -13.074 -20.996 -60.730 1.00 55.64 60 SER D N 1
ATOM 5809 C CA . SER D 1 60 ? -11.837 -20.732 -60.012 1.00 51.20 60 SER D CA 1
ATOM 5810 C C . SER D 1 60 ? -11.449 -21.947 -59.186 1.00 55.65 60 SER D C 1
ATOM 5811 O O . SER D 1 60 ? -12.302 -22.714 -58.729 1.00 53.22 60 SER D O 1
ATOM 5814 N N . ASP D 1 61 ? -10.143 -22.117 -59.020 1.00 54.32 61 ASP D N 1
ATOM 5815 C CA . ASP D 1 61 ? -9.570 -23.146 -58.168 1.00 56.49 61 ASP D CA 1
ATOM 5816 C C . ASP D 1 61 ? -8.990 -22.456 -56.947 1.00 53.85 61 ASP D C 1
ATOM 5817 O O . ASP D 1 61 ? -8.092 -21.616 -57.082 1.00 52.07 61 ASP D O 1
ATOM 5822 N N . VAL D 1 62 ? -9.488 -22.821 -55.761 1.00 52.53 62 VAL D N 1
ATOM 5823 C CA . VAL D 1 62 ? -9.010 -22.170 -54.543 1.00 53.98 62 VAL D CA 1
ATOM 5824 C C . VAL D 1 62 ? -7.533 -22.443 -54.317 1.00 50.69 62 VAL D C 1
ATOM 5825 O O . VAL D 1 62 ? -6.842 -21.645 -53.674 1.00 53.26 62 VAL D O 1
ATOM 5829 N N . THR D 1 63 ? -7.023 -23.570 -54.822 1.00 54.08 63 THR D N 1
ATOM 5830 C CA . THR D 1 63 ? -5.612 -23.915 -54.653 1.00 55.54 63 THR D CA 1
ATOM 5831 C C . THR D 1 63 ? -4.671 -23.140 -55.577 1.00 56.44 63 THR D C 1
ATOM 5832 O O . THR D 1 63 ? -3.454 -23.174 -55.354 1.00 52.66 63 THR D O 1
ATOM 5836 N N . ARG D 1 64 ? -5.180 -22.470 -56.612 1.00 54.52 64 ARG D N 1
ATOM 5837 C CA . ARG D 1 64 ? -4.352 -21.667 -57.507 1.00 56.65 64 ARG D CA 1
ATOM 5838 C C . ARG D 1 64 ? -4.404 -20.194 -57.109 1.00 57.35 64 ARG D C 1
ATOM 5839 O O . ARG D 1 64 ? -5.433 -19.535 -57.285 1.00 56.30 64 ARG D O 1
ATOM 5847 N N . SER D 1 65 ? -3.259 -19.666 -56.665 1.00 61.40 65 SER D N 1
ATOM 5848 C CA . SER D 1 65 ? -3.188 -18.293 -56.172 1.00 56.63 65 SER D CA 1
ATOM 5849 C C . SER D 1 65 ? -3.643 -17.298 -57.232 1.00 58.68 65 SER D C 1
ATOM 5850 O O . SER D 1 65 ? -4.270 -16.280 -56.912 1.00 56.76 65 SER D O 1
ATOM 5853 N N . ALA D 1 66 ? -3.309 -17.557 -58.498 1.00 63.61 66 ALA D N 1
ATOM 5854 C CA . ALA D 1 66 ? -3.732 -16.664 -59.572 1.00 60.45 66 ALA D CA 1
ATOM 5855 C C . ALA D 1 66 ? -5.239 -16.719 -59.767 1.00 59.37 66 ALA D C 1
ATOM 5856 O O . ALA D 1 66 ? -5.859 -15.704 -60.103 1.00 61.23 66 ALA D O 1
ATOM 5858 N N . ASP D 1 67 ? -5.846 -17.897 -59.589 1.00 57.31 67 ASP D N 1
ATOM 5859 C CA . ASP D 1 67 ? -7.301 -17.983 -59.686 1.00 56.68 67 ASP D CA 1
ATOM 5860 C C . ASP D 1 67 ? -7.973 -17.144 -58.603 1.00 57.46 67 ASP D C 1
ATOM 5861 O O . ASP D 1 67 ? -8.952 -16.439 -58.876 1.00 53.56 67 ASP D O 1
ATOM 5866 N N . LEU D 1 68 ? -7.445 -17.190 -57.374 1.00 56.76 68 LEU D N 1
ATOM 5867 C CA . LEU D 1 68 ? -7.993 -16.365 -56.301 1.00 55.80 68 LEU D CA 1
ATOM 5868 C C . LEU D 1 68 ? -7.880 -14.882 -56.637 1.00 57.61 68 LEU D C 1
ATOM 5869 O O . LEU D 1 68 ? -8.842 -14.123 -56.447 1.00 58.13 68 LEU D O 1
ATOM 5874 N N . ASP D 1 69 ? -6.726 -14.456 -57.163 1.00 53.25 69 ASP D N 1
ATOM 5875 C CA . ASP D 1 69 ? -6.557 -13.062 -57.577 1.00 56.61 69 ASP D CA 1
ATOM 5876 C C . ASP D 1 69 ? -7.609 -12.663 -58.607 1.00 53.67 69 ASP D C 1
ATOM 5877 O O . ASP D 1 69 ? -8.213 -11.586 -58.509 1.00 54.51 69 ASP D O 1
ATOM 5882 N N . ALA D 1 70 ? -7.839 -13.522 -59.603 1.00 53.39 70 ALA D N 1
ATOM 5883 C CA . ALA D 1 70 ? -8.845 -13.234 -60.619 1.00 62.35 70 ALA D CA 1
ATOM 5884 C C . ALA D 1 70 ? -10.244 -13.210 -60.016 1.00 56.23 70 ALA D C 1
ATOM 5885 O O . ALA D 1 70 ? -11.055 -12.340 -60.353 1.00 54.24 70 ALA D O 1
ATOM 5887 N N . LEU D 1 71 ? -10.537 -14.150 -59.112 1.00 58.94 71 LEU D N 1
ATOM 5888 C CA . LEU D 1 71 ? -11.875 -14.226 -58.529 1.00 61.86 71 LEU D CA 1
ATOM 5889 C C . LEU D 1 71 ? -12.203 -12.964 -57.743 1.00 57.64 71 LEU D C 1
ATOM 5890 O O . LEU D 1 71 ? -13.291 -12.392 -57.884 1.00 55.92 71 LEU D O 1
ATOM 5895 N N . PHE D 1 72 ? -11.266 -12.505 -56.917 1.00 56.87 72 PHE D N 1
ATOM 5896 C CA . PHE D 1 72 ? -11.536 -11.315 -56.123 1.00 57.64 72 PHE D CA 1
ATOM 5897 C C . PHE D 1 72 ? -11.560 -10.061 -56.978 1.00 63.02 72 PHE D C 1
ATOM 5898 O O . PHE D 1 72 ? -12.272 -9.104 -56.643 1.00 58.17 72 PHE D O 1
ATOM 5906 N N . GLU D 1 73 ? -10.825 -10.055 -58.097 1.00 65.25 73 GLU D N 1
ATOM 5907 C CA . GLU D 1 73 ? -10.920 -8.935 -59.028 1.00 61.71 73 GLU D CA 1
ATOM 5908 C C . GLU D 1 73 ? -12.335 -8.804 -59.595 1.00 62.03 73 GLU D C 1
ATOM 5909 O O . GLU D 1 73 ? -12.838 -7.684 -59.755 1.00 61.59 73 GLU D O 1
ATOM 5915 N N . THR D 1 74 ? -13.003 -9.932 -59.890 1.00 57.56 74 THR D N 1
ATOM 5916 C CA . THR D 1 74 ? -14.383 -9.865 -60.379 1.00 58.06 74 THR D CA 1
ATOM 5917 C C . THR D 1 74 ? -15.320 -9.305 -59.314 1.00 60.63 74 THR D C 1
ATOM 5918 O O . THR D 1 74 ? -16.256 -8.561 -59.628 1.00 56.01 74 THR D O 1
ATOM 5922 N N . ILE D 1 75 ? -15.099 -9.678 -58.050 1.00 58.40 75 ILE D N 1
ATOM 5923 C CA . ILE D 1 75 ? -15.895 -9.131 -56.959 1.00 58.19 75 ILE D CA 1
ATOM 5924 C C . ILE D 1 75 ? -15.631 -7.634 -56.809 1.00 60.35 75 ILE D C 1
ATOM 5925 O O . ILE D 1 75 ? -16.566 -6.840 -56.651 1.00 59.74 75 ILE D O 1
ATOM 5930 N N . ARG D 1 76 ? -14.358 -7.223 -56.863 1.00 59.71 76 ARG D N 1
ATOM 5931 C CA . ARG D 1 76 ? -14.036 -5.799 -56.785 1.00 61.16 76 ARG D CA 1
ATOM 5932 C C . ARG D 1 76 ? -14.605 -5.028 -57.968 1.00 64.66 76 ARG D C 1
ATOM 5933 O O . ARG D 1 76 ? -15.165 -3.938 -57.799 1.00 65.25 76 ARG D O 1
ATOM 5941 N N . ALA D 1 77 ? -14.497 -5.594 -59.171 1.00 66.08 77 ALA D N 1
ATOM 5942 C CA . ALA D 1 77 ? -14.979 -4.900 -60.362 1.00 67.04 77 ALA D CA 1
ATOM 5943 C C . ALA D 1 77 ? -16.500 -4.790 -60.370 1.00 60.30 77 ALA D C 1
ATOM 5944 O O . ALA D 1 77 ? -17.043 -3.779 -60.822 1.00 62.88 77 ALA D O 1
ATOM 5946 N N . THR D 1 78 ? -17.209 -5.819 -59.906 1.00 58.52 78 THR D N 1
ATOM 5947 C CA . THR D 1 78 ? -18.666 -5.752 -59.927 1.00 59.07 78 THR D CA 1
ATOM 5948 C C . THR D 1 78 ? -19.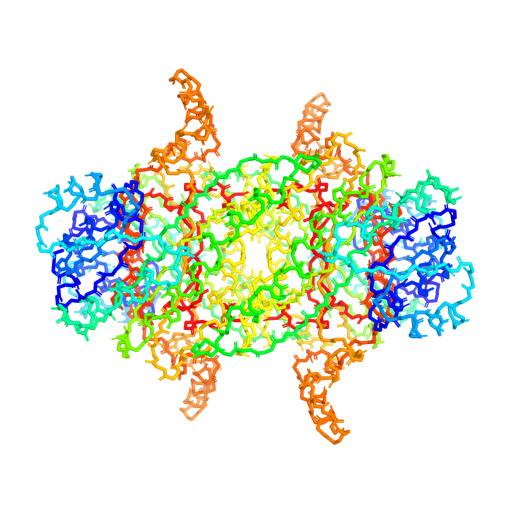210 -5.206 -58.614 1.00 60.10 78 THR D C 1
ATOM 5949 O O . THR D 1 78 ? -19.604 -4.039 -58.545 1.00 64.67 78 THR D O 1
ATOM 5953 N N . GLU D 1 79 ? -19.207 -6.022 -57.557 1.00 59.85 79 GLU D N 1
ATOM 5954 C CA . GLU D 1 79 ? -19.861 -5.620 -56.314 1.00 62.01 79 GLU D CA 1
ATOM 5955 C C . GLU D 1 79 ? -19.053 -4.564 -55.562 1.00 58.80 79 GLU D C 1
ATOM 5956 O O . GLU D 1 79 ? -19.624 -3.618 -55.003 1.00 57.50 79 GLU D O 1
ATOM 5962 N N . GLY D 1 80 ? -17.730 -4.694 -55.535 1.00 59.53 80 GLY D N 1
ATOM 5963 C CA . GLY D 1 80 ? -16.932 -3.694 -54.861 1.00 59.17 80 GLY D CA 1
ATOM 5964 C C . GLY D 1 80 ? -16.768 -3.905 -53.373 1.00 58.21 80 GLY D C 1
ATOM 5965 O O . GLY D 1 80 ? -16.157 -3.058 -52.709 1.00 57.59 80 GLY D O 1
ATOM 5966 N N . ARG D 1 81 ? -17.316 -4.985 -52.827 1.00 54.12 81 ARG D N 1
ATOM 5967 C CA . ARG D 1 81 ? -17.227 -5.276 -51.405 1.00 57.47 81 ARG D CA 1
ATOM 5968 C C . ARG D 1 81 ? -17.595 -6.736 -51.204 1.00 60.01 81 ARG D C 1
ATOM 5969 O O . ARG D 1 81 ? -18.229 -7.359 -52.061 1.00 57.83 81 ARG D O 1
ATOM 5977 N N . LEU D 1 82 ? -17.212 -7.269 -50.046 1.00 57.46 82 LEU D N 1
ATOM 5978 C CA . LEU D 1 82 ? -17.557 -8.632 -49.656 1.00 55.51 82 LEU D CA 1
ATOM 5979 C C . LEU D 1 82 ? -17.981 -8.613 -48.197 1.00 55.53 82 LEU D C 1
ATOM 5980 O O . LEU D 1 82 ? -17.146 -8.421 -47.311 1.00 49.79 82 LEU D O 1
ATOM 5985 N N . ASP D 1 83 ? -19.268 -8.829 -47.938 1.00 52.58 83 ASP D N 1
ATOM 5986 C CA . ASP D 1 83 ? -19.725 -8.807 -46.555 1.00 56.52 83 ASP D CA 1
ATOM 5987 C C . ASP D 1 83 ? -19.618 -10.173 -45.879 1.00 53.82 83 ASP D C 1
ATOM 5988 O O . ASP D 1 83 ? -19.326 -10.238 -44.678 1.00 51.01 83 ASP D O 1
ATOM 5993 N N . ILE D 1 84 ? -19.806 -11.257 -46.633 1.00 51.28 84 ILE D N 1
ATOM 5994 C CA . ILE D 1 84 ? -19.827 -12.619 -46.113 1.00 50.29 84 ILE D CA 1
ATOM 5995 C C . ILE D 1 84 ? -18.846 -13.463 -46.915 1.00 51.81 84 ILE D C 1
ATOM 5996 O O . ILE D 1 84 ? -18.875 -13.437 -48.149 1.00 54.03 84 ILE D O 1
ATOM 6001 N N . LEU D 1 85 ? -17.990 -14.222 -46.224 1.00 46.45 85 LEU D N 1
ATOM 6002 C CA . LEU D 1 85 ? -17.091 -15.172 -46.876 1.00 43.83 85 LEU D CA 1
ATOM 6003 C C . LEU D 1 85 ? -17.230 -16.545 -46.229 1.00 45.43 85 LEU D C 1
ATOM 6004 O O . LEU D 1 85 ? -16.977 -16.693 -45.030 1.00 46.04 85 LEU D O 1
ATOM 6009 N N . PHE D 1 86 ? -17.570 -17.559 -47.035 1.00 46.12 86 PHE D N 1
ATOM 6010 C CA . PHE D 1 86 ? -17.682 -18.954 -46.592 1.00 41.64 86 PHE D CA 1
ATOM 6011 C C . PHE D 1 86 ? -16.687 -19.790 -47.393 1.00 48.20 86 PHE D C 1
ATOM 6012 O O . PHE D 1 86 ? -16.931 -20.082 -48.571 1.00 44.17 86 PHE D O 1
ATOM 6020 N N . THR D 1 87 ? -15.580 -20.184 -46.741 1.00 43.96 87 THR D N 1
ATOM 6021 C CA . THR D 1 87 ? -14.479 -20.925 -47.365 1.00 44.98 87 THR D CA 1
ATOM 6022 C C . THR D 1 87 ? -14.798 -22.418 -47.377 1.00 49.97 87 THR D C 1
ATOM 6023 O O . THR D 1 87 ? -14.143 -23.243 -46.736 1.00 56.04 87 THR D O 1
ATOM 6027 N N . ASN D 1 88 ? -15.807 -22.759 -48.165 1.00 45.61 88 ASN D N 1
ATOM 6028 C CA . ASN D 1 88 ? -16.367 -24.101 -48.153 1.00 48.16 88 ASN D CA 1
ATOM 6029 C C . ASN D 1 88 ? -15.527 -25.103 -48.941 1.00 53.04 88 ASN D C 1
ATOM 6030 O O . ASN D 1 88 ? -15.534 -26.296 -48.610 1.00 54.76 88 ASN D O 1
ATOM 6035 N N . ALA D 1 89 ? -14.838 -24.658 -49.996 1.00 50.96 89 ALA D N 1
ATOM 6036 C CA . ALA D 1 89 ? -14.140 -25.575 -50.898 1.00 51.31 89 ALA D CA 1
ATOM 6037 C C . ALA D 1 89 ? -13.146 -26.446 -50.131 1.00 47.06 89 ALA D C 1
ATOM 6038 O O . ALA D 1 89 ? -12.214 -25.936 -49.500 1.00 48.24 89 ALA D O 1
ATOM 6040 N N . GLY D 1 90 ? -13.370 -27.754 -50.173 1.00 47.53 90 GLY D N 1
ATOM 6041 C CA . GLY D 1 90 ? -12.587 -28.708 -49.405 1.00 45.95 90 GLY D CA 1
ATOM 6042 C C . GLY D 1 90 ? -13.057 -30.111 -49.735 1.00 50.32 90 GLY D C 1
ATOM 6043 O O . GLY D 1 90 ? -14.045 -30.306 -50.453 1.00 48.77 90 GLY D O 1
ATOM 6044 N N . GLY D 1 91 ? -12.315 -31.097 -49.221 1.00 46.37 91 GLY D N 1
ATOM 6045 C CA . GLY D 1 91 ? -12.685 -32.480 -49.465 1.00 45.82 91 GLY D CA 1
ATOM 6046 C C . GLY D 1 91 ? -12.018 -33.422 -48.491 1.00 45.56 91 GLY D C 1
ATOM 6047 O O . GLY D 1 91 ? -11.131 -33.035 -47.729 1.00 47.98 91 GLY D O 1
ATOM 6048 N N . ALA D 1 92 ? -12.463 -34.677 -48.510 1.00 47.82 92 ALA D N 1
ATOM 6049 C CA . ALA D 1 92 ? -11.840 -35.727 -47.712 1.00 52.21 92 ALA D CA 1
ATOM 6050 C C . ALA D 1 92 ? -11.387 -36.891 -48.587 1.00 56.50 92 ALA D C 1
ATOM 6051 O O . ALA D 1 92 ? -12.067 -37.264 -49.547 1.00 60.00 92 ALA D O 1
ATOM 6053 N N . SER D 1 93 ? -10.231 -37.457 -48.247 1.00 56.25 93 SER D N 1
ATOM 6054 C CA . SER D 1 93 ? -9.757 -38.705 -48.822 1.00 53.07 93 SER D CA 1
ATOM 6055 C C . SER D 1 93 ? -9.223 -39.541 -47.672 1.00 57.13 93 SER D C 1
ATOM 6056 O O . SER D 1 93 ? -8.815 -38.999 -46.642 1.00 55.80 93 SER D O 1
ATOM 6059 N N . MET D 1 94 ? -9.248 -40.862 -47.838 1.00 56.89 94 MET D N 1
ATOM 6060 C CA . MET D 1 94 ? -8.883 -41.791 -46.772 1.00 59.06 94 MET D CA 1
ATOM 6061 C C . MET D 1 94 ? -7.531 -42.429 -47.034 1.00 56.93 94 MET D C 1
ATOM 6062 O O . MET D 1 94 ? -7.262 -42.896 -48.146 1.00 57.75 94 MET D O 1
ATOM 6067 N N . ALA D 1 95 ? -6.686 -42.447 -46.006 1.00 57.77 95 ALA D N 1
ATOM 6068 C CA . ALA D 1 95 ? -5.427 -43.179 -46.059 1.00 56.94 95 ALA D CA 1
ATOM 6069 C C . ALA D 1 95 ? -5.001 -43.534 -44.644 1.00 55.76 95 ALA D C 1
ATOM 6070 O O . ALA D 1 95 ? -4.841 -42.646 -43.801 1.00 55.11 95 ALA D O 1
ATOM 6072 N N . ALA D 1 96 ? -4.801 -44.821 -44.387 1.00 53.11 96 ALA D N 1
ATOM 6073 C CA . ALA D 1 96 ? -4.320 -45.245 -43.083 1.00 52.86 96 ALA D CA 1
ATOM 6074 C C . ALA D 1 96 ? -2.830 -44.942 -42.916 1.00 55.65 96 ALA D C 1
ATOM 6075 O O . ALA D 1 96 ? -2.077 -44.800 -43.889 1.00 55.31 96 ALA D O 1
ATOM 6077 N N . LEU D 1 97 ? -2.419 -44.795 -41.661 1.00 54.62 97 LEU D N 1
ATOM 6078 C CA . LEU D 1 97 ? -1.007 -44.635 -41.355 1.00 48.64 97 LEU D CA 1
ATOM 6079 C C . LEU D 1 97 ? -0.233 -45.861 -41.824 1.00 51.91 97 LEU D C 1
ATOM 6080 O O . LEU D 1 97 ? -0.632 -46.999 -41.565 1.00 52.63 97 LEU D O 1
ATOM 6085 N N . GLY D 1 98 ? 0.892 -45.620 -42.497 1.00 57.89 98 GLY D N 1
ATOM 6086 C CA . GLY D 1 98 ? 1.601 -46.644 -43.232 1.00 56.62 98 GLY D CA 1
ATOM 6087 C C . GLY D 1 98 ? 1.289 -46.676 -44.715 1.00 59.70 98 GLY D C 1
ATOM 6088 O O . GLY D 1 98 ? 2.028 -47.315 -45.471 1.00 63.76 98 GLY D O 1
ATOM 6089 N N . GLU D 1 99 ? 0.240 -45.975 -45.155 1.00 60.70 99 GLU D N 1
ATOM 6090 C CA . GLU D 1 99 ? -0.114 -45.866 -46.566 1.00 59.20 99 GLU D CA 1
ATOM 6091 C C . GLU D 1 99 ? -0.318 -44.418 -46.981 1.00 57.38 99 GLU D C 1
ATOM 6092 O O . GLU D 1 99 ? -1.017 -44.154 -47.965 1.00 56.31 99 GLU D O 1
ATOM 6098 N N . ILE D 1 100 ? 0.207 -43.476 -46.211 1.00 57.59 100 ILE D N 1
ATOM 6099 C CA . ILE D 1 100 ? 0.026 -42.065 -46.515 1.00 56.43 100 ILE D CA 1
ATOM 6100 C C . ILE D 1 100 ? 1.085 -41.646 -47.526 1.00 58.39 100 ILE D C 1
ATOM 6101 O O . ILE D 1 100 ? 2.290 -41.672 -47.238 1.00 54.53 100 ILE D O 1
ATOM 6106 N N . SER D 1 101 ? 0.632 -41.258 -48.711 1.00 57.31 101 SER D N 1
ATOM 6107 C CA . SER D 1 101 ? 1.512 -40.750 -49.745 1.00 58.24 101 SER D CA 1
ATOM 6108 C C . SER D 1 101 ? 1.730 -39.257 -49.541 1.00 56.49 101 SER D C 1
ATOM 6109 O O . SER D 1 101 ? 0.923 -38.572 -48.905 1.00 56.37 101 SER D O 1
ATOM 6112 N N . GLU D 1 102 ? 2.861 -38.761 -50.041 1.00 54.13 102 GLU D N 1
ATOM 6113 C CA . GLU D 1 102 ? 3.107 -37.323 -49.979 1.00 58.85 102 GLU D CA 1
ATOM 6114 C C . GLU D 1 102 ? 2.050 -36.555 -50.770 1.00 58.72 102 GLU D C 1
ATOM 6115 O O . GLU D 1 102 ? 1.656 -35.444 -50.392 1.00 55.95 102 GLU D O 1
ATOM 6121 N N . GLN D 1 103 ? 1.587 -37.134 -51.880 1.00 55.32 103 GLN D N 1
ATOM 6122 C CA . GLN D 1 103 ? 0.527 -36.511 -52.656 1.00 56.21 103 GLN D CA 1
ATOM 6123 C C . GLN D 1 103 ? -0.764 -36.422 -51.849 1.00 56.23 103 GLN D C 1
ATOM 6124 O O . GLN D 1 103 ? -1.435 -35.382 -51.849 1.00 50.29 103 GLN D O 1
ATOM 6130 N N . HIS D 1 104 ? -1.115 -37.503 -51.142 1.00 56.32 104 HIS D N 1
ATOM 6131 C CA . HIS D 1 104 ? -2.343 -37.511 -50.353 1.00 55.11 104 HIS D CA 1
ATOM 6132 C C . HIS D 1 104 ? -2.295 -36.439 -49.280 1.00 54.05 104 HIS D C 1
ATOM 6133 O O . HIS D 1 104 ? -3.275 -35.719 -49.065 1.00 50.41 104 HIS D O 1
ATOM 6140 N N . PHE D 1 105 ? -1.140 -36.281 -48.634 1.00 53.95 105 PHE D N 1
ATOM 6141 C CA . PHE D 1 105 ? -1.003 -35.228 -47.643 1.00 49.06 105 PHE D CA 1
ATOM 6142 C C . PHE D 1 105 ? -1.116 -33.852 -48.282 1.00 51.29 105 PHE D C 1
ATOM 6143 O O . PHE D 1 105 ? -1.902 -33.011 -47.835 1.00 45.17 105 PHE D O 1
ATOM 6151 N N . ASP D 1 106 ? -0.323 -33.604 -49.328 1.00 55.12 106 ASP D N 1
ATOM 6152 C CA . ASP D 1 106 ? -0.258 -32.279 -49.942 1.00 51.30 106 ASP D CA 1
ATOM 6153 C C . ASP D 1 106 ? -1.599 -31.856 -50.529 1.00 48.78 106 ASP D C 1
ATOM 6154 O O . ASP D 1 106 ? -1.985 -30.684 -50.436 1.00 47.02 106 ASP D O 1
ATOM 6159 N N . ASP D 1 107 ? -2.298 -32.783 -51.184 1.00 46.37 107 ASP D N 1
ATOM 6160 C CA . ASP D 1 107 ? -3.587 -32.458 -51.785 1.00 51.91 107 ASP D CA 1
ATOM 6161 C C . ASP D 1 107 ? -4.601 -32.027 -50.728 1.00 52.04 107 ASP D C 1
ATOM 6162 O O . ASP D 1 107 ? -5.350 -31.060 -50.926 1.00 50.05 107 ASP D O 1
ATOM 6167 N N . THR D 1 108 ? -4.648 -32.756 -49.613 1.00 50.61 108 THR D N 1
ATOM 6168 C CA . THR D 1 108 ? -5.634 -32.443 -48.547 1.00 48.89 108 THR D CA 1
ATOM 6169 C C . THR D 1 108 ? -5.320 -31.067 -47.955 1.00 45.55 108 THR D C 1
ATOM 6170 O O . THR D 1 108 ? -6.209 -30.204 -47.969 1.00 45.16 108 THR D O 1
ATOM 6174 N N . PHE D 1 109 ? -4.086 -30.864 -47.501 1.00 45.23 109 PHE D N 1
ATOM 6175 C CA . PHE D 1 109 ? -3.713 -29.594 -46.823 1.00 44.57 109 PHE D CA 1
ATOM 6176 C C . PHE D 1 109 ? -3.847 -28.398 -47.777 1.00 43.46 109 PHE D C 1
ATOM 6177 O O . PHE D 1 109 ? -4.255 -27.328 -47.308 1.00 37.88 109 PHE D O 1
ATOM 6185 N N . GLU D 1 110 ? -3.477 -28.551 -49.050 1.00 44.53 110 GLU D N 1
ATOM 6186 C CA . GLU D 1 110 ? -3.519 -27.381 -49.967 1.00 47.99 110 GLU D CA 1
ATOM 6187 C C . GLU D 1 110 ? -4.944 -26.835 -50.105 1.00 49.60 110 GLU D C 1
ATOM 6188 O O . GLU D 1 110 ? -5.094 -25.608 -50.098 1.00 52.42 110 GLU D O 1
ATOM 6194 N N . ARG D 1 111 ? -5.954 -27.725 -50.243 1.00 45.34 111 ARG D N 1
ATOM 6195 C CA . ARG D 1 111 ? -7.350 -27.254 -50.432 1.00 46.78 111 ARG D CA 1
ATOM 6196 C C . ARG D 1 111 ? -8.003 -26.991 -49.073 1.00 49.82 111 ARG D C 1
ATOM 6197 O O . ARG D 1 111 ? -8.640 -25.937 -48.921 1.00 49.78 111 ARG D O 1
ATOM 6205 N N . ASN D 1 112 ? -7.815 -27.894 -48.102 1.00 48.03 112 ASN D N 1
ATOM 6206 C CA . ASN D 1 112 ? -8.485 -27.745 -46.813 1.00 45.84 112 ASN D CA 1
ATOM 6207 C C . ASN D 1 112 ? -7.852 -26.654 -45.954 1.00 47.42 112 ASN D C 1
ATOM 6208 O O . ASN D 1 112 ? -8.575 -26.001 -45.197 1.00 45.67 112 ASN D O 1
ATOM 6213 N N . VAL D 1 113 ? -6.538 -26.408 -46.056 1.00 42.30 113 VAL D N 1
ATOM 6214 C CA . VAL D 1 113 ? -5.911 -25.442 -45.151 1.00 41.66 113 VAL D CA 1
ATOM 6215 C C . VAL D 1 113 ? -5.266 -24.266 -45.882 1.00 45.18 113 VAL D C 1
ATOM 6216 O O . VAL D 1 113 ? -5.542 -23.102 -45.563 1.00 47.52 113 VAL D O 1
ATOM 6220 N N . LYS D 1 114 ? -4.345 -24.549 -46.806 1.00 46.55 114 LYS D N 1
ATOM 6221 C CA . LYS D 1 114 ? -3.634 -23.467 -47.487 1.00 47.27 114 LYS D CA 1
ATOM 6222 C C . LYS D 1 114 ? -4.603 -22.596 -48.279 1.00 41.19 114 LYS D C 1
ATOM 6223 O O . LYS D 1 114 ? -4.566 -21.365 -48.186 1.00 39.94 114 LYS D O 1
ATOM 6229 N N . ALA D 1 115 ? -5.493 -23.227 -49.048 1.00 41.81 115 ALA D N 1
ATOM 6230 C CA . ALA D 1 115 ? -6.483 -22.482 -49.821 1.00 45.42 115 ALA D CA 1
ATOM 6231 C C . ALA D 1 115 ? -7.392 -21.653 -48.927 1.00 43.98 115 ALA D C 1
ATOM 6232 O O . ALA D 1 115 ? -7.934 -20.633 -49.372 1.00 37.88 115 ALA D O 1
ATOM 6234 N N . VAL D 1 116 ? -7.637 -22.113 -47.699 1.00 40.86 116 VAL D N 1
ATOM 6235 C CA . VAL D 1 116 ? -8.438 -21.315 -46.779 1.00 44.64 116 VAL D CA 1
ATOM 6236 C C . VAL D 1 116 ? -7.680 -20.068 -46.369 1.00 44.72 116 VAL D C 1
ATOM 6237 O O . VAL D 1 116 ? -8.243 -18.968 -46.347 1.00 46.51 116 VAL D O 1
ATOM 6241 N N . VAL D 1 117 ? -6.388 -20.219 -46.051 1.00 45.96 117 VAL D N 1
ATOM 6242 C CA . VAL D 1 117 ? -5.572 -19.096 -45.588 1.00 46.80 117 VAL D CA 1
ATOM 6243 C C . VAL D 1 117 ? -5.531 -17.987 -46.634 1.00 51.34 117 VAL D C 1
ATOM 6244 O O . VAL D 1 117 ? -5.696 -16.801 -46.318 1.00 49.60 117 VAL D O 1
ATOM 6248 N N . PHE D 1 118 ? -5.241 -18.347 -47.888 1.00 49.43 118 PHE D N 1
ATOM 6249 C CA . PHE D 1 118 ? -5.031 -17.329 -48.909 1.00 48.46 118 PHE D CA 1
ATOM 6250 C C . PHE D 1 118 ? -6.316 -16.841 -49.545 1.00 51.35 118 PHE D C 1
ATOM 6251 O O . PHE D 1 118 ? -6.328 -15.721 -50.069 1.00 53.92 118 PHE D O 1
ATOM 6259 N N . THR D 1 119 ? -7.388 -17.644 -49.515 1.00 47.44 119 THR D N 1
ATOM 6260 C CA . THR D 1 119 ? -8.708 -17.119 -49.842 1.00 46.35 119 THR D CA 1
ATOM 6261 C C . THR D 1 119 ? -9.075 -15.999 -48.882 1.00 49.92 119 THR D C 1
ATOM 6262 O O . THR D 1 119 ? -9.534 -14.929 -49.297 1.00 51.06 119 THR D O 1
ATOM 6266 N N . VAL D 1 120 ? -8.857 -16.229 -47.584 1.00 48.28 120 VAL D N 1
ATOM 6267 C CA . VAL D 1 120 ? -9.230 -15.243 -46.578 1.00 48.49 120 VAL D CA 1
ATOM 6268 C C . VAL D 1 120 ? -8.351 -14.014 -46.703 1.00 49.57 120 VAL D C 1
ATOM 6269 O O . VAL D 1 120 ? -8.849 -12.882 -46.750 1.00 52.10 120 VAL D O 1
ATOM 6273 N N . GLN D 1 121 ? -7.033 -14.222 -46.795 1.00 49.40 121 GLN D N 1
ATOM 6274 C CA . GLN D 1 121 ? -6.106 -13.101 -46.862 1.00 50.25 121 GLN D CA 1
ATOM 6275 C C . GLN D 1 121 ? -6.385 -12.229 -48.074 1.00 49.14 121 GLN D C 1
ATOM 6276 O O . GLN D 1 121 ? -6.310 -10.998 -47.988 1.00 51.95 121 GLN D O 1
ATOM 6282 N N . LYS D 1 122 ? -6.698 -12.847 -49.215 1.00 46.80 122 LYS D N 1
ATOM 6283 C CA . LYS D 1 122 ? -6.989 -12.068 -50.414 1.00 48.95 122 LYS D CA 1
ATOM 6284 C C . LYS D 1 122 ? -8.332 -11.348 -50.318 1.00 55.93 122 LYS D C 1
ATOM 6285 O O . LYS D 1 122 ? -8.468 -10.239 -50.852 1.00 55.33 122 LYS D O 1
ATOM 6291 N N . ALA D 1 123 ? -9.321 -11.947 -49.631 1.00 49.42 123 ALA D N 1
ATOM 6292 C CA . ALA D 1 123 ? -10.645 -11.340 -49.510 1.00 51.43 123 ALA D CA 1
ATOM 6293 C C . ALA D 1 123 ? -10.625 -10.055 -48.701 1.00 47.75 123 ALA D C 1
ATOM 6294 O O . ALA D 1 123 ? -11.448 -9.165 -48.944 1.00 56.70 123 ALA D O 1
ATOM 6296 N N . LEU D 1 124 ? -9.709 -9.940 -47.748 1.00 49.13 124 LEU D N 1
ATOM 6297 C CA . LEU D 1 124 ? -9.784 -8.881 -46.746 1.00 50.10 124 LEU D CA 1
ATOM 6298 C C . LEU D 1 124 ? -9.919 -7.473 -47.308 1.00 57.76 124 LEU D C 1
ATOM 6299 O O . LEU D 1 124 ? -10.755 -6.716 -46.782 1.00 59.73 124 LEU D O 1
ATOM 6304 N N . PRO D 1 125 ? -9.173 -7.055 -48.342 1.00 57.60 125 PRO D N 1
ATOM 6305 C CA . PRO D 1 125 ? -9.333 -5.670 -48.818 1.00 55.46 125 PRO D CA 1
ATOM 6306 C C . PRO D 1 125 ? -10.751 -5.334 -49.248 1.00 57.36 125 PRO D C 1
ATOM 6307 O O . PRO D 1 125 ? -11.124 -4.155 -49.233 1.00 57.76 125 PRO D O 1
ATOM 6311 N N . LEU D 1 126 ? -11.548 -6.333 -49.635 1.00 52.11 126 LEU D N 1
ATOM 6312 C CA . LEU D 1 126 ? -12.936 -6.115 -50.017 1.00 53.78 126 LEU D CA 1
ATOM 6313 C C . LEU D 1 126 ? -13.899 -6.060 -48.829 1.00 58.91 126 LEU D C 1
ATOM 6314 O O . LEU D 1 126 ? -15.013 -5.543 -48.980 1.00 58.01 126 LEU D O 1
ATOM 6319 N N . MET D 1 127 ? -13.517 -6.612 -47.676 1.00 60.29 127 MET D N 1
ATOM 6320 C CA . MET D 1 127 ? -14.457 -6.814 -46.565 1.00 56.05 127 MET D CA 1
ATOM 6321 C C . MET D 1 127 ? -14.521 -5.597 -45.667 1.00 55.82 127 MET D C 1
ATOM 6322 O O . MET D 1 127 ? -13.495 -5.208 -45.079 1.00 54.47 127 MET D O 1
ATOM 6327 N N . PRO D 1 128 ? -15.688 -4.981 -45.468 1.00 49.56 128 PRO D N 1
ATOM 6328 C CA . PRO D 1 128 ? -15.787 -3.804 -44.613 1.00 53.42 128 PRO D CA 1
ATOM 6329 C C . PRO D 1 128 ? -15.812 -4.187 -43.141 1.00 53.19 128 PRO D C 1
ATOM 6330 O O . PRO D 1 128 ? -15.906 -5.355 -42.773 1.00 53.03 128 PRO D O 1
ATOM 6334 N N . GLN D 1 129 ? -15.720 -3.168 -42.297 1.00 50.82 129 GLN D N 1
ATOM 6335 C CA . GLN D 1 129 ? -15.901 -3.390 -40.872 1.00 51.10 129 GLN D CA 1
ATOM 6336 C C . GLN D 1 129 ? -17.263 -4.022 -40.606 1.00 53.95 129 GLN D C 1
ATOM 6337 O O . GLN D 1 129 ? -18.279 -3.619 -41.182 1.00 50.63 129 GLN D O 1
ATOM 6343 N N . GLY D 1 130 ? -17.282 -5.031 -39.741 1.00 51.23 130 GLY D N 1
ATOM 6344 C CA . GLY D 1 130 ? -18.511 -5.739 -39.454 1.00 51.92 130 GLY D CA 1
ATOM 6345 C C . GLY D 1 130 ? -18.861 -6.853 -40.411 1.00 53.00 130 GLY D C 1
ATOM 6346 O O . GLY D 1 130 ? -19.959 -7.414 -40.304 1.00 51.81 130 GLY D O 1
ATOM 6347 N N . ALA D 1 131 ? -17.991 -7.161 -41.367 1.00 48.74 131 ALA D N 1
ATOM 6348 C CA . ALA D 1 131 ? -18.179 -8.322 -42.217 1.00 52.09 131 ALA D CA 1
ATOM 6349 C C . ALA D 1 131 ? -17.910 -9.595 -41.419 1.00 53.07 131 ALA D C 1
ATOM 6350 O O . ALA D 1 131 ? -17.272 -9.580 -40.358 1.00 50.92 131 ALA D O 1
ATOM 6352 N N . SER D 1 132 ? -18.423 -10.705 -41.937 1.00 51.72 132 SER D N 1
ATOM 6353 C CA . SER D 1 132 ? -18.338 -11.994 -41.268 1.00 51.83 132 SER D CA 1
ATOM 6354 C C . SER D 1 132 ? -17.659 -13.016 -42.181 1.00 50.23 132 SER D C 1
ATOM 6355 O O . SER D 1 132 ? -17.981 -13.099 -43.371 1.00 52.02 132 SER D O 1
ATOM 6358 N N . ILE D 1 133 ? -16.702 -13.765 -41.632 1.00 46.84 133 ILE D N 1
ATOM 6359 C CA . ILE D 1 133 ? -16.005 -14.841 -42.335 1.00 44.83 133 ILE D CA 1
ATOM 6360 C C . ILE D 1 133 ? -16.374 -16.166 -41.684 1.00 43.73 133 ILE D C 1
ATOM 6361 O O . ILE D 1 133 ? -16.284 -16.311 -40.457 1.00 40.40 133 ILE D O 1
ATOM 6366 N N . ILE D 1 134 ? -16.764 -17.137 -42.496 1.00 40.34 134 ILE D N 1
ATOM 6367 C CA . ILE D 1 134 ? -17.113 -18.459 -41.998 1.00 43.08 134 ILE D CA 1
ATOM 6368 C C . ILE D 1 134 ? -16.194 -19.484 -42.632 1.00 44.91 134 ILE D C 1
ATOM 6369 O O . ILE D 1 134 ? -16.154 -19.607 -43.862 1.00 46.26 134 ILE D O 1
ATOM 6374 N N . LEU D 1 135 ? -15.506 -20.256 -41.795 1.00 40.72 135 LEU D N 1
ATOM 6375 C CA . LEU D 1 135 ? -14.673 -21.358 -42.250 1.00 46.09 135 LEU D CA 1
ATOM 6376 C C . LEU D 1 135 ? -15.444 -22.655 -42.068 1.00 45.35 135 LEU D C 1
ATOM 6377 O O . LEU D 1 135 ? -16.302 -22.771 -41.193 1.00 44.50 135 LEU D O 1
ATOM 6382 N N . ASN D 1 136 ? -15.170 -23.611 -42.936 1.00 49.90 136 ASN D N 1
ATOM 6383 C CA . ASN D 1 136 ? -15.772 -24.934 -42.864 1.00 45.74 136 ASN D CA 1
ATOM 6384 C C . ASN D 1 136 ? -14.791 -25.881 -42.170 1.00 46.67 136 ASN D C 1
ATOM 6385 O O . ASN D 1 136 ? -13.735 -26.212 -42.721 1.00 43.52 136 ASN D O 1
ATOM 6390 N N . GLY D 1 137 ? -15.133 -26.298 -40.958 1.00 48.93 137 GLY D N 1
ATOM 6391 C CA . GLY D 1 137 ? -14.404 -27.299 -40.210 1.00 45.75 137 GLY D CA 1
ATOM 6392 C C . GLY D 1 137 ? -14.999 -28.677 -40.410 1.00 45.29 137 GLY D C 1
ATOM 6393 O O . GLY D 1 137 ? -15.539 -28.994 -41.475 1.00 48.07 137 GLY D O 1
ATOM 6394 N N . ALA D 1 138 ? -14.851 -29.530 -39.396 1.00 46.02 138 ALA D N 1
ATOM 6395 C CA . ALA D 1 138 ? -15.512 -30.831 -39.364 1.00 46.23 138 ALA D CA 1
ATOM 6396 C C . ALA D 1 138 ? -15.394 -31.388 -37.953 1.00 42.90 138 ALA D C 1
ATOM 6397 O O . ALA D 1 138 ? -14.478 -31.042 -37.210 1.00 45.61 138 ALA D O 1
ATOM 6399 N N . ILE D 1 139 ? -16.326 -32.266 -37.589 1.00 42.12 139 ILE D N 1
ATOM 6400 C CA . ILE D 1 139 ? -16.170 -32.946 -36.309 1.00 44.50 139 ILE D CA 1
ATOM 6401 C C . ILE D 1 139 ? -14.963 -33.868 -36.343 1.00 44.36 139 ILE D C 1
ATOM 6402 O O . ILE D 1 139 ? -14.373 -34.150 -35.293 1.00 39.98 139 ILE D O 1
ATOM 6407 N N . LYS D 1 140 ? -14.581 -34.353 -37.542 1.00 40.93 140 LYS D N 1
ATOM 6408 C CA . LYS D 1 140 ? -13.380 -35.170 -37.686 1.00 43.29 140 LYS D CA 1
ATOM 6409 C C . LYS D 1 140 ? -12.130 -34.397 -37.296 1.00 39.01 140 LYS D C 1
ATOM 6410 O O . LYS D 1 140 ? -11.092 -35.008 -37.039 1.00 41.99 140 LYS D O 1
ATOM 6416 N N . GLY D 1 141 ? -12.193 -33.065 -37.290 1.00 41.56 141 GLY D N 1
ATOM 6417 C CA . GLY D 1 141 ? -11.112 -32.257 -36.756 1.00 33.03 141 GLY D CA 1
ATOM 6418 C C . GLY D 1 141 ? -10.929 -32.416 -35.262 1.00 39.89 141 GLY D C 1
ATOM 6419 O O . GLY D 1 141 ? -9.858 -32.082 -34.743 1.00 36.50 141 GLY D O 1
ATOM 6420 N N . SER D 1 142 ? -11.975 -32.868 -34.552 1.00 40.28 142 SER D N 1
ATOM 6421 C CA . SER D 1 142 ? -11.938 -33.062 -33.103 1.00 44.11 142 SER D CA 1
ATOM 6422 C C . SER D 1 142 ? -12.034 -34.524 -32.676 1.00 44.03 142 SER D C 1
ATOM 6423 O O . SER D 1 142 ? -12.165 -34.798 -31.477 1.00 40.79 142 SER D O 1
ATOM 6426 N N . THR D 1 143 ? -12.029 -35.464 -33.616 1.00 45.21 143 THR D N 1
ATOM 6427 C CA . THR D 1 143 ? -12.148 -36.887 -33.322 1.00 45.32 143 THR D CA 1
ATOM 6428 C C . THR D 1 143 ? -11.096 -37.678 -34.104 1.00 46.46 143 THR D C 1
ATOM 6429 O O . THR D 1 143 ? -10.316 -37.132 -34.888 1.00 41.89 143 THR D O 1
ATOM 6433 N N . GLY D 1 144 ? -11.069 -38.982 -33.853 1.00 44.64 144 GLY D N 1
ATOM 6434 C CA . GLY D 1 144 ? -10.210 -39.906 -34.557 1.00 45.84 144 GLY D CA 1
ATOM 6435 C C . GLY D 1 144 ? -11.023 -40.946 -35.303 1.00 47.62 144 GLY D C 1
ATOM 6436 O O . GLY D 1 144 ? -11.974 -41.508 -34.751 1.00 45.26 144 GLY D O 1
ATOM 6437 N N . THR D 1 145 ? -10.716 -41.156 -36.578 1.00 44.82 145 THR D N 1
ATOM 6438 C CA . THR D 1 145 ? -11.315 -42.236 -37.348 1.00 46.58 145 THR D CA 1
ATOM 6439 C C . THR D 1 145 ? -10.210 -42.940 -38.120 1.00 50.03 145 THR D C 1
ATOM 6440 O O . THR D 1 145 ? -9.245 -42.305 -38.551 1.00 47.46 145 THR D O 1
ATOM 6444 N N . GLN D 1 146 ? -10.309 -44.258 -38.233 1.00 52.73 146 GLN D N 1
ATOM 6445 C CA . GLN D 1 146 ? -9.291 -44.995 -38.968 1.00 51.70 146 GLN D CA 1
ATOM 6446 C C . GLN D 1 146 ? -9.220 -44.522 -40.417 1.00 52.00 146 GLN D C 1
ATOM 6447 O O . GLN D 1 146 ? -10.252 -44.380 -41.088 1.00 48.45 146 GLN D O 1
ATOM 6453 N N . ALA D 1 147 ? -7.988 -44.285 -40.886 1.00 51.70 147 ALA D N 1
ATOM 6454 C CA . ALA D 1 147 ? -7.620 -43.862 -42.238 1.00 50.81 147 ALA D CA 1
ATOM 6455 C C . ALA D 1 147 ? -7.982 -42.413 -42.524 1.00 51.10 147 ALA D C 1
ATOM 6456 O O . ALA D 1 147 ? -7.986 -42.006 -43.690 1.00 47.70 147 ALA D O 1
ATOM 6458 N N . PHE D 1 148 ? -8.292 -41.620 -41.498 1.00 47.53 148 PHE D N 1
ATOM 6459 C CA . PHE D 1 148 ? -8.725 -40.242 -41.696 1.00 46.76 148 PHE D CA 1
ATOM 6460 C C . PHE D 1 148 ? -7.807 -39.241 -41.023 1.00 45.35 148 PHE D C 1
ATOM 6461 O O . PHE D 1 148 ? -8.197 -38.082 -40.845 1.00 37.76 148 PHE D O 1
ATOM 6469 N N . SER D 1 149 ? -6.598 -39.667 -40.647 1.00 45.22 149 SER D N 1
ATOM 6470 C CA . SER D 1 149 ? -5.716 -38.809 -39.862 1.00 42.79 149 SER D CA 1
ATOM 6471 C C . SER D 1 149 ? -5.360 -37.524 -40.601 1.00 42.83 149 SER D C 1
ATOM 6472 O O . SER D 1 149 ? -5.233 -36.459 -39.983 1.00 39.96 149 SER D O 1
ATOM 6475 N N . ILE D 1 150 ? -5.122 -37.613 -41.906 1.00 40.61 150 ILE D N 1
ATOM 6476 C CA . ILE D 1 150 ? -4.676 -36.438 -42.644 1.00 43.45 150 ILE D CA 1
ATOM 6477 C C . ILE D 1 150 ? -5.812 -35.441 -42.788 1.00 41.69 150 ILE D C 1
ATOM 6478 O O . ILE D 1 150 ? -5.648 -34.238 -42.550 1.00 43.34 150 ILE D O 1
ATOM 6483 N N . TYR D 1 151 ? -6.989 -35.929 -43.162 1.00 44.87 151 TYR D N 1
ATOM 6484 C CA . TYR D 1 151 ? -8.141 -35.049 -43.241 1.00 42.61 151 TYR D CA 1
ATOM 6485 C C . TYR D 1 151 ? -8.438 -34.450 -41.873 1.00 42.50 151 TYR D C 1
ATOM 6486 O O . TYR D 1 151 ? -8.597 -33.232 -41.739 1.00 42.95 151 TYR D O 1
ATOM 6495 N N . GLY D 1 152 ? -8.444 -35.288 -40.832 1.00 42.06 152 GLY D N 1
ATOM 6496 C CA . GLY D 1 152 ? -8.760 -34.791 -39.504 1.00 40.80 152 GLY D CA 1
ATOM 6497 C C . GLY D 1 152 ? -7.809 -33.706 -39.056 1.00 39.13 152 GLY D C 1
ATOM 6498 O O . GLY D 1 152 ? -8.231 -32.684 -38.514 1.00 39.60 152 GLY D O 1
ATOM 6499 N N . ALA D 1 153 ? -6.517 -33.888 -39.324 1.00 41.45 153 ALA D N 1
ATOM 6500 C CA . ALA D 1 153 ? -5.535 -32.870 -38.966 1.00 39.32 153 ALA D CA 1
ATOM 6501 C C . ALA D 1 153 ? -5.788 -31.573 -39.715 1.00 37.88 153 ALA D C 1
ATOM 6502 O O . ALA D 1 153 ? -5.639 -30.487 -39.146 1.00 38.67 153 ALA D O 1
ATOM 6504 N N . SER D 1 154 ? -6.148 -31.663 -41.000 1.00 33.76 154 SER D N 1
ATOM 6505 C CA . SER D 1 154 ? -6.411 -30.450 -41.762 1.00 36.75 154 SER D CA 1
ATOM 6506 C C . SER D 1 154 ? -7.600 -29.690 -41.182 1.00 43.21 154 SER D C 1
ATOM 6507 O O . SER D 1 154 ? -7.547 -28.464 -41.031 1.00 43.28 154 SER D O 1
ATOM 6510 N N . LYS D 1 155 ? -8.668 -30.409 -40.815 1.00 36.95 155 LYS D N 1
ATOM 6511 C CA . LYS D 1 155 ? -9.845 -29.761 -40.255 1.00 43.09 155 LYS D CA 1
ATOM 6512 C C . LYS D 1 155 ? -9.543 -29.135 -38.899 1.00 42.58 155 LYS D C 1
ATOM 6513 O O . LYS D 1 155 ? -10.020 -28.033 -38.607 1.00 40.42 155 LYS D O 1
ATOM 6519 N N . ALA D 1 156 ? -8.725 -29.798 -38.073 1.00 35.77 156 ALA D N 1
ATOM 6520 C CA . ALA D 1 156 ? -8.308 -29.180 -36.819 1.00 37.96 156 ALA D CA 1
ATOM 6521 C C . ALA D 1 156 ? -7.524 -27.907 -37.086 1.00 41.60 156 ALA D C 1
ATOM 6522 O O . ALA D 1 156 ? -7.736 -26.885 -36.418 1.00 40.62 156 ALA D O 1
ATOM 6524 N N . ALA D 1 157 ? -6.648 -27.941 -38.096 1.00 40.39 157 ALA D N 1
ATOM 6525 C CA . ALA D 1 157 ? -5.884 -26.753 -38.469 1.00 42.08 157 ALA D CA 1
ATOM 6526 C C . ALA D 1 157 ? -6.810 -25.600 -38.836 1.00 40.94 157 ALA D C 1
ATOM 6527 O O . ALA D 1 157 ? -6.525 -24.442 -38.512 1.00 40.06 157 ALA D O 1
ATOM 6529 N N . VAL D 1 158 ? -7.932 -25.904 -39.496 1.00 39.96 158 VAL D N 1
ATOM 6530 C CA . VAL D 1 158 ? -8.883 -24.867 -39.906 1.00 41.05 158 VAL D CA 1
ATOM 6531 C C . VAL D 1 158 ? -9.470 -24.170 -38.687 1.00 43.85 158 VAL D C 1
ATOM 6532 O O . VAL D 1 158 ? -9.516 -22.936 -38.613 1.00 44.85 158 VAL D O 1
ATOM 6536 N N . ARG D 1 159 ? -9.961 -24.960 -37.728 1.00 42.53 159 ARG D N 1
ATOM 6537 C CA . ARG D 1 159 ? -10.536 -24.402 -36.510 1.00 38.99 159 ARG D CA 1
ATOM 6538 C C . ARG D 1 159 ? -9.510 -23.572 -35.754 1.00 40.92 159 ARG D C 1
ATOM 6539 O O . ARG D 1 159 ? -9.842 -22.522 -35.192 1.00 41.88 159 ARG D O 1
ATOM 6547 N N . ALA D 1 160 ? -8.251 -24.028 -35.730 1.00 41.57 160 ALA D N 1
ATOM 6548 C CA . ALA D 1 160 ? -7.209 -23.286 -35.023 1.00 41.06 160 ALA D CA 1
ATOM 6549 C C . ALA D 1 160 ? -6.967 -21.917 -35.649 1.00 44.11 160 ALA D C 1
ATOM 6550 O O . ALA D 1 160 ? -6.706 -20.943 -34.934 1.00 45.20 160 ALA D O 1
ATOM 6552 N N . LEU D 1 161 ? -7.064 -21.818 -36.980 1.00 45.40 161 LEU D N 1
ATOM 6553 C CA . LEU D 1 161 ? -6.839 -20.535 -37.648 1.00 46.57 161 LEU D CA 1
ATOM 6554 C C . LEU D 1 161 ? -7.787 -19.458 -37.130 1.00 46.82 161 LEU D C 1
ATOM 6555 O O . LEU D 1 161 ? -7.369 -18.320 -36.887 1.00 45.65 161 LEU D O 1
ATOM 6560 N N . ALA D 1 162 ? -9.059 -19.816 -36.905 1.00 46.67 162 ALA D N 1
ATOM 6561 C CA . ALA D 1 162 ? -10.056 -18.833 -36.484 1.00 43.18 162 ALA D CA 1
ATOM 6562 C C . ALA D 1 162 ? -9.703 -18.185 -35.142 1.00 47.23 162 ALA D C 1
ATOM 6563 O O . ALA D 1 162 ? -10.045 -17.018 -34.911 1.00 44.97 162 ALA D O 1
ATOM 6565 N N . ARG D 1 163 ? -9.077 -18.930 -34.218 1.00 47.41 163 ARG D N 1
ATOM 6566 C CA . ARG D 1 163 ? -8.778 -18.346 -32.910 1.00 50.19 163 ARG D CA 1
ATOM 6567 C C . ARG D 1 163 ? -7.778 -17.201 -33.019 1.00 48.88 163 ARG D C 1
ATOM 6568 O O . ARG D 1 163 ? -7.983 -16.126 -32.441 1.00 48.71 163 ARG D O 1
ATOM 6576 N N . SER D 1 164 ? -6.681 -17.414 -33.752 1.00 51.66 164 SER D N 1
ATOM 6577 C CA . SER D 1 164 ? -5.676 -16.362 -33.896 1.00 45.94 164 SER D CA 1
ATOM 6578 C C . SER D 1 164 ? -6.198 -15.225 -34.769 1.00 47.65 164 SER D C 1
ATOM 6579 O O . SER D 1 164 ? -5.935 -14.046 -34.499 1.00 49.28 164 SER D O 1
ATOM 6582 N N . TRP D 1 165 ? -6.948 -15.560 -35.812 1.00 41.72 165 TRP D N 1
ATOM 6583 C CA . TRP D 1 165 ? -7.475 -14.543 -36.706 1.00 49.59 165 TRP D CA 1
ATOM 6584 C C . TRP D 1 165 ? -8.445 -13.594 -36.006 1.00 53.34 165 TRP D C 1
ATOM 6585 O O . TRP D 1 165 ? -8.646 -12.474 -36.490 1.00 52.54 165 TRP D O 1
ATOM 6596 N N . VAL D 1 166 ? -9.049 -14.005 -34.883 1.00 51.04 166 VAL D N 1
ATOM 6597 C CA . VAL D 1 166 ? -9.854 -13.065 -34.105 1.00 46.82 166 VAL D CA 1
ATOM 6598 C C . VAL D 1 166 ? -9.028 -11.823 -33.799 1.00 49.78 166 VAL D C 1
ATOM 6599 O O . VAL D 1 166 ? -9.478 -10.686 -33.985 1.00 47.83 166 VAL D O 1
ATOM 6603 N N . LEU D 1 167 ? -7.788 -12.033 -33.354 1.00 44.69 167 LEU D N 1
ATOM 6604 C CA . LEU D 1 167 ? -6.906 -10.933 -32.986 1.00 50.76 167 LEU D CA 1
ATOM 6605 C C . LEU D 1 167 ? -6.303 -10.245 -34.206 1.00 47.57 167 LEU D C 1
ATOM 6606 O O . LEU D 1 167 ? -6.157 -9.019 -34.215 1.00 44.96 167 LEU D O 1
ATOM 6611 N N . ASP D 1 168 ? -5.928 -11.013 -35.232 1.00 46.77 168 ASP D N 1
ATOM 6612 C CA . ASP D 1 168 ? -5.395 -10.401 -36.444 1.00 46.79 168 ASP D CA 1
ATOM 6613 C C . ASP D 1 168 ? -6.417 -9.467 -37.073 1.00 51.66 168 ASP D C 1
ATOM 6614 O O . ASP D 1 168 ? -6.055 -8.413 -37.612 1.00 48.52 168 ASP D O 1
ATOM 6619 N N . LEU D 1 169 ? -7.696 -9.849 -37.032 1.00 53.63 169 LEU D N 1
ATOM 6620 C CA . LEU D 1 169 ? -8.734 -9.047 -37.735 1.00 44.60 169 LEU D CA 1
ATOM 6621 C C . LEU D 1 169 ? -9.466 -8.110 -36.773 1.00 52.79 169 LEU D C 1
ATOM 6622 O O . LEU D 1 169 ? -10.460 -7.503 -37.204 1.00 54.60 169 LEU D O 1
ATOM 6627 N N . LYS D 1 170 ? -9.008 -7.997 -35.527 1.00 53.26 170 LYS D N 1
ATOM 6628 C CA . LYS D 1 170 ? -9.782 -7.186 -34.553 1.00 57.61 170 LYS D CA 1
ATOM 6629 C C . LYS D 1 170 ? -9.842 -5.723 -35.002 1.00 62.60 170 LYS D C 1
ATOM 6630 O O . LYS D 1 170 ? -10.937 -5.137 -34.943 1.00 63.07 170 LYS D O 1
ATOM 6636 N N . GLU D 1 171 ? -8.720 -5.177 -35.475 1.00 63.30 171 GLU D N 1
ATOM 6637 C CA . GLU D 1 171 ? -8.683 -3.767 -35.943 1.00 66.28 171 GLU D CA 1
ATOM 6638 C C . GLU D 1 171 ? -9.623 -3.554 -37.127 1.00 65.84 171 GLU D C 1
ATOM 6639 O O . GLU D 1 171 ? -10.327 -2.529 -37.154 1.00 66.83 171 GLU D O 1
ATOM 6641 N N . ARG D 1 172 ? -9.628 -4.504 -38.058 1.00 67.76 172 ARG D N 1
ATOM 6642 C CA . ARG D 1 172 ? -10.480 -4.381 -39.266 1.00 65.29 172 ARG D CA 1
ATOM 6643 C C . ARG D 1 172 ? -11.936 -4.708 -38.904 1.00 61.00 172 ARG D C 1
ATOM 6644 O O . ARG D 1 172 ? -12.819 -4.444 -39.733 1.00 55.41 172 ARG D O 1
ATOM 6646 N N . GLY D 1 173 ? -12.179 -5.242 -37.702 1.00 56.94 173 GLY D N 1
ATOM 6647 C CA . GLY D 1 173 ? -13.569 -5.490 -37.363 1.00 57.23 173 GLY D CA 1
ATOM 6648 C C . GLY D 1 173 ? -14.294 -6.612 -38.072 1.00 53.22 173 GLY D C 1
ATOM 6649 O O . GLY D 1 173 ? -15.527 -6.603 -38.102 1.00 52.01 173 GLY D O 1
ATOM 6650 N N . ILE D 1 174 ? -13.584 -7.552 -38.676 1.00 53.83 174 ILE D N 1
ATOM 6651 C CA . ILE D 1 174 ? -14.214 -8.731 -39.257 1.00 49.30 174 ILE D CA 1
ATOM 6652 C C . ILE D 1 174 ? -14.155 -9.843 -38.228 1.00 50.23 174 ILE D C 1
ATOM 6653 O O . ILE D 1 174 ? -13.128 -10.042 -37.572 1.00 52.87 174 ILE D O 1
ATOM 6658 N N . ARG D 1 175 ? -15.253 -10.567 -38.077 1.00 48.12 175 ARG D N 1
ATOM 6659 C CA . ARG D 1 175 ? -15.299 -11.698 -37.171 1.00 51.52 175 ARG D CA 1
ATOM 6660 C C . ARG D 1 175 ? -15.211 -12.983 -37.994 1.00 50.45 175 ARG D C 1
ATOM 6661 O O . ARG D 1 175 ? -15.749 -13.060 -39.105 1.00 50.94 175 ARG D O 1
ATOM 6669 N N . VAL D 1 176 ? -14.456 -13.957 -37.493 1.00 44.30 176 VAL D N 1
ATOM 6670 C CA . VAL D 1 176 ? -14.247 -15.222 -38.186 1.00 44.85 176 VAL D CA 1
ATOM 6671 C C . VAL D 1 176 ? -14.725 -16.354 -37.289 1.00 38.48 176 VAL D C 1
ATOM 6672 O O . VAL D 1 176 ? -14.325 -16.447 -36.125 1.00 35.63 176 VAL D O 1
ATOM 6676 N N . ASN D 1 177 ? -15.585 -17.205 -37.824 1.00 46.29 177 ASN D N 1
ATOM 6677 C CA . ASN D 1 177 ? -16.103 -18.341 -37.084 1.00 42.53 177 ASN D CA 1
ATOM 6678 C C . ASN D 1 177 ? -16.034 -19.586 -37.949 1.00 44.23 177 ASN D C 1
ATOM 6679 O O . ASN D 1 177 ? -15.747 -19.539 -39.146 1.00 43.67 177 ASN D O 1
ATOM 6684 N N . VAL D 1 178 ? -16.301 -20.714 -37.314 1.00 44.91 178 VAL D N 1
ATOM 6685 C CA . VAL D 1 178 ? -16.163 -22.016 -37.936 1.00 40.97 178 VAL D CA 1
ATOM 6686 C C . VAL D 1 178 ? -17.483 -22.739 -37.779 1.00 44.27 178 VAL D C 1
ATOM 6687 O O . VAL D 1 178 ? -18.073 -22.753 -36.693 1.00 43.56 178 VAL D O 1
ATOM 6691 N N . VAL D 1 179 ? -17.958 -23.317 -38.862 1.00 44.44 179 VAL D N 1
ATOM 6692 C CA . VAL D 1 179 ? -19.015 -24.300 -38.799 1.00 41.56 179 VAL D CA 1
ATOM 6693 C C . VAL D 1 179 ? -18.345 -25.662 -38.960 1.00 44.32 179 VAL D C 1
ATOM 6694 O O . VAL D 1 179 ? -17.595 -25.886 -39.915 1.00 45.89 179 VAL D O 1
ATOM 6698 N N . SER D 1 180 ? -18.534 -26.542 -37.977 1.00 48.78 180 SER D N 1
ATOM 6699 C CA . SER D 1 180 ? -18.026 -27.908 -38.051 1.00 43.86 180 SER D CA 1
ATOM 6700 C C . SER D 1 180 ? -19.193 -28.847 -38.276 1.00 41.65 180 SER D C 1
ATOM 6701 O O . SER D 1 180 ? -19.890 -29.214 -37.314 1.00 40.75 180 SER D O 1
ATOM 6704 N N . PRO D 1 181 ? -19.441 -29.273 -39.507 1.00 41.03 181 PRO D N 1
ATOM 6705 C CA . PRO D 1 181 ? -20.537 -30.210 -39.754 1.00 43.85 181 PRO D CA 1
ATOM 6706 C C . PRO D 1 181 ? -20.172 -31.617 -39.315 1.00 43.72 181 PRO D C 1
ATOM 6707 O O . PRO D 1 181 ? -19.001 -32.006 -39.284 1.00 37.80 181 PRO D O 1
ATOM 6711 N N . GLY D 1 182 ? -21.208 -32.354 -38.924 1.00 40.96 182 GLY D N 1
ATOM 6712 C CA . GLY D 1 182 ? -21.185 -33.798 -38.877 1.00 35.10 182 GLY D CA 1
ATOM 6713 C C . GLY D 1 182 ? -21.486 -34.353 -40.253 1.00 42.69 182 GLY D C 1
ATOM 6714 O O . GLY D 1 182 ? -21.336 -33.675 -41.273 1.00 42.56 182 GLY D O 1
ATOM 6715 N N . SER D 1 183 ? -21.905 -35.613 -40.282 1.00 40.32 183 SER D N 1
ATOM 6716 C CA . SER D 1 183 ? -22.134 -36.296 -41.548 1.00 44.35 183 SER D CA 1
ATOM 6717 C C . SER D 1 183 ? -23.295 -35.670 -42.316 1.00 49.51 183 SER D C 1
ATOM 6718 O O . SER D 1 183 ? -24.450 -35.709 -41.872 1.00 51.97 183 SER D O 1
ATOM 6721 N N . THR D 1 184 ? -22.999 -35.156 -43.503 1.00 4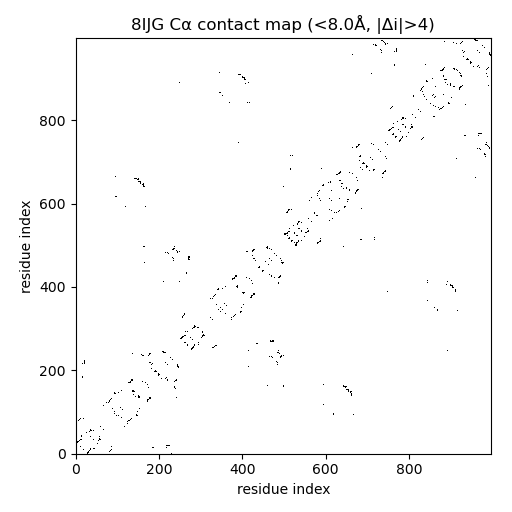5.69 184 THR D N 1
ATOM 6722 C CA . THR D 1 184 ? -23.966 -34.426 -44.307 1.00 50.44 184 THR D CA 1
ATOM 6723 C C . THR D 1 184 ? -24.115 -35.149 -45.637 1.00 52.76 184 THR D C 1
ATOM 6724 O O . THR D 1 184 ? -23.111 -35.527 -46.251 1.00 53.28 184 THR D O 1
ATOM 6728 N N . ARG D 1 185 ? -25.355 -35.373 -46.067 1.00 50.74 185 ARG D N 1
ATOM 6729 C CA . ARG D 1 185 ? -25.585 -36.066 -47.332 1.00 54.92 185 ARG D CA 1
ATOM 6730 C C . ARG D 1 185 ? -25.142 -35.182 -48.488 1.00 53.91 185 ARG D C 1
ATOM 6731 O O . ARG D 1 185 ? -25.795 -34.182 -48.796 1.00 56.83 185 ARG D O 1
ATOM 6739 N N . THR D 1 186 ? -24.047 -35.553 -49.142 1.00 52.57 186 THR D N 1
ATOM 6740 C CA . THR D 1 186 ? -23.507 -34.794 -50.261 1.00 53.65 186 THR D CA 1
ATOM 6741 C C . THR D 1 186 ? -22.978 -35.777 -51.288 1.00 53.20 186 THR D C 1
ATOM 6742 O O . THR D 1 186 ? -22.921 -36.987 -51.053 1.00 54.75 186 THR D O 1
ATOM 6746 N N . ILE D 1 187 ? -22.629 -35.252 -52.460 1.00 53.67 187 ILE D N 1
ATOM 6747 C CA . ILE D 1 187 ? -21.896 -36.073 -53.413 1.00 55.57 187 ILE D CA 1
ATOM 6748 C C . ILE D 1 187 ? -20.565 -36.493 -52.799 1.00 52.28 187 ILE D C 1
ATOM 6749 O O . ILE D 1 187 ? -20.207 -37.673 -52.804 1.00 57.23 187 ILE D O 1
ATOM 6754 N N . GLY D 1 188 ? -19.864 -35.541 -52.174 1.00 51.40 188 GLY D N 1
ATOM 6755 C CA . GLY D 1 188 ? -18.556 -35.831 -51.594 1.00 52.77 188 GLY D CA 1
ATOM 6756 C C . GLY D 1 188 ? -18.578 -36.926 -50.539 1.00 57.65 188 GLY D C 1
ATOM 6757 O O . GLY D 1 188 ? -17.700 -37.795 -50.517 1.00 57.33 188 GLY D O 1
ATOM 6758 N N . LEU D 1 189 ? -19.565 -36.898 -49.641 1.00 53.59 189 LEU D N 1
ATOM 6759 C CA . LEU D 1 189 ? -19.663 -37.960 -48.644 1.00 51.17 189 LEU D CA 1
ATOM 6760 C C . LEU D 1 189 ? -19.991 -39.298 -49.293 1.00 51.18 189 LEU D C 1
ATOM 6761 O O . LEU D 1 189 ? -19.513 -40.346 -48.846 1.00 57.91 189 LEU D O 1
ATOM 6766 N N . ALA D 1 190 ? -20.870 -39.294 -50.292 1.00 53.21 190 ALA D N 1
ATOM 6767 C CA . ALA D 1 190 ? -21.202 -40.533 -50.986 1.00 62.84 190 ALA D CA 1
ATOM 6768 C C . ALA D 1 190 ? -19.981 -41.147 -51.674 1.00 62.90 190 ALA D C 1
ATOM 6769 O O . ALA D 1 190 ? -19.801 -42.370 -51.646 1.00 65.20 190 ALA D O 1
ATOM 6771 N N . GLU D 1 191 ? -19.126 -40.313 -52.293 1.00 66.53 191 GLU D N 1
ATOM 6772 C CA . GLU D 1 191 ? -17.979 -40.840 -53.042 1.00 68.45 191 GLU D CA 1
ATOM 6773 C C . GLU D 1 191 ? -17.032 -41.634 -52.154 1.00 67.21 191 GLU D C 1
ATOM 6774 O O . GLU D 1 191 ? -16.332 -42.525 -52.646 1.00 69.59 191 GLU D O 1
ATOM 6780 N N . LEU D 1 192 ? -16.985 -41.325 -50.853 1.00 63.48 192 LEU D N 1
ATOM 6781 C CA . LEU D 1 192 ? -16.125 -42.090 -49.953 1.00 67.86 192 LEU D CA 1
ATOM 6782 C C . LEU D 1 192 ? -16.558 -43.542 -49.859 1.00 69.49 192 LEU D C 1
ATOM 6783 O O . LEU D 1 192 ? -15.728 -44.423 -49.601 1.00 69.58 192 LEU D O 1
ATOM 6788 N N . GLY D 1 193 ? -17.849 -43.802 -50.075 1.00 69.38 193 GLY D N 1
ATOM 6789 C CA . GLY D 1 193 ? -18.393 -45.143 -50.031 1.00 74.98 193 GLY D CA 1
ATOM 6790 C C . GLY D 1 193 ? -18.014 -45.983 -51.225 1.00 80.15 193 GLY D C 1
ATOM 6791 O O . GLY D 1 193 ? -18.091 -47.215 -51.170 1.00 84.74 193 GLY D O 1
ATOM 6792 N N . GLY D 1 194 ? -17.611 -45.352 -52.308 1.00 79.34 194 GLY D N 1
ATOM 6793 C CA . GLY D 1 194 ? -17.195 -46.168 -53.412 1.00 83.79 194 GLY D CA 1
ATOM 6794 C C . GLY D 1 194 ? -17.677 -45.709 -54.750 1.00 90.22 194 GLY D C 1
ATOM 6795 O O . GLY D 1 194 ? -18.361 -44.702 -54.899 1.00 82.73 194 GLY D O 1
ATOM 6796 N N . ASP D 1 195 ? -17.280 -46.475 -55.734 1.00 96.40 195 ASP D N 1
ATOM 6797 C CA . ASP D 1 195 ? -17.629 -46.199 -57.099 1.00 95.60 195 ASP D CA 1
ATOM 6798 C C . ASP D 1 195 ? -18.984 -46.827 -57.406 1.00 95.85 195 ASP D C 1
ATOM 6799 O O . ASP D 1 195 ? -19.763 -46.283 -58.196 1.00 99.31 195 ASP D O 1
ATOM 6804 N N . THR D 1 196 ? -19.275 -47.930 -56.715 1.00 93.76 196 THR D N 1
ATOM 6805 C CA . THR D 1 196 ? -20.522 -48.688 -56.747 1.00 90.80 196 THR D CA 1
ATOM 6806 C C . THR D 1 196 ? -21.678 -47.985 -56.040 1.00 88.05 196 THR D C 1
ATOM 6807 O O . THR D 1 196 ? -21.481 -47.215 -55.100 1.00 86.49 196 THR D O 1
ATOM 6811 N N . GLN D 1 197 ? -22.909 -48.268 -56.491 1.00 87.88 197 GLN D N 1
ATOM 6812 C CA . GLN D 1 197 ? -24.058 -47.608 -55.872 1.00 86.62 197 GLN D CA 1
ATOM 6813 C C . GLN D 1 197 ? -24.443 -48.266 -54.539 1.00 88.18 197 GLN D C 1
ATOM 6814 O O . GLN D 1 197 ? -24.971 -47.567 -53.662 1.00 81.33 197 GLN D O 1
ATOM 6820 N N . GLU D 1 198 ? -24.342 -49.612 -54.410 1.00 84.87 198 GLU D N 1
ATOM 6821 C CA . GLU D 1 198 ? -24.456 -50.191 -53.068 1.00 84.30 198 GLU D CA 1
ATOM 6822 C C . GLU D 1 198 ? -23.330 -49.683 -52.157 1.00 82.54 198 GLU D C 1
ATOM 6823 O O . GLU D 1 198 ? -23.568 -49.383 -50.984 1.00 84.89 198 GLU D O 1
ATOM 6829 N N . GLY D 1 199 ? -22.117 -49.497 -52.685 1.00 83.64 199 GLY D N 1
ATOM 6830 C CA . GLY D 1 199 ? -21.032 -49.056 -51.819 1.00 84.67 199 GLY D CA 1
ATOM 6831 C C . GLY D 1 199 ? -21.265 -47.675 -51.237 1.00 80.84 199 GLY D C 1
ATOM 6832 O O . GLY D 1 199 ? -21.045 -47.454 -50.042 1.00 77.39 199 GLY D O 1
ATOM 6833 N N . GLN D 1 200 ? -21.808 -46.758 -52.039 1.00 78.79 200 GLN D N 1
ATOM 6834 C CA . GLN D 1 200 ? -22.179 -45.454 -51.496 1.00 76.93 200 GLN D CA 1
ATOM 6835 C C . GLN D 1 200 ? -23.441 -45.543 -50.640 1.00 74.86 200 GLN D C 1
ATOM 6836 O O . GLN D 1 200 ? -23.575 -44.805 -49.658 1.00 73.21 200 GLN D O 1
ATOM 6842 N N . ASP D 1 201 ? -24.367 -46.441 -50.987 1.00 76.22 201 ASP D N 1
ATOM 6843 C CA . ASP D 1 201 ? -25.615 -46.542 -50.234 1.00 76.75 201 ASP D CA 1
ATOM 6844 C C . ASP D 1 201 ? -25.370 -47.142 -48.857 1.00 70.81 201 ASP D C 1
ATOM 6845 O O . ASP D 1 201 ? -25.915 -46.661 -47.857 1.00 66.30 201 ASP D O 1
ATOM 6850 N N . GLY D 1 202 ? -24.544 -48.188 -48.788 1.00 71.67 202 GLY D N 1
ATOM 6851 C CA . GLY D 1 202 ? -24.224 -48.796 -47.509 1.00 68.27 202 GLY D CA 1
ATOM 6852 C C . GLY D 1 202 ? -23.340 -47.925 -46.638 1.00 64.97 202 GLY D C 1
ATOM 6853 O O . GLY D 1 202 ? -23.438 -47.972 -45.409 1.00 65.35 202 GLY D O 1
ATOM 6854 N N . THR D 1 203 ? -22.467 -47.127 -47.256 1.00 65.01 203 THR D N 1
ATOM 6855 C CA . THR D 1 203 ? -21.603 -46.223 -46.503 1.00 65.03 203 THR D CA 1
ATOM 6856 C C . THR D 1 203 ? -22.400 -45.078 -45.896 1.00 63.29 203 THR D C 1
ATOM 6857 O O . THR D 1 203 ? -22.172 -44.692 -44.744 1.00 61.02 203 THR D O 1
ATOM 6861 N N . LEU D 1 204 ? -23.345 -44.526 -46.652 1.00 64.39 204 LEU D N 1
ATOM 6862 C CA . LEU D 1 204 ? -24.196 -43.485 -46.089 1.00 62.84 204 LEU D CA 1
ATOM 6863 C C . LEU D 1 204 ? -25.052 -44.029 -44.943 1.00 58.57 204 LEU D C 1
ATOM 6864 O O . LEU D 1 204 ? -25.308 -43.313 -43.968 1.00 58.18 204 LEU D O 1
ATOM 6869 N N . ALA D 1 205 ? -25.508 -45.291 -45.046 1.00 57.14 205 ALA D N 1
ATOM 6870 C CA . ALA D 1 205 ? -26.354 -45.897 -44.009 1.00 57.94 205 ALA D CA 1
ATOM 6871 C C . ALA D 1 205 ? -25.597 -46.157 -42.708 1.00 57.79 205 ALA D C 1
ATOM 6872 O O . ALA D 1 205 ? -26.107 -45.855 -41.620 1.00 57.68 205 ALA D O 1
ATOM 6874 N N . TYR D 1 206 ? -24.355 -46.631 -42.826 1.00 52.31 206 TYR D N 1
ATOM 6875 C CA . TYR D 1 206 ? -23.514 -46.845 -41.621 1.00 55.72 206 TYR D CA 1
ATOM 6876 C C . TYR D 1 206 ? -23.222 -45.495 -40.959 1.00 53.82 206 TYR D C 1
ATOM 6877 O O . TYR D 1 206 ? -23.264 -45.394 -39.726 1.00 53.66 206 TYR D O 1
ATOM 6886 N N . LEU D 1 207 ? -22.907 -44.488 -41.769 1.00 54.38 207 LEU D N 1
ATOM 6887 C CA . LEU D 1 207 ? -22.605 -43.145 -41.214 1.00 53.98 207 LEU D CA 1
ATOM 6888 C C . LEU D 1 207 ? -23.856 -42.610 -40.509 1.00 55.07 207 LEU D C 1
ATOM 6889 O O . LEU D 1 207 ? -23.710 -42.005 -39.435 1.00 50.09 207 LEU D O 1
ATOM 6894 N N . ALA D 1 208 ? -25.034 -42.829 -41.097 1.00 55.82 208 ALA D N 1
ATOM 6895 C CA . ALA D 1 208 ? -26.294 -42.411 -40.445 1.00 48.21 208 ALA D CA 1
ATOM 6896 C C . ALA D 1 208 ? -26.432 -43.145 -39.109 1.00 49.34 208 ALA D C 1
ATOM 6897 O O . ALA D 1 208 ? -26.886 -42.523 -38.134 1.00 42.20 208 ALA D O 1
ATOM 6899 N N . SER D 1 209 ? -26.041 -44.421 -39.074 1.00 48.55 209 SER D N 1
ATOM 6900 C CA . SER D 1 209 ? -26.172 -45.175 -37.833 1.00 48.43 209 SER D CA 1
ATOM 6901 C C . SER D 1 209 ? -25.309 -44.601 -36.713 1.00 49.25 209 SER D C 1
ATOM 6902 O O . SER D 1 209 ? -25.564 -44.877 -35.537 1.00 48.76 209 SER D O 1
ATOM 6905 N N . LEU D 1 210 ? -24.242 -43.872 -37.059 1.00 48.86 210 LEU D N 1
ATOM 6906 C CA . LEU D 1 210 ? -23.387 -43.227 -36.068 1.00 47.45 210 LEU D CA 1
ATOM 6907 C C . LEU D 1 210 ? -23.994 -41.946 -35.497 1.00 45.11 210 LEU D C 1
ATOM 6908 O O . LEU D 1 210 ? -23.605 -41.522 -34.404 1.00 50.40 210 LEU D O 1
ATOM 6913 N N . VAL D 1 211 ? -24.886 -41.281 -36.223 1.00 48.64 211 VAL D N 1
ATOM 6914 C CA . VAL D 1 211 ? -25.474 -40.046 -35.688 1.00 47.05 211 VAL D CA 1
ATOM 6915 C C . VAL D 1 211 ? -26.458 -40.405 -34.573 1.00 45.81 211 VAL D C 1
ATOM 6916 O O . VAL D 1 211 ? -27.237 -41.359 -34.731 1.00 42.89 211 VAL D O 1
ATOM 6920 N N . PRO D 1 212 ? -26.434 -39.705 -33.438 1.00 46.09 212 PRO D N 1
ATOM 6921 C CA . PRO D 1 212 ? -27.380 -40.048 -32.361 1.00 41.36 212 PRO D CA 1
ATOM 6922 C C . PRO D 1 212 ? -28.834 -39.884 -32.752 1.00 41.77 212 PRO D C 1
ATOM 6923 O O . PRO D 1 212 ? -29.648 -40.737 -32.387 1.00 44.44 212 PRO D O 1
ATOM 6927 N N . ILE D 1 213 ? -29.204 -38.813 -33.462 1.00 42.13 213 ILE D N 1
ATOM 6928 C CA . ILE D 1 213 ? -30.579 -38.717 -33.951 1.00 44.91 213 ILE D CA 1
ATOM 6929 C C . ILE D 1 213 ? -30.835 -39.692 -35.092 1.00 45.97 213 ILE D C 1
ATOM 6930 O O . ILE D 1 213 ? -31.991 -39.867 -35.494 1.00 48.84 213 ILE D O 1
ATOM 6935 N N . GLY D 1 214 ? -29.787 -40.317 -35.629 1.00 43.80 214 GLY D N 1
ATOM 6936 C CA . GLY D 1 214 ? -29.930 -41.458 -36.514 1.00 39.97 214 GLY D CA 1
ATOM 6937 C C . GLY D 1 214 ? -30.093 -41.167 -37.986 1.00 41.11 214 GLY D C 1
ATOM 6938 O O . GLY D 1 214 ? -30.418 -42.086 -38.742 1.00 42.21 214 GLY D O 1
ATOM 6939 N N . ARG D 1 215 ? -29.834 -39.941 -38.431 1.00 43.39 215 ARG D N 1
ATOM 6940 C CA . ARG D 1 215 ? -29.938 -39.595 -39.840 1.00 45.03 215 ARG D CA 1
ATOM 6941 C C . ARG D 1 215 ? -28.758 -38.733 -40.262 1.00 45.62 215 ARG D C 1
ATOM 6942 O O . ARG D 1 215 ? -28.138 -38.045 -39.445 1.00 46.40 215 ARG D O 1
ATOM 6950 N N . LEU D 1 216 ? -28.460 -38.781 -41.551 1.00 44.08 216 LEU D N 1
ATOM 6951 C CA . LEU D 1 216 ? -27.525 -37.833 -42.121 1.00 48.51 216 LEU D CA 1
ATOM 6952 C C . LEU D 1 216 ? -28.179 -36.463 -42.140 1.00 47.87 216 LEU D C 1
ATOM 6953 O O . LEU D 1 216 ? -29.403 -36.346 -42.120 1.00 45.11 216 LEU D O 1
ATOM 6958 N N . ALA D 1 217 ? -27.360 -35.420 -42.132 1.00 44.83 217 ALA D N 1
ATOM 6959 C CA . ALA D 1 217 ? -27.895 -34.079 -42.291 1.00 46.40 217 ALA D CA 1
ATOM 6960 C C . ALA D 1 217 ? -28.242 -33.830 -43.753 1.00 51.00 217 ALA D C 1
ATOM 6961 O O . ALA D 1 217 ? -27.532 -34.268 -44.661 1.00 48.64 217 ALA D O 1
ATOM 6963 N N . ASP D 1 218 ? -29.342 -33.127 -43.976 1.00 49.63 218 ASP D N 1
ATOM 6964 C CA . ASP D 1 218 ? -29.526 -32.501 -45.268 1.00 50.41 218 ASP D CA 1
ATOM 6965 C C . ASP D 1 218 ? -28.568 -31.315 -45.369 1.00 48.98 218 ASP D C 1
ATOM 6966 O O . ASP D 1 218 ? -28.270 -30.671 -44.358 1.00 46.30 218 ASP D O 1
ATOM 6971 N N . PRO D 1 219 ? -28.012 -31.047 -46.551 1.00 50.13 219 PRO D N 1
ATOM 6972 C CA . PRO D 1 219 ? -27.109 -29.890 -46.673 1.00 44.72 219 PRO D CA 1
ATOM 6973 C C . PRO D 1 219 ? -27.740 -28.576 -46.228 1.00 44.30 219 PRO D C 1
ATOM 6974 O O . PRO D 1 219 ? -27.016 -27.683 -45.764 1.00 40.24 219 PRO D O 1
ATOM 6978 N N . SER D 1 220 ? -29.066 -28.426 -46.341 1.00 42.12 220 SER D N 1
ATOM 6979 C CA . SER D 1 220 ? -29.696 -27.181 -45.901 1.00 41.71 220 SER D CA 1
ATOM 6980 C C . SER D 1 220 ? -29.480 -26.945 -44.407 1.00 42.03 220 SER D C 1
ATOM 6981 O O . SER D 1 220 ? -29.352 -25.791 -43.966 1.00 36.74 220 SER D O 1
ATOM 6984 N N . GLU D 1 221 ? -29.396 -28.025 -43.622 1.00 42.25 221 GLU D N 1
ATOM 6985 C CA . GLU D 1 221 ? -29.234 -27.889 -42.176 1.00 41.96 221 GLU D CA 1
ATOM 6986 C C . GLU D 1 221 ? -27.879 -27.309 -41.811 1.00 45.36 221 GLU D C 1
ATOM 6987 O O . GLU D 1 221 ? -27.759 -26.629 -40.786 1.00 49.45 221 GLU D O 1
ATOM 6993 N N . ILE D 1 222 ? -26.833 -27.610 -42.586 1.00 44.35 222 ILE D N 1
ATOM 6994 C CA . ILE D 1 222 ? -25.573 -26.904 -42.381 1.00 36.50 222 ILE D CA 1
ATOM 6995 C C . ILE D 1 222 ? -25.684 -25.462 -42.858 1.00 38.83 222 ILE D C 1
ATOM 6996 O O . ILE D 1 222 ? -25.151 -24.539 -42.227 1.00 42.59 222 ILE D O 1
ATOM 7001 N N . ALA D 1 223 ? -26.360 -25.245 -43.988 1.00 35.73 223 ALA D N 1
ATOM 7002 C CA . ALA D 1 223 ? -26.437 -23.902 -44.559 1.00 41.43 223 ALA D CA 1
ATOM 7003 C C . ALA D 1 223 ? -27.104 -22.919 -43.599 1.00 40.38 223 ALA D C 1
ATOM 7004 O O . ALA D 1 223 ? -26.694 -21.757 -43.505 1.00 43.64 223 ALA D O 1
ATOM 7006 N N . LYS D 1 224 ? -28.120 -23.365 -42.861 1.00 44.69 224 LYS D N 1
ATOM 7007 C CA . LYS D 1 224 ? -28.766 -22.465 -41.909 1.00 42.67 224 LYS D CA 1
ATOM 7008 C C . LYS D 1 224 ? -27.759 -21.928 -40.909 1.00 44.99 224 LYS D C 1
ATOM 7009 O O . LYS D 1 224 ? -27.789 -20.740 -40.561 1.00 44.35 224 LYS D O 1
ATOM 7015 N N . VAL D 1 225 ? -26.816 -22.780 -40.492 1.00 41.66 225 VAL D N 1
ATOM 7016 C CA . VAL D 1 225 ? -25.777 -22.368 -39.557 1.00 39.27 225 VAL D CA 1
ATOM 7017 C C . VAL D 1 225 ? -24.872 -21.310 -40.175 1.00 43.54 225 VAL D C 1
ATOM 7018 O O . VAL D 1 225 ? -24.447 -20.365 -39.496 1.00 41.90 225 VAL D O 1
ATOM 7022 N N . VAL D 1 226 ? -24.517 -21.469 -41.456 1.00 44.11 226 VAL D N 1
ATOM 7023 C CA . VAL D 1 226 ? -23.689 -20.446 -42.091 1.00 40.09 226 VAL D CA 1
ATOM 7024 C C . VAL D 1 226 ? -24.448 -19.131 -42.163 1.00 43.73 226 VAL D C 1
ATOM 7025 O O . VAL D 1 226 ? -23.896 -18.058 -41.871 1.00 43.37 226 VAL D O 1
ATOM 7029 N N . SER D 1 227 ? -25.731 -19.197 -42.531 1.00 40.03 227 SER D N 1
ATOM 7030 C CA . SER D 1 227 ? -26.539 -17.992 -42.620 1.00 41.46 227 SER D CA 1
ATOM 7031 C C . SER D 1 227 ? -26.570 -17.267 -41.287 1.00 41.09 227 SER D C 1
ATOM 7032 O O . SER D 1 227 ? -26.459 -16.035 -41.238 1.00 42.99 227 SER D O 1
ATOM 7035 N N . PHE D 1 228 ? -26.693 -18.019 -40.190 1.00 40.18 228 PHE D N 1
ATOM 7036 C CA . PHE D 1 228 ? -26.702 -17.405 -38.869 1.00 43.14 228 PHE D CA 1
ATOM 7037 C C . PHE D 1 228 ? -25.415 -16.644 -38.607 1.00 47.29 228 PHE D C 1
ATOM 7038 O O . PHE D 1 228 ? -25.442 -15.501 -38.140 1.00 53.27 228 PHE D O 1
ATOM 7046 N N . LEU D 1 229 ? -24.270 -17.267 -38.902 1.00 46.13 229 LEU D N 1
ATOM 7047 C CA . LEU D 1 229 ? -22.992 -16.595 -38.711 1.00 45.18 229 LEU D CA 1
ATOM 7048 C C . LEU D 1 229 ? -22.835 -15.426 -39.677 1.00 45.63 229 LEU D C 1
ATOM 7049 O O . LEU D 1 229 ? -22.237 -14.405 -39.326 1.00 45.98 229 LEU D O 1
ATOM 7054 N N . ALA D 1 230 ? -23.368 -15.545 -40.888 1.00 44.56 230 ALA D N 1
ATOM 7055 C CA . ALA D 1 230 ? -23.283 -14.433 -41.827 1.00 50.35 230 ALA D CA 1
ATOM 7056 C C . ALA D 1 230 ? -24.115 -13.236 -41.377 1.00 49.73 230 ALA D C 1
ATOM 7057 O O . ALA D 1 230 ? -23.727 -12.090 -41.633 1.00 48.87 230 ALA D O 1
ATOM 7059 N N . SER D 1 231 ? -25.250 -13.481 -40.714 1.00 50.86 231 SER D N 1
ATOM 7060 C CA . SER D 1 231 ? -26.170 -12.425 -40.298 1.00 49.88 231 SER D CA 1
ATOM 7061 C C . SER D 1 231 ? -25.624 -11.630 -39.111 1.00 54.80 231 SER D C 1
ATOM 7062 O O . SER D 1 231 ? -24.671 -12.032 -38.431 1.00 54.32 231 SER D O 1
ATOM 7065 N N . ASP D 1 232 ? -26.257 -10.475 -38.864 1.00 58.71 232 ASP D N 1
ATOM 7066 C CA . ASP D 1 232 ? -25.872 -9.607 -37.755 1.00 57.08 232 ASP D CA 1
ATOM 7067 C C . ASP D 1 232 ? -26.182 -10.211 -36.391 1.00 54.20 232 ASP D C 1
ATOM 7068 O O . ASP D 1 232 ? -25.641 -9.737 -35.387 1.00 49.13 232 ASP D O 1
ATOM 7073 N N . ASP D 1 233 ? -27.003 -11.259 -36.335 1.00 56.14 233 ASP D N 1
ATOM 7074 C CA . ASP D 1 233 ? -27.296 -11.916 -35.068 1.00 55.18 233 ASP D CA 1
ATOM 7075 C C . ASP D 1 233 ? -26.066 -12.529 -34.430 1.00 54.52 233 ASP D C 1
ATOM 7076 O O . ASP D 1 233 ? -26.061 -12.753 -33.213 1.00 54.14 233 ASP D O 1
ATOM 7081 N N . SER D 1 234 ? -25.031 -12.812 -35.218 1.00 54.73 234 SER D N 1
ATOM 7082 C CA . SER D 1 234 ? -23.796 -13.387 -34.711 1.00 49.70 234 SER D CA 1
ATOM 7083 C C . SER D 1 234 ? -22.819 -12.320 -34.256 1.00 50.34 234 SER D C 1
ATOM 7084 O O . SER D 1 234 ? -21.612 -12.580 -34.190 1.00 50.29 234 SER D O 1
ATOM 7087 N N . SER D 1 235 ? -23.322 -11.125 -33.945 1.00 51.99 235 SER D N 1
ATOM 7088 C CA . SER D 1 235 ? -22.460 -9.975 -33.697 1.00 45.88 235 SER D CA 1
ATOM 7089 C C . SER D 1 235 ? -21.497 -10.194 -32.536 1.00 48.19 235 SER D C 1
ATOM 7090 O O . SER D 1 235 ? -20.422 -9.589 -32.518 1.00 51.86 235 SER D O 1
ATOM 7093 N N . PHE D 1 236 ? -21.878 -10.977 -31.526 1.00 48.94 236 PHE D N 1
ATOM 7094 C CA . PHE D 1 236 ? -20.976 -11.256 -30.410 1.00 44.33 236 PHE D CA 1
ATOM 7095 C C . PHE D 1 236 ? -20.238 -12.587 -30.535 1.00 45.42 236 PHE D C 1
ATOM 7096 O O . PHE D 1 236 ? -19.539 -12.982 -29.594 1.00 43.32 236 PHE D O 1
ATOM 7104 N N . ILE D 1 237 ? -20.413 -13.305 -31.638 1.00 45.45 237 ILE D N 1
ATOM 7105 C CA . ILE D 1 237 ? -19.705 -14.553 -31.886 1.00 45.76 237 ILE D CA 1
ATOM 7106 C C . ILE D 1 237 ? -18.405 -14.256 -32.630 1.00 52.07 237 ILE D C 1
ATOM 7107 O O . ILE D 1 237 ? -18.414 -13.625 -33.690 1.00 51.92 237 ILE D O 1
ATOM 7112 N N . ASN D 1 238 ? -17.280 -14.676 -32.057 1.00 49.78 238 ASN D N 1
ATOM 7113 C CA . ASN D 1 238 ? -15.987 -14.522 -32.704 1.00 43.45 238 ASN D CA 1
ATOM 7114 C C . ASN D 1 238 ? -15.075 -15.669 -32.291 1.00 46.21 238 ASN D C 1
ATOM 7115 O O . ASN D 1 238 ? -14.974 -15.987 -31.103 1.00 43.21 238 ASN D O 1
ATOM 7120 N N . GLY D 1 239 ? -14.400 -16.271 -33.275 1.00 46.32 239 GLY D N 1
ATOM 7121 C CA . GLY D 1 239 ? -13.497 -17.380 -33.032 1.00 38.41 239 GLY D CA 1
ATOM 7122 C C . GLY D 1 239 ? -14.176 -18.672 -32.662 1.00 44.87 239 GLY D C 1
ATOM 7123 O O . GLY D 1 239 ? -13.488 -19.644 -32.351 1.00 39.53 239 GLY D O 1
ATOM 7124 N N . ALA D 1 240 ? -15.507 -18.715 -32.699 1.00 44.67 240 ALA D N 1
ATOM 7125 C CA . ALA D 1 240 ? -16.248 -19.840 -32.165 1.00 43.53 240 ALA D CA 1
ATOM 7126 C C . ALA D 1 240 ? -16.413 -20.948 -33.191 1.00 44.57 240 ALA D C 1
ATOM 7127 O O . ALA D 1 240 ? -16.424 -20.725 -34.405 1.00 44.48 240 ALA D O 1
ATOM 7129 N N . GLU D 1 241 ? -16.613 -22.148 -32.675 1.00 40.44 241 GLU D N 1
ATOM 7130 C CA . GLU D 1 241 ? -16.942 -23.301 -33.489 1.00 43.59 241 GLU D CA 1
ATOM 7131 C C . GLU D 1 241 ? -18.388 -23.678 -33.197 1.00 35.69 241 GLU D C 1
ATOM 7132 O O . GLU D 1 241 ? -18.747 -23.898 -32.039 1.00 39.31 241 GLU D O 1
ATOM 7138 N N . ILE D 1 242 ? -19.225 -23.708 -34.229 1.00 37.41 242 ILE D N 1
ATOM 7139 C CA . ILE D 1 242 ? -20.605 -24.184 -34.096 1.00 42.96 242 ILE D CA 1
ATOM 7140 C C . ILE D 1 242 ? -20.690 -25.537 -34.780 1.00 38.99 242 ILE D C 1
ATOM 7141 O O . ILE D 1 242 ? -20.553 -25.634 -36.006 1.00 40.60 242 ILE D O 1
ATOM 7146 N N . THR D 1 243 ? -20.952 -26.571 -34.001 1.00 38.27 243 THR D N 1
ATOM 7147 C CA . THR D 1 243 ? -20.948 -27.934 -34.502 1.00 43.59 243 THR D CA 1
ATOM 7148 C C . THR D 1 243 ? -22.389 -28.384 -34.662 1.00 40.63 243 THR D C 1
ATOM 7149 O O . THR D 1 243 ? -23.165 -28.334 -33.702 1.00 46.38 243 THR D O 1
ATOM 7153 N N . ALA D 1 244 ? -22.757 -28.771 -35.880 1.00 35.57 244 ALA D N 1
ATOM 7154 C CA . ALA D 1 244 ? -24.048 -29.378 -36.168 1.00 43.67 244 ALA D CA 1
ATOM 7155 C C . ALA D 1 244 ? -23.756 -30.813 -36.591 1.00 43.25 244 ALA D C 1
ATOM 7156 O O . ALA D 1 244 ? -23.448 -31.074 -37.757 1.00 43.60 244 ALA D O 1
ATOM 7158 N N . ASP D 1 245 ? -23.841 -31.744 -35.644 1.00 41.06 245 ASP D N 1
ATOM 7159 C CA . ASP D 1 245 ? -23.478 -33.125 -35.931 1.00 44.63 245 ASP D CA 1
ATOM 7160 C C . ASP D 1 245 ? -24.551 -34.102 -35.487 1.00 38.83 245 ASP D C 1
ATOM 7161 O O . ASP D 1 245 ? -24.281 -35.305 -35.419 1.00 39.55 245 ASP D O 1
ATOM 7166 N N . GLY D 1 246 ? -25.755 -33.622 -35.182 1.00 43.68 246 GLY D N 1
ATOM 7167 C CA . GLY D 1 246 ? -26.762 -34.501 -34.612 1.00 41.92 246 GLY D CA 1
ATOM 7168 C C . GLY D 1 246 ? -26.364 -35.062 -33.265 1.00 44.71 246 GLY D C 1
ATOM 7169 O O . GLY D 1 246 ? -26.948 -36.056 -32.822 1.00 49.06 246 GLY D O 1
ATOM 7170 N N . GLY D 1 247 ? -25.371 -34.449 -32.609 1.00 39.84 247 GLY D N 1
ATOM 7171 C CA . GLY D 1 247 ? -24.819 -34.897 -31.346 1.00 42.04 247 GLY D CA 1
ATOM 7172 C C . GLY D 1 247 ? -23.664 -35.872 -31.436 1.00 39.31 247 GLY D C 1
ATOM 7173 O O . GLY D 1 247 ? -23.196 -36.342 -30.398 1.00 41.30 247 GLY D O 1
ATOM 7174 N N . GLN D 1 248 ? -23.135 -36.135 -32.629 1.00 41.46 248 GLN D N 1
ATOM 7175 C CA . GLN D 1 248 ? -22.204 -37.248 -32.764 1.00 44.18 248 GLN D CA 1
ATOM 7176 C C . GLN D 1 248 ? -20.929 -37.022 -31.968 1.00 43.59 248 GLN D C 1
ATOM 7177 O O . GLN D 1 248 ? -20.511 -37.897 -31.204 1.00 42.04 248 GLN D O 1
ATOM 7183 N N . ALA D 1 249 ? -20.284 -35.868 -32.153 1.00 42.73 249 ALA D N 1
ATOM 7184 C CA . ALA D 1 249 ? -19.087 -35.523 -31.389 1.00 42.14 249 ALA D CA 1
ATOM 7185 C C . ALA D 1 249 ? -19.407 -34.918 -30.026 1.00 44.89 249 ALA D C 1
ATOM 7186 O O . ALA D 1 249 ? -18.485 -34.725 -29.225 1.00 43.25 249 ALA D O 1
ATOM 7188 N N . GLN D 1 250 ? -20.665 -34.524 -29.780 1.00 41.06 250 GLN D N 1
ATOM 7189 C CA . GLN D 1 250 ? -21.025 -33.949 -28.486 1.00 38.02 250 GLN D CA 1
ATOM 7190 C C . GLN D 1 250 ? -21.164 -35.009 -27.399 1.00 42.43 250 GLN D C 1
ATOM 7191 O O . GLN D 1 250 ? -20.866 -34.733 -26.229 1.00 42.27 250 GLN D O 1
ATOM 7197 N N . VAL D 1 251 ? -21.611 -36.210 -27.755 1.00 38.94 251 VAL D N 1
ATOM 7198 C CA . VAL D 1 251 ? -21.709 -37.313 -26.804 1.00 37.91 251 VAL D CA 1
ATOM 7199 C C . VAL D 1 251 ? -20.355 -37.999 -26.644 1.00 44.99 251 VAL D C 1
ATOM 7200 O O . VAL D 1 251 ? -19.408 -37.711 -27.395 1.00 47.94 251 VAL D O 1
#

InterPro domains:
  IPR002347 Short-chain dehydrogenase/reductase SDR [PF13561] (17-247)
  IPR002347 Short-chain dehydrogenase/reductase SDR [PR00081] (9-26)
  IPR002347 Short-chain dehydrogenase/reductase SDR [PR00081] (80-91)
  IPR002347 Short-chain dehydrogenase/reductase SDR [PR00081] (125-141)
  IPR002347 Short-chain dehydrogenase/reductase SDR [PR00081] (151-170)
  IPR002347 Short-chain dehydrogenase/reductase SDR [PR00081] (172-189)
  IPR002347 Short-chain dehydrogenase/reductase SDR [PR00081] (212-232)
  IPR036291 NAD(P)-binding domain superfamily [SSF51735] (6-248)
  IPR057326 Ketoreductase domain [SM00822] (8-182)

Radius of gyration: 27.87 Å; Cα contacts (8 Å, |Δi|>4): 2542; chains: 4; bounding box: 83×67×81 Å

Sequence (997 aa):
KRLEGKVALVTGGTSGIGLATAKDLAAQGARVIITGRRQAELDQAVAALGQGVRGVRSDVTRSADLDALFETIRATEGRLDILFTNAGGASMAALGEISEQHFDDTFERNVKAVVFTVQKALPLMPQGASIILNGAIKGSTGTQAFSIYGASKAAVRALARSWVLDLKERGIRVNVVSPGSTRTIGLAELGGDTQEGQDGTLAYLASLVPIGRLADPSEIAKVVSFLASDDSSFINGAEITADGGQAQVKRLEGKVALVTGGTSGIGLATAKDLAAQGARVIITGRRQAELDQAVAALGQGVRGVRSDVTRSADLDALFETIRATEGRLDILFTNAGGASMAALGEISEQHFDDTFERNVKAVVFTVQKALPLMPQGASIILNGAIKGSTGTQAFSIYGASKAAVRALARSWVLDLKERGIRVNVVSPGSTRTIGLAELGGDTQEGQDGTLAYLASLVPIGRLADPSEIAKVVSFLASDDSSFINGAEITADGGQAQVSKRLEGKVALVTGGTSGIGLATAKDLAAQGARVIITGRRQAELDQAVAALGQGVRGVRSDVTRSADLDALFETIRATEGRLDILFTNAGGASMAALGEISEQHFDDTFERNVKAVVFTVQKALPLMPQGASIILNGAIKGSTGTQAFSIYGASKAAVRALARSWVLDLKERGIRVNVVSPGSTRTIGLAELGGDTQEGQDGTLAYLASLVPIGRLADPSEIAKVVSFLASDDSSFINGAEITADGGQAQVKRLEGKVALVTGGTSGIGLATAKDLAAQGARVIITGRRQAELDQAVAALGQGVRGVRSDVTRSADLDALFETIRATEGRLDILFTNAGGASMAALGEISEQHFDDTFERNVKAVVFTVQKALPLMPQGASIILNGAIKGSTGTQAFSIYGASKAAVRALARSWVLDLKERGIRVNVVSPGSTRTIGLAELGGDTQEGQDGTLAYLASLVPIGRLADPSEIAKVVSFLASDDSSFINGAEITADGGQAQV

B-factor: mean 49.05, std 11.93, range [22.04, 107.46]

Organism: Burkholderia gladioli (strain BSR3) (NCBI:txid999541)

Foldseek 3Di:
DLQALAEEEQEQCLWFLNVLLQLVNLVVRYQYEYEDQDPVSQVVSCVVSPSNYHYDYADLLDLVSLVVVLVVCCVPSNAHQEYELPFAAFDFAAPVGDDPCNLCVRQSNLPVSLVSNVVSRLVRYAANGEYEYEAALLLVDDDGRGVSNNVSRVNRLVVQQVVLVVCVVRNYAYEYEHEAAEDIPRNLVVQDDDPVSSVVVLQVSLCLQPVRHHHYSNVSSVVSSCRRGCVCSVPHSYYHYHHSCNSVD/DLCAVAEEEQEQCLWFLNVLLQLVNLVVRYAYEYEAQDPVSQVVSCVVSPSNHHYDHADLLDLVRLLVVVVVCCVPVNAHQEYELPFAAFDFAAPVGDDPVNLVVRLSRLPVSVVSNCVSRLVRHAANGEYEYEAALLLVDDDGRGVSNNVSRVNRLVVQQVVLVVCVVRNYAYEYEHEAAADIPRQLCNLPDDNVSSVVSQQVSLCLAPVSHHHYSNVSSVVSSCRRGCVCSVPHSYYHYHYNCNSVD/DLLQAPAEEEQEVCLWFLNVLLQLVCLVNRYQYEYEEQDPVSQVVSCVVSPSNYHYDYADLLDLVRLVVVLVCCCVPVNAHQEYELPFAAFDFAAVVRDDPVNLCVRLSNLPVSVVSNVVSRVVRHAANGFYEYEAALLLVDDDGRGVSNNVSRVNRLVVQQVVLVVCVVRNYAYEYEHEAAADIVRQLVNQDPDDVSSVVSLQVSLCLQVVRHHHYSNVSSVVSVCRRGCVCSVPHSYYHYHHNCNSVD/DLCAVAEEEQEPCLWFLNVLLQLVSLVVRYQYEYEDQDPVSQVVSCVVNPSNYHYDHADLLDLVRLVVVVVVCCVPVNAHQEYELPFAAFDFAAPVGDDPCNLCVRLSSLPVSVVSNVVSRLVRHAANGEYEYEAAVLLVDDDGRGVSNNVSRVNRLVVQVVVCVVCVVRRYAYEYEHEAAADIPRQLCNQHPDPVSSVVSLQVSLCLQPVRHHHYSNVSSVVSSCRRGCVCVVPHSYYHYHHNCNSVD

Nearest PDB structures (foldseek):
  8ijg-assembly1_D  TM=1.004E+00  e=1.622E-53  Burkholderia gladioli BSR3
  8ij6-assembly1_C  TM=1.002E+00  e=9.271E-51  Burkholderia gladioli BSR3
  8ij8-assembly1_D  TM=9.995E-01  e=2.578E-49  Burkholderia gladioli BSR3
  8ij8-assembly2_H  TM=9.928E-01  e=2.227E-44  Burkholderia gladioli BSR3
  6ihi-assembly1_A  TM=9.853E-01  e=4.931E-34  Ralstonia sp.

Solvent-accessible surface area: 34831 Å² total; per-residue (Å²): 153,98,0,109,46,50,9,0,0,0,2,19,0,19,34,15,27,0,62,17,0,1,137,15,0,8,53,28,19,5,80,0,0,0,2,6,137,138,74,74,70,4,78,135,5,43,83,91,21,33,105,46,11,50,26,24,148,9,14,15,41,136,54,75,40,3,75,60,2,13,95,44,0,125,84,78,37,45,104,0,7,0,0,0,4,19,19,34,23,37,54,110,9,21,13,44,119,4,56,91,125,24,6,57,72,11,7,69,72,3,0,33,4,6,0,24,2,0,29,59,0,11,97,11,15,52,125,38,1,2,0,0,0,12,2,9,10,47,9,51,29,12,45,103,12,20,0,1,30,3,0,0,12,12,0,0,27,3,0,0,42,2,0,1,38,10,0,98,144,95,26,2,21,0,0,0,0,1,12,7,21,7,109,24,113,44,29,15,116,66,14,28,140,85,119,136,28,28,96,45,46,25,62,134,32,19,81,78,4,18,56,43,89,3,0,69,25,57,16,0,0,60,0,0,0,1,0,2,2,92,30,0,44,2,0,4,0,1,50,0,15,0,0,0,0,46,33,16,43,153,72,1,110,41,34,0,0,0,0,2,18,0,15,44,20,27,0,49,18,0,0,135,14,0,4,48,54,13,6,101,2,0,0,3,10,144,129,88,59,56,4,81,120,4,41,82,86,20,32,118,71,8,55,27,25,124,9,25,13,49,147,62,74,31,2,71,57,1,12,87,41,0,136,73,90,23,40,100,0,20,0,0,0,3,20,21,30,21,34,48,100,12,26,18,51,132,9,55,71,131,26,5,63,81,8,8,63,77,2,0,31,5,6,0,27,2,0,32,63,0,8,118,26,14,54,132,48,3,1,0,0,0,10,3,9,11,42,10,52,28,9,48,112,16,17,0,2,30,3,0,0,15,12,0,0,31,2,0,0,42,2,0,1,29,15,1,67,124,112,28,1,21,0,0,0,0,1,11,9,18,6,148,26,110,47,31,12,101,54,12,31,145,77,124,144,23,38,79,46,52,13,68,131,31,17,78,77,4,17,56,41,98,17,1,77,20,46,15,0,0,64,0,0,6,10,0,1,11,92,41,0,44,2,1,6,0,0,48,0,15,0,0,0,0,53,34,15,44,85,147,66,0,109,37,54,0,0,0,0,2,21,0,17,38,15,26,0,59,16,0,0,130,16,0,6,62,38,34,5,102,1,0,0,2,8,148,129,72,60,59,4,79,120,6,38,80,88,12,34,110,62,12,53,27,25,139,7,19,14,60,147,57,73,31,2,70,55,1,13,85,41,0,150,84,80,33,43,101,0,12,0,0,0,4,22,19,32,25,38,52,99,12,10,1,42,122,6,52,93,132,20,6,40,78,10,8,68,72,2,0,29,5,7,0,24,2,0,31,59,0,4,117,30,11,54,131,49,2,1,0,0,0,13,2,10,14,44,8,55,31,6,46,80,8,17,0,1,29,2,0,0,12,12,0,0,26,2,0,0,41,2,0,1,46,19,1,79,143,100,29,2,22,0,0,0,0,1,11,9,14,4,137,29,112,52,30,15,99,46,23,29,135,90,132,151,26,33,67,45,34,36,66,130,26,13,84,77,4,19,40,41,87,5,0,74,28,48,15,0,0,72,0,0,5,14,0,2,11,90,55,0,42,1,0,6,0,1,44,0,16,0,0,0,0,51,30,16,44,158,36,0,117,44,32,0,0,0,0,2,22,0,18,35,17,22,0,54,17,0,0,137,17,0,10,73,48,34,5,119,1,1,0,1,9,146,136,81,59,50,5,76,110,5,40,84,85,20,35,133,66,10,60,30,21,147,8,14,15,44,149,43,74,43,2,72,57,0,12,78,43,0,139,71,86,22,44,102,0,13,0,0,0,4,21,17,31,25,36,49,94,12,24,11,42,130,5,56,89,122,29,4,49,78,2,8,55,72,2,0,22,4,5,0,12,2,0,29,56,0,30,117,24,13,52,133,45,3,2,0,0,0,14,1,10,16,47,8,53,27,8,44,92,14,19,0,1,28,2,0,0,13,12,0,0,27,3,0,0,41,2,0,1,44,22,4,85,90,43,27,5,23,0,0,0,0,0,11,10,14,7,139,27,112,45,34,16,105,52,16,24,152,78,135,155,22,24,96,42,38,11,62,134,25,18,79,76,4,21,45,37,92,20,1,74,21,48,17,0,0,68,0,0,5,13,0,1,5,90,48,0,42,0,1,5,0,1,43,0,17,0,0,0,0,46,29,17,43